Protein AF-A0A9D1AGL6-F1 (afdb_monomer_lite)

Sequence (1216 aa):
MWNDFKANDTLILLQDCETAYIQLHNGSTIDLNDHDLTYTGTSTIIFSGSGKEATITDTSVSGSERGGTLNITGERDGAKSVFEIGATLNVSNINIDSTGCVFYPRGSTAKLNITNCDITTSGVFCVSTNAGSQANYGVTINIAGSSLTAAAEDYDDCAVMMNVSGLLNIENSVITGDRQGLFVRAGDATVVGSKIIVTGKWAEGKGEGADQYYDGEAWQSGNEAPTAAFVIGNRNGTYFADANVSIDNSTISAPEGATAIYVDATTASQGTSEESYSSNVNITGSKTVVDGDIVNNTTGAGSKSIDIAVLGGTFTADVEAYIPGDTILTQDDSGKIVEDEEKAESAVAEVDGVKYTSFESAIDAAADGDIVTLLGNVDITEAISYDGRSIGLCINKSLTINGNGYSITNASDTIQRFIWVINENSANTEADIDDVVVTFNNVNIVNSRLSGARAIETRSGDITLNLIGSTVDTSAAPEGNAQVITIGGSGSDIEINIDNSIVKANSKGYALISFNPAVINISNNSELSGFAALYLKGPDSSLGSFGSEITVTDSVLSSNGLSGATNTFGTIVFEQGGTELTIVDSQIIAATEAEDAEQAVILFSTGYYIGDDTNNISITGTDIVVEGNNATFVLENNNVDNETLIGAGSTINTSVSEEYIAEGSVFYPAEDGTYKVVTEEEFETVTDNAGVALMNGVVYDSLADAVDAAPTDGTQVTITLIDTDGDGIVTGSGVKVVEGKNIVIDFDGLTYDVTNPTVGSPGTETNGFQLLKGSTVKMMNGTLVSDTAKILIQNYCDLTIDDMTLDMSDCGQVQYVISNNSGNTVITGDTTIVAAPNQVAFDIYYWPGNGYTDGVSVTFDENFTGTVTGTVQYGTDSTGATEDNWQTNKANLAIENGTFDITFDVYSGEETEAAITISGGKFTTKFSDSYLADGYALSEYNGYYIPVSSSTDGTLLEEIAQLRQEIDEAIAAINGGLEGGDAATLADAVAALIGKMNELEDKIAELDENMVTDADLQAMKDTITTAYNAAVTRVKAELKAEINRLGEAIADLGDVKGQLDELKAAYEAADALLSAEIDGVSADLAELESAYQAADEALLKVITNLRTELSEDIYELRTAIEEMGDVNGQLDELKAAYEAADALLNADIDSVSAALAELESTYKAADDAIWNAIYALRDADSGMTTALWVIGVIAVLALCAGVAGVAFAIVRTKRS

InterPro domains:
  IPR012332 Autotransporter, pectate lyase C-like domain superfamily [G3DSA:2.160.20.20] (12-345)

Secondary structure (DSSP, 8-state):
-GGG--TT-EEE-SS-EEES-----TTEEEE-TT--EEE---S-EEEEEEEEEEEEE-SS--TT----EEEE-S---TT--SEEEEEEEEEES-EEEESS--EEE-STT-EEEEES-EEEESSSEEEE---S-GGG-SEEEEEES-EEEE--TTS--EEEEE-SSEEEEEES-EEEESSEEEEE-SEEEEEES-EEEE--HHHHHHGGGGGGGTTTSPP-STT-S--EEEEEE-SSSS--S-EEEEEES-EEE--TTSEEEEEE---S--TT------EEEEEE-TT-EEESEEEE--TT-SS--EEEEE-S-EESS--GGGS-TTBSEEE-TTSBEEE-TTTGGG--EEETTEEES-HHHHHHHPPTT-EEEE-S-EEE-S-EEETTEEEEEEE-S-EEEE-TT-EEEE--SS-SEEEEEE---TT-SS--PPPEEEEEES-EEE--SSTT-EEEEEESS-EEEEEES-EEE-TT--SS--EEEEEESS-S-EEEEEES-EEE--TTSEEEEESS--EEEEESS-EEEESEEEEE---SSS--STT-EEEEES-EEEE--B-SSPPPEEEEEESSS--EEEEES-EEEEEB--SS--EEEEEE-S----TT---EEEEES-EEEEESTTEEEEEE-SSS--EEEE-TT-EESS---GGGBPTTEEEEEBTTS-EEEEEHHHHTT-S-B---EEETTEEESSHHHHHHHS-SSS-EEEEEE--SSSSSEEEE--EEE-TT-EEEEE-TT-EEEE-SSPB-STT---EEEEE-TT-EEEEEEEEEE-SS-SEEEEE-SEEEEEEEEEE-TT-TT-SEEEEE-SEEEEEETT-EEEPPTTSEEEEEEE-GGGT--S-EEEEE-TT--SEEEEEEEEEE-TTGGGSTTHHHHTEEEEE-SSEEEEEEEE-SS-GGGSEEEESS-EESS---GGGBPTTEEEEEETTEEEEEES---TTHHHHHHHHHHHHHHHHHHHHHHHHHT-HHHHHHHHHHHHHHHHHHHHHHHTS-TTSS-HHHHHHHHHHHHHHHHHHHHHHHHHHHHHHHHHHHHHHTT-THHHHHHHHHHHHHHHHHHHHHHHHHHHHHHHHHHHHHHHHHHHHHHHHHHHHHHHHHHHHHHHHHHHHHHTHHHHHHHHHHHHHHHHHHHHHHHHHHHHHHHHHHHHHHHHHHHHHHHHHHHHTT-SS--HHHHHHHHHHHHHHHHHHHHHHHHHTTS---

Organism: NCBI:txid2840751

Structure (mmCIF, N/CA/C/O backbone):
data_AF-A0A9D1AGL6-F1
#
_entry.id   AF-A0A9D1AGL6-F1
#
loop_
_atom_site.group_PDB
_atom_site.id
_atom_site.type_symbol
_atom_site.label_atom_id
_atom_site.label_alt_id
_atom_site.label_comp_id
_atom_site.label_asym_id
_atom_site.label_entity_id
_atom_site.label_seq_id
_atom_site.pdbx_PDB_ins_code
_atom_site.Cartn_x
_atom_site.Cartn_y
_atom_site.Cartn_z
_atom_site.occupancy
_atom_site.B_iso_or_equiv
_atom_site.auth_seq_id
_atom_site.auth_comp_id
_atom_site.auth_asym_id
_atom_site.auth_atom_id
_atom_site.pdbx_PDB_model_num
ATOM 1 N N . MET A 1 1 ? -8.596 27.212 -59.977 1.00 59.25 1 MET A N 1
ATOM 2 C CA . MET A 1 1 ? -8.417 26.062 -59.077 1.00 59.25 1 MET A CA 1
ATOM 3 C C . MET A 1 1 ? -7.901 26.553 -57.733 1.00 59.25 1 MET A C 1
ATOM 5 O O . MET A 1 1 ? -8.697 26.617 -56.817 1.00 59.25 1 MET A O 1
ATOM 9 N N . TRP A 1 2 ? -6.675 27.079 -57.646 1.00 70.31 2 TRP A N 1
ATOM 10 C CA . TRP A 1 2 ? -6.108 27.575 -56.378 1.00 70.31 2 TRP A CA 1
ATOM 11 C C . TRP A 1 2 ? -6.845 28.740 -55.697 1.00 70.31 2 TRP A C 1
ATOM 13 O O . TRP A 1 2 ? -6.895 28.779 -54.480 1.00 70.31 2 TRP A O 1
ATOM 23 N N . ASN A 1 3 ? -7.481 29.652 -56.446 1.00 69.12 3 ASN A N 1
ATOM 24 C CA . ASN A 1 3 ? -8.247 30.763 -55.849 1.00 69.12 3 ASN A CA 1
ATOM 25 C C . ASN A 1 3 ? -9.503 30.317 -55.068 1.00 69.12 3 ASN A C 1
ATOM 27 O O . ASN A 1 3 ? -10.062 31.124 -54.325 1.00 69.12 3 ASN A O 1
ATOM 31 N N . ASP A 1 4 ? -9.961 29.076 -55.270 1.00 78.62 4 ASP A N 1
ATOM 32 C CA . ASP A 1 4 ? -11.141 28.515 -54.605 1.00 78.62 4 ASP A CA 1
ATOM 33 C C . ASP A 1 4 ? -10.782 27.495 -53.509 1.00 78.62 4 ASP A C 1
ATOM 35 O O . ASP A 1 4 ? -11.668 27.152 -52.733 1.00 78.62 4 ASP A O 1
ATOM 39 N N . PHE A 1 5 ? -9.516 27.061 -53.426 1.00 88.62 5 PHE A N 1
ATOM 40 C CA . PHE A 1 5 ? -8.990 26.164 -52.390 1.00 88.62 5 PHE A CA 1
ATOM 41 C C . PHE A 1 5 ? -8.793 26.940 -51.082 1.00 88.62 5 PHE A C 1
ATOM 43 O O . PHE A 1 5 ? -8.184 28.010 -51.087 1.00 88.62 5 PHE A O 1
ATOM 50 N N . LYS A 1 6 ? -9.366 26.457 -49.976 1.00 91.31 6 LYS A N 1
ATOM 51 C CA . LYS A 1 6 ? -9.424 27.161 -48.685 1.00 91.31 6 LYS A CA 1
ATOM 52 C C . LYS A 1 6 ? -9.050 26.237 -47.523 1.00 91.31 6 LYS A C 1
ATOM 54 O O . LYS A 1 6 ? -8.653 25.092 -47.698 1.00 91.31 6 LYS A O 1
ATOM 59 N N . ALA A 1 7 ? -9.136 26.774 -46.307 1.00 91.31 7 ALA A N 1
ATOM 60 C CA . ALA A 1 7 ? -8.936 26.007 -45.082 1.00 91.31 7 ALA A CA 1
ATOM 61 C C . ALA A 1 7 ? -9.910 24.818 -45.000 1.00 91.31 7 ALA A C 1
ATOM 63 O O . ALA A 1 7 ? -11.091 24.989 -45.297 1.00 91.31 7 ALA A O 1
ATOM 64 N N . ASN A 1 8 ? -9.413 23.664 -44.552 1.00 94.81 8 ASN A N 1
ATOM 65 C CA . ASN A 1 8 ? -10.117 22.379 -44.444 1.00 94.81 8 ASN A CA 1
ATOM 66 C C . ASN A 1 8 ? -10.582 21.748 -45.771 1.00 94.81 8 ASN A C 1
ATOM 68 O O . ASN A 1 8 ? -11.280 20.735 -45.747 1.00 94.81 8 ASN A O 1
ATOM 72 N N . ASP A 1 9 ? -10.220 22.317 -46.924 1.00 96.50 9 ASP A N 1
ATOM 73 C CA . ASP A 1 9 ? -10.548 21.711 -48.215 1.00 96.50 9 ASP A CA 1
ATOM 74 C C . ASP A 1 9 ? -9.584 20.565 -48.547 1.00 96.50 9 ASP A C 1
ATOM 76 O O . ASP A 1 9 ? -8.405 20.594 -48.193 1.00 96.50 9 ASP A O 1
ATOM 80 N N . THR A 1 10 ? -10.075 19.577 -49.297 1.00 96.00 10 THR A N 1
ATOM 81 C CA . THR A 1 10 ? -9.251 18.538 -49.934 1.00 96.00 10 THR A CA 1
ATOM 82 C C . THR A 1 10 ? -9.238 18.758 -51.445 1.00 96.00 10 THR A C 1
ATOM 84 O O . THR A 1 10 ? -10.293 18.785 -52.082 1.00 96.00 10 THR A O 1
ATOM 87 N N . LEU A 1 11 ? -8.052 18.933 -52.021 1.00 94.75 11 LEU A N 1
ATOM 88 C CA . LEU A 1 11 ? -7.822 19.035 -53.458 1.00 94.75 11 LEU A CA 1
ATOM 89 C C . LEU A 1 11 ? -7.313 17.689 -53.968 1.00 94.75 11 LEU A C 1
ATOM 91 O O . LEU A 1 11 ? -6.183 17.332 -53.676 1.00 94.75 11 LEU A O 1
ATOM 95 N N . ILE A 1 12 ? -8.143 16.974 -54.728 1.00 96.12 12 ILE A N 1
ATOM 96 C CA . ILE A 1 12 ? -7.814 15.660 -55.300 1.00 96.12 12 ILE A CA 1
ATOM 97 C C . ILE A 1 12 ? -7.476 15.831 -56.782 1.00 96.12 12 ILE A C 1
ATOM 99 O O . ILE A 1 12 ? -8.269 16.413 -57.535 1.00 96.12 12 ILE A O 1
ATOM 103 N N . LEU A 1 13 ? -6.320 15.329 -57.213 1.00 96.12 13 LEU A N 1
ATOM 104 C CA . LEU A 1 13 ? -5.957 15.281 -58.626 1.00 96.12 13 LEU A CA 1
ATOM 105 C C . LEU A 1 13 ? -6.741 14.174 -59.348 1.00 96.12 13 LEU A C 1
ATOM 107 O O . LEU A 1 13 ? -6.950 13.077 -58.841 1.00 96.12 13 LEU A O 1
ATOM 111 N N . LEU A 1 14 ? -7.194 14.478 -60.565 1.00 95.56 14 LEU A N 1
ATOM 112 C CA . LEU A 1 14 ? -7.930 13.538 -61.431 1.00 95.56 14 LEU A CA 1
ATOM 113 C C . LEU A 1 14 ? -7.147 13.155 -62.698 1.00 95.56 14 LEU A C 1
ATOM 115 O O . LEU A 1 14 ? -7.653 12.421 -63.545 1.00 95.56 14 LEU A O 1
ATOM 119 N N . GLN A 1 15 ? -5.988 13.779 -62.881 1.00 96.31 15 GLN A N 1
ATOM 120 C CA . GLN A 1 15 ? -5.021 13.575 -63.952 1.00 96.31 15 GLN A CA 1
ATOM 121 C C . GLN A 1 15 ? -3.765 14.378 -63.607 1.00 96.31 15 GLN A C 1
ATOM 123 O O . GLN A 1 15 ? -3.851 15.356 -62.853 1.00 96.31 15 GLN A O 1
ATOM 128 N N . ASP A 1 16 ? -2.652 14.051 -64.256 1.00 97.81 16 ASP A N 1
ATOM 129 C CA . ASP A 1 16 ? -1.430 14.847 -64.173 1.00 97.81 16 ASP A CA 1
ATOM 130 C C . ASP A 1 16 ? -1.706 16.308 -64.546 1.00 97.81 16 ASP A C 1
ATOM 132 O O . ASP A 1 16 ? -2.463 16.624 -65.485 1.00 97.81 16 ASP A O 1
ATOM 136 N N . CYS A 1 17 ? -1.099 17.226 -63.799 1.00 94.38 17 CYS A N 1
ATOM 137 C CA . CYS A 1 17 ? -1.286 18.649 -64.018 1.00 94.38 17 CYS A CA 1
ATOM 138 C C . CYS A 1 17 ? -0.067 19.484 -63.625 1.00 94.38 17 CYS A C 1
ATOM 140 O O . CYS A 1 17 ? 0.809 19.062 -62.881 1.00 94.38 17 CYS A O 1
ATOM 142 N N . GLU A 1 18 ? -0.022 20.709 -64.146 1.00 95.88 18 GLU A N 1
ATOM 143 C CA . GLU A 1 18 ? 1.049 21.667 -63.887 1.00 95.88 18 GLU A CA 1
ATOM 144 C C . GLU A 1 18 ? 0.477 22.950 -63.272 1.00 95.88 18 GLU A C 1
ATOM 146 O O . GLU A 1 18 ? -0.581 23.442 -63.682 1.00 95.88 18 GLU A O 1
ATOM 151 N N . THR A 1 19 ? 1.188 23.525 -62.304 1.00 92.38 19 THR A N 1
ATOM 152 C CA . THR A 1 19 ? 0.849 24.807 -61.687 1.00 92.38 19 THR A CA 1
ATOM 153 C C . THR A 1 19 ? 2.091 25.625 -61.340 1.00 92.38 19 THR A C 1
ATOM 155 O O . THR A 1 19 ? 3.090 25.107 -60.861 1.00 92.38 19 THR A O 1
ATOM 158 N N . ALA A 1 20 ? 2.009 26.947 -61.496 1.00 91.31 20 ALA A N 1
ATOM 159 C CA . ALA A 1 20 ? 3.027 27.875 -60.992 1.00 91.31 20 ALA A CA 1
ATOM 160 C C . ALA A 1 20 ? 2.715 28.392 -59.573 1.00 91.31 20 ALA A C 1
ATOM 162 O O . ALA A 1 20 ? 3.450 29.216 -59.027 1.00 91.31 20 ALA A O 1
ATOM 163 N N . TYR A 1 21 ? 1.606 27.946 -58.977 1.00 88.06 21 TYR A N 1
ATOM 164 C CA . TYR A 1 21 ? 1.113 28.416 -57.685 1.00 88.06 21 TYR A CA 1
ATOM 165 C C . TYR A 1 21 ? 0.617 27.240 -56.844 1.00 88.06 21 TYR A C 1
ATOM 167 O O . TYR A 1 21 ? -0.206 26.466 -57.321 1.00 88.06 21 TYR A O 1
ATOM 175 N N . ILE A 1 22 ? 1.107 27.131 -55.611 1.00 91.31 22 ILE A N 1
ATOM 176 C CA . ILE A 1 22 ? 0.615 26.219 -54.575 1.00 91.31 22 ILE A CA 1
ATOM 177 C C . ILE A 1 22 ? 0.396 27.067 -53.325 1.00 91.31 22 ILE A C 1
ATOM 179 O O . ILE A 1 22 ? 1.220 27.926 -52.999 1.00 91.31 22 ILE A O 1
ATOM 183 N N . GLN A 1 23 ? -0.716 26.836 -52.634 1.00 88.56 23 GLN A N 1
ATOM 184 C CA . GLN A 1 23 ? -1.027 27.489 -51.369 1.00 88.56 23 GLN A CA 1
ATOM 185 C C . GLN A 1 23 ? -1.513 26.447 -50.366 1.00 88.56 23 GLN A C 1
ATOM 187 O O . GLN A 1 23 ? -2.361 25.626 -50.701 1.00 88.56 23 GLN A O 1
ATOM 192 N N . LEU A 1 24 ? -0.981 26.502 -49.145 1.00 93.69 24 LEU A N 1
ATOM 193 C CA . LEU A 1 24 ? -1.392 25.655 -48.029 1.00 93.69 24 LEU A CA 1
ATOM 194 C C . LEU A 1 24 ? -2.234 26.481 -47.053 1.00 93.69 24 LEU A C 1
ATOM 196 O O . LEU A 1 24 ? -1.848 27.588 -46.659 1.00 93.69 24 LEU A O 1
ATOM 200 N N . HIS A 1 25 ? -3.392 25.951 -46.672 1.00 94.12 25 HIS A N 1
ATOM 201 C CA . HIS A 1 25 ? -4.291 26.552 -45.693 1.00 94.12 25 HIS A CA 1
ATOM 202 C C . HIS A 1 25 ? -4.403 25.656 -44.458 1.00 94.12 25 HIS A C 1
ATOM 204 O O . HIS A 1 25 ? -4.033 24.490 -44.487 1.00 94.12 25 HIS A O 1
ATOM 210 N N . ASN A 1 26 ? -4.916 26.198 -43.351 1.00 96.62 26 ASN A N 1
ATOM 211 C CA . ASN A 1 26 ? -5.134 25.381 -42.158 1.00 96.62 26 ASN A CA 1
ATOM 212 C C . ASN A 1 26 ? -6.131 24.242 -42.445 1.00 96.62 26 ASN A C 1
ATOM 214 O O . ASN A 1 26 ? -7.179 24.512 -43.027 1.00 96.62 26 ASN A O 1
ATOM 218 N N . GLY A 1 27 ? -5.805 23.017 -42.048 1.00 96.44 27 GLY A N 1
ATOM 219 C CA . GLY A 1 27 ? -6.558 21.784 -42.277 1.00 96.44 27 GLY A CA 1
ATOM 220 C C . GLY A 1 27 ? -6.653 21.340 -43.740 1.00 96.44 27 GLY A C 1
ATOM 221 O O . GLY A 1 27 ? -7.415 20.428 -44.046 1.00 96.44 27 GLY A O 1
ATOM 222 N N . SER A 1 28 ? -5.959 21.997 -44.675 1.00 96.69 28 SER A N 1
ATOM 223 C CA . SER A 1 28 ? -6.100 21.668 -46.097 1.00 96.69 28 SER A CA 1
ATOM 224 C C . SER A 1 28 ? -5.304 20.422 -46.484 1.00 96.69 28 SER A C 1
ATOM 226 O O . SER A 1 28 ? -4.177 20.260 -46.018 1.00 96.69 28 SER A O 1
ATOM 228 N N . THR A 1 29 ? -5.844 19.616 -47.399 1.00 98.00 29 THR A N 1
ATOM 229 C CA . THR A 1 29 ? -5.178 18.432 -47.964 1.00 98.00 29 THR A CA 1
ATOM 230 C C . THR A 1 29 ? -5.003 18.576 -49.475 1.00 98.00 29 THR A C 1
ATOM 232 O O . THR A 1 29 ? -5.949 18.933 -50.175 1.00 98.00 29 THR A O 1
ATOM 235 N N . ILE A 1 30 ? -3.806 18.298 -49.987 1.00 97.56 30 ILE A N 1
ATOM 236 C CA . ILE A 1 30 ? -3.539 18.080 -51.414 1.00 97.56 30 ILE A CA 1
ATOM 237 C C . ILE A 1 30 ? -3.316 16.580 -51.594 1.00 97.56 30 ILE A C 1
ATOM 239 O O . ILE A 1 30 ? -2.367 16.042 -51.039 1.00 97.56 30 ILE A O 1
ATOM 243 N N . ASP A 1 31 ? -4.191 15.926 -52.342 1.00 97.56 31 ASP A N 1
ATOM 244 C CA . ASP A 1 31 ? -4.156 14.496 -52.624 1.00 97.56 31 ASP A CA 1
ATOM 245 C C . ASP A 1 31 ? -3.801 14.265 -54.098 1.00 97.56 31 ASP A C 1
ATOM 247 O O . ASP A 1 31 ? -4.523 14.712 -54.999 1.00 97.56 31 ASP A O 1
ATOM 251 N N . LEU A 1 32 ? -2.663 13.614 -54.336 1.00 98.06 32 LEU A N 1
ATOM 252 C CA . LEU A 1 32 ? -2.137 13.343 -55.670 1.00 98.06 32 LEU A CA 1
ATOM 253 C C . LEU A 1 32 ? -2.899 12.225 -56.387 1.00 98.06 32 LEU A C 1
ATOM 255 O O . LEU A 1 32 ? -3.004 12.287 -57.609 1.00 98.06 32 LEU A O 1
ATOM 259 N N . ASN A 1 33 ? -3.500 11.282 -55.655 1.00 97.31 33 ASN A N 1
ATOM 260 C CA . ASN A 1 33 ? -4.368 10.230 -56.189 1.00 97.31 33 ASN A CA 1
ATOM 261 C C . ASN A 1 33 ? -3.831 9.565 -57.486 1.00 97.31 33 ASN A C 1
ATOM 263 O O . ASN A 1 33 ? -4.513 9.551 -58.511 1.00 97.31 33 ASN A O 1
ATOM 267 N N . ASP A 1 34 ? -2.605 9.038 -57.430 1.00 97.69 34 ASP A N 1
ATOM 268 C CA . ASP A 1 34 ? -1.850 8.371 -58.510 1.00 97.69 34 ASP A CA 1
ATOM 269 C C . ASP A 1 34 ? -1.469 9.282 -59.698 1.00 97.69 34 ASP A C 1
ATOM 271 O O . ASP A 1 34 ? -1.253 8.822 -60.821 1.00 97.69 34 ASP A O 1
ATOM 275 N N . HIS A 1 35 ? -1.417 10.601 -59.483 1.00 98.25 35 HIS A N 1
ATOM 276 C CA . HIS A 1 35 ? -1.126 11.579 -60.534 1.00 98.25 35 HIS A CA 1
ATOM 277 C C . HIS A 1 35 ? 0.006 12.541 -60.190 1.00 98.25 35 HIS A C 1
ATOM 279 O O . HIS A 1 35 ? 0.229 12.907 -59.037 1.00 98.25 35 HIS A O 1
ATOM 285 N N . ASP A 1 36 ? 0.668 13.040 -61.234 1.00 98.25 36 ASP A N 1
ATOM 286 C CA . ASP A 1 36 ? 1.772 13.977 -61.079 1.00 98.25 36 ASP A CA 1
ATOM 287 C C . ASP A 1 36 ? 1.288 15.430 -60.950 1.00 98.25 36 ASP A C 1
ATOM 289 O O . ASP A 1 36 ? 0.549 15.957 -61.792 1.00 98.25 36 ASP A O 1
ATOM 293 N N . LEU A 1 37 ? 1.773 16.123 -59.917 1.00 97.50 37 LEU A N 1
ATOM 294 C CA . LEU A 1 37 ? 1.633 17.566 -59.744 1.00 97.50 37 LEU A CA 1
ATOM 295 C C . LEU A 1 37 ? 2.964 18.257 -60.042 1.00 97.50 37 LEU A C 1
ATOM 297 O O . LEU A 1 37 ? 3.865 18.278 -59.208 1.00 97.50 37 LEU A O 1
ATOM 301 N N . THR A 1 38 ? 3.075 18.905 -61.198 1.00 97.50 38 THR A N 1
ATOM 302 C CA . THR A 1 38 ? 4.274 19.671 -61.558 1.00 97.50 38 THR A CA 1
ATOM 303 C C . THR A 1 38 ? 4.175 21.118 -61.082 1.00 97.50 38 THR A C 1
ATOM 305 O O . THR A 1 38 ? 3.384 21.910 -61.598 1.00 97.50 38 THR A O 1
ATOM 308 N N . TYR A 1 39 ? 5.009 21.501 -60.118 1.00 95.12 39 TYR A N 1
ATOM 309 C CA . TYR A 1 39 ? 5.163 22.866 -59.636 1.00 95.12 39 TYR A CA 1
ATOM 310 C C . TYR A 1 39 ? 6.284 23.617 -60.375 1.00 95.12 39 TYR A C 1
ATOM 312 O O . TYR A 1 39 ? 7.473 23.423 -60.119 1.00 95.12 39 TYR A O 1
ATOM 320 N N . THR A 1 40 ? 5.903 24.541 -61.260 1.00 94.75 40 THR A N 1
ATOM 321 C CA . THR A 1 40 ? 6.828 25.384 -62.050 1.00 94.75 40 THR A CA 1
ATOM 322 C C . THR A 1 40 ? 7.099 26.752 -61.419 1.00 94.75 40 THR A C 1
ATOM 324 O O . THR A 1 40 ? 7.817 27.583 -61.981 1.00 94.75 40 THR A O 1
ATOM 327 N N . GLY A 1 41 ? 6.510 27.029 -60.252 1.00 90.44 41 GLY A N 1
ATOM 328 C CA . GLY A 1 41 ? 6.682 28.303 -59.560 1.00 90.44 41 GLY A CA 1
ATOM 329 C C . GLY A 1 41 ? 8.095 28.471 -59.000 1.00 90.44 41 GLY A C 1
ATOM 330 O O . GLY A 1 41 ? 8.736 27.507 -58.589 1.00 90.44 41 GLY A O 1
ATOM 331 N N . THR A 1 42 ? 8.568 29.716 -58.928 1.00 86.94 42 THR A N 1
ATOM 332 C CA . THR A 1 42 ? 9.915 30.068 -58.428 1.00 86.94 42 THR A CA 1
ATOM 333 C C . THR A 1 42 ? 9.907 30.692 -57.024 1.00 86.94 42 THR A C 1
ATOM 335 O O . THR A 1 42 ? 10.962 30.955 -56.452 1.00 86.94 42 THR A O 1
ATOM 338 N N . SER A 1 43 ? 8.727 30.935 -56.440 1.00 85.94 43 SER A N 1
ATOM 339 C CA . SER A 1 43 ? 8.558 31.488 -55.087 1.00 85.94 43 SER A CA 1
ATOM 340 C C . SER A 1 43 ? 8.548 30.403 -54.007 1.00 85.94 43 SER A C 1
ATOM 342 O O . SER A 1 43 ? 8.012 29.322 -54.231 1.00 85.94 43 SER A O 1
ATOM 344 N N . THR A 1 44 ? 9.070 30.682 -52.815 1.00 90.81 44 THR A N 1
ATOM 345 C CA . THR A 1 44 ? 8.909 29.802 -51.642 1.00 90.81 44 THR A CA 1
ATOM 346 C C . THR A 1 44 ? 7.453 29.784 -51.168 1.00 90.81 44 THR A C 1
ATOM 348 O O . THR A 1 44 ? 6.806 30.829 -51.074 1.00 90.81 44 THR A O 1
ATOM 351 N N . ILE A 1 45 ? 6.941 28.589 -50.886 1.00 93.44 45 ILE A N 1
ATOM 352 C CA . ILE A 1 45 ? 5.629 28.328 -50.299 1.00 93.44 45 ILE A CA 1
ATOM 353 C C . ILE A 1 45 ? 5.800 28.397 -48.784 1.00 93.44 45 ILE A C 1
ATOM 355 O O . ILE A 1 45 ? 6.487 27.569 -48.195 1.00 93.44 45 ILE A O 1
ATOM 359 N N . ILE A 1 46 ? 5.194 29.401 -48.155 1.00 94.88 46 ILE A N 1
ATOM 360 C CA . ILE A 1 46 ? 5.308 29.628 -46.712 1.00 94.88 46 ILE A CA 1
ATOM 361 C C . ILE A 1 46 ? 4.031 29.134 -46.036 1.00 94.88 46 ILE A C 1
ATOM 363 O O . ILE A 1 46 ? 2.941 29.629 -46.337 1.00 94.88 46 ILE A O 1
ATOM 367 N N . PHE A 1 47 ? 4.166 28.201 -45.097 1.00 96.44 47 PHE A N 1
ATOM 368 C CA . PHE A 1 47 ? 3.072 27.719 -44.261 1.00 96.44 47 PHE A CA 1
ATOM 369 C C . PHE A 1 47 ? 3.413 27.924 -42.787 1.00 96.44 47 PHE A C 1
ATOM 371 O O . PHE A 1 47 ? 4.329 27.301 -42.261 1.00 96.44 47 PHE A O 1
ATOM 378 N N . SER A 1 48 ? 2.709 28.837 -42.111 1.00 94.00 48 SER A N 1
ATOM 379 C CA . SER A 1 48 ? 3.018 29.192 -40.720 1.00 94.00 48 SER A CA 1
ATOM 380 C C . SER A 1 48 ? 1.783 29.570 -39.899 1.00 94.00 48 SER A C 1
ATOM 382 O O . SER A 1 48 ? 0.767 30.071 -40.414 1.00 94.00 48 SER A O 1
ATOM 384 N N . GLY A 1 49 ? 1.906 29.396 -38.585 1.00 88.62 49 GLY A N 1
ATOM 385 C CA . GLY A 1 49 ? 0.928 29.797 -37.579 1.00 88.62 49 GLY A CA 1
ATOM 386 C C . GLY A 1 49 ? 0.712 28.702 -36.542 1.00 88.62 49 GLY A C 1
ATOM 387 O O . GLY A 1 49 ? 0.462 27.559 -36.907 1.00 88.62 49 GLY A O 1
ATOM 388 N N . SER A 1 50 ? 0.767 29.080 -35.264 1.00 89.12 50 SER A N 1
ATOM 389 C CA . SER A 1 50 ? 0.562 28.156 -34.144 1.00 89.12 50 SER A CA 1
ATOM 390 C C . SER A 1 50 ? -0.771 27.405 -34.260 1.00 89.12 50 SER A C 1
ATOM 392 O O . SER A 1 50 ? -1.791 28.008 -34.609 1.00 89.12 50 SER A O 1
ATOM 394 N N . GLY A 1 51 ? -0.737 26.095 -34.004 1.00 89.12 51 GLY A N 1
ATOM 395 C CA . GLY A 1 51 ? -1.894 25.198 -34.066 1.00 89.12 51 GLY A CA 1
ATOM 396 C C . GLY A 1 51 ? -2.446 24.934 -35.470 1.00 89.12 51 GLY A C 1
ATOM 397 O O . GLY A 1 51 ? -3.542 24.391 -35.584 1.00 89.12 51 GLY A O 1
ATOM 398 N N . LYS A 1 52 ? -1.747 25.347 -36.537 1.00 96.75 52 LYS A N 1
ATOM 399 C CA . LYS A 1 52 ? -2.166 25.043 -37.909 1.00 96.75 52 LYS A CA 1
ATOM 400 C C . LYS A 1 52 ? -1.534 23.765 -38.432 1.00 96.75 52 LYS A C 1
ATOM 402 O O . LYS A 1 52 ? -0.366 23.499 -38.162 1.00 96.75 52 LYS A O 1
ATOM 407 N N . GLU A 1 53 ? -2.276 23.068 -39.281 1.00 97.69 53 GLU A N 1
ATOM 408 C CA . GLU A 1 53 ? -1.807 21.870 -39.975 1.00 97.69 53 GLU A CA 1
ATOM 409 C C . GLU A 1 53 ? -2.201 21.856 -41.456 1.00 97.69 53 GLU A C 1
ATOM 411 O O . GLU A 1 53 ? -3.173 22.502 -41.842 1.00 97.69 53 GLU A O 1
ATOM 416 N N . ALA A 1 54 ? -1.440 21.162 -42.297 1.00 98.00 54 ALA A N 1
ATOM 417 C CA . ALA A 1 54 ? -1.787 20.877 -43.688 1.00 98.00 54 ALA A CA 1
ATOM 418 C C . ALA A 1 54 ? -1.187 19.529 -44.109 1.00 98.00 54 ALA A C 1
ATOM 420 O O . ALA A 1 54 ? -0.198 19.086 -43.522 1.00 98.00 54 ALA A O 1
ATOM 421 N N . THR A 1 55 ? -1.759 18.908 -45.140 1.00 98.50 55 THR A N 1
ATOM 422 C CA . THR A 1 55 ? -1.343 17.584 -45.621 1.00 98.50 55 THR A CA 1
ATOM 423 C C . THR A 1 55 ? -1.108 17.588 -47.132 1.00 98.50 55 THR A C 1
ATOM 425 O O . THR A 1 55 ? -1.901 18.151 -47.885 1.00 98.50 55 THR A O 1
ATOM 428 N N . ILE A 1 56 ? -0.033 16.944 -47.585 1.00 98.31 56 ILE A N 1
ATOM 429 C CA . ILE A 1 56 ? 0.188 16.564 -48.986 1.00 98.31 56 ILE A CA 1
ATOM 430 C C . ILE A 1 56 ? 0.331 15.045 -49.011 1.00 98.31 56 ILE A C 1
ATOM 432 O O . ILE A 1 56 ? 1.200 14.503 -48.338 1.00 98.31 56 ILE A O 1
ATOM 436 N N . THR A 1 57 ? -0.538 14.345 -49.724 1.00 98.25 57 THR A N 1
ATOM 437 C CA . THR A 1 57 ? -0.603 12.886 -49.649 1.00 98.25 57 THR A CA 1
ATOM 438 C C . THR A 1 57 ? -0.977 12.259 -50.982 1.00 98.25 57 THR A C 1
ATOM 440 O O . THR A 1 57 ? -1.333 12.966 -51.922 1.00 98.25 57 THR A O 1
ATOM 443 N N . ASP A 1 58 ? -0.915 10.937 -51.045 1.00 98.06 58 ASP A N 1
ATOM 444 C CA . ASP A 1 58 ? -1.598 10.147 -52.054 1.00 98.06 58 ASP A CA 1
ATOM 445 C C . ASP A 1 58 ? -2.447 9.072 -51.379 1.00 98.06 58 ASP A C 1
ATOM 447 O O . ASP A 1 58 ? -1.927 8.182 -50.701 1.00 98.06 58 ASP A O 1
ATOM 451 N N . THR A 1 59 ? -3.765 9.168 -51.551 1.00 96.81 59 THR A N 1
ATOM 452 C CA . THR A 1 59 ? -4.704 8.201 -50.969 1.00 96.81 59 THR A CA 1
ATOM 453 C C . THR A 1 59 ? -5.011 7.007 -51.875 1.00 96.81 59 THR A C 1
ATOM 455 O O . THR A 1 59 ? -5.732 6.100 -51.453 1.00 96.81 59 THR A O 1
ATOM 458 N N . SER A 1 60 ? -4.470 6.964 -53.099 1.00 96.81 60 SER A N 1
ATOM 459 C CA . SER A 1 60 ? -4.598 5.805 -53.997 1.00 96.81 60 SER A CA 1
ATOM 460 C C . SER A 1 60 ? -3.775 4.602 -53.525 1.00 96.81 60 SER A C 1
ATOM 462 O O . SER A 1 60 ? -4.110 3.459 -53.846 1.00 96.81 60 SER A O 1
ATOM 464 N N . VAL A 1 61 ? -2.745 4.862 -52.720 1.00 95.19 61 VAL A N 1
ATOM 465 C CA . VAL A 1 61 ? -1.844 3.879 -52.118 1.00 95.19 61 VAL A CA 1
ATOM 466 C C . VAL A 1 61 ? -1.914 3.932 -50.590 1.00 95.19 61 VAL A C 1
ATOM 468 O O . VAL A 1 61 ? -2.384 4.898 -49.985 1.00 95.19 61 VAL A O 1
ATOM 471 N N . SER A 1 62 ? -1.455 2.868 -49.935 1.00 89.81 62 SER A N 1
ATOM 472 C CA . SER A 1 62 ? -1.411 2.779 -48.472 1.00 89.81 62 SER A CA 1
ATOM 473 C C . SER A 1 62 ? -0.219 1.943 -48.009 1.00 89.81 62 SER A C 1
ATOM 475 O O . SER A 1 62 ? 0.453 1.301 -48.816 1.00 89.81 62 SER A O 1
ATOM 477 N N . GLY A 1 63 ? 0.057 1.935 -46.704 1.00 87.56 63 GLY A N 1
ATOM 478 C CA . GLY A 1 63 ? 1.246 1.261 -46.182 1.00 87.56 63 GLY A CA 1
ATOM 479 C C . GLY A 1 63 ? 2.518 1.912 -46.726 1.00 87.56 63 GLY A C 1
ATOM 480 O O . GLY A 1 63 ? 2.602 3.133 -46.760 1.00 87.56 63 GLY A O 1
ATOM 481 N N . SER A 1 64 ? 3.495 1.108 -47.151 1.00 86.94 64 SER A N 1
ATOM 482 C CA . SER A 1 64 ? 4.786 1.576 -47.673 1.00 86.94 64 SER A CA 1
ATOM 483 C C . SER A 1 64 ? 4.798 1.857 -49.184 1.00 86.94 64 SER A C 1
ATOM 485 O O . SER A 1 64 ? 5.863 2.092 -49.749 1.00 86.94 64 SER A O 1
ATOM 487 N N . GLU A 1 65 ? 3.656 1.843 -49.870 1.00 91.25 65 GLU A N 1
ATOM 488 C CA . GLU A 1 65 ? 3.588 2.159 -51.303 1.00 91.25 65 GLU A CA 1
ATOM 489 C C . GLU A 1 65 ? 3.642 3.677 -51.564 1.00 91.25 65 GLU A C 1
ATOM 491 O O . GLU A 1 65 ? 3.237 4.477 -50.719 1.00 91.25 65 GLU A O 1
ATOM 496 N N . ARG A 1 66 ? 4.159 4.075 -52.738 1.00 94.88 66 ARG A N 1
ATOM 497 C CA . ARG A 1 66 ? 4.197 5.474 -53.205 1.00 94.88 66 ARG A CA 1
ATOM 498 C C . ARG A 1 66 ? 3.265 5.648 -54.396 1.00 94.88 66 ARG A C 1
ATOM 500 O O . ARG A 1 66 ? 3.329 4.842 -55.322 1.00 94.88 66 ARG A O 1
ATOM 507 N N . GLY A 1 67 ? 2.435 6.684 -54.369 1.00 95.75 67 GLY A N 1
ATOM 508 C CA . GLY A 1 67 ? 1.542 7.053 -55.463 1.00 95.75 67 GLY A CA 1
ATOM 509 C C . GLY A 1 67 ? 2.181 8.076 -56.403 1.00 95.75 67 GLY A C 1
ATOM 510 O O . GLY A 1 67 ? 3.334 7.936 -56.811 1.00 95.75 67 GLY A O 1
ATOM 511 N N . GLY A 1 68 ? 1.434 9.123 -56.738 1.00 97.12 68 GLY A N 1
ATOM 512 C CA . GLY A 1 68 ? 1.823 10.193 -57.648 1.00 97.12 68 GLY A CA 1
ATOM 513 C C . GLY A 1 68 ? 3.022 11.029 -57.187 1.00 97.12 68 GLY A C 1
ATOM 514 O O . GLY A 1 68 ? 3.477 10.959 -56.037 1.00 97.12 68 GLY A O 1
ATOM 515 N N . THR A 1 69 ? 3.539 11.846 -58.109 1.00 98.50 69 THR A N 1
ATOM 516 C CA . THR A 1 69 ? 4.774 12.621 -57.912 1.00 98.50 69 THR A CA 1
ATOM 517 C C . THR A 1 69 ? 4.514 14.122 -57.823 1.00 98.50 69 THR A C 1
ATOM 519 O O . THR A 1 69 ? 3.898 14.726 -58.701 1.00 98.50 69 THR A O 1
ATOM 522 N N . LEU A 1 70 ? 5.063 14.781 -56.804 1.00 98.12 70 LEU A N 1
ATOM 523 C CA . LEU A 1 70 ? 5.199 16.235 -56.762 1.00 98.12 70 LEU A CA 1
ATOM 524 C C . LEU A 1 70 ? 6.514 16.647 -57.446 1.00 98.12 70 LEU A C 1
ATOM 526 O O . LEU A 1 70 ? 7.579 16.650 -56.832 1.00 98.12 70 LEU A O 1
ATOM 530 N N . ASN A 1 71 ? 6.423 17.030 -58.719 1.00 97.69 71 ASN A N 1
ATOM 531 C CA . ASN A 1 71 ? 7.558 17.445 -59.544 1.00 97.69 71 ASN A CA 1
ATOM 532 C C . ASN A 1 71 ? 7.829 18.949 -59.393 1.00 97.69 71 ASN A C 1
ATOM 534 O O . ASN A 1 71 ? 7.081 19.777 -59.908 1.00 97.69 71 ASN A O 1
ATOM 538 N N . ILE A 1 72 ? 8.911 19.353 -58.742 1.00 95.69 72 ILE A N 1
ATOM 539 C CA . ILE A 1 72 ? 9.271 20.757 -58.522 1.00 95.69 72 ILE A CA 1
ATOM 540 C C . ILE A 1 72 ? 10.387 21.163 -59.490 1.00 95.69 72 ILE A C 1
ATOM 542 O O . ILE A 1 72 ? 11.559 20.879 -59.268 1.00 95.69 72 ILE A O 1
ATOM 546 N N . THR A 1 73 ? 10.016 21.861 -60.565 1.00 93.25 73 THR A N 1
ATOM 547 C CA . THR A 1 73 ? 10.910 22.157 -61.707 1.00 93.25 73 THR A CA 1
ATOM 548 C C . THR A 1 73 ? 11.221 23.642 -61.891 1.00 93.25 73 THR A C 1
ATOM 550 O O . THR A 1 73 ? 11.976 24.023 -62.788 1.00 93.25 73 THR A O 1
ATOM 553 N N . GLY A 1 74 ? 10.620 24.514 -61.076 1.00 86.06 74 GLY A N 1
ATOM 554 C CA . GLY A 1 74 ? 10.885 25.950 -61.127 1.00 86.06 74 GLY A CA 1
ATOM 555 C C . GLY A 1 74 ? 12.339 26.275 -60.766 1.00 86.06 74 GLY A C 1
ATOM 556 O O . GLY A 1 74 ? 12.796 25.914 -59.683 1.00 86.06 74 GLY A O 1
ATOM 557 N N . GLU A 1 75 ? 13.039 27.006 -61.641 1.00 79.00 75 GLU A N 1
ATOM 558 C CA . GLU A 1 75 ? 14.438 27.413 -61.440 1.00 79.00 75 GLU A CA 1
ATOM 559 C C . GLU A 1 75 ? 14.600 28.230 -60.145 1.00 79.00 75 GLU A C 1
ATOM 561 O O . GLU A 1 75 ? 13.932 29.252 -59.934 1.00 79.00 75 GLU A O 1
ATOM 566 N N . ARG A 1 76 ? 15.489 27.765 -59.264 1.00 81.50 76 ARG A N 1
ATOM 567 C CA . ARG A 1 76 ? 15.759 28.327 -57.937 1.00 81.50 76 ARG A CA 1
ATOM 568 C C . ARG A 1 76 ? 17.260 28.343 -57.685 1.00 81.50 76 ARG A C 1
ATOM 570 O O . ARG A 1 76 ? 18.025 27.625 -58.312 1.00 81.50 76 ARG A O 1
ATOM 577 N N . ASP A 1 77 ? 17.659 29.179 -56.738 1.00 76.50 77 ASP A N 1
ATOM 578 C CA . ASP A 1 77 ? 18.973 29.072 -56.110 1.00 76.50 77 ASP A CA 1
ATOM 579 C C . ASP A 1 77 ? 19.052 27.718 -55.386 1.00 76.50 77 ASP A C 1
ATOM 581 O O . ASP A 1 77 ? 18.118 27.377 -54.655 1.00 76.50 77 ASP A O 1
ATOM 585 N N . GLY A 1 78 ? 20.126 26.955 -55.607 1.00 69.44 78 GLY A N 1
ATOM 586 C CA . GLY A 1 78 ? 20.274 25.575 -55.134 1.00 69.44 78 GLY A CA 1
ATOM 587 C C . GLY A 1 78 ? 20.143 25.415 -53.619 1.00 69.44 78 GLY A C 1
ATOM 588 O O . GLY A 1 78 ? 19.795 24.331 -53.168 1.00 69.44 78 GLY A O 1
ATOM 589 N N . ALA A 1 79 ? 20.332 26.493 -52.847 1.00 74.94 79 ALA A N 1
ATOM 590 C CA . ALA A 1 79 ? 20.170 26.523 -51.392 1.00 74.94 79 ALA A CA 1
ATOM 591 C C . ALA A 1 79 ? 18.771 26.972 -50.902 1.00 74.94 79 ALA A C 1
ATOM 593 O O . ALA A 1 79 ? 18.520 26.988 -49.696 1.00 74.94 79 ALA A O 1
ATOM 594 N N . LYS A 1 80 ? 17.851 27.384 -51.789 1.00 84.12 80 LYS A N 1
ATOM 595 C CA . LYS A 1 80 ? 16.524 27.901 -51.400 1.00 84.12 80 LYS A CA 1
ATOM 596 C C . LYS A 1 80 ? 15.456 26.816 -51.381 1.00 84.12 80 LYS A C 1
ATOM 598 O O . LYS A 1 80 ? 15.115 26.267 -52.427 1.00 84.12 80 LYS A O 1
ATOM 603 N N . SER A 1 81 ? 14.840 26.622 -50.215 1.00 91.56 81 SER A N 1
ATOM 604 C CA . SER A 1 81 ? 13.757 25.653 -50.048 1.00 91.56 81 SER A CA 1
ATOM 605 C C . SER A 1 81 ? 12.453 26.064 -50.727 1.00 91.56 81 SER A C 1
ATOM 607 O O . SER A 1 81 ? 12.078 27.244 -50.791 1.00 91.56 81 SER A O 1
ATOM 609 N N . VAL A 1 82 ? 11.753 25.058 -51.243 1.00 94.38 82 VAL A N 1
ATOM 610 C CA . VAL A 1 82 ? 10.435 25.191 -51.862 1.00 94.38 82 VAL A CA 1
ATOM 611 C C . VAL A 1 82 ? 9.383 25.454 -50.797 1.00 94.38 82 VAL A C 1
ATOM 613 O O . VAL A 1 82 ? 8.586 26.372 -50.975 1.00 94.38 82 VAL A O 1
ATOM 616 N N . PHE A 1 83 ? 9.427 24.717 -49.690 1.00 96.50 83 PHE A N 1
ATOM 617 C CA . PHE A 1 83 ? 8.514 24.848 -48.563 1.00 96.50 83 PHE A CA 1
ATOM 618 C C . PHE A 1 83 ? 9.237 25.408 -47.342 1.00 96.50 83 PHE A C 1
ATOM 620 O O . PHE A 1 83 ? 10.233 24.852 -46.889 1.00 96.50 83 PHE A O 1
ATOM 627 N N . GLU A 1 84 ? 8.702 26.484 -46.779 1.00 95.94 84 GLU A N 1
ATOM 628 C CA . GLU A 1 84 ? 9.112 27.035 -45.491 1.00 95.94 84 GLU A CA 1
ATOM 629 C C . GLU A 1 84 ? 7.991 26.803 -44.475 1.00 95.94 84 GLU A C 1
ATOM 631 O O . GLU A 1 84 ? 6.856 27.249 -44.676 1.00 95.94 84 GLU A O 1
ATOM 636 N N . ILE A 1 85 ? 8.302 26.084 -43.399 1.00 97.38 85 ILE A N 1
ATOM 637 C CA . ILE A 1 85 ? 7.312 25.498 -42.493 1.00 97.38 85 ILE A CA 1
ATOM 638 C C . ILE A 1 85 ? 7.497 26.086 -41.090 1.00 97.38 85 ILE A C 1
ATOM 640 O O . ILE A 1 85 ? 8.527 25.898 -40.458 1.00 97.38 85 ILE A O 1
ATOM 644 N N . GLY A 1 86 ? 6.480 26.786 -40.596 1.00 96.12 86 GLY A N 1
ATOM 645 C CA . GLY A 1 86 ? 6.369 27.322 -39.232 1.00 96.12 86 GLY A CA 1
ATOM 646 C C . GLY A 1 86 ? 5.055 26.896 -38.569 1.00 96.12 86 GLY A C 1
ATOM 647 O O . GLY A 1 86 ? 4.391 27.720 -37.940 1.00 96.12 86 GLY A O 1
ATOM 648 N N . ALA A 1 87 ? 4.599 25.685 -38.890 1.00 97.12 87 ALA A N 1
ATOM 649 C CA . ALA A 1 87 ? 3.354 25.030 -38.476 1.00 97.12 87 ALA A CA 1
ATOM 650 C C . ALA A 1 87 ? 3.488 23.506 -38.729 1.00 97.12 87 ALA A C 1
ATOM 652 O O . ALA A 1 87 ? 4.575 23.055 -39.095 1.00 97.12 87 ALA A O 1
ATOM 653 N N . THR A 1 88 ? 2.423 22.711 -38.586 1.00 98.50 88 THR A N 1
ATOM 654 C CA . THR A 1 88 ? 2.469 21.264 -38.869 1.00 98.50 88 THR A CA 1
ATOM 655 C C . THR A 1 88 ? 2.258 20.963 -40.357 1.00 98.50 88 THR A C 1
ATOM 657 O O . THR A 1 88 ? 1.205 21.274 -40.905 1.00 98.50 88 THR A O 1
ATOM 660 N N . LEU A 1 89 ? 3.215 20.326 -41.029 1.00 98.56 89 LEU A N 1
ATOM 661 C CA . LEU A 1 89 ? 3.043 19.806 -42.389 1.00 98.56 89 LEU A CA 1
ATOM 662 C C . LEU A 1 89 ? 3.203 18.286 -42.386 1.00 98.56 89 LEU A C 1
ATOM 664 O O . LEU A 1 89 ? 4.255 17.777 -42.007 1.00 98.56 89 LEU A O 1
ATOM 668 N N . ASN A 1 90 ? 2.169 17.586 -42.845 1.00 98.56 90 ASN A N 1
ATOM 669 C CA . ASN A 1 90 ? 2.187 16.145 -43.061 1.00 98.56 90 ASN A CA 1
ATOM 670 C C . ASN A 1 90 ? 2.400 15.855 -44.546 1.00 98.56 90 ASN A C 1
ATOM 672 O O . ASN A 1 90 ? 1.706 16.416 -45.395 1.00 98.56 90 ASN A O 1
ATOM 676 N N . VAL A 1 91 ? 3.341 14.975 -44.860 1.00 98.56 91 VAL A N 1
ATOM 677 C CA . VAL A 1 91 ? 3.637 14.540 -46.223 1.00 98.56 91 VAL A CA 1
ATOM 678 C C . VAL A 1 91 ? 3.687 13.022 -46.235 1.00 98.56 91 VAL A C 1
ATOM 680 O O . VAL A 1 91 ? 4.506 12.453 -45.514 1.00 98.56 91 VAL A O 1
ATOM 683 N N . SER A 1 92 ? 2.821 12.365 -47.010 1.00 98.25 92 SER A N 1
ATOM 684 C CA . SER A 1 92 ? 2.761 10.900 -46.980 1.00 98.25 92 SER A CA 1
ATOM 685 C C . SER A 1 92 ? 2.452 10.203 -48.298 1.00 98.25 92 SER A C 1
ATOM 687 O O . SER A 1 92 ? 1.634 10.681 -49.075 1.00 98.25 92 SER A O 1
ATOM 689 N N . ASN A 1 93 ? 3.054 9.028 -48.503 1.00 98.38 93 ASN A N 1
ATOM 690 C CA . ASN A 1 93 ? 2.795 8.110 -49.621 1.00 98.38 93 ASN A CA 1
ATOM 691 C C . ASN A 1 93 ? 3.047 8.699 -51.026 1.00 98.38 93 ASN A C 1
ATOM 693 O O . ASN A 1 93 ? 2.436 8.252 -51.995 1.00 98.38 93 ASN A O 1
ATOM 697 N N . ILE A 1 94 ? 3.927 9.695 -51.167 1.00 98.44 94 ILE A N 1
ATOM 698 C CA . ILE A 1 94 ? 4.192 10.368 -52.453 1.00 98.44 94 ILE A CA 1
ATOM 699 C C . ILE A 1 94 ? 5.656 10.288 -52.871 1.00 98.44 94 ILE A C 1
ATOM 701 O O . ILE A 1 94 ? 6.554 10.114 -52.043 1.00 98.44 94 ILE A O 1
ATOM 705 N N . ASN A 1 95 ? 5.885 10.515 -54.162 1.00 98.50 95 ASN A N 1
ATOM 706 C CA . ASN A 1 95 ? 7.203 10.834 -54.698 1.00 98.50 95 ASN A CA 1
ATOM 707 C C . ASN A 1 95 ? 7.388 12.364 -54.757 1.00 98.50 95 ASN A C 1
ATOM 709 O O . ASN A 1 95 ? 6.438 13.099 -55.036 1.00 98.50 95 ASN A O 1
ATOM 713 N N . ILE A 1 96 ? 8.594 12.873 -54.502 1.00 98.50 96 ILE A N 1
ATOM 714 C CA . ILE A 1 96 ? 8.953 14.287 -54.686 1.00 98.50 96 ILE A CA 1
ATOM 715 C C . ILE A 1 96 ? 10.268 14.367 -55.458 1.00 98.50 96 ILE A C 1
ATOM 717 O O . ILE A 1 96 ? 11.316 14.034 -54.915 1.00 98.50 96 ILE A O 1
ATOM 721 N N . ASP A 1 97 ? 10.220 14.921 -56.667 1.00 97.38 97 ASP A N 1
ATOM 722 C CA . ASP A 1 97 ? 11.406 15.219 -57.471 1.00 97.38 97 ASP A CA 1
ATOM 723 C C . ASP A 1 97 ? 11.600 16.730 -57.544 1.00 97.38 97 ASP A C 1
ATOM 725 O O . ASP A 1 97 ? 10.733 17.449 -58.039 1.00 97.38 97 ASP A O 1
ATOM 729 N N . SER A 1 98 ? 12.724 17.245 -57.048 1.00 94.75 98 SER A N 1
ATOM 730 C CA . SER A 1 98 ? 12.943 18.690 -56.927 1.00 94.75 98 SER A CA 1
ATOM 731 C C . SER A 1 98 ? 14.257 19.158 -57.537 1.00 94.75 98 SER A C 1
ATOM 733 O O . SER A 1 98 ? 15.309 18.568 -57.327 1.00 94.75 98 SER A O 1
ATOM 735 N N . THR A 1 99 ? 14.233 20.293 -58.237 1.00 90.62 99 THR A N 1
ATOM 736 C CA . THR A 1 99 ? 15.460 20.950 -58.721 1.00 90.62 99 THR A CA 1
ATOM 737 C C . THR A 1 99 ? 16.112 21.880 -57.688 1.00 90.62 99 THR A C 1
ATOM 739 O O . THR A 1 99 ? 17.135 22.498 -57.968 1.00 90.62 99 THR A O 1
ATOM 742 N N . GLY A 1 100 ? 15.505 22.050 -56.510 1.00 88.56 100 GLY A N 1
ATOM 743 C CA . GLY A 1 100 ? 16.014 22.877 -55.407 1.00 88.56 100 GLY A CA 1
ATOM 744 C C . GLY A 1 100 ? 15.711 22.257 -54.042 1.00 88.56 100 GLY A C 1
ATOM 745 O O . GLY A 1 100 ? 15.076 21.203 -53.968 1.00 88.56 100 GLY A O 1
ATOM 746 N N . CYS A 1 101 ? 16.132 22.892 -52.945 1.00 94.00 101 CYS A N 1
ATOM 747 C CA . CYS A 1 101 ? 15.869 22.334 -51.615 1.00 94.00 101 CYS A CA 1
ATOM 748 C C . CYS A 1 101 ? 14.364 22.143 -51.367 1.00 94.00 101 CYS A C 1
ATOM 750 O O . CYS A 1 101 ? 13.556 22.954 -51.825 1.00 94.00 101 CYS A O 1
ATOM 752 N N . VAL A 1 102 ? 13.956 21.098 -50.646 1.00 97.25 102 VAL A N 1
ATOM 753 C CA . VAL A 1 102 ? 12.521 20.780 -50.525 1.00 97.25 102 VAL A CA 1
ATOM 754 C C . VAL A 1 102 ? 11.906 21.470 -49.313 1.00 97.25 102 VAL A C 1
ATOM 756 O O . VAL A 1 102 ? 11.116 22.404 -49.479 1.00 97.25 102 VAL A O 1
ATOM 759 N N . PHE A 1 103 ? 12.298 21.072 -48.102 1.00 98.19 103 PHE A N 1
ATOM 760 C CA . PHE A 1 103 ? 11.671 21.516 -46.859 1.00 98.19 103 PHE A CA 1
ATOM 761 C C . PHE A 1 103 ? 12.618 22.321 -45.965 1.00 98.19 103 PHE A C 1
ATOM 763 O O . PHE A 1 103 ? 13.765 21.943 -45.738 1.00 98.19 103 PHE A O 1
ATOM 770 N N . TYR A 1 104 ? 12.104 23.425 -45.420 1.00 97.06 104 TYR A N 1
ATOM 771 C CA . TYR A 1 104 ? 12.758 24.256 -44.412 1.00 97.06 104 TYR A CA 1
ATOM 772 C C . TYR A 1 104 ? 11.828 24.497 -43.212 1.00 97.06 104 TYR A C 1
ATOM 774 O O . TYR A 1 104 ? 11.102 25.499 -43.187 1.00 97.06 104 TYR A O 1
ATOM 782 N N . PRO A 1 105 ? 11.804 23.590 -42.217 1.00 97.19 105 PRO A N 1
ATOM 783 C CA . PRO A 1 105 ? 11.122 23.837 -40.953 1.00 97.19 105 PRO A CA 1
ATOM 784 C C . PRO A 1 105 ? 11.881 24.850 -40.086 1.00 97.19 105 PRO A C 1
ATOM 786 O O . PRO A 1 105 ? 13.111 24.825 -39.997 1.00 97.19 105 PRO A O 1
ATOM 789 N N . ARG A 1 106 ? 11.144 25.767 -39.446 1.00 95.06 106 ARG A N 1
ATOM 790 C CA . ARG A 1 106 ? 11.699 26.788 -38.550 1.00 95.06 106 ARG A CA 1
ATOM 791 C C . ARG A 1 106 ? 10.724 27.240 -37.461 1.00 95.06 106 ARG A C 1
ATOM 793 O O . ARG A 1 106 ? 9.581 27.606 -37.734 1.00 95.06 106 ARG A O 1
ATOM 800 N N . GLY A 1 107 ? 11.249 27.326 -36.244 1.00 93.44 107 GLY A N 1
ATOM 801 C CA . GLY A 1 107 ? 10.584 27.854 -35.056 1.00 93.44 107 GLY A CA 1
ATOM 802 C C . GLY A 1 107 ? 9.803 26.800 -34.283 1.00 93.44 107 GLY A C 1
ATOM 803 O O . GLY A 1 107 ? 9.427 25.768 -34.831 1.00 93.44 107 GLY A O 1
ATOM 804 N N . SER A 1 108 ? 9.499 27.103 -33.022 1.00 93.50 108 SER A N 1
ATOM 805 C CA . SER A 1 108 ? 8.968 26.152 -32.031 1.00 93.50 108 SER A CA 1
ATOM 806 C C . SER A 1 108 ? 7.563 25.602 -32.304 1.00 93.50 108 SER A C 1
ATOM 808 O O . SER A 1 108 ? 7.016 24.839 -31.519 1.00 93.50 108 SER A O 1
ATOM 810 N N . THR A 1 109 ? 6.945 26.013 -33.411 1.00 93.62 109 THR A N 1
ATOM 811 C CA . THR A 1 109 ? 5.628 25.530 -33.861 1.00 93.62 109 THR A CA 1
ATOM 812 C C . THR A 1 109 ? 5.723 24.694 -35.136 1.00 93.62 109 THR A C 1
ATOM 814 O O . THR A 1 109 ? 4.706 24.200 -35.619 1.00 93.62 109 THR A O 1
ATOM 817 N N . ALA A 1 110 ? 6.922 24.563 -35.714 1.00 97.62 110 ALA A N 1
ATOM 818 C CA . ALA A 1 110 ? 7.144 23.785 -36.919 1.00 97.62 110 ALA A CA 1
ATOM 819 C C . ALA A 1 110 ? 7.234 22.298 -36.579 1.00 97.62 110 ALA A C 1
ATOM 821 O O . ALA A 1 110 ? 8.151 21.873 -35.877 1.00 97.62 110 ALA A O 1
ATOM 822 N N . LYS A 1 111 ? 6.316 21.516 -37.146 1.00 98.44 111 LYS A N 1
ATOM 823 C CA . LYS A 1 111 ? 6.359 20.055 -37.119 1.00 98.44 111 LYS A CA 1
ATOM 824 C C . LYS A 1 111 ? 6.287 19.531 -38.547 1.00 98.44 111 LYS A C 1
ATOM 826 O O . LYS A 1 111 ? 5.288 19.743 -39.226 1.00 98.44 111 LYS A O 1
ATOM 831 N N . LEU A 1 112 ? 7.336 18.878 -39.026 1.00 98.69 112 LEU A N 1
ATOM 832 C CA . LEU A 1 112 ? 7.359 18.259 -40.351 1.00 98.69 112 LEU A CA 1
ATOM 833 C C . LEU A 1 112 ? 7.287 16.744 -40.186 1.00 98.69 112 LEU A C 1
ATOM 835 O O . LEU A 1 112 ? 8.202 16.157 -39.623 1.00 98.69 112 LEU A O 1
ATOM 839 N N . ASN A 1 113 ? 6.219 16.126 -40.683 1.00 98.69 113 ASN A N 1
ATOM 840 C CA . ASN A 1 113 ? 6.063 14.675 -40.699 1.00 98.69 113 ASN A CA 1
ATOM 841 C C . ASN A 1 113 ? 6.177 14.186 -42.146 1.00 98.69 113 ASN A C 1
ATOM 843 O O . ASN A 1 113 ? 5.362 14.568 -42.984 1.00 98.69 113 ASN A O 1
ATOM 847 N N . ILE A 1 114 ? 7.181 13.362 -42.433 1.00 98.75 114 ILE A N 1
ATOM 848 C CA . ILE A 1 114 ? 7.397 12.701 -43.721 1.00 98.75 114 ILE A CA 1
ATOM 849 C C . ILE A 1 114 ? 7.230 11.203 -43.487 1.00 98.75 114 ILE A C 1
ATOM 851 O O . ILE A 1 114 ? 7.961 10.611 -42.694 1.00 98.75 114 ILE A O 1
ATOM 855 N N . THR A 1 115 ? 6.259 10.582 -44.147 1.00 98.38 115 THR A N 1
ATOM 856 C CA . THR A 1 115 ? 5.933 9.172 -43.915 1.00 98.38 115 THR A CA 1
ATOM 857 C C . THR A 1 115 ? 5.727 8.450 -45.229 1.00 98.38 115 THR A C 1
ATOM 859 O O . THR A 1 115 ? 4.850 8.819 -45.998 1.00 98.38 115 THR A O 1
ATOM 862 N N . ASN A 1 116 ? 6.491 7.389 -45.477 1.00 98.06 116 ASN A N 1
ATOM 863 C CA . ASN A 1 116 ? 6.415 6.629 -46.721 1.00 98.06 116 ASN A CA 1
ATOM 864 C C . ASN A 1 116 ? 6.545 7.526 -47.963 1.00 98.06 116 ASN A C 1
ATOM 866 O O . ASN A 1 116 ? 5.713 7.464 -48.859 1.00 98.06 116 ASN A O 1
ATOM 870 N N . CYS A 1 117 ? 7.565 8.382 -48.015 1.00 98.50 117 CYS A N 1
ATOM 871 C CA . CYS A 1 117 ? 7.835 9.229 -49.179 1.00 98.50 117 CYS A CA 1
ATOM 872 C C . CYS A 1 117 ? 9.193 8.912 -49.795 1.00 98.50 117 CYS A C 1
ATOM 874 O O . CYS A 1 117 ? 10.132 8.603 -49.063 1.00 98.50 117 CYS A O 1
ATOM 876 N N . ASP A 1 118 ? 9.309 9.074 -51.113 1.00 98.38 118 ASP A N 1
ATOM 877 C CA . ASP A 1 118 ? 10.596 9.036 -51.816 1.00 98.38 118 ASP A CA 1
ATOM 878 C C . ASP A 1 118 ? 10.896 10.434 -52.365 1.00 98.38 118 ASP A C 1
ATOM 880 O O . ASP A 1 118 ? 10.174 10.964 -53.207 1.00 98.38 118 ASP A O 1
ATOM 884 N N . ILE A 1 119 ? 11.932 11.073 -51.830 1.00 98.56 119 ILE A N 1
ATOM 885 C CA . ILE A 1 119 ? 12.303 12.458 -52.113 1.00 98.56 119 ILE A CA 1
ATOM 886 C C . ILE A 1 119 ? 13.676 12.459 -52.769 1.00 98.56 119 ILE A C 1
ATOM 888 O O . ILE A 1 119 ? 14.658 12.069 -52.141 1.00 98.56 119 ILE A O 1
ATOM 892 N N . THR A 1 120 ? 13.758 12.964 -53.994 1.00 97.94 120 THR A N 1
ATOM 893 C CA . THR A 1 120 ? 15.020 13.202 -54.693 1.00 97.94 120 THR A CA 1
ATOM 894 C C . THR A 1 120 ? 15.152 14.681 -55.018 1.00 97.94 120 THR A C 1
ATOM 896 O O . THR A 1 120 ? 14.222 15.312 -55.524 1.00 97.94 120 THR A O 1
ATOM 899 N N . THR A 1 121 ? 16.316 15.266 -54.742 1.00 95.62 121 THR A N 1
ATOM 900 C CA . THR A 1 121 ? 16.583 16.658 -55.107 1.00 95.62 121 THR A CA 1
ATOM 901 C C . THR A 1 121 ? 17.953 16.862 -55.732 1.00 95.62 121 THR A C 1
ATOM 903 O O . THR A 1 121 ? 18.938 16.303 -55.263 1.00 95.62 121 THR A O 1
ATOM 906 N N . SER A 1 122 ? 18.023 17.708 -56.764 1.00 93.19 122 SER A N 1
ATOM 907 C CA . SER A 1 122 ? 19.286 18.268 -57.265 1.00 93.19 122 SER A CA 1
ATOM 908 C C . SER A 1 122 ? 19.675 19.580 -56.567 1.00 93.19 122 SER A C 1
ATOM 910 O O . SER A 1 122 ? 20.640 20.231 -56.964 1.00 93.19 122 SER A O 1
ATOM 912 N N . GLY A 1 123 ? 18.886 20.022 -55.582 1.00 91.62 123 GLY A N 1
ATOM 913 C CA . GLY A 1 123 ? 19.257 21.085 -54.653 1.00 91.62 123 GLY A CA 1
ATOM 914 C C . GLY A 1 123 ? 20.150 20.571 -53.525 1.00 91.62 123 GLY A C 1
ATOM 915 O O . GLY A 1 123 ? 20.384 19.375 -53.394 1.00 91.62 123 GLY A O 1
ATOM 916 N N . VAL A 1 124 ? 20.611 21.486 -52.671 1.00 94.69 124 VAL A N 1
ATOM 917 C CA . VAL A 1 124 ? 21.571 21.152 -51.606 1.00 94.69 124 VAL A CA 1
ATOM 918 C C . VAL A 1 124 ? 20.941 20.281 -50.508 1.00 94.69 124 VAL A C 1
ATOM 920 O O . VAL A 1 124 ? 21.645 19.471 -49.923 1.00 94.69 124 VAL A O 1
ATOM 923 N N . PHE A 1 125 ? 19.636 20.421 -50.222 1.00 96.88 125 PHE A N 1
ATOM 924 C CA . PHE A 1 125 ? 18.981 19.734 -49.096 1.00 96.88 125 PHE A CA 1
ATOM 925 C C . PHE A 1 125 ? 17.600 19.156 -49.422 1.00 96.88 125 PHE A C 1
ATOM 927 O O . PHE A 1 125 ? 16.746 19.857 -49.971 1.00 96.88 125 PHE A O 1
ATOM 934 N N . CYS A 1 126 ? 17.302 17.930 -48.974 1.00 98.06 126 CYS A N 1
ATOM 935 C CA . CYS A 1 126 ? 15.906 17.477 -48.892 1.00 98.06 126 CYS A CA 1
ATOM 936 C C . CYS A 1 126 ? 15.210 18.201 -47.735 1.00 98.06 126 CYS A C 1
ATOM 938 O O . CYS A 1 126 ? 14.192 18.868 -47.926 1.00 98.06 126 CYS A O 1
ATOM 940 N N . VAL A 1 127 ? 15.804 18.130 -46.545 1.00 98.31 127 VAL A N 1
ATOM 941 C CA . VAL A 1 127 ? 15.329 18.826 -45.347 1.00 98.31 127 VAL A CA 1
ATOM 942 C C . VAL A 1 127 ? 16.497 19.577 -44.731 1.00 98.31 127 VAL A C 1
ATOM 944 O O . VAL A 1 127 ? 17.533 18.985 -44.444 1.00 98.31 127 VAL A O 1
ATOM 947 N N . SER A 1 128 ? 16.347 20.873 -44.488 1.00 95.56 128 SER A N 1
ATOM 948 C CA . SER A 1 128 ? 17.355 21.628 -43.743 1.00 95.56 128 SER A CA 1
ATOM 949 C C . SER A 1 128 ? 16.742 22.654 -42.817 1.00 95.56 128 SER A C 1
ATOM 951 O O . SER A 1 128 ? 15.660 23.171 -43.074 1.00 95.56 128 SER A O 1
ATOM 953 N N . THR A 1 129 ? 17.444 22.977 -41.736 1.00 94.31 129 THR A N 1
ATOM 954 C CA . THR A 1 129 ? 17.123 24.113 -40.868 1.00 94.31 129 THR A CA 1
ATOM 955 C C . THR A 1 129 ? 18.228 25.166 -40.925 1.00 94.31 129 THR A C 1
ATOM 957 O O . THR A 1 129 ? 19.299 24.970 -41.503 1.00 94.31 129 THR A O 1
ATOM 960 N N . ASN A 1 130 ? 17.975 26.342 -40.349 1.00 89.50 130 ASN A N 1
ATOM 961 C CA . ASN A 1 130 ? 18.900 27.468 -40.432 1.00 89.50 130 ASN A CA 1
ATOM 962 C C . ASN A 1 130 ? 18.975 28.212 -39.097 1.00 89.50 130 ASN A C 1
ATOM 964 O O . ASN A 1 130 ? 17.968 28.732 -38.613 1.00 89.50 130 ASN A O 1
ATOM 968 N N . ALA A 1 131 ? 20.183 28.314 -38.545 1.00 87.25 131 ALA A N 1
ATOM 969 C CA . ALA A 1 131 ? 20.452 28.934 -37.250 1.00 87.25 131 ALA A CA 1
ATOM 970 C C . ALA A 1 131 ? 20.642 30.456 -37.277 1.00 87.25 131 ALA A C 1
ATOM 972 O O . ALA A 1 131 ? 21.026 31.038 -36.267 1.00 87.25 131 ALA A O 1
ATOM 973 N N . GLY A 1 132 ? 20.360 31.135 -38.393 1.00 85.19 132 GLY A N 1
ATOM 974 C CA . GLY A 1 132 ? 20.506 32.590 -38.506 1.00 85.19 132 GLY A CA 1
ATOM 975 C C . GLY A 1 132 ? 19.666 33.396 -37.502 1.00 85.19 132 GLY A C 1
ATOM 976 O O . GLY A 1 132 ? 19.878 34.598 -37.352 1.00 85.19 132 GLY A O 1
ATOM 977 N N . SER A 1 133 ? 18.716 32.757 -36.808 1.00 87.00 133 SER A N 1
ATOM 978 C CA . SER A 1 133 ? 17.961 33.318 -35.688 1.00 87.00 133 SER A CA 1
ATOM 979 C C . SER A 1 133 ? 17.557 32.222 -34.697 1.00 87.00 133 SER A C 1
ATOM 981 O O . SER A 1 133 ? 17.080 31.171 -35.120 1.00 87.00 133 SER A O 1
ATOM 983 N N . GLN A 1 134 ? 17.646 32.491 -33.387 1.00 85.69 134 GLN A N 1
ATOM 984 C CA . GLN A 1 134 ? 17.099 31.605 -32.344 1.00 85.69 134 GLN A CA 1
ATOM 985 C C . GLN A 1 134 ? 15.578 31.403 -32.468 1.00 85.69 134 GLN A C 1
ATOM 987 O O . GLN A 1 134 ? 15.061 30.373 -32.059 1.00 85.69 134 GLN A O 1
ATOM 992 N N . ALA A 1 135 ? 14.854 32.320 -33.124 1.00 89.62 135 ALA A N 1
ATOM 993 C CA . ALA A 1 135 ? 13.429 32.142 -33.420 1.00 89.62 135 ALA A CA 1
ATOM 994 C C . ALA A 1 135 ? 13.140 30.957 -34.363 1.00 89.62 135 ALA A C 1
ATOM 996 O O . ALA A 1 135 ? 11.979 30.607 -34.557 1.00 89.62 135 ALA A O 1
ATOM 997 N N . ASN A 1 136 ? 14.175 30.362 -34.968 1.00 91.56 136 ASN A N 1
ATOM 998 C CA . ASN A 1 136 ? 14.057 29.174 -35.804 1.00 91.56 136 ASN A CA 1
ATOM 999 C C . ASN A 1 136 ? 14.198 27.855 -35.016 1.00 91.56 136 ASN A C 1
ATOM 1001 O O . ASN A 1 136 ? 14.026 26.805 -35.627 1.00 91.56 136 ASN A O 1
ATOM 1005 N N . TYR A 1 137 ? 14.520 27.892 -33.719 1.00 93.19 137 TYR A N 1
ATOM 1006 C CA . TYR A 1 137 ? 14.786 26.711 -32.885 1.00 93.19 137 TYR A CA 1
ATOM 1007 C C . TYR A 1 137 ? 13.474 26.087 -32.372 1.00 93.19 137 TYR A C 1
ATOM 1009 O O . TYR A 1 137 ? 12.411 26.707 -32.465 1.00 93.19 137 TYR A O 1
ATOM 1017 N N . GLY A 1 138 ? 13.552 24.873 -31.824 1.00 92.94 138 GLY A N 1
ATOM 1018 C CA . GLY A 1 138 ? 12.425 24.111 -31.278 1.00 92.94 138 GLY A CA 1
ATOM 1019 C C . GLY A 1 138 ? 11.605 23.371 -32.337 1.00 92.94 138 GLY A C 1
ATOM 1020 O O . GLY A 1 138 ? 10.418 23.143 -32.137 1.00 92.94 138 GLY A O 1
ATOM 1021 N N . VAL A 1 139 ? 12.195 23.058 -33.493 1.00 96.12 139 VAL A N 1
ATOM 1022 C CA . VAL A 1 139 ? 11.487 22.329 -34.557 1.00 96.12 139 VAL A CA 1
ATOM 1023 C C . VAL A 1 139 ? 11.323 20.853 -34.195 1.00 96.12 139 VAL A C 1
ATOM 1025 O O . VAL A 1 139 ? 12.189 20.281 -33.540 1.00 96.12 139 VAL A O 1
ATOM 1028 N N . THR A 1 140 ? 10.266 20.213 -34.690 1.00 98.25 140 THR A N 1
ATOM 1029 C CA . THR A 1 140 ? 10.124 18.749 -34.670 1.00 98.25 140 THR A CA 1
ATOM 1030 C C . THR A 1 140 ? 10.105 18.221 -36.099 1.00 98.25 140 THR A C 1
ATOM 1032 O O . THR A 1 140 ? 9.326 18.691 -36.931 1.00 98.25 140 THR A O 1
ATOM 1035 N N . ILE A 1 141 ? 10.947 17.241 -36.406 1.00 98.75 141 ILE A N 1
ATOM 1036 C CA . ILE A 1 141 ? 11.036 16.615 -37.725 1.00 98.75 141 ILE A CA 1
ATOM 1037 C C . ILE A 1 141 ? 10.931 15.105 -37.531 1.00 98.75 141 ILE A C 1
ATOM 1039 O O . ILE A 1 141 ? 11.761 14.518 -36.851 1.00 98.75 141 ILE A O 1
ATOM 1043 N N . ASN A 1 142 ? 9.923 14.484 -38.137 1.00 98.69 142 ASN A N 1
ATOM 1044 C CA . ASN A 1 142 ? 9.712 13.041 -38.106 1.00 98.69 142 ASN A CA 1
ATOM 1045 C C . ASN A 1 142 ? 9.800 12.494 -39.531 1.00 98.69 142 ASN A C 1
ATOM 1047 O O . ASN A 1 142 ? 9.092 12.975 -40.418 1.00 98.69 142 ASN A O 1
ATOM 1051 N N . ILE A 1 143 ? 10.653 11.499 -39.750 1.00 98.81 143 ILE A N 1
ATOM 1052 C CA . ILE A 1 143 ? 10.873 10.837 -41.036 1.00 98.81 143 ILE A CA 1
ATOM 1053 C C . ILE A 1 143 ? 10.714 9.336 -40.808 1.00 98.81 143 ILE A C 1
ATOM 1055 O O . ILE A 1 143 ? 11.522 8.731 -40.116 1.00 98.81 143 ILE A O 1
ATOM 1059 N N . ALA A 1 144 ? 9.676 8.732 -41.378 1.00 98.44 144 ALA A N 1
ATOM 1060 C CA . ALA A 1 144 ? 9.356 7.324 -41.160 1.00 98.44 144 ALA A CA 1
ATOM 1061 C C . ALA A 1 144 ? 9.147 6.586 -42.486 1.00 98.44 144 ALA A C 1
ATOM 1063 O O . ALA A 1 144 ? 8.464 7.098 -43.379 1.00 98.44 144 ALA A O 1
ATOM 1064 N N . GLY A 1 145 ? 9.722 5.391 -42.636 1.00 97.81 145 GLY A N 1
ATOM 1065 C CA . GLY A 1 145 ? 9.512 4.533 -43.810 1.00 97.81 145 GLY A CA 1
ATOM 1066 C C . GLY A 1 145 ? 9.879 5.178 -45.154 1.00 97.81 145 GLY A C 1
ATOM 1067 O O . GLY A 1 145 ? 9.327 4.783 -46.180 1.00 97.81 145 GLY A O 1
ATOM 1068 N N . SER A 1 146 ? 10.725 6.214 -45.162 1.00 98.69 146 SER A N 1
ATOM 1069 C CA . SER A 1 146 ? 10.921 7.135 -46.295 1.00 98.69 146 SER A CA 1
ATOM 1070 C C . SER A 1 146 ? 12.336 7.070 -46.870 1.00 98.69 146 SER A C 1
ATOM 1072 O O . SER A 1 146 ? 13.275 6.703 -46.169 1.00 98.69 146 SER A O 1
ATOM 1074 N N . SER A 1 147 ? 12.517 7.465 -48.131 1.00 98.56 147 SER A N 1
ATOM 1075 C CA . SER A 1 147 ? 13.832 7.634 -48.756 1.00 98.56 147 SER A CA 1
ATOM 1076 C C . SER A 1 147 ? 14.074 9.095 -49.132 1.00 98.56 147 SER A C 1
ATOM 1078 O O . SER A 1 147 ? 13.264 9.693 -49.830 1.00 98.56 147 SER A O 1
ATOM 1080 N N . LEU A 1 148 ? 15.169 9.694 -48.661 1.00 98.75 148 LEU A N 1
ATOM 1081 C CA . LEU A 1 148 ? 15.556 11.074 -48.967 1.00 98.75 148 LEU A CA 1
ATOM 1082 C C . LEU A 1 148 ? 16.955 11.081 -49.587 1.00 98.75 148 LEU A C 1
ATOM 1084 O O . LEU A 1 148 ? 17.924 10.694 -48.933 1.00 98.75 148 LEU A O 1
ATOM 1088 N N . THR A 1 149 ? 17.060 11.549 -50.829 1.00 98.62 149 THR A N 1
ATOM 1089 C CA . THR A 1 149 ? 18.305 11.603 -51.601 1.00 98.62 149 THR A CA 1
ATOM 1090 C C . THR A 1 149 ? 18.594 13.024 -52.082 1.00 98.62 149 THR A C 1
ATOM 1092 O O . THR A 1 149 ? 17.837 13.580 -52.881 1.00 98.62 149 THR A O 1
ATOM 1095 N N . ALA A 1 150 ? 19.708 13.605 -51.634 1.00 97.62 150 ALA A N 1
ATOM 1096 C CA . ALA A 1 150 ? 20.275 14.801 -52.256 1.00 97.62 150 ALA A CA 1
ATOM 1097 C C . ALA A 1 150 ? 21.361 14.394 -53.261 1.00 97.62 150 ALA A C 1
ATOM 1099 O O . ALA A 1 150 ? 22.183 13.527 -52.970 1.00 97.62 150 ALA A O 1
ATOM 1100 N N . ALA A 1 151 ? 21.291 14.970 -54.459 1.00 94.94 151 ALA A N 1
ATOM 1101 C CA . ALA A 1 151 ? 22.159 14.674 -55.593 1.00 94.94 151 ALA A CA 1
ATOM 1102 C C . ALA A 1 151 ? 22.431 15.964 -56.385 1.00 94.94 151 ALA A C 1
ATOM 1104 O O . ALA A 1 151 ? 22.017 16.111 -57.543 1.00 94.94 151 ALA A O 1
ATOM 1105 N N . ALA A 1 152 ? 23.063 16.940 -55.732 1.00 93.38 152 ALA A N 1
ATOM 1106 C CA . ALA A 1 152 ? 23.436 18.198 -56.365 1.00 93.38 152 ALA A CA 1
ATOM 1107 C C . ALA A 1 152 ? 24.426 17.959 -57.517 1.00 93.38 152 ALA A C 1
ATOM 1109 O O . ALA A 1 152 ? 25.263 17.059 -57.473 1.00 93.38 152 ALA A O 1
ATOM 1110 N N . GLU A 1 153 ? 24.361 18.782 -58.569 1.00 90.94 153 GLU A N 1
ATOM 1111 C CA . GLU A 1 153 ? 25.210 18.594 -59.759 1.00 90.94 153 GLU A CA 1
ATOM 1112 C C . GLU A 1 153 ? 26.718 18.697 -59.461 1.00 90.94 153 GLU A C 1
ATOM 1114 O O . GLU A 1 153 ? 27.530 18.097 -60.167 1.00 90.94 153 GLU A O 1
ATOM 1119 N N . ASP A 1 154 ? 27.099 19.469 -58.440 1.00 91.44 154 ASP A N 1
ATOM 1120 C CA . ASP A 1 154 ? 28.477 19.618 -57.962 1.00 91.44 154 ASP A CA 1
ATOM 1121 C C . ASP A 1 154 ? 28.812 18.710 -56.768 1.00 91.44 154 ASP A C 1
ATOM 1123 O O . ASP A 1 154 ? 29.913 18.813 -56.216 1.00 91.44 154 ASP A O 1
ATOM 1127 N N . TYR A 1 155 ? 27.883 17.812 -56.413 1.00 94.38 155 TYR A N 1
ATOM 1128 C CA . TYR A 1 155 ? 27.942 16.873 -55.293 1.00 94.38 155 TYR A CA 1
ATOM 1129 C C . TYR A 1 155 ? 28.013 17.544 -53.912 1.00 94.38 155 TYR A C 1
ATOM 1131 O O . TYR A 1 155 ? 28.203 16.870 -52.904 1.00 94.38 155 TYR A O 1
ATOM 1139 N N . ASP A 1 156 ? 27.914 18.875 -53.835 1.00 93.50 156 ASP A N 1
ATOM 1140 C CA . ASP A 1 156 ? 28.060 19.628 -52.590 1.00 93.50 156 ASP A CA 1
ATOM 1141 C C . ASP A 1 156 ? 26.719 19.751 -51.866 1.00 93.50 156 ASP A C 1
ATOM 1143 O O . ASP A 1 156 ? 26.093 20.812 -51.832 1.00 93.50 156 ASP A O 1
ATOM 1147 N N . ASP A 1 157 ? 26.268 18.642 -51.286 1.00 95.62 157 ASP A N 1
ATOM 1148 C CA . ASP A 1 157 ? 24.927 18.518 -50.721 1.00 95.62 157 ASP A CA 1
ATOM 1149 C C . ASP A 1 157 ? 24.874 17.862 -49.334 1.00 95.62 157 ASP A C 1
ATOM 1151 O O . ASP A 1 157 ? 25.856 17.362 -48.786 1.00 95.62 157 ASP A O 1
ATOM 1155 N N . CYS A 1 158 ? 23.700 17.934 -48.715 1.00 97.06 158 CYS A N 1
ATOM 1156 C CA . CYS A 1 158 ? 23.382 17.213 -47.497 1.00 97.06 158 CYS A CA 1
ATOM 1157 C C . CYS A 1 158 ? 21.906 16.819 -47.512 1.00 97.06 158 CYS A C 1
ATOM 1159 O O . CYS A 1 158 ? 21.045 17.691 -47.590 1.00 97.06 158 CYS A O 1
ATOM 1161 N N . ALA A 1 159 ? 21.567 15.533 -47.419 1.00 98.12 159 ALA A N 1
ATOM 1162 C CA . ALA A 1 159 ? 20.162 15.140 -47.543 1.00 98.12 159 ALA A CA 1
ATOM 1163 C C . ALA A 1 159 ? 19.299 15.694 -46.402 1.00 98.12 159 ALA A C 1
ATOM 1165 O O . ALA A 1 159 ? 18.263 16.319 -46.665 1.00 98.12 159 ALA A O 1
ATOM 1166 N N . VAL A 1 160 ? 19.739 15.524 -45.153 1.00 98.56 160 VAL A N 1
ATOM 1167 C CA . VAL A 1 160 ? 19.040 16.042 -43.970 1.00 98.56 160 VAL A CA 1
ATOM 1168 C C . VAL A 1 160 ? 20.002 16.801 -43.065 1.00 98.56 160 VAL A C 1
ATOM 1170 O O . VAL A 1 160 ? 20.977 16.240 -42.576 1.00 98.56 160 VAL A O 1
ATOM 1173 N N . MET A 1 161 ? 19.691 18.067 -42.785 1.00 96.00 161 MET A N 1
ATOM 1174 C CA . MET A 1 161 ? 20.497 18.928 -41.919 1.00 96.00 161 MET A CA 1
ATOM 1175 C C . MET A 1 161 ? 19.658 19.558 -40.800 1.00 96.00 161 MET A C 1
ATOM 1177 O O . MET A 1 161 ? 18.889 20.496 -41.028 1.00 96.00 161 MET A O 1
ATOM 1181 N N . MET A 1 162 ? 19.859 19.095 -39.566 1.00 94.75 162 MET A N 1
ATOM 1182 C CA . MET A 1 162 ? 19.367 19.741 -38.352 1.00 94.75 162 MET A CA 1
ATOM 1183 C C . MET A 1 162 ? 20.446 20.658 -37.779 1.00 94.75 162 MET A C 1
ATOM 1185 O O . MET A 1 162 ? 21.373 20.254 -37.090 1.00 94.75 162 MET A O 1
ATOM 1189 N N . ASN A 1 163 ? 20.313 21.935 -38.098 1.00 89.25 163 ASN A N 1
ATOM 1190 C CA . ASN A 1 163 ? 21.253 22.993 -37.763 1.00 89.25 163 ASN A CA 1
ATOM 1191 C C . ASN A 1 163 ? 20.844 23.820 -36.527 1.00 89.25 163 ASN A C 1
ATOM 1193 O O . ASN A 1 163 ? 21.479 24.825 -36.229 1.00 89.25 163 ASN A O 1
ATOM 1197 N N . VAL A 1 164 ? 19.732 23.483 -35.871 1.00 91.25 164 VAL A N 1
ATOM 1198 C CA . VAL A 1 164 ? 19.126 24.224 -34.751 1.00 91.25 164 VAL A CA 1
ATOM 1199 C C . VAL A 1 164 ? 18.652 23.224 -33.707 1.00 91.25 164 VAL A C 1
ATOM 1201 O O . VAL A 1 164 ? 18.271 22.125 -34.092 1.00 91.25 164 VAL A O 1
ATOM 1204 N N . SER A 1 165 ? 18.597 23.625 -32.433 1.00 91.38 165 SER A N 1
ATOM 1205 C CA . SER A 1 165 ? 17.979 22.792 -31.393 1.00 91.38 165 SER A CA 1
ATOM 1206 C C . SER A 1 165 ? 16.530 22.454 -31.763 1.00 91.38 165 SER A C 1
ATOM 1208 O O . SER A 1 165 ? 15.794 23.313 -32.265 1.00 91.38 165 SER A O 1
ATOM 1210 N N . GLY A 1 166 ? 16.141 21.207 -31.535 1.00 94.50 166 GLY A N 1
ATOM 1211 C CA . GLY A 1 166 ? 14.868 20.613 -31.916 1.00 94.50 166 GLY A CA 1
ATOM 1212 C C . GLY A 1 166 ? 14.933 19.094 -31.759 1.00 94.50 166 GLY A C 1
ATOM 1213 O O . GLY A 1 166 ? 15.934 18.580 -31.269 1.00 94.50 166 GLY A O 1
ATOM 1214 N N . LEU A 1 167 ? 13.877 18.410 -32.195 1.00 97.06 167 LEU A N 1
ATOM 1215 C CA . LEU A 1 167 ? 13.763 16.952 -32.173 1.00 97.06 167 LEU A CA 1
ATOM 1216 C C . LEU A 1 167 ? 13.753 16.398 -33.604 1.00 97.06 167 LEU A C 1
ATOM 1218 O O . LEU A 1 167 ? 12.912 16.808 -34.414 1.00 97.06 167 LEU A O 1
ATOM 1222 N N . LEU A 1 168 ? 14.658 15.467 -33.909 1.00 98.50 168 LEU A N 1
ATOM 1223 C CA . LEU A 1 168 ? 14.728 14.729 -35.172 1.00 98.50 168 LEU A CA 1
ATOM 1224 C C . LEU A 1 168 ? 14.518 13.233 -34.945 1.00 98.50 168 LEU A C 1
ATOM 1226 O O . LEU A 1 168 ? 15.395 12.567 -34.415 1.00 98.50 168 LEU A O 1
ATOM 1230 N N . ASN A 1 169 ? 13.421 12.681 -35.448 1.00 98.50 169 ASN A N 1
ATOM 1231 C CA . ASN A 1 169 ? 13.168 11.242 -35.401 1.00 98.50 169 ASN A CA 1
ATOM 1232 C C . ASN A 1 169 ? 13.248 10.661 -36.813 1.00 98.50 169 ASN A C 1
ATOM 1234 O O . ASN A 1 169 ? 12.536 11.121 -37.711 1.00 98.50 169 ASN A O 1
ATOM 1238 N N . ILE A 1 170 ? 14.114 9.670 -37.020 1.00 98.81 170 ILE A N 1
ATOM 1239 C CA . ILE A 1 170 ? 14.284 8.957 -38.288 1.00 98.81 170 ILE A CA 1
ATOM 1240 C C . ILE A 1 170 ? 14.105 7.462 -38.038 1.00 98.81 170 ILE A C 1
ATOM 1242 O O . ILE A 1 170 ? 14.920 6.832 -37.372 1.00 98.81 170 ILE A O 1
ATOM 1246 N N . GLU A 1 171 ? 13.060 6.883 -38.616 1.00 98.56 171 GLU A N 1
ATOM 1247 C CA . GLU A 1 171 ? 12.695 5.485 -38.408 1.00 98.56 171 GLU A CA 1
ATOM 1248 C C . GLU A 1 171 ? 12.527 4.752 -39.734 1.00 98.56 171 GLU A C 1
ATOM 1250 O O . GLU A 1 171 ? 11.856 5.241 -40.649 1.00 98.56 171 GLU A O 1
ATOM 1255 N N . ASN A 1 172 ? 13.099 3.551 -39.844 1.00 98.12 172 ASN A N 1
ATOM 1256 C CA . ASN A 1 172 ? 12.942 2.661 -41.000 1.00 98.12 172 ASN A CA 1
ATOM 1257 C C . ASN A 1 172 ? 13.138 3.365 -42.360 1.00 98.12 172 ASN A C 1
ATOM 1259 O O . ASN A 1 172 ? 12.417 3.098 -43.322 1.00 98.12 172 ASN A O 1
ATOM 1263 N N . SER A 1 173 ? 14.063 4.323 -42.424 1.00 98.75 173 SER A N 1
ATOM 1264 C CA . SER A 1 173 ? 14.216 5.250 -43.549 1.00 98.75 173 SER A CA 1
ATOM 1265 C C . SER A 1 173 ? 15.609 5.170 -44.170 1.00 98.75 173 SER A C 1
ATOM 1267 O O . SER A 1 173 ? 16.547 4.677 -43.552 1.00 98.75 173 SER A O 1
ATOM 1269 N N . VAL A 1 174 ? 15.764 5.663 -45.400 1.00 98.75 174 VAL A N 1
ATOM 1270 C CA . VAL A 1 174 ? 17.043 5.701 -46.125 1.00 98.75 174 VAL A CA 1
ATOM 1271 C C . VAL A 1 174 ? 17.403 7.141 -46.469 1.00 98.75 174 VAL A C 1
ATOM 1273 O O . VAL A 1 174 ? 16.713 7.778 -47.258 1.00 98.75 174 VAL A O 1
ATOM 1276 N N . ILE A 1 175 ? 18.503 7.648 -45.921 1.00 98.81 175 ILE A N 1
ATOM 1277 C CA . ILE A 1 175 ? 18.990 9.014 -46.134 1.00 98.81 175 ILE A CA 1
ATOM 1278 C C . ILE A 1 175 ? 20.316 8.949 -46.893 1.00 98.81 175 ILE A C 1
ATOM 1280 O O . ILE A 1 175 ? 21.255 8.308 -46.429 1.00 98.81 175 ILE A O 1
ATOM 1284 N N . THR A 1 176 ? 20.399 9.579 -48.066 1.00 98.62 176 THR A N 1
ATOM 1285 C CA . THR A 1 176 ? 21.576 9.508 -48.950 1.00 98.62 176 THR A CA 1
ATOM 1286 C C . THR A 1 176 ? 21.998 10.888 -49.436 1.00 98.62 176 THR A C 1
ATOM 1288 O O . THR A 1 176 ? 21.202 11.587 -50.055 1.00 98.62 176 THR A O 1
ATOM 1291 N N . GLY A 1 177 ? 23.257 11.261 -49.214 1.00 97.94 177 GLY A N 1
ATOM 1292 C CA . GLY A 1 177 ? 23.857 12.461 -49.806 1.00 97.94 177 GLY A CA 1
ATOM 1293 C C . GLY A 1 177 ? 25.234 12.183 -50.396 1.00 97.94 177 GLY A C 1
ATOM 1294 O O . GLY A 1 177 ? 25.864 11.169 -50.089 1.00 97.94 177 GLY A O 1
ATOM 1295 N N . ASP A 1 178 ? 25.713 13.071 -51.258 1.00 96.62 178 ASP A N 1
ATOM 1296 C CA . ASP A 1 178 ? 27.014 12.946 -51.901 1.00 96.62 178 ASP A CA 1
ATOM 1297 C C . ASP A 1 178 ? 28.158 13.514 -51.040 1.00 96.62 178 ASP A C 1
ATOM 1299 O O . ASP A 1 178 ? 29.239 12.912 -51.001 1.00 96.62 178 ASP A O 1
ATOM 1303 N N . ARG A 1 179 ? 27.923 14.613 -50.302 1.00 94.88 179 ARG A N 1
ATOM 1304 C CA . ARG A 1 179 ? 28.865 15.124 -49.283 1.00 94.88 179 ARG A CA 1
ATOM 1305 C C . ARG A 1 179 ? 28.472 14.717 -47.865 1.00 94.88 179 ARG A C 1
ATOM 1307 O O . ARG A 1 179 ? 29.334 14.272 -47.111 1.00 94.88 179 ARG A O 1
ATOM 1314 N N . GLN A 1 180 ? 27.202 14.866 -47.489 1.00 97.50 180 GLN A N 1
ATOM 1315 C CA . GLN A 1 180 ? 26.697 14.449 -46.177 1.00 97.50 180 GLN A CA 1
ATOM 1316 C C . GLN A 1 180 ? 25.354 13.725 -46.288 1.00 97.50 180 GLN A C 1
ATOM 1318 O O . GLN A 1 180 ? 24.426 14.224 -46.917 1.00 97.50 180 GLN A O 1
ATOM 1323 N N . GLY A 1 181 ? 25.199 12.578 -45.628 1.00 97.88 181 GLY A N 1
ATOM 1324 C CA . GLY A 1 181 ? 23.883 11.940 -45.514 1.00 97.88 181 GLY A CA 1
ATOM 1325 C C . GLY A 1 181 ? 22.997 12.712 -44.533 1.00 97.88 181 GLY A C 1
ATOM 1326 O O . GLY A 1 181 ? 21.998 13.330 -44.903 1.00 97.88 181 GLY A O 1
ATOM 1327 N N . LEU A 1 182 ? 23.420 12.716 -43.275 1.00 98.62 182 LEU A N 1
ATOM 1328 C CA . LEU A 1 182 ? 22.741 13.342 -42.152 1.00 98.62 182 LEU A CA 1
ATOM 1329 C C . LEU A 1 182 ? 23.705 14.266 -41.402 1.00 98.62 182 LEU A C 1
ATOM 1331 O O . LEU A 1 182 ? 24.849 13.904 -41.138 1.00 98.62 182 LEU A O 1
ATOM 1335 N N . PHE A 1 183 ? 23.239 15.454 -41.034 1.00 97.69 183 PHE A N 1
ATOM 1336 C CA . PHE A 1 183 ? 24.014 16.413 -40.256 1.00 97.69 183 PHE A CA 1
ATOM 1337 C C . PHE A 1 183 ? 23.178 16.956 -39.094 1.00 97.69 183 PHE A C 1
ATOM 1339 O O . PHE A 1 183 ? 22.265 17.754 -39.300 1.00 97.69 183 PHE A O 1
ATOM 1346 N N . VAL A 1 184 ? 23.507 16.545 -37.868 1.00 97.25 184 VAL A N 1
ATOM 1347 C CA . VAL A 1 184 ? 22.892 17.039 -36.628 1.00 97.25 184 VAL A CA 1
ATOM 1348 C C . VAL A 1 184 ? 23.901 17.914 -35.903 1.00 97.25 184 VAL A C 1
ATOM 1350 O O . VAL A 1 184 ? 24.814 17.432 -35.245 1.00 97.25 184 VAL A O 1
ATOM 1353 N N . ARG A 1 185 ? 23.757 19.227 -36.056 1.00 92.06 185 ARG A N 1
ATOM 1354 C CA . ARG A 1 185 ? 24.690 20.212 -35.502 1.00 92.06 185 ARG A CA 1
ATOM 1355 C C . ARG A 1 185 ? 24.346 20.630 -34.069 1.00 92.06 185 ARG A C 1
ATOM 1357 O O . ARG A 1 185 ? 25.227 21.111 -33.365 1.00 92.06 185 ARG A O 1
ATOM 1364 N N . ALA A 1 186 ? 23.073 20.512 -33.687 1.00 91.00 186 ALA A N 1
ATOM 1365 C CA . ALA A 1 186 ? 22.512 20.834 -32.373 1.00 91.00 186 ALA A CA 1
ATOM 1366 C C . ALA A 1 186 ? 21.106 20.214 -32.246 1.00 91.00 186 ALA A C 1
ATOM 1368 O O . ALA A 1 186 ? 20.411 20.113 -33.258 1.00 91.00 186 ALA A O 1
ATOM 1369 N N . GLY A 1 187 ? 20.668 19.897 -31.027 1.00 93.50 187 GLY A N 1
ATOM 1370 C CA . GLY A 1 187 ? 19.381 19.256 -30.735 1.00 93.50 187 GLY A CA 1
ATOM 1371 C C . GLY A 1 187 ? 19.475 17.741 -30.561 1.00 93.50 187 GLY A C 1
ATOM 1372 O O . GLY A 1 187 ? 20.562 17.164 -30.624 1.00 93.50 187 GLY A O 1
ATOM 1373 N N . ASP A 1 188 ? 18.316 17.121 -30.364 1.00 96.06 188 ASP A N 1
ATOM 1374 C CA . ASP A 1 188 ? 18.184 15.690 -30.111 1.00 96.06 188 ASP A CA 1
ATOM 1375 C C . ASP A 1 188 ? 17.799 14.963 -31.403 1.00 96.06 188 ASP A C 1
ATOM 1377 O O . ASP A 1 188 ? 16.882 15.384 -32.121 1.00 96.06 188 ASP A O 1
ATOM 1381 N N . ALA A 1 189 ? 18.496 13.872 -31.717 1.00 97.88 189 ALA A N 1
ATOM 1382 C CA . ALA A 1 189 ? 18.218 13.052 -32.885 1.00 97.88 189 ALA A CA 1
ATOM 1383 C C . ALA A 1 189 ? 18.218 11.555 -32.567 1.00 97.88 189 ALA A C 1
ATOM 1385 O O . ALA A 1 189 ? 19.172 11.022 -32.006 1.00 97.88 189 ALA A O 1
ATOM 1386 N N . THR A 1 190 ? 17.183 10.861 -33.025 1.00 98.00 190 THR A N 1
ATOM 1387 C CA . THR A 1 190 ? 17.014 9.416 -32.866 1.00 98.00 190 THR A CA 1
ATOM 1388 C C . THR A 1 190 ? 16.925 8.762 -34.241 1.00 98.00 190 THR A C 1
ATOM 1390 O O . THR A 1 190 ? 16.110 9.159 -35.076 1.00 98.00 190 THR A O 1
ATOM 1393 N N . VAL A 1 191 ? 17.783 7.771 -34.494 1.00 98.62 191 VAL A N 1
ATOM 1394 C CA . VAL A 1 191 ? 17.874 7.039 -35.765 1.00 98.62 191 VAL A CA 1
ATOM 1395 C C . VAL A 1 191 ? 17.686 5.547 -35.498 1.00 98.62 191 VAL A C 1
ATOM 1397 O O . VAL A 1 191 ? 18.579 4.899 -34.960 1.00 98.62 191 VAL A O 1
ATOM 1400 N N . VAL A 1 192 ? 16.531 5.000 -35.884 1.00 98.38 192 VAL A N 1
ATOM 1401 C CA . VAL A 1 192 ? 16.137 3.610 -35.587 1.00 98.38 192 VAL A CA 1
ATOM 1402 C C . VAL A 1 192 ? 15.842 2.845 -36.871 1.00 98.38 192 VAL A C 1
ATOM 1404 O O . VAL A 1 192 ? 15.125 3.338 -37.747 1.00 98.38 192 VAL A O 1
ATOM 1407 N N . GLY A 1 193 ? 16.389 1.635 -37.015 1.00 97.81 193 GLY A N 1
ATOM 1408 C CA . GLY A 1 193 ? 16.096 0.754 -38.156 1.00 97.81 193 GLY A CA 1
ATOM 1409 C C . GLY A 1 193 ? 16.410 1.360 -39.533 1.00 97.81 193 GLY A C 1
ATOM 1410 O O . GLY A 1 193 ? 15.843 0.938 -40.539 1.00 97.81 193 GLY A O 1
ATOM 1411 N N . SER A 1 194 ? 17.245 2.398 -39.590 1.00 98.81 194 SER A N 1
ATOM 1412 C CA . SER A 1 194 ? 17.402 3.270 -40.758 1.00 98.81 194 SER A CA 1
ATOM 1413 C C . SER A 1 194 ? 18.770 3.110 -41.411 1.00 98.81 194 SER A C 1
ATOM 1415 O O . SER A 1 194 ? 19.694 2.552 -40.828 1.00 98.81 194 SER A O 1
ATOM 1417 N N . LYS A 1 195 ? 18.923 3.608 -42.639 1.00 98.75 195 LYS A N 1
ATOM 1418 C CA . LYS A 1 195 ? 20.186 3.606 -43.373 1.00 98.75 195 LYS A CA 1
ATOM 1419 C C . LYS A 1 195 ? 20.617 5.024 -43.725 1.00 98.75 195 LYS A C 1
ATOM 1421 O O . LYS A 1 195 ? 19.918 5.710 -44.463 1.00 98.75 195 LYS A O 1
ATOM 1426 N N . ILE A 1 196 ? 21.786 5.439 -43.250 1.00 98.75 196 ILE A N 1
ATOM 1427 C CA . ILE A 1 196 ? 22.403 6.726 -43.574 1.00 98.75 196 ILE A CA 1
ATOM 1428 C C . ILE A 1 196 ? 23.624 6.468 -44.457 1.00 98.75 196 ILE A C 1
ATOM 1430 O O . ILE A 1 196 ? 24.495 5.670 -44.111 1.00 98.75 196 ILE A O 1
ATOM 1434 N N . ILE A 1 197 ? 23.673 7.112 -45.619 1.00 98.44 197 ILE A N 1
ATOM 1435 C CA . ILE A 1 197 ? 24.666 6.849 -46.661 1.00 98.44 197 ILE A CA 1
ATOM 1436 C C . ILE A 1 197 ? 25.312 8.161 -47.094 1.00 98.44 197 ILE A C 1
ATOM 1438 O O . ILE A 1 197 ? 24.612 9.115 -47.443 1.00 98.44 197 ILE A O 1
ATOM 1442 N N . VAL A 1 198 ? 26.643 8.178 -47.148 1.00 97.88 198 VAL A N 1
ATOM 1443 C CA . VAL A 1 198 ? 27.388 9.144 -47.966 1.00 97.88 198 VAL A CA 1
ATOM 1444 C C . VAL A 1 198 ? 27.966 8.431 -49.179 1.00 97.88 198 VAL A C 1
ATOM 1446 O O . VAL A 1 198 ? 28.549 7.360 -49.046 1.00 97.88 198 VAL A O 1
ATOM 1449 N N . THR A 1 199 ? 27.804 8.991 -50.377 1.00 96.44 199 THR A N 1
ATOM 1450 C CA . THR A 1 199 ? 28.358 8.369 -51.595 1.00 96.44 199 THR A CA 1
ATOM 1451 C C . THR A 1 199 ? 29.840 8.681 -51.800 1.00 96.44 199 THR A C 1
ATOM 1453 O O . THR A 1 199 ? 30.488 8.008 -52.595 1.00 96.44 199 THR A O 1
ATOM 1456 N N . GLY A 1 200 ? 30.363 9.722 -51.142 1.00 89.25 200 GLY A N 1
ATOM 1457 C CA . GLY A 1 200 ? 31.755 10.167 -51.239 1.00 89.25 200 GLY A CA 1
ATOM 1458 C C . GLY A 1 200 ? 32.095 10.953 -52.511 1.00 89.25 200 GLY A C 1
ATOM 1459 O O . GLY A 1 200 ? 33.206 11.475 -52.614 1.00 89.25 200 GLY A O 1
ATOM 1460 N N . LYS A 1 201 ? 31.161 11.112 -53.462 1.00 93.81 201 LYS A N 1
ATOM 1461 C CA . LYS A 1 201 ? 31.433 11.772 -54.755 1.00 93.81 201 LYS A CA 1
ATOM 1462 C C . LYS A 1 201 ? 31.959 13.199 -54.619 1.00 93.81 201 LYS A C 1
ATOM 1464 O O . LYS A 1 201 ? 32.758 13.634 -55.449 1.00 93.81 201 LYS A O 1
ATOM 1469 N N . TRP A 1 202 ? 31.547 13.932 -53.583 1.00 93.38 202 TRP A N 1
ATOM 1470 C CA . TRP A 1 202 ? 32.098 15.263 -53.326 1.00 93.38 202 TRP A CA 1
ATOM 1471 C C . TRP A 1 202 ? 33.587 15.206 -52.990 1.00 93.38 202 TRP A C 1
ATOM 1473 O O . TRP A 1 202 ? 34.378 15.949 -53.573 1.00 93.38 202 TRP A O 1
ATOM 1483 N N . ALA A 1 203 ? 33.981 14.301 -52.090 1.00 89.62 203 ALA A N 1
ATOM 1484 C CA . ALA A 1 203 ? 35.376 14.119 -51.707 1.00 89.62 203 ALA A CA 1
ATOM 1485 C C . ALA A 1 203 ? 36.220 13.673 -52.912 1.00 89.62 203 ALA A C 1
ATOM 1487 O O . ALA A 1 203 ? 37.255 14.282 -53.195 1.00 89.62 203 ALA A O 1
ATOM 1488 N N . GLU A 1 204 ? 35.727 12.709 -53.699 1.00 88.62 204 GLU A N 1
ATOM 1489 C CA . GLU A 1 204 ? 36.363 12.283 -54.954 1.00 88.62 204 GLU A CA 1
ATOM 1490 C C . GLU A 1 204 ? 36.551 13.454 -55.933 1.00 88.62 204 GLU A C 1
ATOM 1492 O O . GLU A 1 204 ? 37.620 13.624 -56.526 1.00 88.62 204 GLU A O 1
ATOM 1497 N N . GLY A 1 205 ? 35.522 14.295 -56.084 1.00 86.00 205 GLY A N 1
ATOM 1498 C CA . GLY A 1 205 ? 35.542 15.464 -56.961 1.00 86.00 205 GLY A CA 1
ATOM 1499 C C . GLY A 1 205 ? 36.474 16.587 -56.491 1.00 86.00 205 GLY A C 1
ATOM 1500 O O . GLY A 1 205 ? 37.019 17.318 -57.324 1.00 86.00 205 GLY A O 1
ATOM 1501 N N . LYS A 1 206 ? 36.683 16.739 -55.175 1.00 85.62 206 LYS A N 1
ATOM 1502 C CA . LYS A 1 206 ? 37.553 17.770 -54.578 1.00 85.62 206 LYS A CA 1
ATOM 1503 C C . LYS A 1 206 ? 39.027 17.359 -54.482 1.00 85.62 206 LYS A C 1
ATOM 1505 O O . LYS A 1 206 ? 39.882 18.249 -54.447 1.00 85.62 206 LYS A O 1
ATOM 1510 N N . GLY A 1 207 ? 39.350 16.063 -54.462 1.00 83.25 207 GLY A N 1
ATOM 1511 C CA . GLY A 1 207 ? 40.730 15.568 -54.352 1.00 83.25 207 GLY A CA 1
ATOM 1512 C C . GLY A 1 207 ? 41.411 16.022 -53.053 1.00 83.25 207 GLY A C 1
ATOM 1513 O O . GLY A 1 207 ? 40.821 15.916 -51.987 1.00 83.25 207 GLY A O 1
ATOM 1514 N N . GLU A 1 208 ? 42.621 16.598 -53.128 1.00 75.25 208 GLU A N 1
ATOM 1515 C CA . GLU A 1 208 ? 43.376 17.097 -51.951 1.00 75.25 208 GLU A CA 1
ATOM 1516 C C . GLU A 1 208 ? 42.610 18.142 -51.105 1.00 75.25 208 GLU A C 1
ATOM 1518 O O . GLU A 1 208 ? 42.985 18.412 -49.969 1.00 75.25 208 GLU A O 1
ATOM 1523 N N . GLY A 1 209 ? 41.547 18.754 -51.644 1.00 78.12 209 GLY A N 1
ATOM 1524 C CA . GLY A 1 209 ? 40.689 19.693 -50.913 1.00 78.12 209 GLY A CA 1
ATOM 1525 C C . GLY A 1 209 ? 39.580 19.044 -50.073 1.00 78.12 209 GLY A C 1
ATOM 1526 O O . GLY A 1 209 ? 38.876 19.770 -49.371 1.00 78.12 209 GLY A O 1
ATOM 1527 N N . ALA A 1 210 ? 39.391 17.723 -50.149 1.00 81.50 210 ALA A N 1
ATOM 1528 C CA . ALA A 1 210 ? 38.348 17.008 -49.407 1.00 81.50 210 ALA A CA 1
ATOM 1529 C C . ALA A 1 210 ? 38.582 17.035 -47.884 1.00 81.50 210 ALA A C 1
ATOM 1531 O O . ALA A 1 210 ? 37.631 17.172 -47.114 1.00 81.50 210 ALA A O 1
ATOM 1532 N N . ASP A 1 211 ? 39.850 17.031 -47.461 1.00 82.81 211 ASP A N 1
ATOM 1533 C CA . ASP A 1 211 ? 40.243 16.943 -46.048 1.00 82.81 211 ASP A CA 1
ATOM 1534 C C . ASP A 1 211 ? 40.164 18.282 -45.297 1.00 82.81 211 ASP A C 1
ATOM 1536 O O . ASP A 1 211 ? 40.369 18.338 -44.085 1.00 82.81 211 ASP A O 1
ATOM 1540 N N . GLN A 1 212 ? 39.848 19.384 -45.992 1.00 82.12 212 GLN A N 1
ATOM 1541 C CA . GLN A 1 212 ? 39.981 20.747 -45.461 1.00 82.12 212 GLN A CA 1
ATOM 1542 C C . GLN A 1 212 ? 39.230 20.981 -44.138 1.00 82.12 212 GLN A C 1
ATOM 1544 O O . GLN A 1 212 ? 39.659 21.803 -43.338 1.00 82.12 212 GLN A O 1
ATOM 1549 N N . TYR A 1 213 ? 38.136 20.257 -43.878 1.00 85.69 213 TYR A N 1
ATOM 1550 C CA . TYR A 1 213 ? 37.332 20.425 -42.664 1.00 85.69 213 TYR A CA 1
ATOM 1551 C C . TYR A 1 213 ? 37.601 19.377 -41.581 1.00 85.69 213 TYR A C 1
ATOM 1553 O O . TYR A 1 213 ? 37.053 19.511 -40.487 1.00 85.69 213 TYR A O 1
ATOM 1561 N N . TYR A 1 214 ? 38.449 18.379 -41.831 1.00 83.56 214 TYR A N 1
ATOM 1562 C CA . TYR A 1 214 ? 38.788 17.362 -40.837 1.00 83.56 214 TYR A CA 1
ATOM 1563 C C . TYR A 1 214 ? 39.711 17.936 -39.763 1.00 83.56 214 TYR A C 1
ATOM 1565 O O . TYR A 1 214 ? 39.303 18.003 -38.604 1.00 83.56 214 TYR A O 1
ATOM 1573 N N . ASP A 1 215 ? 40.857 18.496 -40.173 1.00 69.69 215 ASP A N 1
ATOM 1574 C CA . ASP A 1 215 ? 41.899 18.990 -39.269 1.00 69.69 215 ASP A CA 1
ATOM 1575 C C . ASP A 1 215 ? 42.345 20.423 -39.620 1.00 69.69 215 ASP A C 1
ATOM 1577 O O . ASP A 1 215 ? 43.088 20.657 -40.571 1.00 69.69 215 ASP A O 1
ATOM 1581 N N . GLY A 1 216 ? 41.941 21.405 -38.804 1.00 65.44 216 GLY A N 1
ATOM 1582 C CA . GLY A 1 216 ? 42.591 22.725 -38.742 1.00 65.44 216 GLY A CA 1
ATOM 1583 C C . GLY A 1 216 ? 41.817 23.932 -39.288 1.00 65.44 216 GLY A C 1
ATOM 1584 O O . GLY A 1 216 ? 42.028 25.029 -38.770 1.00 65.44 216 GLY A O 1
ATOM 1585 N N . GLU A 1 217 ? 40.896 23.777 -40.245 1.00 74.75 217 GLU A N 1
ATOM 1586 C CA . GLU A 1 217 ? 40.059 24.897 -40.717 1.00 74.75 217 GLU A CA 1
ATOM 1587 C C . GLU A 1 217 ? 38.721 24.987 -39.967 1.00 74.75 217 GLU A C 1
ATOM 1589 O O . GLU A 1 217 ? 38.159 23.995 -39.485 1.00 74.75 217 GLU A O 1
ATOM 1594 N N . ALA A 1 218 ? 38.188 26.206 -39.872 1.00 82.38 218 ALA A N 1
ATOM 1595 C CA . ALA A 1 218 ? 36.855 26.445 -39.331 1.00 82.38 218 ALA A CA 1
ATOM 1596 C C . ALA A 1 218 ? 35.781 25.947 -40.310 1.00 82.38 218 ALA A C 1
ATOM 1598 O O . ALA A 1 218 ? 35.882 26.171 -41.518 1.00 82.38 218 ALA A O 1
ATOM 1599 N N . TRP A 1 219 ? 34.723 25.329 -39.782 1.00 89.69 219 TRP A N 1
ATOM 1600 C CA . TRP A 1 219 ? 33.524 25.028 -40.561 1.00 89.69 219 TRP A CA 1
ATOM 1601 C C . TRP A 1 219 ? 32.891 26.329 -41.047 1.00 89.69 219 TRP A C 1
ATOM 1603 O O . TRP A 1 219 ? 32.894 27.339 -40.333 1.00 89.69 219 TRP A O 1
ATOM 1613 N N . GLN A 1 220 ? 32.340 26.310 -42.253 1.00 88.62 220 GLN A N 1
ATOM 1614 C CA . GLN A 1 220 ? 31.776 27.500 -42.883 1.00 88.62 220 GLN A CA 1
ATOM 1615 C C . GLN A 1 220 ? 30.240 27.414 -42.936 1.00 88.62 220 GLN A C 1
ATOM 1617 O O . GLN A 1 220 ? 29.610 26.873 -42.018 1.00 88.62 220 GLN A O 1
ATOM 1622 N N . SER A 1 221 ? 29.614 28.073 -43.911 1.00 85.31 221 SER A N 1
ATOM 1623 C CA . SER A 1 221 ? 28.159 28.243 -43.940 1.00 85.31 221 SER A CA 1
ATOM 1624 C C . SER A 1 221 ? 27.475 27.014 -44.538 1.00 85.31 221 SER A C 1
ATOM 1626 O O . SER A 1 221 ? 27.978 26.410 -45.475 1.00 85.31 221 SER A O 1
ATOM 1628 N N . GLY A 1 222 ? 26.281 26.678 -44.046 1.00 86.56 222 GLY A N 1
ATOM 1629 C CA . GLY A 1 222 ? 25.507 25.552 -44.575 1.00 86.56 222 GLY A CA 1
ATOM 1630 C C . GLY A 1 222 ? 26.194 24.210 -44.318 1.00 86.56 222 GLY A C 1
ATOM 1631 O O . GLY A 1 222 ? 26.564 23.918 -43.181 1.00 86.56 222 GLY A O 1
ATOM 1632 N N . ASN A 1 223 ? 26.355 23.426 -45.379 1.00 90.75 223 ASN A N 1
ATOM 1633 C CA . ASN A 1 223 ? 26.959 22.095 -45.398 1.00 90.75 223 ASN A CA 1
ATOM 1634 C C . ASN A 1 223 ? 28.494 22.117 -45.541 1.00 90.75 223 ASN A C 1
ATOM 1636 O O . ASN A 1 223 ? 29.110 21.066 -45.712 1.00 90.75 223 ASN A O 1
ATOM 1640 N N . GLU A 1 224 ? 29.137 23.290 -45.438 1.00 91.50 224 GLU A N 1
ATOM 1641 C CA . GLU A 1 224 ? 30.596 23.447 -45.508 1.00 91.50 224 GLU A CA 1
ATOM 1642 C C . GLU A 1 224 ? 31.332 22.915 -44.251 1.00 91.50 224 GLU A C 1
ATOM 1644 O O . GLU A 1 224 ? 31.949 23.663 -43.487 1.00 91.50 224 GLU A O 1
ATOM 1649 N N . ALA A 1 225 ? 31.242 21.599 -44.059 1.00 91.44 225 ALA A N 1
ATOM 1650 C CA . ALA A 1 225 ? 31.781 20.771 -42.980 1.00 91.44 225 ALA A CA 1
ATOM 1651 C C . ALA A 1 225 ? 32.355 19.444 -43.565 1.00 91.44 225 ALA A C 1
ATOM 1653 O O . ALA A 1 225 ? 32.347 19.275 -44.791 1.00 91.44 225 ALA A O 1
ATOM 1654 N N . PRO A 1 226 ? 32.905 18.514 -42.762 1.00 92.25 226 PRO A N 1
ATOM 1655 C CA . PRO A 1 226 ? 33.483 17.256 -43.252 1.00 92.25 226 PRO A CA 1
ATOM 1656 C C . PRO A 1 226 ? 32.519 16.409 -44.089 1.00 92.25 226 PRO A C 1
ATOM 1658 O O . PRO A 1 226 ? 31.300 16.564 -44.002 1.00 92.25 226 PRO A O 1
ATOM 1661 N N . THR A 1 227 ? 33.079 15.518 -44.907 1.00 93.94 227 THR A N 1
ATOM 1662 C CA . THR A 1 227 ? 32.303 14.566 -45.716 1.00 93.94 227 THR A CA 1
ATOM 1663 C C . THR A 1 227 ? 32.018 13.324 -44.887 1.00 93.94 227 THR A C 1
ATOM 1665 O O . THR A 1 227 ? 32.913 12.515 -44.675 1.00 93.94 227 THR A O 1
ATOM 1668 N N . ALA A 1 228 ? 30.791 13.135 -44.415 1.00 96.62 228 ALA A N 1
ATOM 1669 C CA . ALA A 1 228 ? 30.465 11.925 -43.668 1.00 96.62 228 ALA A CA 1
ATOM 1670 C C . ALA A 1 228 ? 29.034 11.460 -43.904 1.00 96.62 228 ALA A C 1
ATOM 1672 O O . ALA A 1 228 ? 28.161 12.268 -44.220 1.00 96.62 228 ALA A O 1
ATOM 1673 N N . ALA A 1 229 ? 28.772 10.166 -43.706 1.00 98.19 229 ALA A N 1
ATOM 1674 C CA . ALA A 1 229 ? 27.398 9.669 -43.695 1.00 98.19 229 ALA A CA 1
ATOM 1675 C C . ALA A 1 229 ? 26.612 10.378 -42.594 1.00 98.19 229 ALA A C 1
ATOM 1677 O O . ALA A 1 229 ? 25.530 10.893 -42.866 1.00 98.19 229 ALA A O 1
ATOM 1678 N N . PHE A 1 230 ? 27.205 10.507 -41.406 1.00 98.25 230 PHE A N 1
ATOM 1679 C CA . PHE A 1 230 ? 26.630 11.233 -40.286 1.00 98.25 230 PHE A CA 1
ATOM 1680 C C . PHE A 1 230 ? 27.641 12.226 -39.688 1.00 98.25 230 PHE A C 1
ATOM 1682 O O . PHE A 1 230 ? 28.668 11.831 -39.142 1.00 98.25 230 PHE A O 1
ATOM 1689 N N . VAL A 1 231 ? 27.354 13.526 -39.782 1.00 97.44 231 VAL A N 1
ATOM 1690 C CA . VAL A 1 231 ? 28.092 14.583 -39.072 1.00 97.44 231 VAL A CA 1
ATOM 1691 C C . VAL A 1 231 ? 27.308 14.995 -37.827 1.00 97.44 231 VAL A C 1
ATOM 1693 O O . VAL A 1 231 ? 26.127 15.331 -37.923 1.00 97.44 231 VAL A O 1
ATOM 1696 N N . ILE A 1 232 ? 27.961 14.982 -36.667 1.00 96.94 232 ILE A N 1
ATOM 1697 C CA . ILE A 1 232 ? 27.350 15.251 -35.364 1.00 96.94 232 ILE A CA 1
ATOM 1698 C C . ILE A 1 232 ? 28.107 16.371 -34.651 1.00 96.94 232 ILE A C 1
ATOM 1700 O O . ILE A 1 232 ? 29.340 16.411 -34.632 1.00 96.94 232 ILE A O 1
ATOM 1704 N N . GLY A 1 233 ? 27.340 17.276 -34.053 1.00 93.19 233 GLY A N 1
ATOM 1705 C CA . GLY A 1 233 ? 27.847 18.369 -33.249 1.00 93.19 233 GLY A CA 1
ATOM 1706 C C . GLY A 1 233 ? 28.399 19.522 -34.072 1.00 93.19 233 GLY A C 1
ATOM 1707 O O . GLY A 1 233 ? 28.079 19.706 -35.251 1.00 93.19 233 GLY A O 1
ATOM 1708 N N . ASN A 1 234 ? 29.197 20.368 -33.429 1.00 88.88 234 ASN A N 1
ATOM 1709 C CA . ASN A 1 234 ? 29.627 21.629 -34.013 1.00 88.88 234 ASN A CA 1
ATOM 1710 C C . ASN A 1 234 ? 31.025 22.047 -33.574 1.00 88.88 234 ASN A C 1
ATOM 1712 O O . ASN A 1 234 ? 31.329 22.078 -32.390 1.00 88.88 234 ASN A O 1
ATOM 1716 N N . ARG A 1 235 ? 31.825 22.541 -34.522 1.00 84.06 235 ARG A N 1
ATOM 1717 C CA . ARG A 1 235 ? 33.139 23.132 -34.235 1.00 84.06 235 ARG A CA 1
ATOM 1718 C C . ARG A 1 235 ? 33.085 24.617 -33.868 1.00 84.06 235 ARG A C 1
ATOM 1720 O O . ARG A 1 235 ? 33.806 25.075 -32.981 1.00 84.06 235 ARG A O 1
ATOM 1727 N N . ASN A 1 236 ? 32.294 25.400 -34.605 1.00 82.00 236 ASN A N 1
ATOM 1728 C CA . ASN A 1 236 ? 32.282 26.865 -34.526 1.00 82.00 236 ASN A CA 1
ATOM 1729 C C . ASN A 1 236 ? 30.991 27.480 -35.096 1.00 82.00 236 ASN A C 1
ATOM 1731 O O . ASN A 1 236 ? 30.311 26.874 -35.923 1.00 82.00 236 ASN A O 1
ATOM 1735 N N . GLY A 1 237 ? 30.680 28.720 -34.707 1.00 76.06 237 GLY A N 1
ATOM 1736 C CA . GLY A 1 237 ? 29.524 29.484 -35.189 1.00 76.06 237 GLY A CA 1
ATOM 1737 C C . GLY A 1 237 ? 28.633 30.005 -34.058 1.00 76.06 237 GLY A C 1
ATOM 1738 O O . GLY A 1 237 ? 29.118 30.319 -32.978 1.00 76.06 237 GLY A O 1
ATOM 1739 N N . THR A 1 238 ? 27.335 30.161 -34.322 1.00 73.50 238 THR A N 1
ATOM 1740 C CA . THR A 1 238 ? 26.322 30.625 -33.354 1.00 73.50 238 THR A CA 1
ATOM 1741 C C . THR A 1 238 ? 25.241 29.554 -33.193 1.00 73.50 238 THR A C 1
ATOM 1743 O O . THR A 1 238 ? 24.122 29.715 -33.685 1.00 73.50 238 THR A O 1
ATOM 1746 N N . TYR A 1 239 ? 25.618 28.438 -32.571 1.00 79.19 239 TYR A N 1
ATOM 1747 C CA . TYR A 1 239 ? 24.781 27.256 -32.353 1.00 79.19 239 TYR A CA 1
ATOM 1748 C C . TYR A 1 239 ? 24.771 26.970 -30.855 1.00 79.19 239 TYR A C 1
ATOM 1750 O O . TYR A 1 239 ? 25.843 26.793 -30.282 1.00 79.19 239 TYR A O 1
ATOM 1758 N N . PHE A 1 240 ? 23.590 27.041 -30.237 1.00 78.81 240 PHE A N 1
ATOM 1759 C CA . PHE A 1 240 ? 23.443 27.185 -28.783 1.00 78.81 240 PHE A CA 1
ATOM 1760 C C . PHE A 1 240 ? 22.750 25.999 -28.105 1.00 78.81 240 PHE A C 1
ATOM 1762 O O . PHE A 1 240 ? 21.807 26.202 -27.346 1.00 78.81 240 PHE A O 1
ATOM 1769 N N . ALA A 1 241 ? 23.131 24.775 -28.457 1.00 88.38 241 ALA A N 1
ATOM 1770 C CA . ALA A 1 241 ? 22.649 23.572 -27.788 1.00 88.38 241 ALA A CA 1
ATOM 1771 C C . ALA A 1 241 ? 23.595 22.403 -28.053 1.00 88.38 241 ALA A C 1
ATOM 1773 O O . ALA A 1 241 ? 24.306 22.398 -29.064 1.00 88.38 241 ALA A O 1
ATOM 1774 N N . ASP A 1 242 ? 23.545 21.427 -27.156 1.00 91.62 242 ASP A N 1
ATOM 1775 C CA . ASP A 1 242 ? 24.212 20.141 -27.308 1.00 91.62 242 ASP A CA 1
ATOM 1776 C C . ASP A 1 242 ? 23.626 19.372 -28.496 1.00 91.62 242 ASP A C 1
ATOM 1778 O O . ASP A 1 242 ? 22.504 19.639 -28.937 1.00 91.62 242 ASP A O 1
ATOM 1782 N N . ALA A 1 243 ? 24.408 18.447 -29.044 1.00 95.25 243 ALA A N 1
ATOM 1783 C CA . ALA A 1 243 ? 23.936 17.485 -30.030 1.00 95.25 243 ALA A CA 1
ATOM 1784 C C . ALA A 1 243 ? 23.856 16.107 -29.370 1.00 95.25 243 ALA A C 1
ATOM 1786 O O . ALA A 1 243 ? 24.895 15.495 -29.128 1.00 95.25 243 ALA A O 1
ATOM 1787 N N . ASN A 1 244 ? 22.645 15.629 -29.090 1.00 95.94 244 ASN A N 1
ATOM 1788 C CA . ASN A 1 244 ? 22.422 14.318 -28.485 1.00 95.94 244 ASN A CA 1
ATOM 1789 C C . ASN A 1 244 ? 21.872 13.374 -29.547 1.00 95.94 244 ASN A C 1
ATOM 1791 O O . ASN A 1 244 ? 20.817 13.626 -30.127 1.00 95.94 244 ASN A O 1
ATOM 1795 N N . VAL A 1 245 ? 22.600 12.304 -29.840 1.00 97.94 245 VAL A N 1
ATOM 1796 C CA . VAL A 1 245 ? 22.271 11.385 -30.927 1.00 97.94 245 VAL A CA 1
ATOM 1797 C C . VAL A 1 245 ? 22.175 9.962 -30.401 1.00 97.94 245 VAL A C 1
ATOM 1799 O O . VAL A 1 245 ? 23.123 9.460 -29.805 1.00 97.94 245 VAL A O 1
ATOM 1802 N N . SER A 1 246 ? 21.059 9.294 -30.685 1.00 96.94 246 SER A N 1
ATOM 1803 C CA . SER A 1 246 ? 20.871 7.860 -30.454 1.00 96.94 246 SER A CA 1
ATOM 1804 C C . SER A 1 246 ? 20.731 7.123 -31.786 1.00 96.94 246 SER A C 1
ATOM 1806 O O . SER A 1 246 ? 19.950 7.529 -32.653 1.00 96.94 246 SER A O 1
ATOM 1808 N N . ILE A 1 247 ? 21.512 6.057 -31.964 1.00 98.31 247 ILE A N 1
ATOM 1809 C CA . ILE A 1 247 ? 21.521 5.204 -33.154 1.00 98.31 247 ILE A CA 1
ATOM 1810 C C . ILE A 1 247 ? 21.224 3.774 -32.711 1.00 98.31 247 ILE A C 1
ATOM 1812 O O . ILE A 1 247 ? 22.057 3.153 -32.058 1.00 98.31 247 ILE A O 1
ATOM 1816 N N . ASP A 1 248 ? 20.077 3.236 -33.124 1.00 96.94 248 ASP A N 1
ATOM 1817 C CA . ASP A 1 248 ? 19.666 1.866 -32.813 1.00 96.94 248 ASP A CA 1
ATOM 1818 C C . ASP A 1 248 ? 19.316 1.084 -34.084 1.00 96.94 248 ASP A C 1
ATOM 1820 O O . ASP A 1 248 ? 18.655 1.580 -35.004 1.00 96.94 248 ASP A O 1
ATOM 1824 N N . ASN A 1 249 ? 19.784 -0.161 -34.146 1.00 97.62 249 ASN A N 1
ATOM 1825 C CA . ASN A 1 249 ? 19.556 -1.122 -35.227 1.00 97.62 249 ASN A CA 1
ATOM 1826 C C . ASN A 1 249 ? 19.656 -0.529 -36.652 1.00 97.62 249 ASN A C 1
ATOM 1828 O O . ASN A 1 249 ? 18.899 -0.908 -37.549 1.00 97.62 249 ASN A O 1
ATOM 1832 N N . SER A 1 250 ? 20.581 0.410 -36.864 1.00 98.62 250 SER A N 1
ATOM 1833 C CA . SER A 1 250 ? 20.684 1.224 -38.084 1.00 98.62 250 SER A CA 1
ATOM 1834 C C . SER A 1 250 ? 22.000 0.989 -38.830 1.00 98.62 250 SER A C 1
ATOM 1836 O O . SER A 1 250 ? 22.997 0.572 -38.256 1.00 98.62 250 SER A O 1
ATOM 1838 N N . THR A 1 251 ? 22.032 1.250 -40.135 1.00 98.62 251 THR A N 1
ATOM 1839 C CA . THR A 1 251 ? 23.242 1.142 -40.963 1.00 98.62 251 THR A CA 1
ATOM 1840 C C . THR A 1 251 ? 23.782 2.523 -41.323 1.00 98.62 251 THR A C 1
ATOM 1842 O O . THR A 1 251 ? 23.112 3.280 -42.020 1.00 98.62 251 THR A O 1
ATOM 1845 N N . ILE A 1 252 ? 25.013 2.833 -40.930 1.00 98.56 252 ILE A N 1
ATOM 1846 C CA . ILE A 1 252 ? 25.738 4.043 -41.330 1.00 98.56 252 ILE A CA 1
ATOM 1847 C C . ILE A 1 252 ? 26.867 3.615 -42.269 1.00 98.56 252 ILE A C 1
ATOM 1849 O O . ILE A 1 252 ? 27.696 2.799 -41.884 1.00 98.56 252 ILE A O 1
ATOM 1853 N N . SER A 1 253 ? 26.880 4.103 -43.510 1.00 97.06 253 SER A N 1
ATOM 1854 C CA . SER A 1 253 ? 27.791 3.594 -44.546 1.00 97.06 253 SER A CA 1
ATOM 1855 C C . SER A 1 253 ? 28.495 4.716 -45.300 1.00 97.06 253 SER A C 1
ATOM 1857 O O . SER A 1 253 ? 27.852 5.637 -45.816 1.00 97.06 253 SER A O 1
ATOM 1859 N N . ALA A 1 254 ? 29.819 4.604 -45.379 1.00 96.25 254 ALA A N 1
ATOM 1860 C CA . ALA A 1 254 ? 30.699 5.478 -46.134 1.00 96.25 254 ALA A CA 1
ATOM 1861 C C . ALA A 1 254 ? 31.708 4.652 -46.957 1.00 96.25 254 ALA A C 1
ATOM 1863 O O . ALA A 1 254 ? 32.212 3.641 -46.475 1.00 96.25 254 ALA A O 1
ATOM 1864 N N . PRO A 1 255 ? 32.027 5.060 -48.198 1.00 92.44 255 PRO A N 1
ATOM 1865 C CA . PRO A 1 255 ? 33.072 4.421 -48.991 1.00 92.44 255 PRO A CA 1
ATOM 1866 C C . PRO A 1 255 ? 34.477 4.729 -48.453 1.00 92.44 255 PRO A C 1
ATOM 1868 O O . PRO A 1 255 ? 34.682 5.674 -47.690 1.00 92.44 255 PRO A O 1
ATOM 1871 N N . GLU A 1 256 ? 35.468 3.969 -48.929 1.00 82.50 256 GLU A N 1
ATOM 1872 C CA . GLU A 1 256 ? 36.888 4.199 -48.636 1.00 82.50 256 GLU A CA 1
ATOM 1873 C C . GLU A 1 256 ? 37.296 5.648 -48.979 1.00 82.50 256 GLU A C 1
ATOM 1875 O O . GLU A 1 256 ? 37.100 6.112 -50.103 1.00 82.50 256 GLU A O 1
ATOM 1880 N N . GLY A 1 257 ? 37.860 6.368 -48.003 1.00 78.00 257 GLY A N 1
ATOM 1881 C CA . GLY A 1 257 ? 38.234 7.783 -48.135 1.00 78.00 257 GLY A CA 1
ATOM 1882 C C . GLY A 1 257 ? 37.171 8.792 -47.673 1.00 78.00 257 GLY A C 1
ATOM 1883 O O . GLY A 1 257 ? 37.459 9.986 -47.657 1.00 78.00 257 GLY A O 1
ATOM 1884 N N . ALA A 1 258 ? 35.979 8.341 -47.267 1.00 88.69 258 ALA A N 1
ATOM 1885 C CA . ALA A 1 258 ? 34.977 9.140 -46.557 1.00 88.69 258 ALA A CA 1
ATOM 1886 C C . ALA A 1 258 ? 34.734 8.583 -45.140 1.00 88.69 258 ALA A C 1
ATOM 1888 O O . ALA A 1 258 ? 35.132 7.467 -44.816 1.00 88.69 258 ALA A O 1
ATOM 1889 N N . THR A 1 259 ? 34.081 9.363 -44.277 1.00 94.00 259 THR A N 1
ATOM 1890 C CA . THR A 1 259 ? 33.850 8.987 -42.871 1.00 94.00 259 THR A CA 1
ATOM 1891 C C . THR A 1 259 ? 32.425 8.490 -42.653 1.00 94.00 259 THR A C 1
ATOM 1893 O O . THR A 1 259 ? 31.479 9.077 -43.176 1.00 94.00 259 THR A O 1
ATOM 1896 N N . ALA A 1 260 ? 32.237 7.435 -41.860 1.00 97.06 260 ALA A N 1
ATOM 1897 C CA . ALA A 1 260 ? 30.893 6.990 -41.503 1.00 97.06 260 ALA A CA 1
ATOM 1898 C C . ALA A 1 260 ? 30.273 7.954 -40.485 1.00 97.06 260 ALA A C 1
ATOM 1900 O O . ALA A 1 260 ? 29.232 8.551 -40.757 1.00 97.06 260 ALA A O 1
ATOM 1901 N N . ILE A 1 261 ? 30.948 8.174 -39.353 1.00 97.94 261 ILE A N 1
ATOM 1902 C CA . ILE A 1 261 ? 30.494 9.091 -38.301 1.00 97.94 261 ILE A CA 1
ATOM 1903 C C . ILE A 1 261 ? 31.602 10.094 -37.980 1.00 97.94 261 ILE A C 1
ATOM 1905 O O . ILE A 1 261 ? 32.708 9.711 -37.609 1.00 97.94 261 ILE A O 1
ATOM 1909 N N . TYR A 1 262 ? 31.306 11.385 -38.112 1.00 95.44 262 TYR A N 1
ATOM 1910 C CA . TYR A 1 262 ? 32.206 12.469 -37.725 1.00 95.44 262 TYR A CA 1
ATOM 1911 C C . TYR A 1 262 ? 31.599 13.260 -36.570 1.00 95.44 262 TYR A C 1
ATOM 1913 O O . TYR A 1 262 ? 30.536 13.856 -36.742 1.00 95.44 262 TYR A O 1
ATOM 1921 N N . VAL A 1 263 ? 32.283 13.315 -35.427 1.00 94.88 263 VAL A N 1
ATOM 1922 C CA . VAL A 1 263 ? 31.806 14.016 -34.226 1.00 94.88 263 VAL A CA 1
ATOM 1923 C C . VAL A 1 263 ? 32.742 15.168 -33.869 1.00 94.88 263 VAL A C 1
ATOM 1925 O O . VAL A 1 263 ? 33.966 15.010 -33.805 1.00 94.88 263 VAL A O 1
ATOM 1928 N N . ASP A 1 264 ? 32.165 16.343 -33.626 1.00 91.69 264 ASP A N 1
ATOM 1929 C CA . ASP A 1 264 ? 32.880 17.536 -33.174 1.00 91.69 264 ASP A CA 1
ATOM 1930 C C . ASP A 1 264 ? 32.094 18.262 -32.080 1.00 91.69 264 ASP A C 1
ATOM 1932 O O . ASP A 1 264 ? 30.875 18.196 -32.044 1.00 91.69 264 ASP A O 1
ATOM 1936 N N . ALA A 1 265 ? 32.781 19.028 -31.240 1.00 89.31 265 ALA A N 1
ATOM 1937 C CA . ALA A 1 265 ? 32.155 19.869 -30.228 1.00 89.31 265 ALA A CA 1
ATOM 1938 C C . ALA A 1 265 ? 32.889 21.203 -30.099 1.00 89.31 265 ALA A C 1
ATOM 1940 O O . ALA A 1 265 ? 34.023 21.401 -30.559 1.00 89.31 265 ALA A O 1
ATOM 1941 N N . THR A 1 266 ? 32.224 22.155 -29.457 1.00 85.06 266 THR A N 1
ATOM 1942 C CA . THR A 1 266 ? 32.740 23.519 -29.349 1.00 85.06 266 THR A CA 1
ATOM 1943 C C . THR A 1 266 ? 33.812 23.617 -28.254 1.00 85.06 266 THR A C 1
ATOM 1945 O O . THR A 1 266 ? 33.720 22.960 -27.226 1.00 85.06 266 THR A O 1
ATOM 1948 N N . THR A 1 267 ? 34.858 24.429 -28.468 1.00 77.19 267 THR A N 1
ATOM 1949 C CA . THR A 1 267 ? 35.995 24.600 -27.528 1.00 77.19 267 THR A CA 1
ATOM 1950 C C . THR A 1 267 ? 35.941 25.870 -26.675 1.00 77.19 267 THR A C 1
ATOM 1952 O O . THR A 1 267 ? 36.695 25.974 -25.707 1.00 77.19 267 THR A O 1
ATOM 1955 N N . ALA A 1 268 ? 35.155 26.878 -27.070 1.00 66.75 268 ALA A N 1
ATOM 1956 C CA . ALA A 1 268 ? 35.047 28.186 -26.419 1.00 66.75 268 ALA A CA 1
ATOM 1957 C C . ALA A 1 268 ? 33.793 28.941 -26.900 1.00 66.75 268 ALA A C 1
ATOM 1959 O O . ALA A 1 268 ? 33.278 28.652 -27.986 1.00 66.75 268 ALA A O 1
ATOM 1960 N N . SER A 1 269 ? 33.374 29.928 -26.099 1.00 60.78 269 SER A N 1
ATOM 1961 C CA . SER A 1 269 ? 32.288 30.898 -26.305 1.00 60.78 269 SER A CA 1
ATOM 1962 C C . SER A 1 269 ? 31.830 31.049 -27.762 1.00 60.78 269 SER A C 1
ATOM 1964 O O . SER A 1 269 ? 32.530 31.630 -28.598 1.00 60.78 269 SER A O 1
ATOM 1966 N N . GLN A 1 270 ? 30.645 30.527 -28.082 1.00 60.38 270 GLN A N 1
ATOM 1967 C CA . GLN A 1 270 ? 30.047 30.677 -29.407 1.00 60.38 270 GLN A CA 1
ATOM 1968 C C . GLN A 1 270 ? 29.410 32.072 -29.529 1.00 60.38 270 GLN A C 1
ATOM 1970 O O . GLN A 1 270 ? 28.425 32.399 -28.868 1.00 60.38 270 GLN A O 1
ATOM 1975 N N . GLY A 1 271 ? 29.961 32.942 -30.378 1.00 62.81 271 GLY A N 1
ATOM 1976 C CA . GLY A 1 271 ? 29.414 34.288 -30.596 1.00 62.81 271 GLY A CA 1
ATOM 1977 C C . GLY A 1 271 ? 29.449 35.176 -29.341 1.00 62.81 271 GLY A C 1
ATOM 1978 O O . GLY A 1 271 ? 30.511 35.665 -28.967 1.00 62.81 271 GLY A O 1
ATOM 1979 N N . THR A 1 272 ? 28.284 35.447 -28.739 1.00 57.12 272 THR A N 1
ATOM 1980 C CA . THR A 1 272 ? 28.141 36.206 -27.476 1.00 57.12 272 THR A CA 1
ATOM 1981 C C . THR A 1 272 ? 27.854 35.324 -26.257 1.00 57.12 272 THR A C 1
ATOM 1983 O O . THR A 1 272 ? 27.751 35.867 -25.162 1.00 57.12 272 THR A O 1
ATOM 1986 N N . SER A 1 273 ? 27.664 34.011 -26.439 1.00 61.00 273 SER A N 1
ATOM 1987 C CA . SER A 1 273 ? 27.467 33.060 -25.337 1.00 61.00 273 SER A CA 1
ATOM 1988 C C . SER A 1 273 ? 28.824 32.655 -24.770 1.00 61.00 273 SER A C 1
ATOM 1990 O O . SER A 1 273 ? 29.735 32.370 -25.545 1.00 61.00 273 SER A O 1
ATOM 1992 N N . GLU A 1 274 ? 28.969 32.628 -23.443 1.00 69.00 274 GLU A N 1
ATOM 1993 C CA . GLU A 1 274 ? 30.175 32.114 -22.777 1.00 69.00 274 GLU A CA 1
ATOM 1994 C C . GLU A 1 274 ? 30.161 30.579 -22.619 1.00 69.00 274 GLU A C 1
ATOM 1996 O O . GLU A 1 274 ? 31.115 30.017 -22.090 1.00 69.00 274 GLU A O 1
ATOM 2001 N N . GLU A 1 275 ? 29.129 29.905 -23.134 1.00 75.00 275 GLU A N 1
ATOM 2002 C CA . GLU A 1 275 ? 28.918 28.461 -23.002 1.00 75.00 275 GLU A CA 1
ATOM 2003 C C . GLU A 1 275 ? 29.581 27.658 -24.134 1.00 75.00 275 GLU A C 1
ATOM 2005 O O . GLU A 1 275 ? 29.687 28.107 -25.284 1.00 75.00 275 GLU A O 1
ATOM 2010 N N . SER A 1 276 ? 30.023 26.450 -23.787 1.00 82.56 276 SER A N 1
ATOM 2011 C CA . SER A 1 276 ? 30.395 25.378 -24.711 1.00 82.56 276 SER A CA 1
ATOM 2012 C C . SER A 1 276 ? 29.285 24.335 -24.738 1.00 82.56 276 SER A C 1
ATOM 2014 O O . SER A 1 276 ? 28.747 24.006 -23.686 1.00 82.56 276 SER A O 1
ATOM 2016 N N . TYR A 1 277 ? 29.013 23.788 -25.914 1.00 87.00 277 TYR A N 1
ATOM 2017 C CA . TYR A 1 277 ? 28.032 22.729 -26.130 1.00 87.00 277 TYR A CA 1
ATOM 2018 C C . TYR A 1 277 ? 28.717 21.399 -26.425 1.00 87.00 277 TYR A C 1
ATOM 2020 O O . TYR A 1 277 ? 29.718 21.368 -27.161 1.00 87.00 277 TYR A O 1
ATOM 2028 N N . SER A 1 278 ? 28.173 20.347 -25.821 1.00 90.88 278 SER A N 1
ATOM 2029 C CA . SER A 1 278 ? 28.643 18.970 -25.894 1.00 90.88 278 SER A CA 1
ATOM 2030 C C . SER A 1 278 ? 28.086 18.238 -27.118 1.00 90.88 278 SER A C 1
ATOM 2032 O O . SER A 1 278 ? 27.215 18.731 -27.845 1.00 90.88 278 SER A O 1
ATOM 2034 N N . SER A 1 279 ? 28.640 17.068 -27.414 1.00 93.94 279 SER A N 1
ATOM 2035 C CA . SER A 1 279 ? 28.094 16.164 -28.424 1.00 93.94 279 SER A CA 1
ATOM 2036 C C . SER A 1 279 ? 28.159 14.741 -27.909 1.00 93.94 279 SER A C 1
ATOM 2038 O O . SER A 1 279 ? 29.250 14.230 -27.669 1.00 93.94 279 SER A O 1
ATOM 2040 N N . ASN A 1 280 ? 26.988 14.137 -27.743 1.00 94.69 280 ASN A N 1
ATOM 2041 C CA . ASN A 1 280 ? 26.801 12.842 -27.109 1.00 94.69 280 ASN A CA 1
ATOM 2042 C C . ASN A 1 280 ? 26.221 11.881 -28.145 1.00 94.69 280 ASN A C 1
ATOM 2044 O O . ASN A 1 280 ? 25.202 12.182 -28.771 1.00 94.69 280 ASN A O 1
ATOM 2048 N N . VAL A 1 281 ? 26.883 10.748 -28.362 1.00 96.69 281 VAL A N 1
ATOM 2049 C CA . VAL A 1 281 ? 26.493 9.746 -29.357 1.00 96.69 281 VAL A CA 1
ATOM 2050 C C . VAL A 1 281 ? 26.371 8.392 -28.676 1.00 96.69 281 VAL A C 1
ATOM 2052 O O . VAL A 1 281 ? 27.372 7.838 -28.232 1.00 96.69 281 VAL A O 1
ATOM 2055 N N . ASN A 1 282 ? 25.160 7.845 -28.631 1.00 95.19 282 ASN A N 1
ATOM 2056 C CA . ASN A 1 282 ? 24.903 6.499 -28.132 1.00 95.19 282 ASN A CA 1
ATOM 2057 C C . ASN A 1 282 ? 24.595 5.560 -29.304 1.00 95.19 282 ASN A C 1
ATOM 2059 O O . ASN A 1 282 ? 23.682 5.822 -30.091 1.00 95.19 282 ASN A O 1
ATOM 2063 N N . ILE A 1 283 ? 25.376 4.489 -29.442 1.00 97.00 283 ILE A N 1
ATOM 2064 C CA . ILE A 1 283 ? 25.242 3.498 -30.511 1.00 97.00 283 ILE A CA 1
ATOM 2065 C C . ILE A 1 283 ? 24.873 2.153 -29.888 1.00 97.00 283 ILE A C 1
ATOM 2067 O O . ILE A 1 283 ? 25.692 1.508 -29.232 1.00 97.00 283 ILE A O 1
ATOM 2071 N N . THR A 1 284 ? 23.639 1.721 -30.124 1.00 94.56 284 THR A N 1
ATOM 2072 C CA . THR A 1 284 ? 23.039 0.522 -29.533 1.00 94.56 284 THR A CA 1
ATOM 2073 C C . THR A 1 284 ? 22.510 -0.417 -30.622 1.00 94.56 284 THR A C 1
ATOM 2075 O O . THR A 1 284 ? 22.664 -0.170 -31.822 1.00 94.56 284 THR A O 1
ATOM 2078 N N . GLY A 1 285 ? 21.914 -1.540 -30.217 1.00 93.12 285 GLY A N 1
ATOM 2079 C CA . GLY A 1 285 ? 21.246 -2.470 -31.125 1.00 93.12 285 GLY A CA 1
ATOM 2080 C C . GLY A 1 285 ? 22.194 -3.442 -31.825 1.00 93.12 285 GLY A C 1
ATOM 2081 O O . GLY A 1 285 ? 23.110 -3.072 -32.559 1.00 93.12 285 GLY A O 1
ATOM 2082 N N . SER A 1 286 ? 21.935 -4.739 -31.663 1.00 91.38 286 SER A N 1
ATOM 2083 C CA . SER A 1 286 ? 22.773 -5.799 -32.247 1.00 91.38 286 SER A CA 1
ATOM 2084 C C . SER A 1 286 ? 22.797 -5.814 -33.783 1.00 91.38 286 SER A C 1
ATOM 2086 O O . SER A 1 286 ? 23.696 -6.423 -34.366 1.00 91.38 286 SER A O 1
ATOM 2088 N N . LYS A 1 287 ? 21.829 -5.160 -34.447 1.00 94.81 287 LYS A N 1
ATOM 2089 C CA . LYS A 1 287 ? 21.756 -5.035 -35.913 1.00 94.81 287 LYS A CA 1
ATOM 2090 C C . LYS A 1 287 ? 22.355 -3.731 -36.440 1.00 94.81 287 LYS A C 1
ATOM 2092 O O . LYS A 1 287 ? 22.324 -3.520 -37.653 1.00 94.81 287 LYS A O 1
ATOM 2097 N N . THR A 1 288 ? 22.871 -2.862 -35.572 1.00 98.12 288 THR A N 1
ATOM 2098 C CA . THR A 1 288 ? 23.564 -1.652 -36.016 1.00 98.12 288 THR A CA 1
ATOM 2099 C C . THR A 1 288 ? 24.830 -2.025 -36.774 1.00 98.12 288 THR A C 1
ATOM 2101 O O . THR A 1 288 ? 25.582 -2.901 -36.351 1.00 98.12 288 THR A O 1
ATOM 2104 N N . VAL A 1 289 ? 25.062 -1.376 -37.912 1.00 98.25 289 VAL A N 1
ATOM 2105 C CA . VAL A 1 289 ? 26.250 -1.578 -38.746 1.00 98.25 289 VAL A CA 1
ATOM 2106 C C . VAL A 1 289 ? 26.858 -0.224 -39.067 1.00 98.25 289 VAL A C 1
ATOM 2108 O O . VAL A 1 289 ? 26.197 0.617 -39.672 1.00 98.25 289 VAL A O 1
ATOM 2111 N N . VAL A 1 290 ? 28.122 -0.022 -38.708 1.00 98.19 290 VAL A N 1
ATOM 2112 C CA . VAL A 1 290 ? 28.897 1.155 -39.111 1.00 98.19 290 VAL A CA 1
ATOM 2113 C C . VAL A 1 290 ? 30.021 0.696 -40.035 1.00 98.19 290 VAL A C 1
ATOM 2115 O O . VAL A 1 290 ? 30.994 0.073 -39.612 1.00 98.19 290 VAL A O 1
ATOM 2118 N N . ASP A 1 291 ? 29.836 0.978 -41.319 1.00 96.75 291 ASP A N 1
ATOM 2119 C CA . ASP A 1 291 ? 30.755 0.652 -42.407 1.00 96.75 291 ASP A CA 1
ATOM 2120 C C . ASP A 1 291 ? 31.522 1.922 -42.803 1.00 96.75 291 ASP A C 1
ATOM 2122 O O . ASP A 1 291 ? 30.994 2.791 -43.502 1.00 96.75 291 ASP A O 1
ATOM 2126 N N . GLY A 1 292 ? 32.732 2.060 -42.262 1.00 95.00 292 GLY A N 1
ATOM 2127 C CA . GLY A 1 292 ? 33.619 3.220 -42.369 1.00 95.00 292 GLY A CA 1
ATOM 2128 C C . GLY A 1 292 ? 34.131 3.718 -41.010 1.00 95.00 292 GLY A C 1
ATOM 2129 O O . GLY A 1 292 ? 33.777 3.191 -39.955 1.00 95.00 292 GLY A O 1
ATOM 2130 N N . ASP A 1 293 ? 34.983 4.745 -41.033 1.00 93.38 293 ASP A N 1
ATOM 2131 C CA . ASP A 1 293 ? 35.634 5.263 -39.822 1.00 93.38 293 ASP A CA 1
ATOM 2132 C C . ASP A 1 293 ? 34.681 6.071 -38.924 1.00 93.38 293 ASP A C 1
ATOM 2134 O O . ASP A 1 293 ? 33.819 6.815 -39.413 1.00 93.38 293 ASP A O 1
ATOM 2138 N N . ILE A 1 294 ? 34.904 5.983 -37.605 1.00 94.44 294 ILE A N 1
ATOM 2139 C CA . ILE A 1 294 ? 34.357 6.904 -36.599 1.00 94.44 294 ILE A CA 1
ATOM 2140 C C . ILE A 1 294 ? 35.458 7.877 -36.184 1.00 94.44 294 ILE A C 1
ATOM 2142 O O . ILE A 1 294 ? 36.456 7.494 -35.568 1.00 94.44 294 ILE A O 1
ATOM 2146 N N . VAL A 1 295 ? 35.266 9.154 -36.497 1.00 91.81 295 VAL A N 1
ATOM 2147 C CA . VAL A 1 295 ? 36.223 10.216 -36.188 1.00 91.81 295 VAL A CA 1
ATOM 2148 C C . VAL A 1 295 ? 35.698 11.060 -35.032 1.00 91.81 295 VAL A C 1
ATOM 2150 O O . VAL A 1 295 ? 34.743 11.820 -35.189 1.00 91.81 295 VAL A O 1
ATOM 2153 N N . ASN A 1 296 ? 36.369 10.962 -33.884 1.00 89.12 296 ASN A N 1
ATOM 2154 C CA . ASN A 1 296 ? 36.169 11.836 -32.731 1.00 89.12 296 ASN A CA 1
ATOM 2155 C C . ASN A 1 296 ? 37.216 12.966 -32.727 1.00 89.12 296 ASN A C 1
ATOM 2157 O O . ASN A 1 296 ? 38.392 12.738 -32.425 1.00 89.12 296 ASN A O 1
ATOM 2161 N N . ASN A 1 297 ? 36.811 14.202 -33.038 1.00 85.00 297 ASN A N 1
ATOM 2162 C CA . ASN A 1 297 ? 37.743 15.328 -33.124 1.00 85.00 297 ASN A CA 1
ATOM 2163 C C . ASN A 1 297 ? 38.044 15.992 -31.768 1.00 85.00 297 ASN A C 1
ATOM 2165 O O . ASN A 1 297 ? 37.691 17.154 -31.522 1.00 85.00 297 ASN A O 1
ATOM 2169 N N . THR A 1 298 ? 38.790 15.292 -30.912 1.00 71.06 298 THR A N 1
ATOM 2170 C CA . THR A 1 298 ? 39.288 15.829 -29.631 1.00 71.06 298 THR A CA 1
ATOM 2171 C C . THR A 1 298 ? 40.561 16.679 -29.758 1.00 71.06 298 THR A C 1
ATOM 2173 O O . THR A 1 298 ? 41.012 17.266 -28.773 1.00 71.06 298 THR A O 1
ATOM 2176 N N . THR A 1 299 ? 41.164 16.802 -30.945 1.00 56.59 299 THR A N 1
ATOM 2177 C CA . THR A 1 299 ? 42.454 17.483 -31.156 1.00 56.59 299 THR A CA 1
ATOM 2178 C C . THR A 1 299 ? 42.387 18.969 -30.754 1.00 56.59 299 THR A C 1
ATOM 2180 O O . THR A 1 299 ? 41.653 19.764 -31.339 1.00 56.59 299 THR A O 1
ATOM 2183 N N . GLY A 1 300 ? 43.141 19.351 -29.711 1.00 55.72 300 GLY A N 1
ATOM 2184 C CA . GLY A 1 300 ? 43.029 20.640 -28.993 1.00 55.72 300 GLY A CA 1
ATOM 2185 C C . GLY A 1 300 ? 42.598 20.498 -27.519 1.00 55.72 300 GLY A C 1
ATOM 2186 O O . GLY A 1 300 ? 42.785 21.435 -26.746 1.00 55.72 300 GLY A O 1
ATOM 2187 N N . ALA A 1 301 ? 42.073 19.316 -27.173 1.00 50.25 301 ALA A N 1
ATOM 2188 C CA . ALA A 1 301 ? 41.948 18.524 -25.933 1.00 50.25 301 ALA A CA 1
ATOM 2189 C C . ALA A 1 301 ? 41.786 19.170 -24.539 1.00 50.25 301 ALA A C 1
ATOM 2191 O O . ALA A 1 301 ? 41.759 18.447 -23.551 1.00 50.25 301 ALA A O 1
ATOM 2192 N N . GLY A 1 302 ? 41.654 20.489 -24.408 1.00 54.25 302 GLY A N 1
ATOM 2193 C CA . GLY A 1 302 ? 41.397 21.123 -23.110 1.00 54.25 302 GLY A CA 1
ATOM 2194 C C . GLY A 1 302 ? 39.929 21.442 -22.816 1.00 54.25 302 GLY A C 1
ATOM 2195 O O . GLY A 1 302 ? 39.604 21.678 -21.658 1.00 54.25 302 GLY A O 1
ATOM 2196 N N . SER A 1 303 ? 39.068 21.532 -23.838 1.00 65.12 303 SER A N 1
ATOM 2197 C CA . SER A 1 303 ? 37.763 22.198 -23.686 1.00 65.12 303 SER A CA 1
ATOM 2198 C C . SER A 1 303 ? 36.612 21.708 -24.577 1.00 65.12 303 SER A C 1
ATOM 2200 O O . SER A 1 303 ? 35.557 22.329 -24.545 1.00 65.12 303 SER A O 1
ATOM 2202 N N . LYS A 1 304 ? 36.774 20.628 -25.362 1.00 80.50 304 LYS A N 1
ATOM 2203 C CA . LYS A 1 304 ? 35.642 19.980 -26.061 1.00 80.50 304 LYS A CA 1
ATOM 2204 C C . LYS A 1 304 ? 35.058 18.874 -25.190 1.00 80.50 304 LYS A C 1
ATOM 2206 O O . LYS A 1 304 ? 35.827 18.083 -24.651 1.00 80.50 304 LYS A O 1
ATOM 2211 N N . SER A 1 305 ? 33.733 18.795 -25.120 1.00 87.75 305 SER A N 1
ATOM 2212 C CA . SER A 1 305 ? 32.998 17.687 -24.504 1.00 87.75 305 SER A CA 1
ATOM 2213 C C . SER A 1 305 ? 32.362 16.860 -25.622 1.00 87.75 305 SER A C 1
ATOM 2215 O O . SER A 1 305 ? 31.408 17.303 -26.255 1.00 87.75 305 SER A O 1
ATOM 2217 N N . ILE A 1 306 ? 32.977 15.719 -25.937 1.00 90.75 306 ILE A N 1
ATOM 2218 C CA . ILE A 1 306 ? 32.461 14.731 -26.889 1.00 90.75 306 ILE A CA 1
ATOM 2219 C C . ILE A 1 306 ? 32.411 13.404 -26.149 1.00 90.75 306 ILE A C 1
ATOM 2221 O O . ILE A 1 306 ? 33.452 12.975 -25.644 1.00 90.75 306 ILE A O 1
ATOM 2225 N N . ASP A 1 307 ? 31.244 12.776 -26.133 1.00 91.19 307 ASP A N 1
ATOM 2226 C CA . ASP A 1 307 ? 31.042 11.443 -25.583 1.00 91.19 307 ASP A CA 1
ATOM 2227 C C . ASP A 1 307 ? 30.476 10.511 -26.658 1.00 91.19 307 ASP A C 1
ATOM 2229 O O . ASP A 1 307 ? 29.539 10.863 -27.378 1.00 91.19 307 ASP A O 1
ATOM 2233 N N . ILE A 1 308 ? 31.099 9.346 -26.820 1.00 94.56 308 ILE A N 1
ATOM 2234 C CA . ILE A 1 308 ? 30.680 8.317 -27.775 1.00 94.56 308 ILE A CA 1
ATOM 2235 C C . ILE A 1 308 ? 30.657 7.000 -27.013 1.00 94.56 308 ILE A C 1
ATOM 2237 O O . ILE A 1 308 ? 31.717 6.502 -26.638 1.00 94.56 308 ILE A O 1
ATOM 2241 N N . ALA A 1 309 ? 29.463 6.440 -26.837 1.00 94.25 309 ALA A N 1
ATOM 2242 C CA . ALA A 1 309 ? 29.241 5.155 -26.195 1.00 94.25 309 ALA A CA 1
ATOM 2243 C C . ALA A 1 309 ? 28.797 4.120 -27.235 1.00 94.25 309 ALA A C 1
ATOM 2245 O O . ALA A 1 309 ? 27.792 4.298 -27.927 1.00 94.25 309 ALA A O 1
ATOM 2246 N N . VAL A 1 310 ? 29.557 3.032 -27.348 1.00 96.44 310 VAL A N 1
ATOM 2247 C CA . VAL A 1 310 ? 29.235 1.882 -28.198 1.00 96.44 310 VAL A CA 1
ATOM 2248 C C . VAL A 1 310 ? 28.812 0.712 -27.316 1.00 96.44 310 VAL A C 1
ATOM 2250 O O . VAL A 1 310 ? 29.629 0.132 -26.606 1.00 96.44 310 VAL A O 1
ATOM 2253 N N . LEU A 1 311 ? 27.528 0.363 -27.385 1.00 94.69 311 LEU A N 1
ATOM 2254 C CA . LEU A 1 311 ? 26.896 -0.687 -26.578 1.00 94.69 311 LEU A CA 1
ATOM 2255 C C . LEU A 1 311 ? 26.425 -1.886 -27.418 1.00 94.69 311 LEU A C 1
ATOM 2257 O O . LEU A 1 311 ? 26.031 -2.919 -26.884 1.00 94.69 311 LEU A O 1
ATOM 2261 N N . GLY A 1 312 ? 26.465 -1.773 -28.747 1.00 94.88 312 GLY A N 1
ATOM 2262 C CA . GLY A 1 312 ? 26.080 -2.844 -29.660 1.00 94.88 312 GLY A CA 1
ATOM 2263 C C . GLY A 1 312 ? 26.438 -2.545 -31.114 1.00 94.88 312 GLY A C 1
ATOM 2264 O O . GLY A 1 312 ? 26.832 -1.435 -31.461 1.00 94.88 312 GLY A O 1
ATOM 2265 N N . GLY A 1 313 ? 26.294 -3.554 -31.976 1.00 97.00 313 GLY A N 1
ATOM 2266 C CA . GLY A 1 313 ? 26.454 -3.425 -33.427 1.00 97.00 313 GLY A CA 1
ATOM 2267 C C . GLY A 1 313 ? 27.704 -4.103 -33.993 1.00 97.00 313 GLY A C 1
ATOM 2268 O O . GLY A 1 313 ? 28.363 -4.904 -33.331 1.00 97.00 313 GLY A O 1
ATOM 2269 N N . THR A 1 314 ? 27.991 -3.838 -35.267 1.00 98.12 314 THR A N 1
ATOM 2270 C CA . THR A 1 314 ? 29.159 -4.334 -36.014 1.00 98.12 314 THR A CA 1
ATOM 2271 C C . THR A 1 314 ? 29.844 -3.179 -36.735 1.00 98.12 314 THR A C 1
ATOM 2273 O O . THR A 1 314 ? 29.189 -2.395 -37.421 1.00 98.12 314 THR A O 1
ATOM 2276 N N . PHE A 1 315 ? 31.162 -3.088 -36.597 1.00 98.19 315 PHE A N 1
ATOM 2277 C CA . PHE A 1 315 ? 31.970 -1.959 -37.042 1.00 98.19 315 PHE A CA 1
ATOM 2278 C C . PHE A 1 315 ? 33.136 -2.453 -37.891 1.00 98.19 315 PHE A C 1
ATOM 2280 O O . PHE A 1 315 ? 33.786 -3.437 -37.550 1.00 98.19 315 PHE A O 1
ATOM 2287 N N . THR A 1 316 ? 33.435 -1.762 -38.989 1.00 95.75 316 THR A N 1
ATOM 2288 C CA . THR A 1 316 ? 34.656 -2.040 -39.768 1.00 95.75 316 THR A CA 1
ATOM 2289 C C . THR A 1 316 ? 35.904 -1.397 -39.163 1.00 95.75 316 THR A C 1
ATOM 2291 O O . THR A 1 316 ? 37.016 -1.830 -39.460 1.00 95.75 316 THR A O 1
ATOM 2294 N N . ALA A 1 317 ? 35.728 -0.348 -38.354 1.00 94.06 317 ALA A N 1
ATOM 2295 C CA . ALA A 1 317 ? 36.791 0.330 -37.619 1.00 94.06 317 ALA A CA 1
ATOM 2296 C C . ALA A 1 317 ? 36.969 -0.265 -36.209 1.00 94.06 317 ALA A C 1
ATOM 2298 O O . ALA A 1 317 ? 36.039 -0.855 -35.657 1.00 94.06 317 ALA A O 1
ATOM 2299 N N . ASP A 1 318 ? 38.156 -0.074 -35.628 1.00 94.50 318 ASP A N 1
ATOM 2300 C CA . ASP A 1 318 ? 38.416 -0.355 -34.210 1.00 94.50 318 ASP A CA 1
ATOM 2301 C C . ASP A 1 318 ? 37.683 0.682 -33.349 1.00 94.50 318 ASP A C 1
ATOM 2303 O O . ASP A 1 318 ? 37.924 1.889 -33.477 1.00 94.50 318 ASP A O 1
ATOM 2307 N N . VAL A 1 319 ? 36.764 0.208 -32.511 1.00 96.25 319 VAL A N 1
ATOM 2308 C CA . VAL A 1 319 ? 35.923 1.043 -31.644 1.00 96.25 319 VAL A CA 1
ATOM 2309 C C . VAL A 1 319 ? 36.089 0.718 -30.164 1.00 96.25 319 VAL A C 1
ATOM 2311 O O . VAL A 1 319 ? 35.332 1.243 -29.353 1.00 96.25 319 VAL A O 1
ATOM 2314 N N . GLU A 1 320 ? 37.094 -0.076 -29.781 1.00 94.12 320 GLU A N 1
ATOM 2315 C CA . GLU A 1 320 ? 37.296 -0.498 -28.385 1.00 94.12 320 GLU A CA 1
ATOM 2316 C C . GLU A 1 320 ? 37.427 0.708 -27.433 1.00 94.12 320 GLU A C 1
ATOM 2318 O O . GLU A 1 320 ? 36.975 0.675 -26.294 1.00 94.12 320 GLU A O 1
ATOM 2323 N N . ALA A 1 321 ? 37.983 1.825 -27.918 1.00 92.38 321 ALA A N 1
ATOM 2324 C CA . ALA A 1 321 ? 38.118 3.070 -27.157 1.00 92.38 321 ALA A CA 1
ATOM 2325 C C . ALA A 1 321 ? 36.790 3.809 -26.880 1.00 92.38 321 ALA A C 1
ATOM 2327 O O . ALA A 1 321 ? 36.787 4.740 -26.076 1.00 92.38 321 ALA A O 1
ATOM 2328 N N . TYR A 1 322 ? 35.702 3.436 -27.559 1.00 94.00 322 TYR A N 1
ATOM 2329 C CA . TYR A 1 322 ? 34.359 4.003 -27.394 1.00 94.00 322 TYR A CA 1
ATOM 2330 C C . TYR A 1 322 ? 33.407 3.056 -26.644 1.00 94.00 322 TYR A C 1
ATOM 2332 O O . TYR A 1 322 ? 32.259 3.412 -26.388 1.00 94.00 322 TYR A O 1
ATOM 2340 N N . ILE A 1 323 ? 33.855 1.846 -26.296 1.00 94.31 323 ILE A N 1
ATOM 2341 C CA . ILE A 1 323 ? 33.096 0.940 -25.433 1.00 94.31 323 ILE A CA 1
ATOM 2342 C C . ILE A 1 323 ? 33.289 1.404 -23.980 1.00 94.31 323 ILE A C 1
ATOM 2344 O O . ILE A 1 323 ? 34.438 1.535 -23.540 1.00 94.31 323 ILE A O 1
ATOM 2348 N N . PRO A 1 324 ? 32.214 1.656 -23.209 1.00 91.31 324 PRO A N 1
ATOM 2349 C CA . PRO A 1 324 ? 32.352 2.063 -21.814 1.00 91.31 324 PRO A CA 1
ATOM 2350 C C . PRO A 1 324 ? 33.105 1.003 -20.997 1.00 91.31 324 PRO A C 1
ATOM 2352 O O . PRO A 1 324 ? 32.749 -0.178 -20.991 1.00 91.31 324 PRO A O 1
ATOM 2355 N N . GLY A 1 325 ? 34.187 1.415 -20.328 1.00 87.94 325 GLY A N 1
ATOM 2356 C CA . GLY A 1 325 ? 35.137 0.495 -19.685 1.00 87.94 325 GLY A CA 1
ATOM 2357 C C . GLY A 1 325 ? 34.602 -0.233 -18.447 1.00 87.94 325 GLY A C 1
ATOM 2358 O O . GLY A 1 325 ? 35.224 -1.184 -17.978 1.00 87.94 325 GLY A O 1
ATOM 2359 N N . ASP A 1 326 ? 33.468 0.220 -17.928 1.00 90.50 326 ASP A N 1
ATOM 2360 C CA . ASP A 1 326 ? 32.692 -0.345 -16.828 1.00 90.50 326 ASP A CA 1
ATOM 2361 C C . ASP A 1 326 ? 31.585 -1.299 -17.299 1.00 90.50 326 ASP A C 1
ATOM 2363 O O . ASP A 1 326 ? 30.816 -1.790 -16.473 1.00 90.50 326 ASP A O 1
ATOM 2367 N N . THR A 1 327 ? 31.530 -1.609 -18.596 1.00 94.69 327 THR A N 1
ATOM 2368 C CA . THR A 1 327 ? 30.735 -2.710 -19.150 1.00 94.69 327 THR A CA 1
ATOM 2369 C C . THR A 1 327 ? 31.594 -3.958 -19.336 1.00 94.69 327 THR A C 1
ATOM 2371 O O . THR A 1 327 ? 32.829 -3.907 -19.377 1.00 94.69 327 THR A O 1
ATOM 2374 N N . ILE A 1 328 ? 30.942 -5.108 -19.504 1.00 95.12 328 ILE A N 1
ATOM 2375 C CA . ILE A 1 328 ? 31.635 -6.332 -19.926 1.00 95.12 328 ILE A CA 1
ATOM 2376 C C . ILE A 1 328 ? 31.794 -6.428 -21.447 1.00 95.12 328 ILE A C 1
ATOM 2378 O O . ILE A 1 328 ? 32.122 -7.497 -21.937 1.00 95.12 328 ILE A O 1
ATOM 2382 N N . LEU A 1 329 ? 31.518 -5.376 -22.216 1.00 95.69 329 LEU A N 1
ATOM 2383 C CA . LEU A 1 329 ? 31.560 -5.451 -23.675 1.00 95.69 329 LEU A CA 1
ATOM 2384 C C . LEU A 1 329 ? 33.000 -5.365 -24.210 1.00 95.69 329 LEU A C 1
ATOM 2386 O O . LEU A 1 329 ? 33.893 -4.802 -23.570 1.00 95.69 329 LEU A O 1
ATOM 2390 N N . THR A 1 330 ? 33.209 -5.940 -25.393 1.00 95.38 330 THR A N 1
ATOM 2391 C CA . THR A 1 330 ? 34.435 -5.833 -26.198 1.00 95.38 330 THR A CA 1
ATOM 2392 C C . THR A 1 330 ? 34.111 -6.019 -27.685 1.00 95.38 330 THR A C 1
ATOM 2394 O O . THR A 1 330 ? 33.046 -6.539 -28.038 1.00 95.38 330 THR A O 1
ATOM 2397 N N . GLN A 1 331 ? 35.008 -5.592 -28.571 1.00 96.38 331 GLN A N 1
ATOM 2398 C CA . GLN A 1 331 ? 34.911 -5.842 -30.006 1.00 96.38 331 GLN A CA 1
ATOM 2399 C C . GLN A 1 331 ? 35.627 -7.149 -30.397 1.00 96.38 331 GLN A C 1
ATOM 2401 O O . GLN A 1 331 ? 36.815 -7.327 -30.136 1.00 96.38 331 GLN A O 1
ATOM 2406 N N . ASP A 1 332 ? 34.921 -8.064 -31.070 1.00 94.88 332 ASP A N 1
ATOM 2407 C CA . ASP A 1 332 ? 35.515 -9.301 -31.591 1.00 94.88 332 ASP A CA 1
ATOM 2408 C C . ASP A 1 332 ? 36.291 -9.102 -32.913 1.00 94.88 332 ASP A C 1
ATOM 2410 O O . ASP A 1 332 ? 36.220 -8.057 -33.562 1.00 94.88 332 ASP A O 1
ATOM 2414 N N . ASP A 1 333 ? 37.000 -10.144 -33.368 1.00 94.06 333 ASP A N 1
ATOM 2415 C CA . ASP A 1 333 ? 37.784 -10.129 -34.619 1.00 94.06 333 ASP A CA 1
ATOM 2416 C C . ASP A 1 333 ? 36.941 -9.865 -35.889 1.00 94.06 333 ASP A C 1
ATOM 2418 O O . ASP A 1 333 ? 37.493 -9.564 -36.951 1.00 94.06 333 ASP A O 1
ATOM 2422 N N . SER A 1 334 ? 35.612 -10.021 -35.820 1.00 93.69 334 SER A N 1
ATOM 2423 C CA . SER A 1 334 ? 34.690 -9.706 -36.920 1.00 93.69 334 SER A CA 1
ATOM 2424 C C . SER A 1 334 ? 34.216 -8.250 -36.906 1.00 93.69 334 SER A C 1
ATOM 2426 O O . SER A 1 334 ? 33.510 -7.830 -37.825 1.00 93.69 334 SER A O 1
ATOM 2428 N N . GLY A 1 335 ? 34.621 -7.486 -35.888 1.00 94.75 335 GLY A N 1
ATOM 2429 C CA . GLY A 1 335 ? 34.215 -6.109 -35.656 1.00 94.75 335 GLY A CA 1
ATOM 2430 C C . GLY A 1 335 ? 32.901 -5.976 -34.887 1.00 94.75 335 GLY A C 1
ATOM 2431 O O . GLY A 1 335 ? 32.376 -4.867 -34.775 1.00 94.75 335 GLY A O 1
ATOM 2432 N N . LYS A 1 336 ? 32.339 -7.077 -34.377 1.00 96.81 336 LYS A N 1
ATOM 2433 C CA . LYS A 1 336 ? 31.061 -7.100 -33.664 1.00 96.81 336 LYS A CA 1
ATOM 2434 C C . LYS A 1 336 ? 31.264 -6.845 -32.173 1.00 96.81 336 LYS A C 1
ATOM 2436 O O . LYS A 1 336 ? 32.183 -7.387 -31.570 1.00 96.81 336 LYS A O 1
ATOM 2441 N N . ILE A 1 337 ? 30.366 -6.068 -31.575 1.00 97.19 337 ILE A N 1
ATOM 2442 C CA . ILE A 1 337 ? 30.325 -5.857 -30.126 1.00 97.19 337 ILE A CA 1
ATOM 2443 C C . ILE A 1 337 ? 29.672 -7.065 -29.461 1.00 97.19 337 ILE A C 1
ATOM 2445 O O . ILE A 1 337 ? 28.550 -7.455 -29.809 1.00 97.19 337 ILE A O 1
ATOM 2449 N N . VAL A 1 338 ? 30.400 -7.674 -28.533 1.00 94.69 338 VAL A N 1
ATOM 2450 C CA . VAL A 1 338 ? 30.021 -8.894 -27.816 1.00 94.69 338 VAL A CA 1
ATOM 2451 C C . VAL A 1 338 ? 30.375 -8.768 -26.336 1.00 94.69 338 VAL A C 1
ATOM 2453 O O . VAL A 1 338 ? 31.117 -7.873 -25.938 1.00 94.69 338 VAL A O 1
ATOM 2456 N N . GLU A 1 339 ? 29.844 -9.667 -25.511 1.00 94.69 339 GLU A N 1
ATOM 2457 C CA . GLU A 1 339 ? 30.287 -9.799 -24.123 1.00 94.69 339 GLU A CA 1
ATOM 2458 C C . GLU A 1 339 ? 31.691 -10.426 -24.073 1.00 94.69 339 GLU A C 1
ATOM 2460 O O . GLU A 1 339 ? 31.958 -11.445 -24.711 1.00 94.69 339 GLU A O 1
ATOM 2465 N N . ASP A 1 340 ? 32.577 -9.823 -23.289 1.00 93.19 340 ASP A N 1
ATOM 2466 C CA . ASP A 1 340 ? 33.890 -10.340 -22.934 1.00 93.19 340 ASP A CA 1
ATOM 2467 C C . ASP A 1 340 ? 33.733 -11.445 -21.879 1.00 93.19 340 ASP A C 1
ATOM 2469 O O . ASP A 1 340 ? 33.440 -11.188 -20.704 1.00 93.19 340 ASP A O 1
ATOM 2473 N N . GLU A 1 341 ? 33.942 -12.697 -22.299 1.00 88.62 341 GLU A N 1
ATOM 2474 C CA . GLU A 1 341 ? 33.870 -13.867 -21.418 1.00 88.62 341 GLU A CA 1
ATOM 2475 C C . GLU A 1 341 ? 34.835 -13.765 -20.219 1.00 88.62 341 GLU A C 1
ATOM 2477 O O . GLU A 1 341 ? 34.549 -14.339 -19.167 1.00 88.62 341 GLU A O 1
ATOM 2482 N N . GLU A 1 342 ? 35.944 -13.016 -20.321 1.00 87.81 342 GLU A N 1
ATOM 2483 C CA . GLU A 1 342 ? 36.885 -12.821 -19.208 1.00 87.81 342 GLU A CA 1
ATOM 2484 C C . GLU A 1 342 ? 36.348 -11.849 -18.141 1.00 87.81 342 GLU A C 1
ATOM 2486 O O . GLU A 1 342 ? 36.711 -11.967 -16.967 1.00 87.81 342 GLU A O 1
ATOM 2491 N N . LYS A 1 343 ? 35.460 -10.916 -18.516 1.00 88.06 343 LYS A N 1
ATOM 2492 C CA . LYS A 1 343 ? 34.825 -9.947 -17.602 1.00 88.06 343 LYS A CA 1
ATOM 2493 C C . LYS A 1 343 ? 33.472 -10.414 -17.069 1.00 88.06 343 LYS A C 1
ATOM 2495 O O . LYS A 1 343 ? 32.961 -9.804 -16.129 1.00 88.06 343 LYS A O 1
ATOM 2500 N N . ALA A 1 344 ? 32.901 -11.491 -17.607 1.00 87.38 344 ALA A N 1
ATOM 2501 C CA . ALA A 1 344 ? 31.553 -11.954 -17.273 1.00 87.38 344 ALA A CA 1
ATOM 2502 C C . ALA A 1 344 ? 31.324 -12.158 -15.760 1.00 87.38 344 ALA A C 1
ATOM 2504 O O . ALA A 1 344 ? 30.264 -11.811 -15.247 1.00 87.38 344 ALA A O 1
ATOM 2505 N N . GLU A 1 345 ? 32.326 -12.654 -15.020 1.00 87.69 345 GLU A N 1
ATOM 2506 C CA . GLU A 1 345 ? 32.233 -12.851 -13.560 1.00 87.69 345 GLU A CA 1
ATOM 2507 C C . GLU A 1 345 ? 32.237 -11.543 -12.745 1.00 87.69 345 GLU A C 1
ATOM 2509 O O . GLU A 1 345 ? 31.888 -11.560 -11.566 1.00 87.69 345 GLU A O 1
ATOM 2514 N N . SER A 1 346 ? 32.638 -10.415 -13.341 1.00 89.81 346 SER A N 1
ATOM 2515 C CA . SER A 1 346 ? 32.648 -9.099 -12.684 1.00 89.81 346 SER A CA 1
ATOM 2516 C C . SER A 1 346 ? 31.371 -8.284 -12.888 1.00 89.81 346 SER A C 1
ATOM 2518 O O . SER A 1 346 ? 31.257 -7.206 -12.311 1.00 89.81 346 SER A O 1
ATOM 2520 N N . ALA A 1 347 ? 30.415 -8.774 -13.682 1.00 94.38 347 ALA A N 1
ATOM 2521 C CA . ALA A 1 347 ? 29.133 -8.108 -13.872 1.00 94.38 347 ALA A CA 1
ATOM 2522 C C . ALA A 1 347 ? 28.313 -8.112 -12.570 1.00 94.38 347 ALA A C 1
ATOM 2524 O O . ALA A 1 347 ? 28.102 -9.162 -11.962 1.00 94.38 347 ALA A O 1
ATOM 2525 N N . VAL A 1 348 ? 27.825 -6.942 -12.160 1.00 95.94 348 VAL A N 1
ATOM 2526 C CA . VAL A 1 348 ? 27.036 -6.765 -10.929 1.00 95.94 348 VAL A CA 1
ATOM 2527 C C . VAL A 1 348 ? 25.627 -6.245 -11.190 1.00 95.94 348 VAL A C 1
ATOM 2529 O O . VAL A 1 348 ? 24.742 -6.479 -10.369 1.00 95.94 348 VAL A O 1
ATOM 2532 N N . ALA A 1 349 ? 25.402 -5.583 -12.326 1.00 97.19 349 ALA A N 1
ATOM 2533 C CA . ALA A 1 349 ? 24.105 -5.038 -12.704 1.00 97.19 349 ALA A CA 1
ATOM 2534 C C . ALA A 1 349 ? 23.901 -5.053 -14.226 1.00 97.19 349 ALA A C 1
ATOM 2536 O O . ALA A 1 349 ? 24.869 -5.086 -14.984 1.00 97.19 349 ALA A O 1
ATOM 2537 N N . GLU A 1 350 ? 22.647 -5.021 -14.662 1.00 96.38 350 GLU A N 1
ATOM 2538 C CA . GLU A 1 350 ? 22.232 -4.983 -16.065 1.00 96.38 350 GLU A CA 1
ATOM 2539 C C . GLU A 1 350 ? 21.178 -3.895 -16.282 1.00 96.38 350 GLU A C 1
ATOM 2541 O O . GLU A 1 350 ? 20.258 -3.761 -15.470 1.00 96.38 350 GLU A O 1
ATOM 2546 N N . VAL A 1 351 ? 21.317 -3.152 -17.381 1.00 95.69 351 VAL A N 1
ATOM 2547 C CA . VAL A 1 351 ? 20.357 -2.1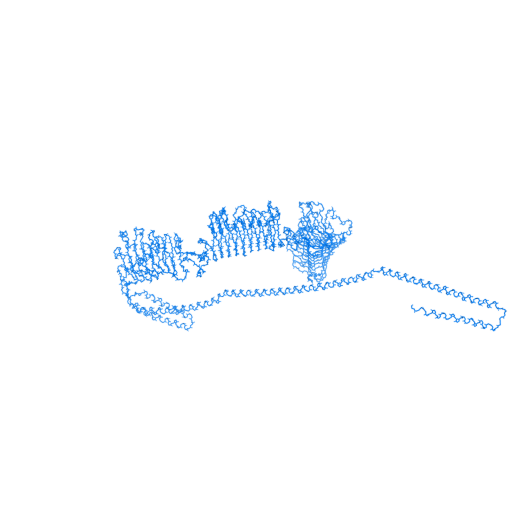48 -17.864 1.00 95.69 351 VAL A CA 1
ATOM 2548 C C . VAL A 1 351 ? 20.247 -2.306 -19.375 1.00 95.69 351 VAL A C 1
ATOM 2550 O O . VAL A 1 351 ? 21.273 -2.414 -20.044 1.00 95.69 351 VAL A O 1
ATOM 2553 N N . ASP A 1 352 ? 19.030 -2.385 -19.912 1.00 88.94 352 ASP A N 1
ATOM 2554 C CA . ASP A 1 352 ? 18.768 -2.522 -21.355 1.00 88.94 352 ASP A CA 1
ATOM 2555 C C . ASP A 1 352 ? 19.586 -3.620 -22.073 1.00 88.94 352 ASP A C 1
ATOM 2557 O O . ASP A 1 352 ? 19.996 -3.490 -23.228 1.00 88.94 352 ASP A O 1
ATOM 2561 N N . GLY A 1 353 ? 19.832 -4.741 -21.385 1.00 88.94 353 GLY A N 1
ATOM 2562 C CA . GLY A 1 353 ? 20.604 -5.874 -21.908 1.00 88.94 353 GLY A CA 1
ATOM 2563 C C . GLY A 1 353 ? 22.126 -5.688 -21.881 1.00 88.94 353 GLY A C 1
ATOM 2564 O O . GLY A 1 353 ? 22.856 -6.579 -22.317 1.00 88.94 353 GLY A O 1
ATOM 2565 N N . VAL A 1 354 ? 22.622 -4.559 -21.368 1.00 92.69 354 VAL A N 1
ATOM 2566 C CA . VAL A 1 354 ? 24.049 -4.286 -21.166 1.00 92.69 354 VAL A CA 1
ATOM 2567 C C . VAL A 1 354 ? 24.419 -4.565 -19.716 1.00 92.69 354 VAL A C 1
ATOM 2569 O O . VAL A 1 354 ? 23.810 -4.034 -18.789 1.00 92.69 354 VAL A O 1
ATOM 2572 N N . LYS A 1 355 ? 25.458 -5.380 -19.510 1.00 96.06 355 LYS A N 1
ATOM 2573 C CA . LYS A 1 355 ? 25.958 -5.722 -18.174 1.00 96.06 355 LYS A CA 1
ATOM 2574 C C . LYS A 1 355 ? 27.130 -4.833 -17.766 1.00 96.06 355 LYS A C 1
ATOM 2576 O O . LYS A 1 355 ? 28.112 -4.698 -18.502 1.00 96.06 355 LYS A O 1
ATOM 2581 N N . TYR A 1 356 ? 27.042 -4.305 -16.552 1.00 95.88 356 TYR A N 1
ATOM 2582 C CA . TYR A 1 356 ? 27.990 -3.383 -15.939 1.00 95.88 356 TYR A CA 1
ATOM 2583 C C . TYR A 1 356 ? 28.753 -4.046 -14.793 1.00 95.88 356 TYR A C 1
ATOM 2585 O O . TYR A 1 356 ? 28.205 -4.831 -14.016 1.00 95.88 356 TYR A O 1
ATOM 2593 N N . THR A 1 357 ? 30.025 -3.687 -14.652 1.00 94.19 357 THR A N 1
ATOM 2594 C CA . THR A 1 357 ? 30.921 -4.133 -13.573 1.00 94.19 357 THR A CA 1
ATOM 2595 C C . THR A 1 357 ? 30.830 -3.278 -12.306 1.00 94.19 357 THR A C 1
ATOM 2597 O O . THR A 1 357 ? 31.413 -3.618 -11.280 1.00 94.19 357 THR A O 1
ATOM 2600 N N . SER A 1 358 ? 30.085 -2.170 -12.365 1.00 92.62 358 SER A N 1
ATOM 2601 C CA . SER A 1 358 ? 29.779 -1.292 -11.234 1.00 92.62 358 SER A CA 1
ATOM 2602 C C . SER A 1 358 ? 28.285 -0.985 -11.209 1.00 92.62 358 SER A C 1
ATOM 2604 O O . SER A 1 358 ? 27.674 -0.758 -12.251 1.00 92.62 358 SER A O 1
ATOM 2606 N N . PHE A 1 359 ? 27.702 -0.957 -10.011 1.00 94.19 359 PHE A N 1
ATOM 2607 C CA . PHE A 1 359 ? 26.302 -0.580 -9.830 1.00 94.19 359 PHE A CA 1
ATOM 2608 C C . PHE A 1 359 ? 26.071 0.917 -10.074 1.00 94.19 359 PHE A C 1
ATOM 2610 O O . PHE A 1 359 ? 25.052 1.280 -10.644 1.00 94.19 359 PHE A O 1
ATOM 2617 N N . GLU A 1 360 ? 27.028 1.777 -9.708 1.00 92.06 360 GLU A N 1
ATOM 2618 C CA . GLU A 1 360 ? 26.955 3.225 -9.969 1.00 92.06 360 GLU A CA 1
ATOM 2619 C C . GLU A 1 360 ? 26.871 3.507 -11.475 1.00 92.06 360 GLU A C 1
ATOM 2621 O O . GLU A 1 360 ? 25.963 4.197 -11.919 1.00 92.06 360 GLU A O 1
ATOM 2626 N N . SER A 1 361 ? 27.721 2.854 -12.272 1.00 91.50 361 SER A N 1
ATOM 2627 C CA . SER A 1 361 ? 27.707 2.960 -13.735 1.00 91.50 361 SER A CA 1
ATOM 2628 C C . SER A 1 361 ? 26.386 2.522 -14.363 1.00 91.50 361 SER A C 1
ATOM 2630 O O . SER A 1 361 ? 25.926 3.132 -15.323 1.00 91.50 361 SER A O 1
ATOM 2632 N N . ALA A 1 362 ? 25.762 1.473 -13.819 1.00 95.06 362 ALA A N 1
ATOM 2633 C CA . ALA A 1 362 ? 24.448 1.031 -14.270 1.00 95.06 362 ALA A CA 1
ATOM 2634 C C . ALA A 1 362 ? 23.367 2.089 -13.976 1.00 95.06 362 ALA A C 1
ATOM 2636 O O . ALA A 1 362 ? 22.548 2.381 -14.839 1.00 95.06 362 ALA A O 1
ATOM 2637 N N . ILE A 1 363 ? 23.389 2.706 -12.789 1.00 94.06 363 ILE A N 1
ATOM 2638 C CA . ILE A 1 363 ? 22.469 3.797 -12.415 1.00 94.06 363 ILE A CA 1
ATOM 2639 C C . ILE A 1 363 ? 22.687 5.046 -13.289 1.00 94.06 363 ILE A C 1
ATOM 2641 O O . ILE A 1 363 ? 21.723 5.695 -13.709 1.00 94.06 363 ILE A O 1
ATOM 2645 N N . ASP A 1 364 ? 23.943 5.382 -13.587 1.00 90.38 364 ASP A N 1
ATOM 2646 C CA . ASP A 1 364 ? 24.290 6.511 -14.452 1.00 90.38 364 ASP A CA 1
ATOM 2647 C C . ASP A 1 364 ? 23.815 6.282 -15.891 1.00 90.38 364 ASP A C 1
ATOM 2649 O O . ASP A 1 364 ? 23.231 7.191 -16.487 1.00 90.38 364 ASP A O 1
ATOM 2653 N N . ALA A 1 365 ? 24.006 5.066 -16.414 1.00 89.44 365 ALA A N 1
ATOM 2654 C CA . ALA A 1 365 ? 23.601 4.678 -17.761 1.00 89.44 365 ALA A CA 1
ATOM 2655 C C . ALA A 1 365 ? 22.082 4.535 -17.940 1.00 89.44 365 ALA A C 1
ATOM 2657 O O . ALA A 1 365 ? 21.591 4.745 -19.047 1.00 89.44 365 ALA A O 1
ATOM 2658 N N . ALA A 1 366 ? 21.352 4.200 -16.874 1.00 92.50 366 ALA A N 1
ATOM 2659 C CA . ALA A 1 366 ? 19.901 4.073 -16.899 1.00 92.50 366 ALA A CA 1
ATOM 2660 C C . ALA A 1 366 ? 19.215 5.404 -17.247 1.00 92.50 366 ALA A C 1
ATOM 2662 O O . ALA A 1 366 ? 19.505 6.455 -16.660 1.00 92.50 366 ALA A O 1
ATOM 2663 N N . ALA A 1 367 ? 18.290 5.358 -18.198 1.00 88.81 367 ALA A N 1
ATOM 2664 C CA . ALA A 1 367 ? 17.353 6.426 -18.485 1.00 88.81 367 ALA A CA 1
ATOM 2665 C C . ALA A 1 367 ? 16.261 6.512 -17.403 1.00 88.81 367 ALA A C 1
ATOM 2667 O O . ALA A 1 367 ? 16.129 5.657 -16.526 1.00 88.81 367 ALA A O 1
ATOM 2668 N N . ASP A 1 368 ? 15.489 7.595 -17.443 1.00 89.38 368 ASP A N 1
ATOM 2669 C CA . ASP A 1 368 ? 14.334 7.759 -16.563 1.00 89.38 368 ASP A CA 1
ATOM 2670 C C . ASP A 1 368 ? 13.273 6.683 -16.861 1.00 89.38 368 ASP A C 1
ATOM 2672 O O . ASP A 1 368 ? 12.869 6.498 -18.009 1.00 89.38 368 ASP A O 1
ATOM 2676 N N . GLY A 1 369 ? 12.848 5.960 -15.825 1.00 92.25 369 GLY A N 1
ATOM 2677 C CA . GLY A 1 369 ? 11.898 4.848 -15.904 1.00 92.25 369 GLY A CA 1
ATOM 2678 C C . GLY A 1 369 ? 12.525 3.462 -16.102 1.00 92.25 369 GLY A C 1
ATOM 2679 O O . GLY A 1 369 ? 11.795 2.468 -16.059 1.00 92.25 369 GLY A O 1
ATOM 2680 N N . ASP A 1 370 ? 13.845 3.366 -16.275 1.00 95.81 370 ASP A N 1
ATOM 2681 C CA . ASP A 1 370 ? 14.519 2.094 -16.548 1.00 95.81 370 ASP A CA 1
ATOM 2682 C C . ASP A 1 370 ? 14.530 1.130 -15.352 1.00 95.81 370 ASP A C 1
ATOM 2684 O O . ASP A 1 370 ? 14.405 1.499 -14.175 1.00 95.81 370 ASP A O 1
ATOM 2688 N N . ILE A 1 371 ? 14.738 -0.151 -15.675 1.00 97.94 371 ILE A N 1
ATOM 2689 C CA . ILE A 1 371 ? 14.931 -1.224 -14.701 1.00 97.94 371 ILE A CA 1
ATOM 2690 C C . ILE A 1 371 ? 16.418 -1.572 -14.621 1.00 97.94 371 ILE A C 1
ATOM 2692 O O . ILE A 1 371 ? 16.992 -2.116 -15.562 1.00 97.94 371 ILE A O 1
ATOM 2696 N N . VAL A 1 372 ? 17.019 -1.351 -13.454 1.00 98.38 372 VAL A N 1
ATOM 2697 C CA . VAL A 1 372 ? 18.377 -1.796 -13.130 1.00 98.38 372 VAL A CA 1
ATOM 2698 C C . VAL A 1 372 ? 18.299 -3.126 -12.391 1.00 98.38 372 VAL A C 1
ATOM 2700 O O . VAL A 1 372 ? 17.828 -3.194 -11.255 1.00 98.38 372 VAL A O 1
ATOM 2703 N N . THR A 1 373 ? 18.757 -4.202 -13.025 1.00 98.44 373 THR A N 1
ATOM 2704 C CA . THR A 1 373 ? 18.691 -5.556 -12.456 1.00 98.44 373 THR A CA 1
ATOM 2705 C C . THR A 1 373 ? 20.027 -5.953 -11.844 1.00 98.44 373 THR A C 1
ATOM 2707 O O . THR A 1 373 ? 21.038 -5.972 -12.539 1.00 98.44 373 THR A O 1
ATOM 2710 N N . LEU A 1 374 ? 20.054 -6.319 -10.559 1.00 98.31 374 LEU A N 1
ATOM 2711 C CA . LEU A 1 374 ? 21.253 -6.863 -9.921 1.00 98.31 374 LEU A CA 1
ATOM 2712 C C . LEU A 1 374 ? 21.525 -8.297 -10.394 1.00 98.31 374 LEU A C 1
ATOM 2714 O O . LEU A 1 374 ? 20.639 -9.159 -10.410 1.00 98.31 374 LEU A O 1
ATOM 2718 N N . LEU A 1 375 ? 22.789 -8.551 -10.724 1.00 96.88 375 LEU A N 1
ATOM 2719 C CA . LEU A 1 375 ? 23.318 -9.856 -11.135 1.00 96.88 375 LEU A CA 1
ATOM 2720 C C . LEU A 1 375 ? 24.126 -10.541 -10.020 1.00 96.88 375 LEU A C 1
ATOM 2722 O O . LEU A 1 375 ? 24.455 -11.724 -10.115 1.00 96.88 375 LEU A O 1
ATOM 2726 N N . GLY A 1 376 ? 24.445 -9.804 -8.956 1.00 95.81 376 GLY A N 1
ATOM 2727 C CA . GLY A 1 376 ? 25.203 -10.278 -7.809 1.00 95.81 376 GLY A CA 1
ATOM 2728 C C . GLY A 1 376 ? 25.184 -9.271 -6.662 1.00 95.81 376 GLY A C 1
ATOM 2729 O O . GLY A 1 376 ? 24.617 -8.186 -6.773 1.00 95.81 376 GLY A O 1
ATOM 2730 N N . ASN A 1 377 ? 25.816 -9.633 -5.543 1.00 96.75 377 ASN A N 1
ATOM 2731 C CA . ASN A 1 377 ? 25.971 -8.711 -4.418 1.00 96.75 377 ASN A CA 1
ATOM 2732 C C . ASN A 1 377 ? 26.889 -7.544 -4.803 1.00 96.75 377 ASN A C 1
ATOM 2734 O O . ASN A 1 377 ? 27.965 -7.755 -5.363 1.00 96.75 377 ASN A O 1
ATOM 2738 N N . VAL A 1 378 ? 26.480 -6.335 -4.437 1.00 97.00 378 VAL A N 1
ATOM 2739 C CA . VAL A 1 378 ? 27.185 -5.081 -4.698 1.00 97.00 378 VAL A CA 1
ATOM 2740 C C . VAL A 1 378 ? 27.791 -4.557 -3.401 1.00 97.00 378 VAL A C 1
ATOM 2742 O O . VAL A 1 378 ? 27.079 -4.338 -2.421 1.00 97.00 378 VAL A O 1
ATOM 2745 N N . ASP A 1 379 ? 29.094 -4.281 -3.422 1.00 95.50 379 ASP A N 1
ATOM 2746 C CA . ASP A 1 379 ? 29.805 -3.585 -2.349 1.00 95.50 379 ASP A CA 1
ATOM 2747 C C . ASP A 1 379 ? 30.174 -2.167 -2.804 1.00 95.50 379 ASP A C 1
ATOM 2749 O O . ASP A 1 379 ? 30.998 -1.984 -3.700 1.00 95.50 379 ASP A O 1
ATOM 2753 N N . ILE A 1 380 ? 29.619 -1.147 -2.148 1.00 95.38 380 ILE A N 1
ATOM 2754 C CA . ILE A 1 380 ? 30.009 0.249 -2.378 1.00 95.38 380 ILE A CA 1
ATOM 2755 C C . ILE A 1 380 ? 31.169 0.587 -1.446 1.00 95.38 380 ILE A C 1
ATOM 2757 O O . ILE A 1 380 ? 31.027 0.605 -0.220 1.00 95.38 380 ILE A O 1
ATOM 2761 N N . THR A 1 381 ? 32.344 0.811 -2.026 1.00 93.44 381 THR A N 1
ATOM 2762 C CA . THR A 1 381 ? 33.611 0.907 -1.283 1.00 93.44 381 THR A CA 1
ATOM 2763 C C . THR A 1 381 ? 34.093 2.342 -1.074 1.00 93.44 381 THR A C 1
ATOM 2765 O O . THR A 1 381 ? 34.839 2.610 -0.126 1.00 93.44 381 THR A O 1
ATOM 2768 N N . GLU A 1 382 ? 33.622 3.284 -1.889 1.00 91.06 382 GLU A N 1
ATOM 2769 C CA . GLU A 1 382 ? 34.026 4.688 -1.861 1.00 91.06 382 GLU A CA 1
ATOM 2770 C C . GLU A 1 382 ? 32.811 5.605 -1.725 1.00 91.06 382 GLU A C 1
ATOM 2772 O O . GLU A 1 382 ? 31.719 5.284 -2.180 1.00 91.06 382 GLU A O 1
ATOM 2777 N N . ALA A 1 383 ? 33.001 6.731 -1.038 1.00 91.06 383 ALA A N 1
ATOM 2778 C CA . ALA A 1 383 ? 31.963 7.740 -0.896 1.00 91.06 383 ALA A CA 1
ATOM 2779 C C . ALA A 1 383 ? 32.100 8.800 -1.988 1.00 91.06 383 ALA A C 1
ATOM 2781 O O . ALA A 1 383 ? 33.205 9.292 -2.232 1.00 91.06 383 ALA A O 1
ATOM 2782 N N . ILE A 1 384 ? 30.973 9.239 -2.535 1.00 90.25 384 ILE A N 1
ATOM 2783 C CA . ILE A 1 384 ? 30.895 10.434 -3.371 1.00 90.25 384 ILE A CA 1
ATOM 2784 C C . ILE A 1 384 ? 30.593 11.667 -2.502 1.00 90.25 384 ILE A C 1
ATOM 2786 O O . ILE A 1 384 ? 30.027 11.579 -1.406 1.00 90.25 384 ILE A O 1
ATOM 2790 N N . SER A 1 385 ? 31.018 12.844 -2.969 1.00 86.81 385 SER A N 1
ATOM 2791 C CA . SER A 1 385 ? 30.778 14.122 -2.289 1.00 86.81 385 SER A CA 1
ATOM 2792 C C . SER A 1 385 ? 29.624 14.864 -2.953 1.00 86.81 385 SER A C 1
ATOM 2794 O O . SER A 1 385 ? 29.816 15.435 -4.023 1.00 86.81 385 SER A O 1
ATOM 2796 N N . TYR A 1 386 ? 28.480 14.959 -2.277 1.00 81.69 386 TYR A N 1
ATOM 2797 C CA . TYR A 1 386 ? 27.333 15.762 -2.716 1.00 81.69 386 TYR A CA 1
ATOM 2798 C C . TYR A 1 386 ? 26.992 16.811 -1.653 1.00 81.69 386 TYR A C 1
ATOM 2800 O O . TYR A 1 386 ? 26.849 16.479 -0.476 1.00 81.69 386 TYR A O 1
ATOM 2808 N N . ASP A 1 387 ? 26.905 18.090 -2.039 1.00 76.81 387 ASP A N 1
ATOM 2809 C CA . ASP A 1 387 ? 26.679 19.230 -1.120 1.00 76.81 387 ASP A CA 1
ATOM 2810 C C . ASP A 1 387 ? 27.617 19.215 0.116 1.00 76.81 387 ASP A C 1
ATOM 2812 O O . ASP A 1 387 ? 27.237 19.462 1.262 1.00 76.81 387 ASP A O 1
ATOM 2816 N N . GLY A 1 388 ? 28.879 18.819 -0.094 1.00 82.31 388 GLY A N 1
ATOM 2817 C CA . GLY A 1 388 ? 29.877 18.680 0.974 1.00 82.31 388 GLY A CA 1
ATOM 2818 C C . GLY A 1 388 ? 29.618 17.541 1.974 1.00 82.31 388 GLY A C 1
ATOM 2819 O O . GLY A 1 388 ? 30.313 17.468 2.992 1.00 82.31 388 GLY A O 1
ATOM 2820 N N . ARG A 1 389 ? 28.645 16.656 1.715 1.00 85.06 389 ARG A N 1
ATOM 2821 C CA . ARG A 1 389 ? 28.356 15.448 2.503 1.00 85.06 389 ARG A CA 1
ATOM 2822 C C . ARG A 1 389 ? 28.931 14.207 1.817 1.00 85.06 389 ARG A C 1
ATOM 2824 O O . ARG A 1 389 ? 28.990 14.131 0.598 1.00 85.06 389 ARG A O 1
ATOM 2831 N N . SER A 1 390 ? 29.345 13.242 2.635 1.00 88.44 390 SER A N 1
ATOM 2832 C CA . SER A 1 390 ? 29.850 11.934 2.202 1.00 88.44 390 SER A CA 1
ATOM 2833 C C . SER A 1 390 ? 28.674 10.968 2.056 1.00 88.44 390 SER A C 1
ATOM 2835 O O . SER A 1 390 ? 28.057 10.622 3.075 1.00 88.44 390 SER A O 1
ATOM 2837 N N . ILE A 1 391 ? 28.347 10.590 0.819 1.00 92.25 391 ILE A N 1
ATOM 2838 C CA . ILE A 1 391 ? 27.230 9.696 0.481 1.00 92.25 391 ILE A CA 1
ATOM 2839 C C . ILE A 1 391 ? 27.723 8.476 -0.311 1.00 92.25 391 ILE A C 1
ATOM 2841 O O . ILE A 1 391 ? 28.828 8.513 -0.844 1.00 92.25 391 ILE A O 1
ATOM 2845 N N . GLY A 1 392 ? 26.953 7.387 -0.354 1.00 93.69 392 GLY A N 1
ATOM 2846 C CA . GLY A 1 392 ? 27.317 6.189 -1.119 1.00 93.69 392 GLY A CA 1
ATOM 2847 C C . GLY A 1 392 ? 26.853 6.255 -2.570 1.00 93.69 392 GLY A C 1
ATOM 2848 O O . GLY A 1 392 ? 27.669 6.154 -3.472 1.00 93.69 392 GLY A O 1
ATOM 2849 N N . LEU A 1 393 ? 25.552 6.449 -2.772 1.00 93.19 393 LEU A N 1
ATOM 2850 C CA . LEU A 1 393 ? 24.880 6.509 -4.069 1.00 93.19 393 LEU A CA 1
ATOM 2851 C C . LEU A 1 393 ? 23.877 7.666 -4.066 1.00 93.19 393 LEU A C 1
ATOM 2853 O O . LEU A 1 393 ? 23.249 7.944 -3.041 1.00 93.19 393 LEU A O 1
ATOM 2857 N N . CYS A 1 394 ? 23.703 8.309 -5.217 1.00 91.44 394 CYS A N 1
ATOM 2858 C CA . CYS A 1 394 ? 22.693 9.336 -5.442 1.00 91.44 394 CYS A CA 1
ATOM 2859 C C . CYS A 1 394 ? 21.796 8.906 -6.605 1.00 91.44 394 CYS A C 1
ATOM 2861 O O . CYS A 1 394 ? 22.306 8.584 -7.671 1.00 91.44 394 CYS A O 1
ATOM 2863 N N . ILE A 1 395 ? 20.480 8.917 -6.406 1.00 93.06 395 ILE A N 1
ATOM 2864 C CA . ILE A 1 395 ? 19.470 8.611 -7.420 1.00 93.06 395 ILE A CA 1
ATOM 2865 C C . ILE A 1 395 ? 18.588 9.849 -7.564 1.00 93.06 395 ILE A C 1
ATOM 2867 O O . ILE A 1 395 ? 17.996 10.308 -6.589 1.00 93.06 395 ILE A O 1
ATOM 2871 N N . ASN A 1 396 ? 18.546 10.410 -8.768 1.00 90.00 396 ASN A N 1
ATOM 2872 C CA . ASN A 1 396 ? 17.863 11.668 -9.083 1.00 90.00 396 ASN A CA 1
ATOM 2873 C C . ASN A 1 396 ? 16.934 11.569 -10.304 1.00 90.00 396 ASN A C 1
ATOM 2875 O O . ASN A 1 396 ? 16.631 12.577 -10.937 1.00 90.00 396 ASN A O 1
ATOM 2879 N N . LYS A 1 397 ? 16.565 10.342 -10.659 1.00 90.88 397 LYS A N 1
ATOM 2880 C CA . LYS A 1 397 ? 15.714 9.971 -11.787 1.00 90.88 397 LYS A CA 1
ATOM 2881 C C . LYS A 1 397 ? 14.850 8.786 -11.352 1.00 90.88 397 LYS A C 1
ATOM 2883 O O . LYS A 1 397 ? 15.236 8.062 -10.425 1.00 90.88 397 LYS A O 1
ATOM 2888 N N . SER A 1 398 ? 13.707 8.597 -11.989 1.00 94.81 398 SER A N 1
ATOM 2889 C CA . SER A 1 398 ? 12.815 7.479 -11.702 1.00 94.81 398 SER A CA 1
ATOM 2890 C C . SER A 1 398 ? 13.465 6.168 -12.134 1.00 94.81 398 SER A C 1
ATOM 2892 O O . SER A 1 398 ? 13.932 6.066 -13.263 1.00 94.81 398 SER A O 1
ATOM 2894 N N . LEU A 1 399 ? 13.525 5.169 -11.249 1.00 96.75 399 LEU A N 1
ATOM 2895 C CA . LEU A 1 399 ? 14.166 3.873 -11.513 1.00 96.75 399 LEU A CA 1
ATOM 2896 C C . LEU A 1 399 ? 13.479 2.737 -10.760 1.00 96.75 399 LEU A C 1
ATOM 2898 O O . LEU A 1 399 ? 13.053 2.889 -9.613 1.00 96.75 399 LEU A O 1
ATOM 2902 N N . THR A 1 400 ? 13.494 1.546 -11.358 1.00 98.44 400 THR A N 1
ATOM 2903 C CA . THR A 1 400 ? 13.254 0.294 -10.631 1.00 98.44 400 THR A CA 1
ATOM 2904 C C . THR A 1 400 ? 14.562 -0.464 -10.453 1.00 98.44 400 THR A C 1
ATOM 2906 O O . THR A 1 400 ? 15.158 -0.931 -11.415 1.00 98.44 400 THR A O 1
ATOM 2909 N N . ILE A 1 401 ? 14.996 -0.647 -9.212 1.00 98.56 401 ILE A N 1
ATOM 2910 C CA . ILE A 1 401 ? 16.143 -1.477 -8.855 1.00 98.56 401 ILE A CA 1
ATOM 2911 C C . ILE A 1 401 ? 15.614 -2.862 -8.485 1.00 98.56 401 ILE A C 1
ATOM 2913 O O . ILE A 1 401 ? 15.092 -3.075 -7.388 1.00 98.56 401 ILE A O 1
ATOM 2917 N N . ASN A 1 402 ? 15.734 -3.809 -9.413 1.00 98.19 402 ASN A N 1
ATOM 2918 C CA . ASN A 1 402 ? 15.376 -5.203 -9.188 1.00 98.19 402 ASN A CA 1
ATOM 2919 C C . ASN A 1 402 ? 16.567 -5.954 -8.586 1.00 98.19 402 ASN A C 1
ATOM 2921 O O . ASN A 1 402 ? 17.550 -6.251 -9.264 1.00 98.19 402 ASN A O 1
ATOM 2925 N N . GLY A 1 403 ? 16.475 -6.281 -7.302 1.00 97.25 403 GLY A N 1
ATOM 2926 C CA . GLY A 1 403 ? 17.561 -6.900 -6.561 1.00 97.25 403 GLY A CA 1
ATOM 2927 C C . GLY A 1 403 ? 17.766 -8.378 -6.842 1.00 97.25 403 GLY A C 1
ATOM 2928 O O . GLY A 1 403 ? 18.848 -8.876 -6.552 1.00 97.25 403 GLY A O 1
ATOM 2929 N N . ASN A 1 404 ? 16.767 -9.103 -7.364 1.00 95.81 404 ASN A N 1
ATOM 2930 C CA . ASN A 1 404 ? 16.807 -10.570 -7.474 1.00 95.81 404 ASN A CA 1
ATOM 2931 C C . ASN A 1 404 ? 17.232 -11.286 -6.161 1.00 95.81 404 ASN A C 1
ATOM 2933 O O . ASN A 1 404 ? 17.777 -12.389 -6.189 1.00 95.81 404 ASN A O 1
ATOM 2937 N N . GLY A 1 405 ? 16.998 -10.667 -4.998 1.00 94.19 405 GLY A N 1
ATOM 2938 C CA . GLY A 1 405 ? 17.418 -11.149 -3.679 1.00 94.19 405 GLY A CA 1
ATOM 2939 C C . GLY A 1 405 ? 18.878 -10.846 -3.310 1.00 94.19 405 GLY A C 1
ATOM 2940 O O . GLY A 1 405 ? 19.326 -11.236 -2.228 1.00 94.19 405 GLY A O 1
ATOM 2941 N N . TYR A 1 406 ? 19.637 -10.164 -4.171 1.00 98.31 406 TYR A N 1
ATOM 2942 C CA . TYR A 1 406 ? 21.011 -9.742 -3.898 1.00 98.31 406 TYR A CA 1
ATOM 2943 C C . TYR A 1 406 ? 21.081 -8.515 -2.985 1.00 98.31 406 TYR A C 1
ATOM 2945 O O . TYR A 1 406 ? 20.116 -7.767 -2.798 1.00 98.31 406 TYR A O 1
ATOM 2953 N N . SER A 1 407 ? 22.256 -8.326 -2.384 1.00 97.88 407 SER A N 1
ATOM 2954 C CA . SER A 1 407 ? 22.516 -7.227 -1.460 1.00 97.88 407 SER A CA 1
ATOM 2955 C C . SER A 1 407 ? 23.229 -6.045 -2.106 1.00 97.88 407 SER A C 1
ATOM 2957 O O . SER A 1 407 ? 24.138 -6.236 -2.907 1.00 97.88 407 SER A O 1
ATOM 2959 N N . ILE A 1 408 ? 22.895 -4.835 -1.654 1.00 98.31 408 ILE A N 1
ATOM 2960 C CA . ILE A 1 408 ? 23.687 -3.617 -1.850 1.00 98.31 408 ILE A CA 1
ATOM 2961 C C . ILE A 1 408 ? 24.239 -3.221 -0.478 1.00 98.31 408 ILE A C 1
ATOM 2963 O O . ILE A 1 408 ? 23.485 -2.858 0.425 1.00 98.31 408 ILE A O 1
ATOM 2967 N N . THR A 1 409 ? 25.552 -3.330 -0.292 1.00 97.69 409 THR A N 1
ATOM 2968 C CA . THR A 1 409 ? 26.207 -3.196 1.015 1.00 97.69 409 THR A CA 1
ATOM 2969 C C . THR A 1 409 ? 27.162 -2.013 1.036 1.00 97.69 409 THR A C 1
ATOM 2971 O O . THR A 1 409 ? 28.007 -1.847 0.156 1.00 97.69 409 THR A O 1
ATOM 2974 N N . ASN A 1 410 ? 27.081 -1.198 2.086 1.00 96.19 410 ASN A N 1
ATOM 2975 C CA . ASN A 1 410 ? 28.118 -0.221 2.382 1.00 96.19 410 ASN A CA 1
ATOM 2976 C C . ASN A 1 410 ? 29.381 -0.943 2.885 1.00 96.19 410 ASN A C 1
ATOM 2978 O O . ASN A 1 410 ? 29.441 -1.395 4.033 1.00 96.19 410 ASN A O 1
ATOM 2982 N N . ALA A 1 411 ? 30.413 -1.002 2.046 1.00 93.81 411 ALA A N 1
ATOM 2983 C CA . ALA A 1 411 ? 31.718 -1.579 2.353 1.00 93.81 411 ALA A CA 1
ATOM 2984 C C . ALA A 1 411 ? 32.767 -0.522 2.764 1.00 93.81 411 ALA A C 1
ATOM 2986 O O . ALA A 1 411 ? 33.956 -0.841 2.873 1.00 93.81 411 ALA A O 1
ATOM 2987 N N . SER A 1 412 ? 32.340 0.710 3.057 1.00 92.25 412 SER A N 1
ATOM 2988 C CA . SER A 1 412 ? 33.196 1.852 3.383 1.00 92.25 412 SER A CA 1
ATOM 2989 C C . SER A 1 412 ? 33.019 2.368 4.816 1.00 92.25 412 SER A C 1
ATOM 2991 O O . SER A 1 412 ? 31.919 2.413 5.362 1.00 92.25 412 SER A O 1
ATOM 2993 N N . ASP A 1 413 ? 34.109 2.850 5.420 1.00 90.69 413 ASP A N 1
ATOM 2994 C CA . ASP A 1 413 ? 34.091 3.511 6.737 1.00 90.69 413 ASP A CA 1
ATOM 2995 C C . ASP A 1 413 ? 33.901 5.039 6.631 1.00 90.69 413 ASP A C 1
ATOM 2997 O O . ASP A 1 413 ? 34.061 5.764 7.615 1.00 90.69 413 ASP A O 1
ATOM 3001 N N . THR A 1 414 ? 33.583 5.562 5.442 1.00 91.44 414 THR A N 1
ATOM 3002 C CA . THR A 1 414 ? 33.339 6.999 5.217 1.00 91.44 414 THR A CA 1
ATOM 3003 C C . THR A 1 414 ? 31.903 7.317 4.802 1.00 91.44 414 THR A C 1
ATOM 3005 O O . THR A 1 414 ? 31.507 8.483 4.833 1.00 91.44 414 THR A O 1
ATOM 3008 N N . ILE A 1 415 ? 31.106 6.308 4.445 1.00 93.31 415 ILE A N 1
ATOM 3009 C CA . ILE A 1 415 ? 29.723 6.467 3.985 1.00 93.31 415 ILE A CA 1
ATOM 3010 C C . ILE A 1 415 ? 28.785 6.416 5.193 1.00 93.31 415 ILE A C 1
ATOM 3012 O O . ILE A 1 415 ? 28.406 5.347 5.665 1.00 93.31 415 ILE A O 1
ATOM 3016 N N . GLN A 1 416 ? 28.418 7.581 5.730 1.00 90.50 416 GLN A N 1
ATOM 3017 C CA . GLN A 1 416 ? 27.390 7.649 6.777 1.00 90.50 416 GLN A CA 1
ATOM 3018 C C . GLN A 1 416 ? 25.984 7.567 6.175 1.00 90.50 416 GLN A C 1
ATOM 3020 O O . GLN A 1 416 ? 25.119 6.919 6.755 1.00 90.50 416 GLN A O 1
ATOM 3025 N N . ARG A 1 417 ? 25.765 8.222 5.030 1.00 93.00 417 ARG A N 1
ATOM 3026 C CA . ARG A 1 417 ? 24.496 8.263 4.291 1.00 93.00 417 ARG A CA 1
ATOM 3027 C C . ARG A 1 417 ? 24.642 7.398 3.060 1.00 93.00 417 ARG A C 1
ATOM 3029 O O . ARG A 1 417 ? 25.514 7.682 2.251 1.00 93.00 417 ARG A O 1
ATOM 3036 N N . PHE A 1 418 ? 23.875 6.327 2.956 1.00 96.81 418 PHE A N 1
ATOM 3037 C CA . PHE A 1 418 ? 24.163 5.325 1.949 1.00 96.81 418 PHE A CA 1
ATOM 3038 C C . PHE A 1 418 ? 23.525 5.660 0.610 1.00 96.81 418 PHE A C 1
ATOM 3040 O O . PHE A 1 418 ? 24.255 6.035 -0.300 1.00 96.81 418 PHE A O 1
ATOM 3047 N N . ILE A 1 419 ? 22.202 5.604 0.513 1.00 96.75 419 ILE A N 1
ATOM 3048 C CA . ILE A 1 419 ? 21.464 5.917 -0.706 1.00 96.75 419 ILE A CA 1
ATOM 3049 C C . ILE A 1 419 ? 20.684 7.209 -0.490 1.00 96.75 419 ILE A C 1
ATOM 3051 O O . ILE A 1 419 ? 19.909 7.336 0.461 1.00 96.75 419 ILE A O 1
ATOM 3055 N N . TRP A 1 420 ? 20.900 8.173 -1.374 1.00 93.50 420 TRP A N 1
ATOM 3056 C CA . TRP A 1 420 ? 20.107 9.389 -1.456 1.00 93.50 420 TRP A CA 1
ATOM 3057 C C . TRP A 1 420 ? 19.178 9.338 -2.650 1.00 93.50 420 TRP A C 1
ATOM 3059 O O . TRP A 1 420 ? 19.640 9.143 -3.768 1.00 93.50 420 TRP A O 1
ATOM 3069 N N . VAL A 1 421 ? 17.892 9.549 -2.392 1.00 93.88 421 VAL A N 1
ATOM 3070 C CA . VAL A 1 421 ? 16.886 9.775 -3.429 1.00 93.88 421 VAL A CA 1
ATOM 3071 C C . VAL A 1 421 ? 16.549 11.256 -3.403 1.00 93.88 421 VAL A C 1
ATOM 3073 O O . VAL A 1 421 ? 16.157 11.778 -2.355 1.00 93.88 421 VAL A O 1
ATOM 3076 N N . ILE A 1 422 ? 16.782 11.946 -4.514 1.00 89.00 422 ILE A N 1
ATOM 3077 C CA . ILE A 1 422 ? 16.655 13.401 -4.585 1.00 89.00 422 ILE A CA 1
ATOM 3078 C C . ILE A 1 422 ? 15.827 13.830 -5.789 1.00 89.00 422 ILE A C 1
ATOM 3080 O O . ILE A 1 422 ? 15.950 13.245 -6.859 1.00 89.00 422 ILE A O 1
ATOM 3084 N N . ASN A 1 423 ? 15.067 14.910 -5.641 1.00 86.25 423 ASN A N 1
ATOM 3085 C CA . ASN A 1 423 ? 14.453 15.615 -6.760 1.00 86.25 423 ASN A CA 1
ATOM 3086 C C . ASN A 1 423 ? 14.901 17.090 -6.730 1.00 86.25 423 ASN A C 1
ATOM 3088 O O . ASN A 1 423 ? 14.175 18.011 -6.355 1.00 86.25 423 ASN A O 1
ATOM 3092 N N . GLU A 1 424 ? 16.183 17.314 -7.051 1.00 74.38 424 GLU A N 1
ATOM 3093 C CA . GLU A 1 424 ? 16.808 18.641 -7.116 1.00 74.38 424 GLU A CA 1
ATOM 3094 C C . GLU A 1 424 ? 17.271 18.937 -8.543 1.00 74.38 424 GLU A C 1
ATOM 3096 O O . GLU A 1 424 ? 18.351 18.518 -8.963 1.00 74.38 424 GLU A O 1
ATOM 3101 N N . ASN A 1 425 ? 16.501 19.723 -9.297 1.00 55.16 425 ASN A N 1
ATOM 3102 C CA . ASN A 1 425 ? 16.998 20.237 -10.567 1.00 55.16 425 ASN A CA 1
ATOM 3103 C C . ASN A 1 425 ? 17.817 21.513 -10.318 1.00 55.16 425 ASN A C 1
ATOM 3105 O O . ASN A 1 425 ? 17.274 22.594 -10.088 1.00 55.16 425 ASN A O 1
ATOM 3109 N N . SER A 1 426 ? 19.146 21.406 -10.371 1.00 42.53 426 SER A N 1
ATOM 3110 C CA . SER A 1 426 ? 20.071 22.542 -10.195 1.00 42.53 426 SER A CA 1
ATOM 3111 C C . SER A 1 426 ? 19.913 23.671 -11.239 1.00 42.53 426 SER A C 1
ATOM 3113 O O . SER A 1 426 ? 20.565 24.710 -11.110 1.00 42.53 426 SER A O 1
ATOM 3115 N N . ALA A 1 427 ? 19.038 23.506 -12.243 1.00 40.28 427 ALA A N 1
ATOM 3116 C CA . ALA A 1 427 ? 18.889 24.413 -13.379 1.00 40.28 427 ALA A CA 1
ATOM 3117 C C . ALA A 1 427 ? 17.591 25.246 -13.440 1.00 40.28 427 ALA A C 1
ATOM 3119 O O . ALA A 1 427 ? 17.583 26.241 -14.164 1.00 40.28 427 ALA A O 1
ATOM 3120 N N . ASN A 1 428 ? 16.515 24.928 -12.706 1.00 40.88 428 ASN A N 1
ATOM 3121 C CA . ASN A 1 428 ? 15.213 25.566 -12.952 1.00 40.88 428 ASN A CA 1
ATOM 3122 C C . ASN A 1 428 ? 14.617 26.252 -11.719 1.00 40.88 428 ASN A C 1
ATOM 3124 O O . ASN A 1 428 ? 14.341 25.651 -10.688 1.00 40.88 428 ASN A O 1
ATOM 3128 N N . THR A 1 429 ? 14.379 27.554 -11.871 1.00 40.25 429 THR A N 1
ATOM 3129 C CA . THR A 1 429 ? 13.481 28.325 -11.011 1.00 40.25 429 THR A CA 1
ATOM 3130 C C . THR A 1 429 ? 12.082 28.225 -11.627 1.00 40.25 429 THR A C 1
ATOM 3132 O O . THR A 1 429 ? 11.896 28.654 -12.760 1.00 40.25 429 THR A O 1
ATOM 3135 N N . GLU A 1 430 ? 11.122 27.654 -10.891 1.00 38.56 430 GLU A N 1
ATOM 3136 C CA . GLU A 1 430 ? 9.667 27.713 -11.164 1.00 38.56 430 GLU A CA 1
ATOM 3137 C C . GLU A 1 430 ? 9.063 26.836 -12.297 1.00 38.56 430 GLU A C 1
ATOM 3139 O O . GLU A 1 430 ? 8.070 27.245 -12.896 1.00 38.56 430 GLU A O 1
ATOM 3144 N N . ALA A 1 431 ? 9.566 25.627 -12.581 1.00 40.12 431 ALA A N 1
ATOM 3145 C CA . ALA A 1 431 ? 8.859 24.660 -13.446 1.00 40.12 431 ALA A CA 1
ATOM 3146 C C . ALA A 1 431 ? 8.540 23.365 -12.679 1.00 40.12 431 ALA A C 1
ATOM 3148 O O . ALA A 1 431 ? 9.408 22.920 -11.931 1.00 40.12 431 ALA A O 1
ATOM 3149 N N . ASP A 1 432 ? 7.332 22.806 -12.870 1.00 49.38 432 ASP A N 1
ATOM 3150 C CA . ASP A 1 432 ? 6.943 21.445 -12.445 1.00 49.38 432 ASP A CA 1
ATOM 3151 C C . ASP A 1 432 ? 8.093 20.488 -12.782 1.00 49.38 432 ASP A C 1
ATOM 3153 O O . ASP A 1 432 ? 8.409 20.286 -13.957 1.00 49.38 432 ASP A O 1
ATOM 3157 N N . ILE A 1 433 ? 8.780 19.988 -11.758 1.00 56.19 433 ILE A N 1
ATOM 3158 C CA . ILE A 1 433 ? 9.705 18.868 -11.902 1.00 56.19 433 ILE A CA 1
ATOM 3159 C C . ILE A 1 433 ? 8.847 17.610 -11.823 1.00 56.19 433 ILE A C 1
ATOM 3161 O O . ILE A 1 433 ? 8.011 17.510 -10.929 1.00 56.19 433 ILE A O 1
ATOM 3165 N N . ASP A 1 434 ? 9.002 16.698 -12.783 1.00 70.00 434 ASP A N 1
ATOM 3166 C CA . ASP A 1 434 ? 8.315 15.409 -12.727 1.00 70.00 434 ASP A CA 1
ATOM 3167 C C . ASP A 1 434 ? 8.710 14.674 -11.425 1.00 70.00 434 ASP A C 1
ATOM 3169 O O . ASP A 1 434 ? 9.828 14.840 -10.918 1.00 70.00 434 ASP A O 1
ATOM 3173 N N . ASP A 1 435 ? 7.774 13.911 -10.856 1.00 84.81 435 ASP A N 1
ATOM 3174 C CA . ASP A 1 435 ? 7.996 13.129 -9.633 1.00 84.81 435 ASP A CA 1
ATOM 3175 C C . ASP A 1 435 ? 9.127 12.106 -9.842 1.00 84.81 435 ASP A C 1
ATOM 3177 O O . ASP A 1 435 ? 9.205 11.453 -10.887 1.00 84.81 435 ASP A O 1
ATOM 3181 N N . VAL A 1 436 ? 10.010 11.960 -8.848 1.00 91.19 436 VAL A N 1
ATOM 3182 C CA . VAL A 1 436 ? 11.078 10.950 -8.869 1.00 91.19 436 VAL A CA 1
ATOM 3183 C C . VAL A 1 436 ? 10.586 9.708 -8.138 1.00 91.19 436 VAL A C 1
ATOM 3185 O O . VAL A 1 436 ? 10.528 9.669 -6.907 1.00 91.19 436 VAL A O 1
ATOM 3188 N N . VAL A 1 437 ? 10.288 8.660 -8.907 1.00 95.75 437 VAL A N 1
ATOM 3189 C CA . VAL A 1 437 ? 9.796 7.379 -8.388 1.00 95.75 437 VAL A CA 1
ATOM 3190 C C . VAL A 1 437 ? 10.926 6.356 -8.351 1.00 95.75 437 VAL A C 1
ATOM 3192 O O . VAL A 1 437 ? 11.378 5.867 -9.387 1.00 95.75 437 VAL A O 1
ATOM 3195 N N . VAL A 1 438 ? 11.368 5.974 -7.152 1.00 98.12 438 VAL A N 1
ATOM 3196 C CA . VAL A 1 438 ? 12.403 4.946 -6.969 1.00 98.12 438 VAL A CA 1
ATOM 3197 C C . VAL A 1 438 ? 11.810 3.716 -6.302 1.00 98.12 438 VAL A C 1
ATOM 3199 O O . VAL A 1 438 ? 11.340 3.769 -5.168 1.00 98.12 438 VAL A O 1
ATOM 3202 N N . THR A 1 439 ? 11.883 2.579 -6.991 1.00 98.75 439 THR A N 1
ATOM 3203 C CA . THR A 1 439 ? 11.394 1.289 -6.493 1.00 98.75 439 THR A CA 1
ATOM 3204 C C . THR A 1 439 ? 12.557 0.344 -6.231 1.00 98.75 439 THR A C 1
ATOM 3206 O O . THR A 1 439 ? 13.283 -0.010 -7.154 1.00 98.75 439 THR A O 1
ATOM 3209 N N . PHE A 1 440 ? 12.710 -0.126 -4.996 1.00 98.81 440 PHE A N 1
ATOM 3210 C CA . PHE A 1 440 ? 13.568 -1.260 -4.658 1.00 98.81 440 PHE A CA 1
ATOM 3211 C C . PHE A 1 440 ? 12.705 -2.516 -4.562 1.00 98.81 440 PHE A C 1
ATOM 3213 O O . PHE A 1 440 ? 11.853 -2.631 -3.681 1.00 98.81 440 PHE A O 1
ATOM 3220 N N . ASN A 1 441 ? 12.922 -3.457 -5.479 1.00 98.56 441 ASN A N 1
ATOM 3221 C CA . ASN A 1 441 ? 12.165 -4.701 -5.558 1.00 98.56 441 ASN A CA 1
ATOM 3222 C C . ASN A 1 441 ? 13.069 -5.896 -5.238 1.00 98.56 441 ASN A C 1
ATOM 3224 O O . ASN A 1 441 ? 14.020 -6.163 -5.972 1.00 98.56 441 ASN A O 1
ATOM 3228 N N . ASN A 1 442 ? 12.767 -6.624 -4.163 1.00 98.00 442 ASN A N 1
ATOM 3229 C CA . ASN A 1 442 ? 13.517 -7.789 -3.695 1.00 98.00 442 ASN A CA 1
ATOM 3230 C C . ASN A 1 442 ? 15.028 -7.506 -3.520 1.00 98.00 442 ASN A C 1
ATOM 3232 O O . ASN A 1 442 ? 15.876 -8.246 -4.025 1.00 98.00 442 ASN A O 1
ATOM 3236 N N . VAL A 1 443 ? 15.371 -6.399 -2.847 1.00 98.25 443 VAL A N 1
ATOM 3237 C CA . VAL A 1 443 ? 16.756 -5.943 -2.606 1.00 98.25 443 VAL A CA 1
ATOM 3238 C C . VAL A 1 443 ? 17.092 -6.005 -1.114 1.00 98.25 443 VAL A C 1
ATOM 3240 O O . VAL A 1 443 ? 16.282 -5.626 -0.273 1.00 98.25 443 VAL A O 1
ATOM 3243 N N . ASN A 1 444 ? 18.322 -6.403 -0.776 1.00 98.31 444 ASN A N 1
ATOM 3244 C CA . ASN A 1 444 ? 18.848 -6.350 0.593 1.00 98.31 444 ASN A CA 1
ATOM 3245 C C . ASN A 1 444 ? 19.848 -5.186 0.767 1.00 98.31 444 ASN A C 1
ATOM 3247 O O . ASN A 1 444 ? 21.028 -5.317 0.448 1.00 98.31 444 ASN A O 1
ATOM 3251 N N . ILE A 1 445 ? 19.412 -4.042 1.285 1.00 98.69 445 ILE A N 1
ATOM 3252 C CA . ILE A 1 445 ? 20.232 -2.836 1.476 1.00 98.69 445 ILE A CA 1
ATOM 3253 C C . ILE A 1 445 ? 20.835 -2.832 2.883 1.00 98.69 445 ILE A C 1
ATOM 3255 O O . ILE A 1 445 ? 20.109 -2.815 3.874 1.00 98.69 445 ILE A O 1
ATOM 3259 N N . VAL A 1 446 ? 22.166 -2.793 2.998 1.00 98.00 446 VAL A N 1
ATOM 3260 C CA . VAL A 1 446 ? 22.862 -2.886 4.293 1.00 98.00 446 VAL A CA 1
ATOM 3261 C C . VAL A 1 446 ? 23.781 -1.688 4.524 1.00 98.00 446 VAL A C 1
ATOM 3263 O O . VAL A 1 446 ? 24.797 -1.527 3.846 1.00 98.00 446 VAL A O 1
ATOM 3266 N N . ASN A 1 447 ? 23.488 -0.883 5.551 1.00 96.38 447 ASN A N 1
ATOM 3267 C CA . ASN A 1 447 ? 24.374 0.189 6.016 1.00 96.38 447 ASN A CA 1
ATOM 3268 C C . ASN A 1 447 ? 24.634 0.096 7.527 1.00 96.38 447 ASN A C 1
ATOM 3270 O O . ASN A 1 447 ? 23.967 0.736 8.334 1.00 96.38 447 ASN A O 1
ATOM 3274 N N . SER A 1 448 ? 25.638 -0.697 7.907 1.00 92.31 448 SER A N 1
ATOM 3275 C CA . SER A 1 448 ? 25.896 -1.048 9.312 1.00 92.31 448 SER A CA 1
ATOM 3276 C C . SER A 1 448 ? 27.328 -0.768 9.793 1.00 92.31 448 SER A C 1
ATOM 3278 O O . SER A 1 448 ? 27.734 -1.248 10.846 1.00 92.31 448 SER A O 1
ATOM 3280 N N . ARG A 1 449 ? 28.152 -0.019 9.047 1.00 90.19 449 ARG A N 1
ATOM 3281 C CA . ARG A 1 449 ? 29.576 0.164 9.416 1.00 90.19 449 ARG A CA 1
ATOM 3282 C C . ARG A 1 449 ? 29.830 1.300 10.403 1.00 90.19 449 ARG A C 1
ATOM 3284 O O . ARG A 1 449 ? 30.778 1.231 11.185 1.00 90.19 449 ARG A O 1
ATOM 3291 N N . LEU A 1 450 ? 29.001 2.342 10.378 1.00 91.00 450 LEU A N 1
ATOM 3292 C CA . LEU A 1 450 ? 29.231 3.583 11.120 1.00 91.00 450 LEU A CA 1
ATOM 3293 C C . LEU A 1 450 ? 28.145 3.866 12.159 1.00 91.00 450 LEU A C 1
ATOM 3295 O O . LEU A 1 450 ? 26.980 3.529 11.982 1.00 91.00 450 LEU A O 1
ATOM 3299 N N . SER A 1 451 ? 28.538 4.544 13.238 1.00 91.25 451 SER A N 1
ATOM 3300 C CA . SER A 1 451 ? 27.591 5.104 14.206 1.00 91.25 451 SER A CA 1
ATOM 3301 C C . SER A 1 451 ? 26.725 6.179 13.537 1.00 91.25 451 SER A C 1
ATOM 3303 O O . SER A 1 451 ? 27.236 7.056 12.831 1.00 91.25 451 SER A O 1
ATOM 3305 N N . GLY A 1 452 ? 25.410 6.106 13.752 1.00 88.94 452 GLY A N 1
ATOM 3306 C CA . GLY A 1 452 ? 24.449 6.997 13.097 1.00 88.94 452 GLY A CA 1
ATOM 3307 C C . GLY A 1 452 ? 24.333 6.768 11.587 1.00 88.94 452 GLY A C 1
ATOM 3308 O O . GLY A 1 452 ? 24.133 7.730 10.844 1.00 88.94 452 GLY A O 1
ATOM 3309 N N . ALA A 1 453 ? 24.534 5.524 11.137 1.00 93.62 453 ALA A N 1
ATOM 3310 C CA . ALA A 1 453 ? 24.342 5.118 9.749 1.00 93.62 453 ALA A CA 1
ATOM 3311 C C . ALA A 1 453 ? 22.929 5.456 9.257 1.00 93.62 453 ALA A C 1
ATOM 3313 O O . ALA A 1 453 ? 21.959 5.284 9.995 1.00 93.62 453 ALA A O 1
ATOM 3314 N N . ARG A 1 454 ? 22.826 5.924 8.011 1.00 95.00 454 ARG A N 1
ATOM 3315 C CA . ARG A 1 454 ? 21.559 6.191 7.329 1.00 95.00 454 ARG A CA 1
ATOM 3316 C C . ARG A 1 454 ? 21.464 5.387 6.048 1.00 95.00 454 ARG A C 1
ATOM 3318 O O . ARG A 1 454 ? 22.354 5.535 5.209 1.00 95.00 454 ARG A O 1
ATOM 3325 N N . ALA A 1 455 ? 20.475 4.510 5.905 1.00 97.31 455 ALA A N 1
ATOM 3326 C CA . ALA A 1 455 ? 20.429 3.617 4.746 1.00 97.31 455 ALA A CA 1
ATOM 3327 C C . ALA A 1 455 ? 19.820 4.314 3.524 1.00 97.31 455 ALA A C 1
ATOM 3329 O O . ALA A 1 455 ? 20.519 4.479 2.529 1.00 97.31 455 ALA A O 1
ATOM 3330 N N . ILE A 1 456 ? 18.582 4.791 3.624 1.00 98.00 456 ILE A N 1
ATOM 3331 C CA . ILE A 1 456 ? 17.905 5.532 2.558 1.00 98.00 456 ILE A CA 1
ATOM 3332 C C . ILE A 1 456 ? 17.465 6.882 3.115 1.00 98.00 456 ILE A C 1
ATOM 3334 O O . ILE A 1 456 ? 16.863 6.960 4.186 1.00 98.00 456 ILE A O 1
ATOM 3338 N N . GLU A 1 457 ? 17.791 7.963 2.417 1.00 94.69 457 GLU A N 1
ATOM 3339 C CA . GLU A 1 457 ? 17.354 9.307 2.787 1.00 94.69 457 GLU A CA 1
ATOM 3340 C C . GLU A 1 457 ? 16.772 10.020 1.562 1.00 94.69 457 GLU A C 1
ATOM 3342 O O . GLU A 1 457 ? 17.439 10.117 0.531 1.00 94.69 457 GLU A O 1
ATOM 3347 N N . THR A 1 458 ? 15.533 10.504 1.686 1.00 92.75 458 THR A N 1
ATOM 3348 C CA . THR A 1 458 ? 14.884 11.342 0.671 1.00 92.75 458 THR A CA 1
ATOM 3349 C C . THR A 1 458 ? 15.201 12.812 0.938 1.00 92.75 458 THR A C 1
ATOM 3351 O O . THR A 1 458 ? 15.298 13.245 2.098 1.00 92.75 458 THR A O 1
ATOM 3354 N N . ARG A 1 459 ? 15.435 13.591 -0.122 1.00 85.94 459 ARG A N 1
ATOM 3355 C CA . ARG A 1 459 ? 15.744 15.025 -0.029 1.00 85.94 459 ARG A CA 1
ATOM 3356 C C . ARG A 1 459 ? 15.182 15.797 -1.218 1.00 85.94 459 ARG A C 1
ATOM 3358 O O . ARG A 1 459 ? 15.630 15.567 -2.331 1.00 85.94 459 ARG A O 1
ATOM 3365 N N . SER A 1 460 ? 14.375 16.817 -0.906 1.00 77.50 460 SER A N 1
ATOM 3366 C CA . SER A 1 460 ? 13.967 17.910 -1.811 1.00 77.50 460 SER A CA 1
ATOM 3367 C C . SER A 1 460 ? 13.096 17.472 -2.999 1.00 77.50 460 SER A C 1
ATOM 3369 O O . SER A 1 460 ? 13.408 16.496 -3.665 1.00 77.50 460 SER A O 1
ATOM 3371 N N . GLY A 1 461 ? 12.044 18.246 -3.282 1.00 78.06 461 GLY A N 1
ATOM 3372 C CA . GLY A 1 461 ? 11.088 17.964 -4.359 1.00 78.06 461 GLY A CA 1
ATOM 3373 C C . GLY A 1 461 ? 10.129 16.816 -4.043 1.00 78.06 461 GLY A C 1
ATOM 3374 O O . GLY A 1 461 ? 10.103 16.330 -2.907 1.00 78.06 461 GLY A O 1
ATOM 3375 N N . ASP A 1 462 ? 9.354 16.440 -5.055 1.00 87.06 462 ASP A N 1
ATOM 3376 C CA . ASP A 1 462 ? 8.328 15.402 -4.974 1.00 87.06 462 ASP A CA 1
ATOM 3377 C C . ASP A 1 462 ? 8.998 14.049 -5.241 1.00 87.06 462 ASP A C 1
ATOM 3379 O O . ASP A 1 462 ? 9.786 13.924 -6.191 1.00 87.06 462 ASP A O 1
ATOM 3383 N N . ILE A 1 463 ? 8.821 13.104 -4.313 1.00 92.69 463 ILE A N 1
ATOM 3384 C CA . ILE A 1 463 ? 9.523 11.813 -4.321 1.00 92.69 463 ILE A CA 1
ATOM 3385 C C . ILE A 1 463 ? 8.584 10.705 -3.856 1.00 92.69 463 ILE A C 1
ATOM 3387 O O . ILE A 1 463 ? 8.090 10.745 -2.726 1.00 92.69 463 ILE A O 1
ATOM 3391 N N . THR A 1 464 ? 8.510 9.637 -4.648 1.00 95.88 464 THR A N 1
ATOM 3392 C CA . THR A 1 464 ? 7.906 8.360 -4.254 1.00 95.88 464 THR A CA 1
ATOM 3393 C C . THR A 1 464 ? 8.989 7.291 -4.058 1.00 95.88 464 THR A C 1
ATOM 3395 O O . THR A 1 464 ? 9.721 6.946 -4.989 1.00 95.88 464 THR A O 1
ATOM 3398 N N . LEU A 1 465 ? 9.099 6.723 -2.852 1.00 98.12 465 LEU A N 1
ATOM 3399 C CA . LEU A 1 465 ? 9.989 5.596 -2.543 1.00 98.12 465 LEU A CA 1
ATOM 3400 C C . LEU A 1 465 ? 9.171 4.327 -2.295 1.00 98.12 465 LEU A C 1
ATOM 3402 O O . LEU A 1 465 ? 8.457 4.241 -1.300 1.00 98.12 465 LEU A O 1
ATOM 3406 N N . ASN A 1 466 ? 9.368 3.304 -3.125 1.00 98.75 466 ASN A N 1
ATOM 3407 C CA . ASN A 1 466 ? 8.726 2.002 -2.963 1.00 98.75 466 ASN A CA 1
ATOM 3408 C C . ASN A 1 466 ? 9.745 0.944 -2.519 1.00 98.75 466 ASN A C 1
ATOM 3410 O O . ASN A 1 466 ? 10.773 0.747 -3.169 1.00 98.75 466 ASN A O 1
ATOM 3414 N N . LEU A 1 467 ? 9.448 0.223 -1.441 1.00 98.88 467 LEU A N 1
ATOM 3415 C CA . LEU A 1 467 ? 10.144 -0.988 -1.013 1.00 98.88 467 LEU A CA 1
ATOM 3416 C C . LEU A 1 467 ? 9.185 -2.166 -1.168 1.00 98.88 467 LEU A C 1
ATOM 3418 O O . LEU A 1 467 ? 8.178 -2.222 -0.473 1.00 98.88 467 LEU A O 1
ATOM 3422 N N . ILE A 1 468 ? 9.499 -3.098 -2.065 1.00 98.56 468 ILE A N 1
ATOM 3423 C CA . ILE A 1 468 ? 8.669 -4.275 -2.350 1.00 98.56 468 ILE A CA 1
ATOM 3424 C C . ILE A 1 468 ? 9.510 -5.517 -2.085 1.00 98.56 468 ILE A C 1
ATOM 3426 O O . ILE A 1 468 ? 10.577 -5.670 -2.686 1.00 98.56 468 ILE A O 1
ATOM 3430 N N . GLY A 1 469 ? 9.086 -6.389 -1.168 1.00 98.12 469 GLY A N 1
ATOM 3431 C CA . GLY A 1 469 ? 9.818 -7.623 -0.851 1.00 98.12 469 GLY A CA 1
ATOM 3432 C C . GLY A 1 469 ? 11.265 -7.401 -0.384 1.00 98.12 469 GLY A C 1
ATOM 3433 O O . GLY A 1 469 ? 12.102 -8.286 -0.556 1.00 98.12 469 GLY A O 1
ATOM 3434 N N . SER A 1 470 ? 11.607 -6.203 0.098 1.00 98.75 470 SER A N 1
ATOM 3435 C CA . SER A 1 470 ? 12.989 -5.747 0.288 1.00 98.75 470 SER A CA 1
ATOM 3436 C C . SER A 1 470 ? 13.367 -5.662 1.765 1.00 98.75 470 SER A C 1
ATOM 3438 O O . SER A 1 470 ? 12.526 -5.446 2.630 1.00 98.75 470 SER A O 1
ATOM 3440 N N . THR A 1 471 ? 14.657 -5.802 2.073 1.00 98.75 471 THR A N 1
ATOM 3441 C CA . THR A 1 471 ? 15.190 -5.610 3.429 1.00 98.75 471 THR A CA 1
ATOM 3442 C C . THR A 1 471 ? 16.131 -4.414 3.462 1.00 98.75 471 THR A C 1
ATOM 3444 O O . THR A 1 471 ? 17.069 -4.350 2.673 1.00 98.75 471 THR A O 1
ATOM 3447 N N . VAL A 1 472 ? 15.942 -3.497 4.408 1.00 98.75 472 VAL A N 1
ATOM 3448 C CA . VAL A 1 472 ? 16.858 -2.387 4.691 1.00 98.75 472 VAL A CA 1
ATOM 3449 C C . VAL A 1 472 ? 17.359 -2.521 6.128 1.00 98.75 472 VAL A C 1
ATOM 3451 O O . VAL A 1 472 ? 16.586 -2.449 7.082 1.00 98.75 472 VAL A O 1
ATOM 3454 N N . ASP A 1 473 ? 18.662 -2.749 6.293 1.00 97.50 473 ASP A N 1
ATOM 3455 C CA . ASP A 1 473 ? 19.250 -3.190 7.559 1.00 97.50 473 ASP A CA 1
ATOM 3456 C C . ASP A 1 473 ? 20.427 -2.307 8.011 1.00 97.50 473 ASP A C 1
ATOM 3458 O O . ASP A 1 473 ? 21.482 -2.196 7.372 1.00 97.50 473 ASP A O 1
ATOM 3462 N N . THR A 1 474 ? 20.246 -1.696 9.180 1.00 96.81 474 THR A N 1
ATOM 3463 C CA . THR A 1 474 ? 21.277 -0.971 9.937 1.00 96.81 474 THR A CA 1
ATOM 3464 C C . THR A 1 474 ? 21.472 -1.549 11.346 1.00 96.81 474 THR A C 1
ATOM 3466 O O . THR A 1 474 ? 22.151 -0.952 12.182 1.00 96.81 474 THR A O 1
ATOM 3469 N N . SER A 1 475 ? 20.881 -2.707 11.647 1.00 94.38 475 SER A N 1
ATOM 3470 C CA . SER A 1 475 ? 20.838 -3.305 12.986 1.00 94.38 475 SER A CA 1
ATOM 3471 C C . SER A 1 475 ? 22.221 -3.622 13.562 1.00 94.38 475 SER A C 1
ATOM 3473 O O . SER A 1 475 ? 22.424 -3.536 14.775 1.00 94.38 475 SER A O 1
ATOM 3475 N N . ALA A 1 476 ? 23.202 -3.905 12.699 1.00 94.19 476 ALA A N 1
ATOM 3476 C CA . ALA A 1 476 ? 24.591 -4.138 13.083 1.00 94.19 476 ALA A CA 1
ATOM 3477 C C . ALA A 1 476 ? 25.431 -2.845 13.212 1.00 94.19 476 ALA A C 1
ATOM 3479 O O . ALA A 1 476 ? 26.621 -2.928 13.531 1.00 94.19 476 ALA A O 1
ATOM 3480 N N . ALA A 1 477 ? 24.846 -1.657 12.996 1.00 92.50 477 ALA A N 1
ATOM 3481 C CA . ALA A 1 477 ? 25.532 -0.376 13.156 1.00 92.50 477 ALA A CA 1
ATOM 3482 C C . ALA A 1 477 ? 26.036 -0.163 14.600 1.00 92.50 477 ALA A C 1
ATOM 3484 O O . ALA A 1 477 ? 25.265 -0.361 15.549 1.00 92.50 477 ALA A O 1
ATOM 3485 N N . PRO A 1 478 ? 27.293 0.299 14.799 1.00 90.56 478 PRO A N 1
ATOM 3486 C CA . PRO A 1 478 ? 27.827 0.648 16.118 1.00 90.56 478 PRO A CA 1
ATOM 3487 C C . PRO A 1 478 ? 26.945 1.645 16.885 1.00 90.56 478 PRO A C 1
ATOM 3489 O O . PRO A 1 478 ? 26.187 2.398 16.275 1.00 90.56 478 PRO A O 1
ATOM 3492 N N . GLU A 1 479 ? 27.096 1.702 18.217 1.00 80.62 479 GLU A N 1
ATOM 3493 C CA . GLU A 1 479 ? 26.258 2.536 19.097 1.00 80.62 479 GLU A CA 1
ATOM 3494 C C . GLU A 1 479 ? 26.020 3.957 18.554 1.00 80.62 479 GLU A C 1
ATOM 3496 O O . GLU A 1 479 ? 26.966 4.708 18.308 1.00 80.62 479 GLU A O 1
ATOM 3501 N N . GLY A 1 480 ? 24.747 4.332 18.407 1.00 84.06 480 GLY A N 1
ATOM 3502 C CA . GLY A 1 480 ? 24.295 5.633 17.913 1.00 84.06 480 GLY A CA 1
ATOM 3503 C C . GLY A 1 480 ? 22.963 5.518 17.174 1.00 84.06 480 GLY A C 1
ATOM 3504 O O . GLY A 1 480 ? 22.525 4.411 16.867 1.00 84.06 480 GLY A O 1
ATOM 3505 N N . ASN A 1 481 ? 22.337 6.657 16.885 1.00 87.50 481 ASN A N 1
ATOM 3506 C CA . ASN A 1 481 ? 20.993 6.710 16.312 1.00 87.50 481 ASN A CA 1
ATOM 3507 C C . ASN A 1 481 ? 21.053 6.417 14.807 1.00 87.50 481 ASN A C 1
ATOM 3509 O O . ASN A 1 481 ? 21.139 7.345 13.999 1.00 87.50 481 ASN A O 1
ATOM 3513 N N . ALA A 1 482 ? 21.081 5.136 14.436 1.00 94.00 482 ALA A N 1
ATOM 3514 C CA . ALA A 1 482 ? 20.940 4.728 13.042 1.00 94.00 482 ALA A CA 1
ATOM 3515 C C . ALA A 1 482 ? 19.552 5.136 12.514 1.00 94.00 482 ALA A C 1
ATOM 3517 O O . ALA A 1 482 ? 18.588 5.154 13.275 1.00 94.00 482 ALA A O 1
ATOM 3518 N N . GLN A 1 483 ? 19.447 5.514 11.244 1.00 95.81 483 GLN A N 1
ATOM 3519 C CA . GLN A 1 483 ? 18.198 5.961 10.619 1.00 95.81 483 GLN A CA 1
ATOM 3520 C C . GLN A 1 483 ? 18.001 5.157 9.341 1.00 95.81 483 GLN A C 1
ATOM 3522 O O . GLN A 1 483 ? 18.684 5.405 8.352 1.00 95.81 483 GLN A O 1
ATOM 3527 N N . VAL A 1 484 ? 17.137 4.146 9.357 1.00 98.00 484 VAL A N 1
ATOM 3528 C CA . VAL A 1 484 ? 17.049 3.233 8.209 1.00 98.00 484 VAL A CA 1
ATOM 3529 C C . VAL A 1 484 ? 16.445 3.969 7.017 1.00 98.00 484 VAL A C 1
ATOM 3531 O O . VAL A 1 484 ? 17.118 4.120 6.000 1.00 98.00 484 VAL A O 1
ATOM 3534 N N . ILE A 1 485 ? 15.248 4.530 7.191 1.00 98.31 485 ILE A N 1
ATOM 3535 C CA . ILE A 1 485 ? 14.605 5.433 6.235 1.00 98.31 485 ILE A CA 1
ATOM 3536 C C . ILE A 1 485 ? 14.501 6.819 6.872 1.00 98.31 485 ILE A C 1
ATOM 3538 O O . ILE A 1 485 ? 13.983 6.979 7.977 1.00 98.31 485 ILE A O 1
ATOM 3542 N N . THR A 1 486 ? 15.034 7.829 6.188 1.00 96.25 486 THR A N 1
ATOM 3543 C CA . THR A 1 486 ? 15.010 9.228 6.630 1.00 96.25 486 THR A CA 1
ATOM 3544 C C . THR A 1 486 ? 14.262 10.078 5.615 1.00 96.25 486 THR A C 1
ATOM 3546 O O . THR A 1 486 ? 14.760 10.281 4.511 1.00 96.25 486 THR A O 1
ATOM 3549 N N . ILE A 1 487 ? 13.122 10.641 6.005 1.00 94.69 487 ILE A N 1
ATOM 3550 C CA . ILE A 1 487 ? 12.409 11.625 5.188 1.00 94.69 487 ILE A CA 1
ATOM 3551 C C . ILE A 1 487 ? 12.945 13.009 5.547 1.00 94.69 487 ILE A C 1
ATOM 3553 O O . ILE A 1 487 ? 12.734 13.492 6.661 1.00 94.69 487 ILE A O 1
ATOM 3557 N N . GLY A 1 488 ? 13.718 13.624 4.650 1.00 87.00 488 GLY A N 1
ATOM 3558 C CA . GLY A 1 488 ? 14.428 14.877 4.909 1.00 87.00 488 GLY A CA 1
ATOM 3559 C C . GLY A 1 488 ? 14.294 15.910 3.788 1.00 87.00 488 GLY A C 1
ATOM 3560 O O . GLY A 1 488 ? 13.641 15.702 2.776 1.00 87.00 488 GLY A O 1
ATOM 3561 N N . GLY A 1 489 ? 14.933 17.072 3.962 1.00 76.75 489 GLY A N 1
ATOM 3562 C CA . GLY A 1 489 ? 14.947 18.139 2.945 1.00 76.75 489 GLY A CA 1
ATOM 3563 C C . GLY A 1 489 ? 13.849 19.171 3.167 1.00 76.75 489 GLY A C 1
ATOM 3564 O O . GLY A 1 489 ? 13.488 19.413 4.315 1.00 76.75 489 GLY A O 1
ATOM 3565 N N . SER A 1 490 ? 13.367 19.797 2.095 1.00 68.12 490 SER A N 1
ATOM 3566 C CA . SER A 1 490 ? 12.296 20.807 2.130 1.00 68.12 490 SER A CA 1
ATOM 3567 C C . SER A 1 490 ? 11.147 20.513 1.154 1.00 68.12 490 SER A C 1
ATOM 3569 O O . SER A 1 490 ? 10.446 21.447 0.773 1.00 68.12 490 SER A O 1
ATOM 3571 N N . GLY A 1 491 ? 11.005 19.262 0.697 1.00 66.50 491 GLY A N 1
ATOM 3572 C CA . GLY A 1 491 ? 9.872 18.825 -0.133 1.00 66.50 491 GLY A CA 1
ATOM 3573 C C . GLY A 1 491 ? 8.588 18.712 0.693 1.00 66.50 491 GLY A C 1
ATOM 3574 O O . GLY A 1 491 ? 8.671 18.495 1.906 1.00 66.50 491 GLY A O 1
ATOM 3575 N N . SER A 1 492 ? 7.436 18.909 0.049 1.00 66.19 492 SER A N 1
ATOM 3576 C CA . SER A 1 492 ? 6.113 18.776 0.676 1.00 66.19 492 SER A CA 1
ATOM 3577 C C . SER A 1 492 ? 5.389 17.485 0.303 1.00 66.19 492 SER A C 1
ATOM 3579 O O . SER A 1 492 ? 4.594 17.020 1.113 1.00 66.19 492 SER A O 1
ATOM 3581 N N . ASP A 1 493 ? 5.692 16.896 -0.859 1.00 85.56 493 ASP A N 1
ATOM 3582 C CA . ASP A 1 493 ? 4.930 15.776 -1.415 1.00 85.56 493 ASP A CA 1
ATOM 3583 C C . ASP A 1 493 ? 5.850 14.545 -1.476 1.00 85.56 493 ASP A C 1
ATOM 3585 O O . ASP A 1 493 ? 6.485 14.243 -2.484 1.00 85.56 493 ASP A O 1
ATOM 3589 N N . ILE A 1 494 ? 6.007 13.878 -0.329 1.00 92.06 494 ILE A N 1
ATOM 3590 C CA . ILE A 1 494 ? 6.836 12.675 -0.200 1.00 92.06 494 ILE A CA 1
ATOM 3591 C C . ILE A 1 494 ? 5.934 11.487 0.118 1.00 92.06 494 ILE A C 1
ATOM 3593 O O . ILE A 1 494 ? 5.220 11.512 1.121 1.00 92.06 494 ILE A O 1
ATOM 3597 N N . GLU A 1 495 ? 6.025 10.434 -0.687 1.00 96.25 495 GLU A N 1
ATOM 3598 C CA . GLU A 1 495 ? 5.314 9.175 -0.480 1.00 96.25 495 GLU A CA 1
ATOM 3599 C C . GLU A 1 495 ? 6.305 8.033 -0.226 1.00 96.25 495 GLU A C 1
ATOM 3601 O O . GLU A 1 495 ? 7.257 7.826 -0.982 1.00 96.25 495 GLU A O 1
ATOM 3606 N N . ILE A 1 496 ? 6.102 7.282 0.858 1.00 98.38 496 ILE A N 1
ATOM 3607 C CA . ILE A 1 496 ? 6.904 6.107 1.206 1.00 98.38 496 ILE A CA 1
ATOM 3608 C C . ILE A 1 496 ? 5.988 4.888 1.277 1.00 98.38 496 ILE A C 1
ATOM 3610 O O . ILE A 1 496 ? 5.144 4.797 2.165 1.00 98.38 496 ILE A O 1
ATOM 3614 N N . ASN A 1 497 ? 6.215 3.918 0.398 1.00 98.75 497 ASN A N 1
ATOM 3615 C CA . ASN A 1 497 ? 5.476 2.663 0.344 1.00 98.75 497 ASN A CA 1
ATOM 3616 C C . ASN A 1 497 ? 6.383 1.502 0.760 1.00 98.75 497 ASN A C 1
ATOM 3618 O O . ASN A 1 497 ? 7.429 1.269 0.156 1.00 98.75 497 ASN A O 1
ATOM 3622 N N . ILE A 1 498 ? 5.992 0.772 1.800 1.00 98.94 498 ILE A N 1
ATOM 3623 C CA . ILE A 1 498 ? 6.711 -0.379 2.350 1.00 98.94 498 ILE A CA 1
ATOM 3624 C C . ILE A 1 498 ? 5.773 -1.583 2.274 1.00 98.94 498 ILE A C 1
ATOM 3626 O O . ILE A 1 498 ? 4.788 -1.667 3.003 1.00 98.94 498 ILE A O 1
ATOM 3630 N N . ASP A 1 499 ? 6.074 -2.501 1.365 1.00 98.75 499 ASP A N 1
ATOM 3631 C CA . ASP A 1 499 ? 5.241 -3.646 1.012 1.00 98.75 499 ASP A CA 1
ATOM 3632 C C . ASP A 1 499 ? 6.029 -4.949 1.177 1.00 98.75 499 ASP A C 1
ATOM 3634 O O . ASP A 1 499 ? 7.097 -5.112 0.571 1.00 98.75 499 ASP A O 1
ATOM 3638 N N . ASN A 1 500 ? 5.537 -5.863 2.023 1.00 98.44 500 ASN A N 1
ATOM 3639 C CA . ASN A 1 500 ? 6.195 -7.139 2.340 1.00 98.44 500 ASN A CA 1
ATOM 3640 C C . ASN A 1 500 ? 7.705 -6.987 2.600 1.00 98.44 500 ASN A C 1
ATOM 3642 O O . ASN A 1 500 ? 8.538 -7.735 2.084 1.00 98.44 500 ASN A O 1
ATOM 3646 N N . SER A 1 501 ? 8.068 -5.933 3.330 1.00 98.88 501 SER A N 1
ATOM 3647 C CA . SER A 1 501 ? 9.445 -5.462 3.443 1.00 98.88 501 SER A CA 1
ATOM 3648 C C . SER A 1 501 ? 9.879 -5.320 4.897 1.00 98.88 501 SER A C 1
ATOM 3650 O O . SER A 1 501 ? 9.080 -5.119 5.807 1.00 98.88 501 SER A O 1
ATOM 3652 N N . ILE A 1 502 ? 11.185 -5.416 5.125 1.00 98.81 502 ILE A N 1
ATOM 3653 C CA . ILE A 1 502 ? 11.793 -5.426 6.453 1.00 98.81 502 ILE A CA 1
ATOM 3654 C C . ILE A 1 502 ? 12.690 -4.197 6.615 1.00 98.81 502 ILE A C 1
ATOM 3656 O O . ILE A 1 502 ? 13.623 -3.999 5.842 1.00 98.81 502 ILE A O 1
ATOM 3660 N N . VAL A 1 503 ? 12.481 -3.404 7.663 1.00 98.81 503 VAL A N 1
ATOM 3661 C CA . VAL A 1 503 ? 13.239 -2.179 7.956 1.00 98.81 503 VAL A CA 1
ATOM 3662 C C . VAL A 1 503 ? 13.758 -2.240 9.393 1.00 98.81 503 VAL A C 1
ATOM 3664 O O . VAL A 1 503 ? 13.006 -2.092 10.356 1.00 98.81 503 VAL A O 1
ATOM 3667 N N . LYS A 1 504 ? 15.065 -2.482 9.549 1.00 97.12 504 LYS A N 1
ATOM 3668 C CA . LYS A 1 504 ? 15.683 -2.851 10.835 1.00 97.12 504 LYS A CA 1
ATOM 3669 C C . LYS A 1 504 ? 16.760 -1.859 11.265 1.00 97.12 504 LYS A C 1
ATOM 3671 O O . LYS A 1 504 ? 17.813 -1.731 10.636 1.00 97.12 504 LYS A O 1
ATOM 3676 N N . ALA A 1 505 ? 16.507 -1.156 12.364 1.00 96.06 505 ALA A N 1
ATOM 3677 C CA . ALA A 1 505 ? 17.467 -0.286 13.032 1.00 96.06 505 ALA A CA 1
ATOM 3678 C C . ALA A 1 505 ? 18.211 -1.016 14.158 1.00 96.06 505 ALA A C 1
ATOM 3680 O O . ALA A 1 505 ? 17.806 -2.082 14.620 1.00 96.06 505 ALA A O 1
ATOM 3681 N N . ASN A 1 506 ? 19.312 -0.433 14.635 1.00 92.81 506 ASN A N 1
ATOM 3682 C CA . ASN A 1 506 ? 19.957 -0.896 15.867 1.00 92.81 506 ASN A CA 1
ATOM 3683 C C . ASN A 1 506 ? 19.127 -0.496 17.112 1.00 92.81 506 ASN A C 1
ATOM 3685 O O . ASN A 1 506 ? 18.109 0.190 17.013 1.00 92.81 506 ASN A O 1
ATOM 3689 N N . SER A 1 507 ? 19.568 -0.884 18.311 1.00 88.81 507 SER A N 1
ATOM 3690 C CA . SER A 1 507 ? 18.839 -0.637 19.573 1.00 88.81 507 SER A CA 1
ATOM 3691 C C . SER A 1 507 ? 18.723 0.834 20.005 1.00 88.81 507 SER A C 1
ATOM 3693 O O . SER A 1 507 ? 18.081 1.122 21.008 1.00 88.81 507 SER A O 1
ATOM 3695 N N . LYS A 1 508 ? 19.351 1.776 19.289 1.00 89.38 508 LYS A N 1
ATOM 3696 C CA . LYS A 1 508 ? 19.257 3.230 19.544 1.00 89.38 508 LYS A CA 1
ATOM 3697 C C . LYS A 1 508 ? 18.742 4.012 18.328 1.00 89.38 508 LYS A C 1
ATOM 3699 O O . LYS A 1 508 ? 18.686 5.240 18.371 1.00 89.38 508 LYS A O 1
ATOM 3704 N N . GLY A 1 509 ? 18.449 3.320 17.230 1.00 93.50 509 GLY A N 1
ATOM 3705 C CA . GLY A 1 509 ? 18.099 3.897 15.938 1.00 93.50 509 GLY A CA 1
ATOM 3706 C C . GLY A 1 509 ? 16.603 3.872 15.662 1.00 93.50 509 GLY A C 1
ATOM 3707 O O . GLY A 1 509 ? 15.821 3.406 16.478 1.00 93.50 509 GLY A O 1
ATOM 3708 N N . TYR A 1 510 ? 16.204 4.366 14.501 1.00 96.00 510 TYR A N 1
ATOM 3709 C CA . TYR A 1 510 ? 14.807 4.481 14.094 1.00 96.00 510 TYR A CA 1
ATOM 3710 C C . TYR A 1 510 ? 14.624 3.779 12.753 1.00 96.00 510 TYR A C 1
ATOM 3712 O O . TYR A 1 510 ? 15.436 3.997 11.845 1.00 96.00 510 TYR A O 1
ATOM 3720 N N . ALA A 1 511 ? 13.595 2.936 12.634 1.00 98.12 511 ALA A N 1
ATOM 3721 C CA . ALA A 1 511 ? 13.285 2.290 11.360 1.00 98.12 511 ALA A CA 1
ATOM 3722 C C . ALA A 1 511 ? 12.865 3.353 10.334 1.00 98.12 511 ALA A C 1
ATOM 3724 O O . ALA A 1 511 ? 13.490 3.483 9.285 1.00 98.12 511 ALA A O 1
ATOM 3725 N N . LEU A 1 512 ? 11.911 4.210 10.691 1.00 98.50 512 LEU A N 1
ATOM 3726 C CA . LEU A 1 512 ? 11.549 5.372 9.891 1.00 98.50 512 LEU A CA 1
ATOM 3727 C C . LEU A 1 512 ? 11.548 6.631 10.756 1.00 98.50 512 LEU A C 1
ATOM 3729 O O . LEU A 1 512 ? 10.959 6.666 11.836 1.00 98.50 512 LEU A O 1
ATOM 3733 N N . ILE A 1 513 ? 12.217 7.678 10.272 1.00 97.00 513 ILE A N 1
ATOM 3734 C CA . ILE A 1 513 ? 12.168 9.013 10.868 1.00 97.00 513 ILE A CA 1
ATOM 3735 C C . ILE A 1 513 ? 11.753 10.048 9.827 1.00 97.00 513 ILE A C 1
ATOM 3737 O O . ILE A 1 513 ? 12.371 10.132 8.763 1.00 97.00 513 ILE A O 1
ATOM 3741 N N . SER A 1 514 ? 10.748 10.862 10.158 1.00 95.00 514 SER A N 1
ATOM 3742 C CA . SER A 1 514 ? 10.285 11.944 9.294 1.00 95.00 514 SER A CA 1
ATOM 3743 C C . SER A 1 514 ? 10.590 13.326 9.854 1.00 95.00 514 SER A C 1
ATOM 3745 O O . SER A 1 514 ? 10.314 13.618 11.016 1.00 95.00 514 SER A O 1
ATOM 3747 N N . PHE A 1 515 ? 11.191 14.175 9.019 1.00 92.38 515 PHE A N 1
ATOM 3748 C CA . PHE A 1 515 ? 11.430 15.594 9.289 1.00 92.38 515 PHE A CA 1
ATOM 3749 C C . PHE A 1 515 ? 10.487 16.515 8.498 1.00 92.38 515 PHE A C 1
ATOM 3751 O O . PHE A 1 515 ? 10.543 17.727 8.699 1.00 92.38 515 PHE A O 1
ATOM 3758 N N . ASN A 1 516 ? 9.664 15.968 7.601 1.00 90.00 516 ASN A N 1
ATOM 3759 C CA . ASN A 1 516 ? 8.750 16.708 6.727 1.00 90.00 516 ASN A CA 1
ATOM 3760 C C . ASN A 1 516 ? 7.388 15.992 6.647 1.00 90.00 516 ASN A C 1
ATOM 3762 O O . ASN A 1 516 ? 7.311 14.821 7.025 1.00 90.00 516 ASN A O 1
ATOM 3766 N N . PRO A 1 517 ? 6.328 16.655 6.159 1.00 91.44 517 PRO A N 1
ATOM 3767 C CA . PRO A 1 517 ? 5.064 15.988 5.870 1.00 91.44 517 PRO A CA 1
ATOM 3768 C C . PRO A 1 517 ? 5.277 14.865 4.848 1.00 91.44 517 PRO A C 1
ATOM 3770 O O . PRO A 1 517 ? 6.073 15.026 3.920 1.00 91.44 517 PRO A O 1
ATOM 3773 N N . ALA A 1 518 ? 4.615 13.727 5.044 1.00 94.31 518 ALA A N 1
ATOM 3774 C CA . ALA A 1 518 ? 4.701 12.594 4.128 1.00 94.31 518 ALA A CA 1
ATOM 3775 C C . ALA A 1 518 ? 3.452 11.709 4.181 1.00 94.31 518 ALA A C 1
ATOM 3777 O O . ALA A 1 518 ? 2.811 11.594 5.227 1.00 94.31 518 ALA A O 1
ATOM 3778 N N . VAL A 1 519 ? 3.175 11.028 3.071 1.00 97.12 519 VAL A N 1
ATOM 3779 C CA . VAL A 1 519 ? 2.263 9.882 3.016 1.00 97.12 519 VAL A CA 1
ATOM 3780 C C . VAL A 1 519 ? 3.092 8.616 3.216 1.00 97.12 519 VAL A C 1
ATOM 3782 O O . VAL A 1 519 ? 4.085 8.402 2.521 1.00 97.12 519 VAL A O 1
ATOM 3785 N N . ILE A 1 520 ? 2.743 7.790 4.201 1.00 98.69 520 ILE A N 1
ATOM 3786 C CA . ILE A 1 520 ? 3.508 6.589 4.557 1.00 98.69 520 ILE A CA 1
ATOM 3787 C C . ILE A 1 520 ? 2.568 5.387 4.595 1.00 98.69 520 ILE A C 1
ATOM 3789 O O . ILE A 1 520 ? 1.721 5.287 5.479 1.00 98.69 520 ILE A O 1
ATOM 3793 N N . ASN A 1 521 ? 2.763 4.441 3.680 1.00 98.75 521 ASN A N 1
ATOM 3794 C CA . ASN A 1 521 ? 1.977 3.213 3.596 1.00 98.75 521 ASN A CA 1
ATOM 3795 C C . ASN A 1 521 ? 2.851 2.006 3.949 1.00 98.75 521 ASN A C 1
ATOM 3797 O O . ASN A 1 521 ? 3.891 1.780 3.332 1.00 98.75 521 ASN A O 1
ATOM 3801 N N . ILE A 1 522 ? 2.437 1.220 4.940 1.00 98.88 522 ILE A N 1
ATOM 3802 C CA . ILE A 1 522 ? 3.138 0.018 5.411 1.00 98.88 522 ILE A CA 1
ATOM 3803 C C . ILE A 1 522 ? 2.160 -1.152 5.338 1.00 98.88 522 ILE A C 1
ATOM 3805 O O . ILE A 1 522 ? 1.115 -1.116 5.983 1.00 98.88 522 ILE A O 1
ATOM 3809 N N . SER A 1 523 ? 2.465 -2.176 4.542 1.00 98.44 523 SER A N 1
ATOM 3810 C CA . SER A 1 523 ? 1.495 -3.230 4.222 1.00 98.44 523 SER A CA 1
ATOM 3811 C C . SER A 1 523 ? 2.100 -4.620 4.002 1.00 98.44 523 SER A C 1
ATOM 3813 O O . SER A 1 523 ? 3.318 -4.773 3.850 1.00 98.44 523 SER A O 1
ATOM 3815 N N . ASN A 1 524 ? 1.224 -5.631 3.962 1.00 96.50 524 ASN A N 1
ATOM 3816 C CA . ASN A 1 524 ? 1.491 -6.998 3.501 1.00 96.50 524 ASN A CA 1
ATOM 3817 C C . ASN A 1 524 ? 2.653 -7.698 4.224 1.00 96.50 524 ASN A C 1
ATOM 3819 O O . ASN A 1 524 ? 3.605 -8.137 3.591 1.00 96.50 524 ASN A O 1
ATOM 3823 N N . ASN A 1 525 ? 2.562 -7.862 5.542 1.00 96.88 525 ASN A N 1
ATOM 3824 C CA . ASN A 1 525 ? 3.566 -8.482 6.418 1.00 96.88 525 ASN A CA 1
ATOM 3825 C C . ASN A 1 525 ? 4.894 -7.716 6.493 1.00 96.88 525 ASN A C 1
ATOM 3827 O O . ASN A 1 525 ? 5.965 -8.313 6.625 1.00 96.88 525 ASN A O 1
ATOM 3831 N N . SER A 1 526 ? 4.845 -6.384 6.420 1.00 98.81 526 SER A N 1
ATOM 3832 C CA . SER A 1 526 ? 6.041 -5.562 6.608 1.00 98.81 526 SER A CA 1
ATOM 3833 C C . SER A 1 526 ? 6.460 -5.491 8.082 1.00 98.81 526 SER A C 1
ATOM 3835 O O . SER A 1 526 ? 5.624 -5.442 8.980 1.00 98.81 526 SER A O 1
ATOM 3837 N N . GLU A 1 527 ? 7.768 -5.442 8.345 1.00 98.75 527 GLU A N 1
ATOM 3838 C CA . GLU A 1 527 ? 8.344 -5.372 9.695 1.00 98.75 527 GLU A CA 1
ATOM 3839 C C . GLU A 1 527 ? 9.199 -4.112 9.859 1.00 98.75 527 GLU A C 1
ATOM 3841 O O . GLU A 1 527 ? 10.245 -3.980 9.220 1.00 98.75 527 GLU A O 1
ATOM 3846 N N . LEU A 1 528 ? 8.823 -3.216 10.771 1.00 98.75 528 LEU A N 1
ATOM 3847 C CA . LEU A 1 528 ? 9.646 -2.072 11.170 1.00 98.75 528 LEU A CA 1
ATOM 3848 C C . LEU A 1 528 ? 10.119 -2.259 12.613 1.00 98.75 528 LEU A C 1
ATOM 3850 O O . LEU A 1 528 ? 9.303 -2.409 13.527 1.00 98.75 528 LEU A O 1
ATOM 3854 N N . SER A 1 529 ? 11.437 -2.213 12.837 1.00 97.19 529 SER A N 1
ATOM 3855 C CA . SER A 1 529 ? 11.999 -2.315 14.187 1.00 97.19 529 SER A CA 1
ATOM 3856 C C . SER A 1 529 ? 13.150 -1.356 14.476 1.00 97.19 529 SER A C 1
ATOM 3858 O O . SER A 1 529 ? 14.020 -1.097 13.643 1.00 97.19 529 SER A O 1
ATOM 3860 N N . GLY A 1 530 ? 13.177 -0.823 15.693 1.00 94.25 530 GLY A N 1
ATOM 3861 C CA . GLY A 1 530 ? 14.185 0.135 16.142 1.00 94.25 530 GLY A CA 1
ATOM 3862 C C . GLY A 1 530 ? 13.964 0.550 17.584 1.00 94.25 530 GLY A C 1
ATOM 3863 O O . GLY A 1 530 ? 13.119 -0.002 18.264 1.00 94.25 530 GLY A O 1
ATOM 3864 N N . PHE A 1 531 ? 14.684 1.548 18.078 1.00 92.50 531 PHE A N 1
ATOM 3865 C CA . PHE A 1 531 ? 14.276 2.233 19.306 1.00 92.50 531 PHE A CA 1
ATOM 3866 C C . PHE A 1 531 ? 12.880 2.872 19.150 1.00 92.50 531 PHE A C 1
ATOM 3868 O O . PHE A 1 531 ? 12.063 2.810 20.064 1.00 92.50 531 PHE A O 1
ATOM 3875 N N . ALA A 1 532 ? 12.599 3.391 17.948 1.00 95.56 532 ALA A N 1
ATOM 3876 C CA . ALA A 1 532 ? 11.247 3.565 17.423 1.00 95.56 532 ALA A CA 1
ATOM 3877 C C . ALA A 1 532 ? 11.120 2.866 16.065 1.00 95.56 532 ALA A C 1
ATOM 3879 O O . ALA A 1 532 ? 12.063 2.872 15.262 1.00 95.56 532 ALA A O 1
ATOM 3880 N N . ALA A 1 533 ? 9.939 2.317 15.801 1.00 98.06 533 ALA A N 1
ATOM 3881 C CA . ALA A 1 533 ? 9.529 1.926 14.462 1.00 98.06 533 ALA A CA 1
ATOM 3882 C C . ALA A 1 533 ? 9.197 3.181 13.636 1.00 98.06 533 ALA A C 1
ATOM 3884 O O . ALA A 1 533 ? 9.710 3.344 12.530 1.00 98.06 533 ALA A O 1
ATOM 3885 N N . LEU A 1 534 ? 8.434 4.113 14.219 1.00 98.19 534 LEU A N 1
ATOM 3886 C CA . LEU A 1 534 ? 8.048 5.379 13.595 1.00 98.19 534 LEU A CA 1
ATOM 3887 C C . LEU A 1 534 ? 8.432 6.562 14.488 1.00 98.19 534 LEU A C 1
ATOM 3889 O O . LEU A 1 534 ? 8.048 6.622 15.655 1.00 98.19 534 LEU A O 1
ATOM 3893 N N . TYR A 1 535 ? 9.169 7.525 13.937 1.00 96.69 535 TYR A N 1
ATOM 3894 C CA . TYR A 1 535 ? 9.526 8.755 14.640 1.00 96.69 535 TYR A CA 1
ATOM 3895 C C . TYR A 1 535 ? 9.209 9.994 13.803 1.00 96.69 535 TYR A C 1
ATOM 3897 O O . TYR A 1 535 ? 9.919 10.334 12.859 1.00 96.69 535 TYR A O 1
ATOM 3905 N N . LEU A 1 536 ? 8.166 10.709 14.204 1.00 95.19 536 LEU A N 1
ATOM 3906 C CA . LEU A 1 536 ? 7.657 11.899 13.544 1.00 95.19 536 LEU A CA 1
ATOM 3907 C C . LEU A 1 536 ? 8.146 13.146 14.278 1.00 95.19 536 LEU A C 1
ATOM 3909 O O . LEU A 1 536 ? 7.742 13.434 15.410 1.00 95.19 536 LEU A O 1
ATOM 3913 N N . LYS A 1 537 ? 9.084 13.864 13.656 1.00 91.81 537 LYS A N 1
ATOM 3914 C CA . LYS A 1 537 ? 9.732 15.023 14.275 1.00 91.81 537 LYS A CA 1
ATOM 3915 C C . LYS A 1 537 ? 8.889 16.287 14.186 1.00 91.81 537 LYS A C 1
ATOM 3917 O O . LYS A 1 537 ? 8.138 16.481 13.232 1.00 91.81 537 LYS A O 1
ATOM 3922 N N . GLY A 1 538 ? 9.112 17.187 15.141 1.00 89.44 538 GLY A N 1
ATOM 3923 C CA . GLY A 1 538 ? 8.614 18.560 15.092 1.00 89.44 538 GLY A CA 1
ATOM 3924 C C . GLY A 1 538 ? 9.524 19.489 14.269 1.00 89.44 538 GLY A C 1
ATOM 3925 O O . GLY A 1 538 ? 10.633 19.100 13.888 1.00 89.44 538 GLY A O 1
ATOM 3926 N N . PRO A 1 539 ? 9.096 20.739 14.016 1.00 86.88 539 PRO A N 1
ATOM 3927 C CA . PRO A 1 539 ? 9.804 21.715 13.193 1.00 86.88 539 PRO A CA 1
ATOM 3928 C C . PRO A 1 539 ? 11.033 22.281 13.918 1.00 86.88 539 PRO A C 1
ATOM 3930 O O . PRO A 1 539 ? 11.012 23.374 14.486 1.00 86.88 539 PRO A O 1
ATOM 3933 N N . ASP A 1 540 ? 12.143 21.545 13.883 1.00 82.31 540 ASP A N 1
ATOM 3934 C CA . ASP A 1 540 ? 13.471 22.069 14.212 1.00 82.31 540 ASP A CA 1
ATOM 3935 C C . ASP A 1 540 ? 14.340 22.087 12.958 1.00 82.31 540 ASP A C 1
ATOM 3937 O O . ASP A 1 540 ? 14.810 21.050 12.482 1.00 82.31 540 ASP A O 1
ATOM 3941 N N . SER A 1 541 ? 14.526 23.285 12.393 1.00 79.62 541 SER A N 1
ATOM 3942 C CA . SER A 1 541 ? 15.295 23.497 11.158 1.00 79.62 541 SER A CA 1
ATOM 3943 C C . SER A 1 541 ? 14.834 22.609 9.978 1.00 79.62 541 SER A C 1
ATOM 3945 O O . SER A 1 541 ? 15.618 22.325 9.073 1.00 79.62 541 SER A O 1
ATOM 3947 N N . SER A 1 542 ? 13.568 22.176 10.011 1.00 84.19 542 SER A N 1
ATOM 3948 C CA . SER A 1 542 ? 12.830 21.341 9.047 1.00 84.19 542 SER A CA 1
ATOM 3949 C C . SER A 1 542 ? 11.338 21.721 9.087 1.00 84.19 542 SER A C 1
ATOM 3951 O O . SER A 1 542 ? 10.957 22.540 9.931 1.00 84.19 542 SER A O 1
ATOM 3953 N N . LEU A 1 543 ? 10.505 21.188 8.181 1.00 85.50 543 LEU A N 1
ATOM 3954 C CA . LEU A 1 543 ? 9.063 21.483 8.177 1.00 85.50 543 LEU A CA 1
ATOM 3955 C C . LEU A 1 543 ? 8.317 20.809 9.341 1.00 85.50 543 LEU A C 1
ATOM 3957 O O . LEU A 1 543 ? 7.268 21.304 9.748 1.00 85.50 543 LEU A O 1
ATOM 3961 N N . GLY A 1 544 ? 8.885 19.746 9.918 1.00 89.06 544 GLY A N 1
ATOM 3962 C CA . GLY A 1 544 ? 8.189 18.876 10.863 1.00 89.06 544 GLY A CA 1
ATOM 3963 C C . GLY A 1 544 ? 7.233 17.927 10.139 1.00 89.06 544 GLY A C 1
ATOM 3964 O O . GLY A 1 544 ? 7.012 18.047 8.940 1.00 89.06 544 GLY A O 1
ATOM 3965 N N . SER A 1 545 ? 6.666 16.970 10.867 1.00 91.00 54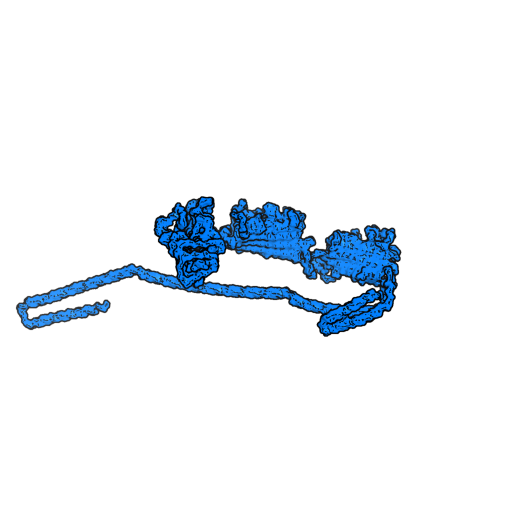5 SER A N 1
ATOM 3966 C CA . SER A 1 545 ? 5.785 15.935 10.299 1.00 91.00 545 SER A CA 1
ATOM 3967 C C . SER A 1 545 ? 4.305 16.345 10.264 1.00 91.00 545 SER A C 1
ATOM 3969 O O . SER A 1 545 ? 3.446 15.495 10.054 1.00 91.00 545 SER A O 1
ATOM 3971 N N . PHE A 1 546 ? 3.990 17.625 10.489 1.00 89.88 546 PHE A N 1
ATOM 3972 C CA . PHE A 1 546 ? 2.619 18.143 10.467 1.00 89.88 546 PHE A CA 1
ATOM 3973 C C . PHE A 1 546 ? 1.929 17.850 9.128 1.00 89.88 546 PHE A C 1
ATOM 3975 O O . PHE A 1 546 ? 2.455 18.214 8.080 1.00 89.88 546 PHE A O 1
ATOM 3982 N N . GLY A 1 547 ? 0.742 17.250 9.163 1.00 90.69 547 GLY A N 1
ATOM 3983 C CA . GLY A 1 547 ? -0.011 16.853 7.973 1.00 90.69 547 GLY A CA 1
ATOM 3984 C C . GLY A 1 547 ? 0.445 15.534 7.350 1.00 90.69 547 GLY A C 1
ATOM 3985 O O . GLY A 1 547 ? 0.072 15.262 6.216 1.00 90.69 547 GLY A O 1
ATOM 3986 N N . SER A 1 548 ? 1.267 14.734 8.043 1.00 94.69 548 SER A N 1
ATOM 3987 C CA . SER A 1 548 ? 1.587 13.386 7.560 1.00 94.69 548 SER A CA 1
ATOM 3988 C C . SER A 1 548 ? 0.373 12.465 7.693 1.00 94.69 548 SER A C 1
ATOM 3990 O O . SER A 1 548 ? -0.353 12.530 8.687 1.00 94.69 548 SER A O 1
ATOM 3992 N N . GLU A 1 549 ? 0.200 11.585 6.712 1.00 97.69 549 GLU A N 1
ATOM 3993 C CA . GLU A 1 549 ? -0.841 10.558 6.679 1.00 97.69 549 GLU A CA 1
ATOM 3994 C C . GLU A 1 549 ? -0.158 9.191 6.673 1.00 97.69 549 GLU A C 1
ATOM 3996 O O . GLU A 1 549 ? 0.610 8.876 5.763 1.00 97.69 549 GLU A O 1
ATOM 4001 N N . ILE A 1 550 ? -0.386 8.384 7.709 1.00 98.69 550 ILE A N 1
ATOM 4002 C CA . ILE A 1 550 ? 0.253 7.073 7.848 1.00 98.69 550 ILE A CA 1
ATOM 4003 C C . ILE A 1 550 ? -0.804 5.976 7.913 1.00 98.69 550 ILE A C 1
ATOM 4005 O O . ILE A 1 550 ? -1.691 6.013 8.765 1.00 98.69 550 ILE A O 1
ATOM 4009 N N . THR A 1 551 ? -0.653 4.960 7.065 1.00 98.75 551 THR A N 1
ATOM 4010 C CA . THR A 1 551 ? -1.473 3.744 7.083 1.00 98.75 551 THR A CA 1
ATOM 4011 C C . THR A 1 551 ? -0.594 2.518 7.292 1.00 98.75 551 THR A C 1
ATOM 4013 O O . THR A 1 551 ? 0.401 2.326 6.593 1.00 98.75 551 THR A O 1
ATOM 4016 N N . VAL A 1 552 ? -0.971 1.673 8.248 1.00 98.88 552 VAL A N 1
ATOM 4017 C CA . VAL A 1 552 ? -0.304 0.404 8.557 1.00 98.88 552 VAL A CA 1
ATOM 4018 C C . VAL A 1 552 ? -1.335 -0.717 8.494 1.00 98.88 552 VAL A C 1
ATOM 4020 O O . VAL A 1 552 ? -2.365 -0.644 9.160 1.00 98.88 552 VAL A O 1
ATOM 4023 N N . THR A 1 553 ? -1.088 -1.743 7.684 1.00 98.62 553 THR A N 1
ATOM 4024 C CA . THR A 1 553 ? -2.015 -2.870 7.498 1.00 98.62 553 THR A CA 1
ATOM 4025 C C . THR A 1 553 ? -1.267 -4.197 7.469 1.00 98.62 553 THR A C 1
ATOM 4027 O O . THR A 1 553 ? -0.235 -4.292 6.806 1.00 98.62 553 THR A O 1
ATOM 4030 N N . ASP A 1 554 ? -1.768 -5.227 8.158 1.00 98.25 554 ASP A N 1
ATOM 4031 C CA . ASP A 1 554 ? -1.165 -6.574 8.164 1.00 98.25 554 ASP A CA 1
ATOM 4032 C C . ASP A 1 554 ? 0.351 -6.540 8.432 1.00 98.25 554 ASP A C 1
ATOM 4034 O O . ASP A 1 554 ? 1.129 -7.134 7.700 1.00 98.25 554 ASP A O 1
ATOM 4038 N N . SER A 1 555 ? 0.824 -5.723 9.380 1.00 98.81 555 SER A N 1
ATOM 4039 C CA . SER A 1 555 ? 2.261 -5.431 9.543 1.00 98.81 555 SER A CA 1
ATOM 4040 C C . SER A 1 555 ? 2.686 -5.336 11.010 1.00 98.81 555 SER A C 1
ATOM 4042 O O . SER A 1 555 ? 1.856 -5.226 11.907 1.00 98.81 555 SER A O 1
ATOM 4044 N N . VAL A 1 556 ? 3.996 -5.367 11.275 1.00 98.75 556 VAL A N 1
ATOM 4045 C CA . VAL A 1 556 ? 4.565 -5.345 12.632 1.00 98.75 556 VAL A CA 1
ATOM 4046 C C . VAL A 1 556 ? 5.383 -4.078 12.869 1.00 98.75 556 VAL A C 1
ATOM 4048 O O . VAL A 1 556 ? 6.394 -3.837 12.205 1.00 98.75 556 VAL A O 1
ATOM 4051 N N . LEU A 1 557 ? 5.001 -3.303 13.885 1.00 98.75 557 LEU A N 1
ATOM 4052 C CA . LEU A 1 557 ? 5.778 -2.184 14.419 1.00 98.75 557 LEU A CA 1
ATOM 4053 C C . LEU A 1 557 ? 6.353 -2.575 15.780 1.00 98.75 557 LEU A C 1
ATOM 4055 O O . LEU A 1 557 ? 5.611 -2.824 16.726 1.00 98.75 557 LEU A O 1
ATOM 4059 N N . SER A 1 558 ? 7.675 -2.615 15.920 1.00 97.31 558 SER A N 1
ATOM 4060 C CA . SER A 1 558 ? 8.298 -3.095 17.159 1.00 97.31 558 SER A CA 1
ATOM 4061 C C . SER A 1 558 ? 9.427 -2.205 17.662 1.00 97.31 558 SER A C 1
ATOM 4063 O O . SER A 1 558 ? 10.217 -1.645 16.898 1.00 97.31 558 SER A O 1
ATOM 4065 N N . SER A 1 559 ? 9.522 -2.093 18.985 1.00 94.38 559 SER A N 1
ATOM 4066 C CA . SER A 1 559 ? 10.700 -1.534 19.640 1.00 94.38 559 SER A CA 1
ATOM 4067 C C . SER A 1 559 ? 11.728 -2.626 19.951 1.00 94.38 559 SER A C 1
ATOM 4069 O O . SER A 1 559 ? 11.411 -3.701 20.455 1.00 94.38 559 SER A O 1
ATOM 4071 N N . ASN A 1 560 ? 12.998 -2.340 19.678 1.00 86.69 560 ASN A N 1
ATOM 4072 C CA . ASN A 1 560 ? 14.136 -3.182 20.013 1.00 86.69 560 ASN A CA 1
ATOM 4073 C C . ASN A 1 560 ? 14.485 -2.973 21.493 1.00 86.69 560 ASN A C 1
ATOM 4075 O O . ASN A 1 560 ? 15.424 -2.235 21.784 1.00 86.69 560 ASN A O 1
ATOM 4079 N N . GLY A 1 561 ? 13.711 -3.591 22.393 1.00 77.38 561 GLY A N 1
ATOM 4080 C CA . GLY A 1 561 ? 13.966 -3.756 23.832 1.00 77.38 561 GLY A CA 1
ATOM 4081 C C . GLY A 1 561 ? 15.021 -2.832 24.455 1.00 77.38 561 GLY A C 1
ATOM 4082 O O . GLY A 1 561 ? 16.225 -3.099 24.359 1.00 77.38 561 GLY A O 1
ATOM 4083 N N . LEU A 1 562 ? 14.588 -1.774 25.145 1.00 73.62 562 LEU A N 1
ATOM 4084 C CA . LEU A 1 562 ? 15.498 -0.871 25.858 1.00 73.62 562 LEU A CA 1
ATOM 4085 C C . LEU A 1 562 ? 16.363 -1.624 26.883 1.00 73.62 562 LEU A C 1
ATOM 4087 O O . LEU A 1 562 ? 15.841 -2.359 27.716 1.00 73.62 562 LEU A O 1
ATOM 4091 N N . SER A 1 563 ? 17.687 -1.415 26.868 1.00 68.12 563 SER A N 1
ATOM 4092 C CA . SER A 1 563 ? 18.604 -2.005 27.858 1.00 68.12 563 SER A CA 1
ATOM 4093 C C . SER A 1 563 ? 19.551 -0.964 28.472 1.00 68.12 563 SER A C 1
ATOM 4095 O O . SER A 1 563 ? 20.176 -0.165 27.772 1.00 68.12 563 SER A O 1
ATOM 4097 N N . GLY A 1 564 ? 19.676 -0.983 29.805 1.00 66.31 564 GLY A N 1
ATOM 4098 C CA . GLY A 1 564 ? 20.482 -0.026 30.577 1.00 66.31 564 GLY A CA 1
ATOM 4099 C C . GLY A 1 564 ? 19.832 1.356 30.753 1.00 66.31 564 GLY A C 1
ATOM 4100 O O . GLY A 1 564 ? 18.693 1.566 30.349 1.00 66.31 564 GLY A O 1
ATOM 4101 N N . ALA A 1 565 ? 20.572 2.297 31.359 1.00 59.97 565 ALA A N 1
ATOM 4102 C CA . ALA A 1 565 ? 20.111 3.666 31.631 1.00 59.97 565 ALA A CA 1
ATOM 4103 C C . ALA A 1 565 ? 19.964 4.470 30.323 1.00 59.97 565 ALA A C 1
ATOM 4105 O O . ALA A 1 565 ? 20.884 5.169 29.883 1.00 59.97 565 ALA A O 1
ATOM 4106 N N . THR A 1 566 ? 18.818 4.300 29.676 1.00 69.69 566 THR A N 1
ATOM 4107 C CA . THR A 1 566 ? 18.373 5.004 28.468 1.00 69.69 566 THR A CA 1
ATOM 4108 C C . THR A 1 566 ? 17.331 6.057 28.853 1.00 69.69 566 THR A C 1
ATOM 4110 O O . THR A 1 566 ? 16.917 6.134 30.006 1.00 69.69 566 THR A O 1
ATOM 4113 N N . ASN A 1 567 ? 16.971 6.960 27.943 1.00 80.62 567 ASN A N 1
ATOM 4114 C CA . ASN A 1 567 ? 15.854 7.873 28.178 1.00 80.62 567 ASN A CA 1
ATOM 4115 C C . ASN A 1 567 ? 14.535 7.177 27.836 1.00 80.62 567 ASN A C 1
ATOM 4117 O O . ASN A 1 567 ? 14.502 6.358 26.923 1.00 80.62 567 ASN A O 1
ATOM 4121 N N . THR A 1 568 ? 13.459 7.574 28.509 1.00 88.50 568 THR A N 1
ATOM 4122 C CA . THR A 1 568 ? 12.097 7.196 28.129 1.00 88.50 568 THR A CA 1
ATOM 4123 C C . THR A 1 568 ? 11.805 7.533 26.661 1.00 88.50 568 THR A C 1
ATOM 4125 O O . THR A 1 568 ? 12.222 8.598 26.180 1.00 88.50 568 THR A O 1
ATOM 4128 N N . PHE A 1 569 ? 11.117 6.631 25.955 1.00 92.12 569 PHE A N 1
ATOM 4129 C CA . PHE A 1 569 ? 10.799 6.762 24.529 1.00 92.12 569 PHE A CA 1
ATOM 4130 C C . PHE A 1 569 ? 9.525 5.989 24.129 1.00 92.12 569 PHE A C 1
ATOM 4132 O O . PHE A 1 569 ? 8.794 5.527 25.003 1.00 92.12 569 PHE A O 1
ATOM 4139 N N . GLY A 1 570 ? 9.233 5.877 22.827 1.00 94.19 570 GLY A N 1
ATOM 4140 C CA . GLY A 1 570 ? 8.072 5.141 22.314 1.00 94.19 570 GLY A CA 1
ATOM 4141 C C . GLY A 1 570 ? 8.364 4.354 21.034 1.00 94.19 570 GLY A C 1
ATOM 4142 O O . GLY A 1 570 ? 9.314 4.668 20.316 1.00 94.19 570 GLY A O 1
ATOM 4143 N N . THR A 1 571 ? 7.568 3.317 20.755 1.00 97.19 571 THR A N 1
ATOM 4144 C CA . THR A 1 571 ? 7.621 2.565 19.486 1.00 97.19 571 THR A CA 1
ATOM 4145 C C . THR A 1 571 ? 7.166 3.454 18.329 1.00 97.19 571 THR A C 1
ATOM 4147 O O . THR A 1 571 ? 7.768 3.425 17.252 1.00 97.19 571 THR A O 1
ATOM 4150 N N . ILE A 1 572 ? 6.150 4.279 18.585 1.00 97.81 572 ILE A N 1
ATOM 4151 C CA . ILE A 1 572 ? 5.655 5.344 17.715 1.00 97.81 572 ILE A CA 1
ATOM 4152 C C . ILE A 1 572 ? 5.799 6.662 18.479 1.00 97.81 572 ILE A C 1
ATOM 4154 O O . ILE A 1 572 ? 5.344 6.780 19.618 1.00 97.81 572 ILE A O 1
ATOM 4158 N N . VAL A 1 573 ? 6.468 7.649 17.883 1.00 95.25 573 VAL A N 1
ATOM 4159 C CA . VAL A 1 573 ? 6.800 8.911 18.561 1.00 95.25 573 VAL A CA 1
ATOM 4160 C C . VAL A 1 573 ? 6.323 10.108 17.757 1.00 95.25 573 VAL A C 1
ATOM 4162 O O . VAL A 1 573 ? 6.715 10.267 16.602 1.00 95.25 573 VAL A O 1
ATOM 4165 N N . PHE A 1 574 ? 5.583 10.996 18.420 1.00 93.69 574 PHE A N 1
ATOM 4166 C CA . PHE A 1 574 ? 5.122 12.276 17.889 1.00 93.69 574 PHE A CA 1
ATOM 4167 C C . PHE A 1 574 ? 5.772 13.435 18.655 1.00 93.69 574 PHE A C 1
ATOM 4169 O O . PHE A 1 574 ? 5.705 13.510 19.884 1.00 93.69 574 PHE A O 1
ATOM 4176 N N . GLU A 1 575 ? 6.412 14.363 17.943 1.00 91.25 575 GLU A N 1
ATOM 4177 C CA . GLU A 1 575 ? 6.955 15.612 18.512 1.00 91.25 575 GLU A CA 1
ATOM 4178 C C . GLU A 1 575 ? 6.096 16.857 18.224 1.00 91.25 575 GLU A C 1
ATOM 4180 O O . GLU A 1 575 ? 6.417 17.943 18.712 1.00 91.25 575 GLU A O 1
ATOM 4185 N N . GLN A 1 576 ? 5.033 16.711 17.434 1.00 86.69 576 GLN A N 1
ATOM 4186 C CA . GLN A 1 576 ? 4.072 17.749 17.057 1.00 86.69 576 GLN A CA 1
ATOM 4187 C C . GLN A 1 576 ? 2.688 17.100 16.835 1.00 86.69 576 GLN A C 1
ATOM 4189 O O . GLN A 1 576 ? 2.598 15.878 16.725 1.00 86.69 576 GLN A O 1
ATOM 4194 N N . GLY A 1 577 ? 1.623 17.907 16.821 1.00 87.75 577 GLY A N 1
ATOM 4195 C CA . GLY A 1 577 ? 0.268 17.509 16.420 1.00 87.75 577 GLY A CA 1
ATOM 4196 C C . GLY A 1 577 ? 0.013 17.530 14.906 1.00 87.75 577 GLY A C 1
ATOM 4197 O O . GLY A 1 577 ? 0.914 17.829 14.121 1.00 87.75 577 GLY A O 1
ATOM 4198 N N . GLY A 1 578 ? -1.229 17.270 14.496 1.00 88.81 578 GLY A N 1
ATOM 4199 C CA . GLY A 1 578 ? -1.676 17.357 13.103 1.00 88.81 578 GLY A CA 1
ATOM 4200 C C . GLY A 1 578 ? -1.264 16.176 12.224 1.00 88.81 578 GLY A C 1
ATOM 4201 O O . GLY A 1 578 ? -1.138 16.358 11.018 1.00 88.81 578 GLY A O 1
ATOM 4202 N N . THR A 1 579 ? -0.992 15.006 12.807 1.00 91.94 579 THR A N 1
ATOM 4203 C CA . THR A 1 579 ? -0.727 13.762 12.064 1.00 91.94 579 THR A CA 1
ATOM 4204 C C . THR A 1 579 ? -1.924 12.820 12.141 1.00 91.94 579 THR A C 1
ATOM 4206 O O . THR A 1 579 ? -2.493 12.646 13.220 1.00 91.94 579 THR A O 1
ATOM 4209 N N . GLU A 1 580 ? -2.229 12.159 11.026 1.00 96.06 580 GLU A N 1
ATOM 4210 C CA . GLU A 1 580 ? -3.194 11.060 10.940 1.00 96.06 580 GLU A CA 1
ATOM 4211 C C . GLU A 1 580 ? -2.454 9.713 10.922 1.00 96.06 580 GLU A C 1
ATOM 4213 O O . GLU A 1 580 ? -1.556 9.499 10.103 1.00 96.06 580 GLU A O 1
ATOM 4218 N N . LEU A 1 581 ? -2.823 8.793 11.816 1.00 98.06 581 LEU A N 1
ATOM 4219 C CA . LEU A 1 581 ? -2.276 7.435 11.864 1.00 98.06 581 LEU A CA 1
ATOM 4220 C C . LEU A 1 581 ? -3.404 6.404 11.935 1.00 98.06 581 LEU A C 1
ATOM 4222 O O . LEU A 1 581 ? -4.155 6.361 12.905 1.00 98.06 581 LEU A O 1
ATOM 4226 N N . THR A 1 582 ? -3.473 5.520 10.943 1.00 98.56 582 THR A N 1
ATOM 4227 C CA . THR A 1 582 ? -4.405 4.387 10.910 1.00 98.56 582 THR A CA 1
ATOM 4228 C C . THR A 1 582 ? -3.638 3.068 10.937 1.00 98.56 582 THR A C 1
ATOM 4230 O O . THR A 1 582 ? -2.770 2.836 10.097 1.00 98.56 582 THR A O 1
ATOM 4233 N N . ILE A 1 583 ? -3.961 2.193 11.890 1.00 98.69 583 ILE A N 1
ATOM 4234 C CA . ILE A 1 583 ? -3.373 0.857 12.041 1.00 98.69 583 ILE A CA 1
ATOM 4235 C C . ILE A 1 583 ? -4.497 -0.187 12.012 1.00 98.69 583 ILE A C 1
ATOM 4237 O O . ILE A 1 583 ? -5.448 -0.109 12.791 1.00 98.69 583 ILE A O 1
ATOM 4241 N N . VAL A 1 584 ? -4.394 -1.155 11.103 1.00 98.44 584 VAL A N 1
ATOM 4242 C CA . VAL A 1 584 ? -5.423 -2.171 10.831 1.00 98.44 584 VAL A CA 1
ATOM 4243 C C . VAL A 1 584 ? -4.779 -3.553 10.788 1.00 98.44 584 VAL A C 1
ATOM 4245 O O . VAL A 1 584 ? -3.736 -3.722 10.156 1.00 98.44 584 VAL A O 1
ATOM 4248 N N . ASP A 1 585 ? -5.385 -4.543 11.441 1.00 97.94 585 ASP A N 1
ATOM 4249 C CA . ASP A 1 585 ? -4.993 -5.960 11.353 1.00 97.94 585 ASP A CA 1
ATOM 4250 C C . ASP A 1 585 ? -3.484 -6.199 11.565 1.00 97.94 585 ASP A C 1
ATOM 4252 O O . ASP A 1 585 ? -2.860 -6.996 10.876 1.00 97.94 585 ASP A O 1
ATOM 4256 N N . SER A 1 586 ? -2.858 -5.434 12.461 1.00 98.69 586 SER A N 1
ATOM 4257 C CA . SER A 1 586 ? -1.397 -5.352 12.601 1.00 98.69 586 SER A CA 1
ATOM 4258 C C . SER A 1 586 ? -0.931 -5.787 13.993 1.00 98.69 586 SER A C 1
ATOM 4260 O O . SER A 1 586 ? -1.726 -6.181 14.841 1.00 98.69 586 SER A O 1
ATOM 4262 N N . GLN A 1 587 ? 0.371 -5.693 14.267 1.00 98.50 587 GLN A N 1
ATOM 4263 C CA . GLN A 1 587 ? 0.930 -5.904 15.600 1.00 98.50 587 GLN A CA 1
ATOM 4264 C C . GLN A 1 587 ? 1.835 -4.743 16.017 1.00 98.50 587 GLN A C 1
ATOM 4266 O O . GLN A 1 587 ? 2.693 -4.299 15.251 1.00 98.50 587 GLN A O 1
ATOM 4271 N N . ILE A 1 588 ? 1.689 -4.281 17.261 1.00 98.56 588 ILE A N 1
ATOM 4272 C CA . ILE A 1 588 ? 2.546 -3.256 17.858 1.00 98.56 588 ILE A CA 1
ATOM 4273 C C . ILE A 1 588 ? 3.201 -3.804 19.124 1.00 98.56 588 ILE A C 1
ATOM 4275 O O . ILE A 1 588 ? 2.514 -4.231 20.047 1.00 98.56 588 ILE A O 1
ATOM 4279 N N . ILE A 1 589 ? 4.534 -3.759 19.190 1.00 97.31 589 ILE A N 1
ATOM 4280 C CA . ILE A 1 589 ? 5.312 -4.284 20.320 1.00 97.31 589 ILE A CA 1
ATOM 4281 C C . ILE A 1 589 ? 6.110 -3.157 20.988 1.00 97.31 589 ILE A C 1
ATOM 4283 O O . ILE A 1 589 ? 7.043 -2.586 20.408 1.00 97.31 589 ILE A O 1
ATOM 4287 N N . ALA A 1 590 ? 5.778 -2.854 22.241 1.00 96.06 590 ALA A N 1
ATOM 4288 C CA . ALA A 1 590 ? 6.562 -2.002 23.130 1.00 96.06 590 ALA A CA 1
ATOM 4289 C C . ALA A 1 590 ? 7.266 -2.868 24.179 1.00 96.06 590 ALA A C 1
ATOM 4291 O O . ALA A 1 590 ? 6.607 -3.443 25.039 1.00 96.06 590 ALA A O 1
ATOM 4292 N N . ALA A 1 591 ? 8.597 -2.958 24.121 1.00 91.81 591 ALA A N 1
ATOM 4293 C CA . ALA A 1 591 ? 9.378 -3.804 25.021 1.00 91.81 591 ALA A CA 1
ATOM 4294 C C . ALA A 1 591 ? 10.502 -3.022 25.718 1.00 91.81 591 ALA A C 1
ATOM 4296 O O . ALA A 1 591 ? 11.248 -2.267 25.086 1.00 91.81 591 ALA A O 1
ATOM 4297 N N . THR A 1 592 ? 10.678 -3.233 27.025 1.00 90.06 592 THR A N 1
ATOM 4298 C CA . THR A 1 592 ? 11.807 -2.678 27.791 1.00 90.06 592 THR A CA 1
ATOM 4299 C C . THR A 1 592 ? 12.319 -3.631 28.866 1.00 90.06 592 THR A C 1
ATOM 4301 O O . THR A 1 592 ? 11.563 -4.199 29.648 1.00 90.06 592 THR A O 1
ATOM 4304 N N . GLU A 1 593 ? 13.643 -3.744 28.948 1.00 85.06 593 GLU A N 1
ATOM 4305 C CA . GLU A 1 593 ? 14.371 -4.423 30.025 1.00 85.06 593 GLU A CA 1
ATOM 4306 C C . GLU A 1 593 ? 15.073 -3.407 30.952 1.00 85.06 593 GLU A C 1
ATOM 4308 O O . GLU A 1 593 ? 15.856 -3.778 31.832 1.00 85.06 593 GLU A O 1
ATOM 4313 N N . ALA A 1 594 ? 14.860 -2.103 30.738 1.00 83.69 594 ALA A N 1
ATOM 4314 C CA . ALA A 1 594 ? 15.474 -1.049 31.535 1.00 83.69 594 ALA A CA 1
ATOM 4315 C C . ALA A 1 594 ? 14.780 -0.907 32.899 1.00 83.69 594 ALA A C 1
ATOM 4317 O O . ALA A 1 594 ? 13.555 -0.890 32.986 1.00 83.69 594 ALA A O 1
ATOM 4318 N N . GLU A 1 595 ? 15.562 -0.756 33.975 1.00 82.69 595 GLU A N 1
ATOM 4319 C CA . GLU A 1 595 ? 15.029 -0.589 35.340 1.00 82.69 595 GLU A CA 1
ATOM 4320 C C . GLU A 1 595 ? 14.464 0.821 35.594 1.00 82.69 595 GLU A C 1
ATOM 4322 O O . GLU A 1 595 ? 13.602 0.983 36.457 1.00 82.69 595 GLU A O 1
ATOM 4327 N N . ASP A 1 596 ? 14.942 1.833 34.865 1.00 84.69 596 ASP A N 1
ATOM 4328 C CA . ASP A 1 596 ? 14.687 3.259 35.111 1.00 84.69 596 ASP A CA 1
ATOM 4329 C C . ASP A 1 596 ? 14.226 4.054 33.873 1.00 84.69 596 ASP A C 1
ATOM 4331 O O . ASP A 1 596 ? 14.119 5.279 33.952 1.00 84.69 596 ASP A O 1
ATOM 4335 N N . ALA A 1 597 ? 13.947 3.381 32.751 1.00 86.94 597 ALA A N 1
ATOM 4336 C CA . ALA A 1 597 ? 13.507 4.002 31.502 1.00 86.94 597 ALA A CA 1
ATOM 4337 C C . ALA A 1 597 ? 12.238 3.337 30.958 1.00 86.94 597 ALA A C 1
ATOM 4339 O O . ALA A 1 597 ? 12.159 2.107 30.887 1.00 86.94 597 ALA A O 1
ATOM 4340 N N . GLU A 1 598 ? 11.271 4.160 30.552 1.00 90.69 598 GLU A N 1
ATOM 4341 C CA . GLU A 1 598 ? 9.988 3.693 30.022 1.00 90.69 598 GLU A CA 1
ATOM 4342 C C . GLU A 1 598 ? 10.006 3.555 28.493 1.00 90.69 598 GLU A C 1
ATOM 4344 O O . GLU A 1 598 ? 10.634 4.351 27.793 1.00 90.69 598 GLU A O 1
ATOM 4349 N N . GLN A 1 599 ? 9.289 2.559 27.972 1.00 93.31 599 GLN A N 1
ATOM 4350 C CA . GLN A 1 599 ? 9.038 2.395 26.537 1.00 93.31 599 GLN A CA 1
ATOM 4351 C C . GLN A 1 599 ? 7.527 2.340 26.310 1.00 93.31 599 GLN A C 1
ATOM 4353 O O . GLN A 1 599 ? 6.878 1.368 26.689 1.00 93.31 599 GLN A O 1
ATOM 4358 N N . ALA A 1 600 ? 6.963 3.376 25.701 1.00 94.69 600 ALA A N 1
ATOM 4359 C CA . ALA A 1 600 ? 5.542 3.411 25.374 1.00 94.69 600 ALA A CA 1
ATOM 4360 C C . ALA A 1 600 ? 5.252 2.762 24.009 1.00 94.69 600 ALA A C 1
ATOM 4362 O O . ALA A 1 600 ? 6.116 2.745 23.128 1.00 94.69 600 ALA A O 1
ATOM 4363 N N . VAL A 1 601 ? 4.023 2.290 23.792 1.00 96.12 601 VAL A N 1
ATOM 4364 C CA . VAL A 1 601 ? 3.518 2.005 22.438 1.00 96.12 601 VAL A CA 1
ATOM 4365 C C . VAL A 1 601 ? 3.460 3.312 21.646 1.00 96.12 601 VAL A C 1
ATOM 4367 O O . VAL A 1 601 ? 4.080 3.415 20.584 1.00 96.12 601 VAL A O 1
ATOM 4370 N N . ILE A 1 602 ? 2.827 4.338 22.225 1.00 96.00 602 ILE A N 1
ATOM 4371 C CA . ILE A 1 602 ? 2.754 5.696 21.678 1.00 96.00 602 ILE A CA 1
ATOM 4372 C C . ILE A 1 602 ? 3.350 6.691 22.675 1.00 96.00 602 ILE A C 1
ATOM 4374 O O . ILE A 1 602 ? 2.973 6.737 23.845 1.00 96.00 602 ILE A O 1
ATOM 4378 N N . LEU A 1 603 ? 4.270 7.525 22.193 1.00 93.88 603 LEU A N 1
ATOM 4379 C CA . LEU A 1 603 ? 4.826 8.646 22.942 1.00 93.88 603 LEU A CA 1
ATOM 4380 C C . LEU A 1 603 ? 4.457 9.971 22.277 1.00 93.88 603 LEU A C 1
ATOM 4382 O O . LEU A 1 603 ? 4.922 10.272 21.174 1.00 93.88 603 LEU A O 1
ATOM 4386 N N . PHE A 1 604 ? 3.752 10.819 23.021 1.00 91.88 604 PHE A N 1
ATOM 4387 C CA . PHE A 1 604 ? 3.597 12.231 22.694 1.00 91.88 604 PHE A CA 1
ATOM 4388 C C . PHE A 1 604 ? 4.658 13.051 23.437 1.00 91.88 604 PHE A C 1
ATOM 4390 O O . PHE A 1 604 ? 4.565 13.319 24.637 1.00 91.88 604 PHE A O 1
ATOM 4397 N N . SER A 1 605 ? 5.722 13.420 22.728 1.00 86.38 605 SER A N 1
ATOM 4398 C CA . SER A 1 605 ? 6.894 14.096 23.290 1.00 86.38 605 SER A CA 1
ATOM 4399 C C . SER A 1 605 ? 6.629 15.577 23.595 1.00 86.38 605 SER A C 1
ATOM 4401 O O . SER A 1 605 ? 5.782 16.210 22.962 1.00 86.38 605 SER A O 1
ATOM 4403 N N . THR A 1 606 ? 7.402 16.167 24.521 1.00 68.88 606 THR A N 1
ATOM 4404 C CA . THR A 1 606 ? 7.484 17.626 24.727 1.00 68.88 606 THR A CA 1
ATOM 4405 C C . THR A 1 606 ? 8.145 18.281 23.511 1.00 68.88 606 THR A C 1
ATOM 4407 O O . THR A 1 606 ? 9.368 18.436 23.471 1.00 68.88 606 THR A O 1
ATOM 4410 N N . GLY A 1 607 ? 7.363 18.659 22.507 1.00 62.59 607 GLY A N 1
ATOM 4411 C CA . GLY A 1 607 ? 7.854 19.287 21.280 1.00 62.59 607 GLY A CA 1
ATOM 4412 C C . GLY A 1 607 ? 6.920 20.382 20.784 1.00 62.59 607 GLY A C 1
ATOM 4413 O O . GLY A 1 607 ? 5.988 20.762 21.475 1.00 62.59 607 GLY A O 1
ATOM 4414 N N . TYR A 1 608 ? 7.236 20.982 19.644 1.00 63.34 608 TYR A N 1
ATOM 4415 C CA . TYR A 1 608 ? 6.525 22.116 19.050 1.00 63.34 608 TYR A CA 1
ATOM 4416 C C . TYR A 1 608 ? 5.031 21.815 18.806 1.00 63.34 608 TYR A C 1
ATOM 4418 O O . TYR A 1 608 ? 4.674 21.334 17.741 1.00 63.34 608 TYR A O 1
ATOM 4426 N N . TYR A 1 609 ? 4.149 22.164 19.743 1.00 65.81 609 TYR A N 1
ATOM 4427 C CA . TYR A 1 609 ? 2.702 22.220 19.501 1.00 65.81 609 TYR A CA 1
ATOM 4428 C C . TYR A 1 609 ? 2.298 23.672 19.246 1.00 65.81 609 TYR A C 1
ATOM 4430 O O . TYR A 1 609 ? 2.620 24.570 20.033 1.00 65.81 609 TYR A O 1
ATOM 4438 N N . ILE A 1 610 ? 1.649 23.924 18.111 1.00 53.69 610 ILE A N 1
ATOM 4439 C CA . ILE A 1 610 ? 1.197 25.254 17.705 1.00 53.69 610 ILE A CA 1
ATOM 4440 C C . ILE A 1 610 ? -0.333 25.251 17.772 1.00 53.69 610 ILE A C 1
ATOM 4442 O O . ILE A 1 610 ? -0.983 24.770 16.866 1.00 53.69 610 ILE A O 1
ATOM 4446 N N . GLY A 1 611 ? -0.927 25.812 18.827 1.00 59.69 611 GLY A N 1
ATOM 4447 C CA . GLY A 1 611 ? -2.394 25.849 18.950 1.00 59.69 611 GLY A CA 1
ATOM 4448 C C . GLY A 1 611 ? -3.008 24.503 19.354 1.00 59.69 611 GLY A C 1
ATOM 4449 O O . GLY A 1 611 ? -2.383 23.772 20.118 1.00 59.69 611 GLY A O 1
ATOM 4450 N N . ASP A 1 612 ? -4.220 24.225 18.862 1.00 64.94 612 ASP A N 1
ATOM 4451 C CA . ASP A 1 612 ? -5.043 23.047 19.194 1.00 64.94 612 ASP A CA 1
ATOM 4452 C C . ASP A 1 612 ? -4.858 21.902 18.168 1.00 64.94 612 ASP A C 1
ATOM 4454 O O . ASP A 1 612 ? -5.771 21.116 17.943 1.00 64.94 612 ASP A O 1
ATOM 4458 N N . ASP A 1 613 ? -3.712 21.838 17.482 1.00 77.75 613 ASP A N 1
ATOM 4459 C CA . ASP A 1 613 ? -3.437 20.799 16.481 1.00 77.75 613 ASP A CA 1
ATOM 4460 C C . ASP A 1 613 ? -3.248 19.439 17.186 1.00 77.75 613 ASP A C 1
ATOM 4462 O O . ASP A 1 613 ? -2.234 19.226 17.858 1.00 77.75 613 ASP A O 1
ATOM 4466 N N . THR A 1 614 ? -4.215 18.528 17.046 1.00 85.81 614 THR A N 1
ATOM 4467 C CA . THR A 1 614 ? -4.228 17.185 17.655 1.00 85.81 614 THR A CA 1
ATOM 4468 C C . THR A 1 614 ? -3.679 16.138 16.690 1.00 85.81 614 THR A C 1
ATOM 4470 O O . THR A 1 614 ? -3.750 16.307 15.473 1.00 85.81 614 THR A O 1
ATOM 4473 N N . ASN A 1 615 ? -3.067 15.072 17.206 1.00 90.88 615 ASN A N 1
ATOM 4474 C CA . ASN A 1 615 ? -2.875 13.854 16.416 1.00 90.88 615 ASN A CA 1
ATOM 4475 C C . ASN A 1 615 ? -4.127 12.987 16.535 1.00 90.88 615 ASN A C 1
ATOM 4477 O O . ASN A 1 615 ? -4.677 12.886 17.634 1.00 90.88 615 ASN A O 1
ATOM 4481 N N . ASN A 1 616 ? -4.511 12.345 15.436 1.00 93.19 616 ASN A N 1
ATOM 4482 C CA . ASN A 1 616 ? -5.656 11.446 15.375 1.00 93.19 616 ASN A CA 1
ATOM 4483 C C . ASN A 1 616 ? -5.145 10.041 15.042 1.00 93.19 616 ASN A C 1
ATOM 4485 O O . ASN A 1 616 ? -4.565 9.808 13.977 1.00 93.19 616 ASN A O 1
ATOM 4489 N N . ILE A 1 617 ? -5.296 9.116 15.989 1.00 96.56 617 ILE A N 1
ATOM 4490 C CA . ILE A 1 617 ? -4.802 7.743 15.877 1.00 96.56 617 ILE A CA 1
ATOM 4491 C C . ILE A 1 617 ? -5.967 6.761 15.985 1.00 96.56 617 ILE A C 1
ATOM 4493 O O . ILE A 1 617 ? -6.689 6.756 16.980 1.00 96.56 617 ILE A O 1
ATOM 4497 N N . SER A 1 618 ? -6.102 5.890 14.985 1.00 97.25 618 SER A N 1
ATOM 4498 C CA . SER A 1 618 ? -7.084 4.804 14.941 1.00 97.25 618 SER A CA 1
ATOM 4499 C C . SER A 1 618 ? -6.381 3.451 14.866 1.00 97.25 618 SER A C 1
ATOM 4501 O O . SER A 1 618 ? -5.521 3.243 14.007 1.00 97.25 618 SER A O 1
ATOM 4503 N N . ILE A 1 619 ? -6.734 2.532 15.765 1.00 98.19 619 ILE A N 1
ATOM 4504 C CA . ILE A 1 619 ? -6.166 1.181 15.849 1.00 98.19 619 ILE A CA 1
ATOM 4505 C C . ILE A 1 619 ? -7.307 0.159 15.843 1.00 98.19 619 ILE A C 1
ATOM 4507 O O . ILE A 1 619 ? -8.158 0.185 16.725 1.00 98.19 619 ILE A O 1
ATOM 4511 N N . THR A 1 620 ? -7.336 -0.756 14.873 1.00 97.69 620 THR A N 1
ATOM 4512 C CA . THR A 1 620 ? -8.386 -1.790 14.736 1.00 97.69 620 THR A CA 1
ATOM 4513 C C . THR A 1 620 ? -7.782 -3.135 14.349 1.00 97.69 620 THR A C 1
ATOM 4515 O O . THR A 1 620 ? -6.715 -3.171 13.734 1.00 97.69 620 THR A O 1
ATOM 4518 N N . GLY A 1 621 ? -8.412 -4.249 14.737 1.00 97.62 621 GLY A N 1
ATOM 4519 C CA . GLY A 1 621 ? -7.916 -5.595 14.404 1.00 97.62 621 GLY A CA 1
ATOM 4520 C C . GLY A 1 621 ? -6.494 -5.912 14.897 1.00 97.62 621 GLY A C 1
ATOM 4521 O O . GLY A 1 621 ? -5.874 -6.851 14.414 1.00 97.62 621 GLY A O 1
ATOM 4522 N N . THR A 1 622 ? -5.926 -5.094 15.790 1.00 98.44 622 THR A N 1
ATOM 4523 C CA . THR A 1 622 ? -4.475 -5.045 16.025 1.00 98.44 622 THR A CA 1
ATOM 4524 C C . THR A 1 622 ? -4.088 -5.650 17.371 1.00 98.44 622 THR A C 1
ATOM 4526 O O . THR A 1 622 ? -4.700 -5.353 18.399 1.00 98.44 622 THR A O 1
ATOM 4529 N N . ASP A 1 623 ? -3.015 -6.439 17.375 1.00 98.12 623 ASP A N 1
ATOM 4530 C CA . ASP A 1 623 ? -2.400 -6.996 18.579 1.00 98.12 623 ASP A CA 1
ATOM 4531 C C . ASP A 1 623 ? -1.416 -5.991 19.199 1.00 98.12 623 ASP A C 1
ATOM 4533 O O . ASP A 1 623 ? -0.373 -5.671 18.624 1.00 98.12 623 ASP A O 1
ATOM 4537 N N . ILE A 1 624 ? -1.712 -5.507 20.404 1.00 98.25 624 ILE A N 1
ATOM 4538 C CA . ILE A 1 624 ? -0.878 -4.571 21.162 1.00 98.25 624 ILE A CA 1
ATOM 4539 C C . ILE A 1 624 ? -0.191 -5.317 22.310 1.00 98.25 624 ILE A C 1
ATOM 4541 O O . ILE A 1 624 ? -0.824 -5.802 23.251 1.00 98.25 624 ILE A O 1
ATOM 4545 N N . VAL A 1 625 ? 1.137 -5.371 22.250 1.00 96.94 625 VAL A N 1
ATOM 4546 C CA . VAL A 1 625 ? 1.978 -6.117 23.187 1.00 96.94 625 VAL A CA 1
ATOM 4547 C C . VAL A 1 625 ? 2.879 -5.158 23.965 1.00 96.94 625 VAL A C 1
ATOM 4549 O O . VAL A 1 625 ? 3.781 -4.533 23.408 1.00 96.94 625 VAL A O 1
ATOM 4552 N N . VAL A 1 626 ? 2.642 -5.063 25.273 1.00 95.62 626 VAL A N 1
ATOM 4553 C CA . VAL A 1 626 ? 3.421 -4.275 26.237 1.00 95.62 626 VAL A CA 1
ATOM 4554 C C . VAL A 1 626 ? 4.246 -5.230 27.108 1.00 95.62 626 VAL A C 1
ATOM 4556 O O . VAL A 1 626 ? 3.697 -5.994 27.902 1.00 95.62 626 VAL A O 1
ATOM 4559 N N . GLU A 1 627 ? 5.571 -5.227 26.949 1.00 93.00 627 GLU A N 1
ATOM 4560 C CA . GLU A 1 627 ? 6.497 -6.161 27.603 1.00 93.00 627 GLU A CA 1
ATOM 4561 C C . GLU A 1 627 ? 7.519 -5.455 28.507 1.00 93.00 627 GLU A C 1
ATOM 4563 O O . GLU A 1 627 ? 8.308 -4.613 28.075 1.00 93.00 627 GLU A O 1
ATOM 4568 N N . GLY A 1 628 ? 7.559 -5.871 29.775 1.00 87.94 628 GLY A N 1
ATOM 4569 C CA . GLY A 1 628 ? 8.493 -5.359 30.780 1.00 87.94 628 GLY A CA 1
ATOM 4570 C C . GLY A 1 628 ? 7.860 -4.351 31.740 1.00 87.94 628 GLY A C 1
ATOM 4571 O O . GLY A 1 628 ? 6.879 -3.686 31.428 1.00 87.94 628 GLY A O 1
ATOM 4572 N N . ASN A 1 629 ? 8.425 -4.235 32.946 1.00 83.00 629 ASN A N 1
ATOM 4573 C CA . ASN A 1 629 ? 7.804 -3.484 34.052 1.00 83.00 629 ASN A CA 1
ATOM 4574 C C . ASN A 1 629 ? 7.662 -1.972 33.801 1.00 83.00 629 ASN A C 1
ATOM 4576 O O . ASN A 1 629 ? 6.883 -1.327 34.494 1.00 83.00 629 ASN A O 1
ATOM 4580 N N . ASN A 1 630 ? 8.441 -1.420 32.869 1.00 89.12 630 ASN A N 1
ATOM 4581 C CA . ASN A 1 630 ? 8.421 -0.003 32.506 1.00 89.12 630 ASN A CA 1
ATOM 4582 C C . ASN A 1 630 ? 7.875 0.214 31.081 1.00 89.12 630 ASN A C 1
ATOM 4584 O O . ASN A 1 630 ? 8.040 1.295 30.518 1.00 89.12 630 ASN A O 1
ATOM 4588 N N . ALA A 1 631 ? 7.286 -0.809 30.453 1.00 92.31 631 ALA A N 1
ATOM 4589 C CA . ALA A 1 631 ? 6.556 -0.609 29.211 1.00 92.31 631 ALA A CA 1
ATOM 4590 C C . ALA A 1 631 ? 5.140 -0.119 29.538 1.00 92.31 631 ALA A C 1
ATOM 4592 O O . ALA A 1 631 ? 4.530 -0.565 30.509 1.00 92.31 631 ALA A O 1
ATOM 4593 N N . THR A 1 632 ? 4.630 0.817 28.744 1.00 93.31 632 THR A N 1
ATOM 4594 C CA . THR A 1 632 ? 3.284 1.384 28.909 1.00 93.31 632 THR A CA 1
ATOM 4595 C C . THR A 1 632 ? 2.584 1.489 27.558 1.00 93.31 632 THR A C 1
ATOM 4597 O O . THR A 1 632 ? 3.221 1.370 26.511 1.00 93.31 632 THR A O 1
ATOM 4600 N N . PHE A 1 633 ? 1.274 1.717 27.565 1.00 93.69 633 PHE A N 1
ATOM 4601 C CA . PHE A 1 633 ? 0.517 1.943 26.341 1.00 93.69 633 PHE A CA 1
ATOM 4602 C C . PHE A 1 633 ? 0.786 3.352 25.787 1.00 93.69 633 PHE A C 1
ATOM 4604 O O . PHE A 1 633 ? 1.542 3.503 24.826 1.00 93.69 633 PHE A O 1
ATOM 4611 N N . VAL A 1 634 ? 0.267 4.392 26.442 1.00 93.25 634 VAL A N 1
ATOM 4612 C CA . VAL A 1 634 ? 0.508 5.792 26.066 1.00 93.25 634 VAL A CA 1
ATOM 4613 C C . VAL A 1 634 ? 1.355 6.494 27.123 1.00 93.25 634 VAL A C 1
ATOM 4615 O O . VAL A 1 634 ? 1.180 6.284 28.325 1.00 93.25 634 VAL A O 1
ATOM 4618 N N . LEU A 1 635 ? 2.278 7.345 26.668 1.00 88.56 635 LEU A N 1
ATOM 4619 C CA . LEU A 1 635 ? 2.939 8.339 27.506 1.00 88.56 635 LEU A CA 1
ATOM 4620 C C . LEU A 1 635 ? 2.744 9.744 26.927 1.00 88.56 635 LEU A C 1
ATOM 4622 O O . LEU A 1 635 ? 3.297 10.091 25.879 1.00 88.56 635 LEU A O 1
ATOM 4626 N N . GLU A 1 636 ? 2.000 10.572 27.654 1.00 84.62 636 GLU A N 1
ATOM 4627 C CA . GLU A 1 636 ? 1.754 11.975 27.328 1.00 84.62 636 GLU A CA 1
ATOM 4628 C C . GLU A 1 636 ? 2.694 12.884 28.116 1.00 84.62 636 GLU A C 1
ATOM 4630 O O . GLU A 1 636 ? 2.552 13.084 29.321 1.00 84.62 636 GLU A O 1
ATOM 4635 N N . ASN A 1 637 ? 3.678 13.462 27.426 1.00 81.75 637 ASN A N 1
ATOM 4636 C CA . ASN A 1 637 ? 4.556 14.475 28.007 1.00 81.75 637 ASN A CA 1
ATOM 4637 C C . ASN A 1 637 ? 4.190 15.900 27.552 1.00 81.75 637 ASN A C 1
ATOM 4639 O O . ASN A 1 637 ? 4.900 16.850 27.879 1.00 81.75 637 ASN A O 1
ATOM 4643 N N . ASN A 1 638 ? 3.114 16.074 26.784 1.00 73.12 638 ASN A N 1
ATOM 4644 C CA . ASN A 1 638 ? 2.636 17.369 26.299 1.00 73.12 638 ASN A CA 1
ATOM 4645 C C . ASN A 1 638 ? 1.367 17.817 27.068 1.00 73.12 638 ASN A C 1
ATOM 4647 O O . ASN A 1 638 ? 0.924 17.139 27.985 1.00 73.12 638 ASN A O 1
ATOM 4651 N N . ASN A 1 639 ? 0.808 18.979 26.713 1.00 67.88 639 ASN A N 1
ATOM 4652 C CA . ASN A 1 639 ? -0.500 19.439 27.207 1.00 67.88 639 ASN A CA 1
ATOM 4653 C C . ASN A 1 639 ? -1.487 19.578 26.027 1.00 67.88 639 ASN A C 1
ATOM 4655 O O . ASN A 1 639 ? -2.106 20.633 25.883 1.00 67.88 639 ASN A O 1
ATOM 4659 N N . VAL A 1 640 ? -1.527 18.596 25.124 1.00 71.19 640 VAL A N 1
ATOM 4660 C CA . VAL A 1 640 ? -2.399 18.602 23.937 1.00 71.19 640 VAL A CA 1
ATOM 4661 C C . VAL A 1 640 ? -3.298 17.378 23.977 1.00 71.19 640 VAL A C 1
ATOM 4663 O O . VAL A 1 640 ? -2.800 16.276 24.189 1.00 71.19 640 VAL A O 1
ATOM 4666 N N . ASP A 1 641 ? -4.589 17.588 23.731 1.00 73.62 641 ASP A N 1
ATOM 4667 C CA . ASP A 1 641 ? -5.619 16.548 23.727 1.00 73.62 641 ASP A CA 1
ATOM 4668 C C . ASP A 1 641 ? -5.501 15.705 22.442 1.00 73.62 641 ASP A C 1
ATOM 4670 O O . ASP A 1 641 ? -6.234 15.907 21.479 1.00 73.62 641 ASP A O 1
ATOM 4674 N N . ASN A 1 642 ? -4.509 14.814 22.371 1.00 82.25 642 ASN A N 1
ATOM 4675 C CA . ASN A 1 642 ? -4.388 13.877 21.253 1.00 82.25 642 ASN A CA 1
ATOM 4676 C C . ASN A 1 642 ? -5.467 12.795 21.346 1.00 82.25 642 ASN A C 1
ATOM 4678 O O . ASN A 1 642 ? -5.737 12.282 22.428 1.00 82.25 642 ASN A O 1
ATOM 4682 N N . GLU A 1 643 ? -6.020 12.393 20.207 1.00 86.50 643 GLU A N 1
ATOM 4683 C CA . GLU A 1 643 ? -7.039 11.352 20.146 1.00 86.50 643 GLU A CA 1
ATOM 4684 C C . GLU A 1 643 ? -6.390 10.018 19.758 1.00 86.50 643 GLU A C 1
ATOM 4686 O O . GLU A 1 643 ? -5.727 9.902 18.727 1.00 86.50 643 GLU A O 1
ATOM 4691 N N . THR A 1 644 ? -6.538 9.003 20.611 1.00 88.19 644 THR A N 1
ATOM 4692 C CA . THR A 1 644 ? -6.093 7.629 20.341 1.00 88.19 644 THR A CA 1
ATOM 4693 C C . THR A 1 644 ? -7.254 6.692 20.606 1.00 88.19 644 THR A C 1
ATOM 4695 O O . THR A 1 644 ? -7.643 6.533 21.755 1.00 88.19 644 THR A O 1
ATOM 4698 N N . LEU A 1 645 ? -7.794 6.072 19.559 1.00 91.50 645 LEU A N 1
ATOM 4699 C CA . LEU A 1 645 ? -8.963 5.202 19.648 1.00 91.50 645 LEU A CA 1
ATOM 4700 C C . LEU A 1 645 ? -8.618 3.777 19.214 1.00 91.50 645 LEU A C 1
ATOM 4702 O O . LEU A 1 645 ? -8.123 3.543 18.109 1.00 91.50 645 LEU A O 1
ATOM 4706 N N . ILE A 1 646 ? -8.917 2.820 20.085 1.00 94.94 646 ILE A N 1
ATOM 4707 C CA . ILE A 1 646 ? -8.812 1.386 19.849 1.00 94.94 646 ILE A CA 1
ATOM 4708 C C . ILE A 1 646 ? -10.215 0.858 19.559 1.00 94.94 646 ILE A C 1
ATOM 4710 O O . ILE A 1 646 ? -11.108 0.933 20.403 1.00 94.94 646 ILE A O 1
ATOM 4714 N N . GLY A 1 647 ? -10.405 0.326 18.358 1.00 95.06 647 GLY A N 1
ATOM 4715 C CA . GLY A 1 647 ? -11.655 -0.264 17.906 1.00 95.06 647 GLY A CA 1
ATOM 4716 C C . GLY A 1 647 ? -11.629 -1.790 17.862 1.00 95.06 647 GLY A C 1
ATOM 4717 O O . GLY A 1 647 ? -10.635 -2.445 18.202 1.00 95.06 647 GLY A O 1
ATOM 4718 N N . ALA A 1 648 ? -12.761 -2.335 17.418 1.00 95.56 648 ALA A N 1
ATOM 4719 C CA . ALA A 1 648 ? -13.051 -3.763 17.375 1.00 95.56 648 ALA A CA 1
ATOM 4720 C C . ALA A 1 648 ? -11.982 -4.606 16.651 1.00 95.56 648 ALA A C 1
ATOM 4722 O O . ALA A 1 648 ? -11.283 -4.147 15.743 1.00 95.56 648 ALA A O 1
ATOM 4723 N N . GLY A 1 649 ? -11.858 -5.860 17.084 1.00 95.88 649 GLY A N 1
ATOM 4724 C CA . GLY A 1 649 ? -10.878 -6.835 16.606 1.00 95.88 649 GLY A CA 1
ATOM 4725 C C . GLY A 1 649 ? -9.503 -6.733 17.275 1.00 95.88 649 GLY A C 1
ATOM 4726 O O . GLY A 1 649 ? -8.667 -7.602 17.054 1.00 95.88 649 GLY A O 1
ATOM 4727 N N . SER A 1 650 ? -9.254 -5.702 18.087 1.00 98.06 650 SER A N 1
ATOM 4728 C CA . SER A 1 650 ? -7.954 -5.493 18.737 1.00 98.06 650 SER A CA 1
ATOM 4729 C C . SER A 1 650 ? -7.797 -6.328 20.012 1.00 98.06 650 SER A C 1
ATOM 4731 O O . SER A 1 650 ? -8.756 -6.509 20.767 1.00 98.06 650 SER A O 1
ATOM 4733 N N . THR A 1 651 ? -6.569 -6.779 20.288 1.00 97.75 651 THR A N 1
ATOM 4734 C CA . THR A 1 651 ? -6.199 -7.507 21.517 1.00 97.75 651 THR A CA 1
ATOM 4735 C C . THR A 1 651 ? -5.037 -6.800 22.210 1.00 97.75 651 THR A C 1
ATOM 4737 O O . THR A 1 651 ? -4.051 -6.456 21.569 1.00 97.75 651 THR A O 1
ATOM 4740 N N . ILE A 1 652 ? -5.116 -6.588 23.525 1.00 97.06 652 ILE A N 1
ATOM 4741 C CA . ILE A 1 652 ? -4.090 -5.904 24.325 1.00 97.06 652 ILE A CA 1
ATOM 4742 C C . ILE A 1 652 ? -3.710 -6.780 25.521 1.00 97.06 652 ILE A C 1
ATOM 4744 O O . ILE A 1 652 ? -4.569 -7.323 26.209 1.00 97.06 652 ILE A O 1
ATOM 4748 N N . ASN A 1 653 ? -2.421 -6.915 25.829 1.00 95.56 653 ASN A N 1
ATOM 4749 C CA . ASN A 1 653 ? -1.963 -7.744 26.957 1.00 95.56 653 ASN A CA 1
ATOM 4750 C C . ASN A 1 653 ? -1.969 -7.031 28.331 1.00 95.56 653 ASN A C 1
ATOM 4752 O O . ASN A 1 653 ? -1.478 -7.581 29.317 1.00 95.56 653 ASN A O 1
ATOM 4756 N N . THR A 1 654 ? -2.495 -5.808 28.401 1.00 92.81 654 THR A N 1
ATOM 4757 C CA . THR A 1 654 ? -2.613 -4.984 29.610 1.00 92.81 654 THR A CA 1
ATOM 4758 C C . THR A 1 654 ? -3.898 -4.157 29.561 1.00 92.81 654 THR A C 1
ATOM 4760 O O . THR A 1 654 ? -4.390 -3.838 28.483 1.00 92.81 654 THR A O 1
ATOM 4763 N N . SER A 1 655 ? -4.427 -3.782 30.727 1.00 90.50 655 SER A N 1
ATOM 4764 C CA . SER A 1 655 ? -5.572 -2.870 30.811 1.00 90.50 655 SER A CA 1
ATOM 4765 C C . SER A 1 655 ? -5.178 -1.462 30.351 1.00 90.50 655 SER A C 1
ATOM 4767 O O . SER A 1 655 ? -4.040 -1.033 30.580 1.00 90.50 655 SER A O 1
ATOM 4769 N N . VAL A 1 656 ? -6.118 -0.748 29.730 1.00 91.56 656 VAL A N 1
ATOM 4770 C CA . VAL A 1 656 ? -5.975 0.645 29.285 1.00 91.56 656 VAL A CA 1
ATOM 4771 C C . VAL A 1 656 ? -7.138 1.495 29.806 1.00 91.56 656 VAL A C 1
ATOM 4773 O O . VAL A 1 656 ? -8.153 0.966 30.252 1.00 91.56 656 VAL A O 1
ATOM 4776 N N . SER A 1 657 ? -6.962 2.818 29.786 1.00 89.06 657 SER A N 1
ATOM 4777 C CA . SER A 1 657 ? -8.004 3.786 30.157 1.00 89.06 657 SER A CA 1
ATOM 4778 C C . SER A 1 657 ? -9.198 3.711 29.197 1.00 89.06 657 SER A C 1
ATOM 4780 O O . SER A 1 657 ? -9.009 3.477 28.002 1.00 89.06 657 SER A O 1
ATOM 4782 N N . GLU A 1 658 ? -10.410 3.951 29.709 1.00 86.12 658 GLU A N 1
ATOM 4783 C CA . GLU A 1 658 ? -11.651 3.956 28.915 1.00 86.12 658 GLU A CA 1
ATOM 4784 C C . GLU A 1 658 ? -11.637 5.013 27.800 1.00 86.12 658 GLU A C 1
ATOM 4786 O O . GLU A 1 658 ? -12.261 4.823 26.763 1.00 86.12 658 GLU A O 1
ATOM 4791 N N . GLU A 1 659 ? -10.862 6.089 27.973 1.00 89.06 659 GLU A N 1
ATOM 4792 C CA . GLU A 1 659 ? -10.722 7.171 26.988 1.00 89.06 659 GLU A CA 1
ATOM 4793 C C . GLU A 1 659 ? -10.077 6.723 25.669 1.00 89.06 659 GLU A C 1
ATOM 4795 O O . GLU A 1 659 ? -10.216 7.404 24.658 1.00 89.06 659 GLU A O 1
ATOM 4800 N N . TYR A 1 660 ? -9.380 5.581 25.679 1.00 92.12 660 TYR A N 1
ATOM 4801 C CA . TYR A 1 660 ? -8.748 5.024 24.490 1.00 92.12 660 TYR A CA 1
ATOM 4802 C C . TYR A 1 660 ? -9.646 4.046 23.735 1.00 92.12 660 TYR A C 1
ATOM 4804 O O . TYR A 1 660 ? -9.227 3.517 22.710 1.00 92.12 660 TYR A O 1
ATOM 4812 N N . ILE A 1 661 ? -10.850 3.752 24.223 1.00 93.62 661 ILE A N 1
ATOM 4813 C CA . ILE A 1 661 ? -11.759 2.801 23.579 1.00 93.62 661 ILE A CA 1
ATOM 4814 C C . ILE A 1 661 ? -12.698 3.562 22.644 1.00 93.62 661 ILE A C 1
ATOM 4816 O O . ILE A 1 661 ? -13.321 4.548 23.030 1.00 93.62 661 ILE A O 1
ATOM 4820 N N . ALA A 1 662 ? -12.787 3.113 21.391 1.00 93.38 662 ALA A N 1
ATOM 4821 C CA . ALA A 1 662 ? -13.634 3.748 20.390 1.00 93.38 662 ALA A CA 1
ATOM 4822 C C . ALA A 1 662 ? -15.125 3.669 20.767 1.00 93.38 662 ALA A C 1
ATOM 4824 O O . ALA A 1 662 ? -15.603 2.643 21.254 1.00 93.38 662 ALA A O 1
ATOM 4825 N N . GLU A 1 663 ? -15.881 4.732 20.474 1.00 91.19 663 GLU A N 1
ATOM 4826 C CA . GLU A 1 663 ? -17.336 4.760 20.670 1.00 91.19 663 GLU A CA 1
ATOM 4827 C C . GLU A 1 663 ? -18.017 3.585 19.935 1.00 91.19 663 GLU A C 1
ATOM 4829 O O . GLU A 1 663 ? -17.666 3.254 18.801 1.00 91.19 663 GLU A O 1
ATOM 4834 N N . GLY A 1 664 ? -18.986 2.935 20.590 1.00 91.38 664 GLY A N 1
ATOM 4835 C CA . GLY A 1 664 ? -19.671 1.744 20.067 1.00 91.38 664 GLY A CA 1
ATOM 4836 C C . GLY A 1 664 ? -18.858 0.442 20.145 1.00 91.38 664 GLY A C 1
ATOM 4837 O O . GLY A 1 664 ? -19.271 -0.571 19.573 1.00 91.38 664 GLY A O 1
ATOM 4838 N N . SER A 1 665 ? -17.710 0.456 20.832 1.00 95.25 665 SER A N 1
ATOM 4839 C CA . SER A 1 665 ? -16.914 -0.739 21.127 1.00 95.25 665 SER A CA 1
ATOM 4840 C C . SER A 1 665 ? -17.032 -1.157 22.596 1.00 95.25 665 SER A C 1
ATOM 4842 O O . SER A 1 665 ? -17.264 -0.333 23.479 1.00 95.25 665 SER A O 1
ATOM 4844 N N . VAL A 1 666 ? -16.833 -2.451 22.851 1.00 95.94 666 VAL A N 1
ATOM 4845 C CA . VAL A 1 666 ? -16.760 -3.059 24.177 1.00 95.94 666 VAL A CA 1
ATOM 4846 C C . VAL A 1 666 ? -15.350 -3.587 24.427 1.00 95.94 666 VAL A C 1
ATOM 4848 O O . VAL A 1 666 ? -14.868 -4.456 23.700 1.00 95.94 666 VAL A O 1
ATOM 4851 N N . PHE A 1 667 ? -14.701 -3.077 25.470 1.00 96.44 667 PHE A N 1
ATOM 4852 C CA . PHE A 1 667 ? -13.404 -3.507 25.979 1.00 96.44 667 PHE A CA 1
ATOM 4853 C C . PHE A 1 667 ? -13.590 -4.448 27.169 1.00 96.44 667 PHE A C 1
ATOM 4855 O O . PHE A 1 667 ? -14.148 -4.043 28.191 1.00 96.44 667 PHE A O 1
ATOM 4862 N N . TYR A 1 668 ? -13.124 -5.694 27.057 1.00 95.44 668 TYR A N 1
ATOM 4863 C CA . TYR A 1 668 ? -13.346 -6.707 28.088 1.00 95.44 668 TYR A CA 1
ATOM 4864 C C . TYR A 1 668 ? -12.106 -7.555 28.403 1.00 95.44 668 TYR A C 1
ATOM 4866 O O . TYR A 1 668 ? -11.311 -7.838 27.503 1.00 95.44 668 TYR A O 1
ATOM 4874 N N . PRO A 1 669 ? -11.921 -7.979 29.670 1.00 95.50 669 PRO A N 1
ATOM 4875 C CA . PRO A 1 669 ? -10.885 -8.936 30.037 1.00 95.50 669 PRO A CA 1
ATOM 4876 C C . PRO A 1 669 ? -11.272 -10.339 29.555 1.00 95.50 669 PRO A C 1
ATOM 4878 O O . PRO A 1 669 ? -12.358 -10.835 29.857 1.00 95.50 669 PRO A O 1
ATOM 4881 N N . ALA A 1 670 ? -10.379 -10.997 28.824 1.00 94.81 670 ALA A N 1
ATOM 4882 C CA . ALA A 1 670 ? -10.566 -12.357 28.343 1.00 94.81 670 ALA A CA 1
ATOM 4883 C C . ALA A 1 670 ? -10.027 -13.400 29.343 1.00 94.81 670 ALA A C 1
ATOM 4885 O O . ALA A 1 670 ? -9.098 -13.136 30.111 1.00 94.81 670 ALA A O 1
ATOM 4886 N N . GLU A 1 671 ? -10.556 -14.627 29.302 1.00 92.56 671 GLU A N 1
ATOM 4887 C CA . GLU A 1 671 ? -10.134 -15.739 30.175 1.00 92.56 671 GLU A CA 1
ATOM 4888 C C . GLU A 1 671 ? -8.634 -16.087 30.077 1.00 92.56 671 GLU A C 1
ATOM 4890 O O . GLU A 1 671 ? -8.060 -16.661 31.008 1.00 92.56 671 GLU A O 1
ATOM 4895 N N . ASP A 1 672 ? -7.981 -15.759 28.958 1.00 93.19 672 ASP A N 1
ATOM 4896 C CA . ASP A 1 672 ? -6.546 -15.988 28.748 1.00 93.19 672 ASP A CA 1
ATOM 4897 C C . ASP A 1 672 ? -5.638 -14.931 29.408 1.00 93.19 672 ASP A C 1
ATOM 4899 O O . ASP A 1 672 ? -4.412 -15.087 29.410 1.00 93.19 672 ASP A O 1
ATOM 4903 N N . GLY A 1 673 ? -6.229 -13.903 30.025 1.00 91.81 673 GLY A N 1
ATOM 4904 C CA . GLY A 1 673 ? -5.537 -12.805 30.697 1.00 91.81 673 GLY A CA 1
ATOM 4905 C C . GLY A 1 673 ? -5.195 -11.617 29.797 1.00 91.81 673 GLY A C 1
ATOM 4906 O O . GLY A 1 673 ? -4.544 -10.685 30.272 1.00 91.81 673 GLY A O 1
ATOM 4907 N N . THR A 1 674 ? -5.603 -11.637 28.526 1.00 95.50 674 THR A N 1
ATOM 4908 C CA . THR A 1 674 ? -5.576 -10.462 27.644 1.00 95.50 674 THR A CA 1
ATOM 4909 C C . THR A 1 674 ? -6.851 -9.633 27.790 1.00 95.50 674 THR A C 1
ATOM 4911 O O . THR A 1 674 ? -7.781 -10.011 28.498 1.00 95.50 674 THR A O 1
ATOM 4914 N N . TYR A 1 675 ? -6.895 -8.488 27.122 1.00 96.38 675 TYR A N 1
ATOM 4915 C CA . TYR A 1 675 ? -8.084 -7.670 26.961 1.00 96.38 675 TYR A CA 1
ATOM 4916 C C . TYR A 1 675 ? -8.419 -7.566 25.480 1.00 96.38 675 TYR A C 1
ATOM 4918 O O . TYR A 1 675 ? -7.521 -7.428 24.649 1.00 96.38 675 TYR A O 1
ATOM 4926 N N . LYS A 1 676 ? -9.703 -7.614 25.145 1.00 97.06 676 LYS A N 1
ATOM 4927 C CA . LYS A 1 676 ? -10.188 -7.599 23.765 1.00 97.06 676 LYS A CA 1
ATOM 4928 C C . LYS A 1 676 ? -11.150 -6.449 23.552 1.00 97.06 676 LYS A C 1
ATOM 4930 O O . LYS A 1 676 ? -11.876 -6.070 24.468 1.00 97.06 676 LYS A O 1
ATOM 4935 N N . VAL A 1 677 ? -11.147 -5.916 22.337 1.00 97.56 677 VAL A N 1
ATOM 4936 C CA . VAL A 1 677 ? -12.098 -4.902 21.885 1.00 97.56 677 VAL A CA 1
ATOM 4937 C C . VAL A 1 677 ? -12.977 -5.519 20.806 1.00 97.56 677 VAL A C 1
ATOM 4939 O O . VAL A 1 677 ? -12.472 -6.032 19.809 1.00 97.56 677 VAL A O 1
ATOM 4942 N N . VAL A 1 678 ? -14.288 -5.468 20.990 1.00 97.00 678 VAL A N 1
ATOM 4943 C CA . VAL A 1 678 ? -15.299 -5.942 20.027 1.00 97.00 678 VAL A CA 1
ATOM 4944 C C . VAL A 1 678 ? -16.361 -4.868 19.832 1.00 97.00 678 VAL A C 1
ATOM 4946 O O . VAL A 1 678 ? -16.380 -3.888 20.567 1.00 97.00 678 VAL A O 1
ATOM 4949 N N . THR A 1 679 ? -17.242 -5.006 18.849 1.00 95.50 679 THR A N 1
ATOM 4950 C CA . THR A 1 679 ? -18.432 -4.143 18.769 1.00 95.50 679 THR A CA 1
ATOM 4951 C C . THR A 1 679 ? -19.466 -4.520 19.837 1.00 95.50 679 THR A C 1
ATOM 4953 O O . THR A 1 679 ? -19.457 -5.639 20.353 1.00 95.50 679 THR A O 1
ATOM 4956 N N . GLU A 1 680 ? -20.393 -3.608 20.153 1.00 91.62 680 GLU A N 1
ATOM 4957 C CA . GLU A 1 680 ? -21.520 -3.902 21.059 1.00 91.62 680 GLU A CA 1
ATOM 4958 C C . GLU A 1 680 ? -22.347 -5.121 20.607 1.00 91.62 680 GLU A C 1
ATOM 4960 O O . GLU A 1 680 ? -22.716 -5.950 21.433 1.00 91.62 680 GLU A O 1
ATOM 4965 N N . GLU A 1 681 ? -22.584 -5.270 19.298 1.00 90.31 681 GLU A N 1
ATOM 4966 C CA . GLU A 1 681 ? -23.329 -6.405 18.730 1.00 90.31 681 GLU A CA 1
ATOM 4967 C C . GLU A 1 681 ? -22.567 -7.730 18.887 1.00 90.31 681 GLU A C 1
ATOM 4969 O O . GLU A 1 681 ? -23.148 -8.760 19.227 1.00 90.31 681 GLU A O 1
ATOM 4974 N N . GLU A 1 682 ? -21.250 -7.723 18.669 1.00 93.75 682 GLU A N 1
ATOM 4975 C CA . GLU A 1 682 ? -20.422 -8.924 18.817 1.00 93.75 682 GLU A CA 1
ATOM 4976 C C . GLU A 1 682 ? -20.334 -9.387 20.274 1.00 93.75 682 GLU A C 1
ATOM 4978 O O . GLU A 1 682 ? -20.301 -10.598 20.530 1.00 93.75 682 GLU A O 1
ATOM 4983 N N . PHE A 1 683 ? -20.344 -8.442 21.223 1.00 93.62 683 PHE A N 1
ATOM 4984 C CA . PHE A 1 683 ? -20.246 -8.732 22.652 1.00 93.62 683 PHE A CA 1
ATOM 4985 C C . PHE A 1 683 ? -21.375 -9.643 23.159 1.00 93.62 683 PHE A C 1
ATOM 4987 O O . PHE A 1 683 ? -21.122 -10.493 24.010 1.00 93.62 683 PHE A O 1
ATOM 4994 N N . GLU A 1 684 ? -22.580 -9.577 22.577 1.00 87.19 684 GLU A N 1
ATOM 4995 C CA . GLU A 1 684 ? -23.715 -10.448 22.942 1.00 87.19 684 GLU A CA 1
ATOM 4996 C C . GLU A 1 684 ? -23.424 -11.952 22.767 1.00 87.19 684 GLU A C 1
ATOM 4998 O O . GLU A 1 684 ? -24.124 -12.805 23.317 1.00 87.19 684 GLU A O 1
ATOM 5003 N N . THR A 1 685 ? -22.400 -12.299 21.982 1.00 88.19 685 THR A N 1
ATOM 5004 C CA . THR A 1 685 ? -22.022 -13.689 21.682 1.00 88.19 685 THR A CA 1
ATOM 5005 C C . THR A 1 685 ? -20.661 -14.096 22.245 1.00 88.19 685 THR A C 1
ATOM 5007 O O . THR A 1 685 ? -20.215 -15.224 22.015 1.00 88.19 685 THR A O 1
ATOM 5010 N N . VAL A 1 686 ? -20.002 -13.203 22.988 1.00 90.06 686 VAL A N 1
ATOM 5011 C CA . VAL A 1 686 ? -18.698 -13.453 23.607 1.00 90.06 686 VAL A CA 1
ATOM 5012 C C . VAL A 1 686 ? -18.838 -14.486 24.724 1.00 90.06 686 VAL A C 1
ATOM 5014 O O . VAL A 1 686 ? -19.648 -14.342 25.633 1.00 90.06 686 VAL A O 1
ATOM 5017 N N . THR A 1 687 ? -18.020 -15.538 24.668 1.00 89.38 687 THR A N 1
ATOM 5018 C CA . THR A 1 687 ? -18.022 -16.619 25.672 1.00 89.38 687 THR A CA 1
ATOM 5019 C C . THR A 1 687 ? -16.754 -16.673 26.515 1.00 89.38 687 THR A C 1
ATOM 5021 O O . THR A 1 687 ? -16.669 -17.507 27.405 1.00 89.38 687 THR A O 1
ATOM 5024 N N . ASP A 1 688 ? -15.740 -15.872 26.188 1.00 92.94 688 ASP A N 1
ATOM 5025 C CA . ASP A 1 688 ? -14.447 -15.847 26.879 1.00 92.94 688 ASP A CA 1
ATOM 5026 C C . ASP A 1 688 ? -14.260 -14.594 27.745 1.00 92.94 688 ASP A C 1
ATOM 5028 O O . ASP A 1 688 ? -13.137 -14.287 28.136 1.00 92.94 688 ASP A O 1
ATOM 5032 N N . ASN A 1 689 ? -15.342 -13.869 28.043 1.00 92.44 689 ASN A N 1
ATOM 5033 C CA . ASN A 1 689 ? -15.330 -12.727 28.949 1.00 92.44 689 ASN A CA 1
ATOM 5034 C C . ASN A 1 689 ? -15.169 -13.180 30.410 1.00 92.44 689 ASN A C 1
ATOM 5036 O O . ASN A 1 689 ? -15.922 -14.019 30.898 1.00 92.44 689 ASN A O 1
ATOM 5040 N N . ALA A 1 690 ? -14.223 -12.569 31.118 1.00 92.31 690 ALA A N 1
ATOM 5041 C CA . ALA A 1 690 ? -13.942 -12.843 32.522 1.00 92.31 690 ALA A CA 1
ATOM 5042 C C . ALA A 1 690 ? -14.559 -11.822 33.501 1.00 92.31 690 ALA A C 1
ATOM 5044 O O . ALA A 1 690 ? -14.525 -12.062 34.709 1.00 92.31 690 ALA A O 1
ATOM 5045 N N . GLY A 1 691 ? -15.105 -10.698 33.023 1.00 93.50 691 GLY A N 1
ATOM 5046 C CA . GLY A 1 691 ? -15.671 -9.645 33.875 1.00 93.50 691 GLY A CA 1
ATOM 5047 C C . GLY A 1 691 ? -17.197 -9.695 33.996 1.00 93.50 691 GLY A C 1
ATOM 5048 O O . GLY A 1 691 ? -17.884 -10.308 33.186 1.00 93.50 691 GLY A O 1
ATOM 5049 N N . VAL A 1 692 ? -17.746 -9.046 35.024 1.00 94.94 692 VAL A N 1
ATOM 5050 C CA . VAL A 1 692 ? -19.138 -9.254 35.483 1.00 94.94 692 VAL A CA 1
ATOM 5051 C C . VAL A 1 692 ? -20.022 -8.007 35.419 1.00 94.94 692 VAL A C 1
ATOM 5053 O O . VAL A 1 692 ? -21.198 -8.071 35.774 1.00 94.94 692 VAL A O 1
ATOM 5056 N N . ALA A 1 693 ? -19.477 -6.854 35.033 1.00 95.81 693 ALA A N 1
ATOM 5057 C CA . ALA A 1 693 ? -20.229 -5.603 34.955 1.00 95.81 693 ALA A CA 1
ATOM 5058 C C . ALA A 1 693 ? -19.769 -4.758 33.764 1.00 95.81 693 ALA A C 1
ATOM 5060 O O . ALA A 1 693 ? -18.576 -4.530 33.612 1.00 95.81 693 ALA A O 1
ATOM 5061 N N . LEU A 1 694 ? -20.705 -4.271 32.952 1.00 95.56 694 LEU A N 1
ATOM 5062 C CA . LEU A 1 694 ? -20.465 -3.403 31.799 1.00 95.56 694 LEU A CA 1
ATOM 5063 C C . LEU A 1 694 ? -20.905 -1.974 32.115 1.00 95.56 694 LEU A C 1
ATOM 5065 O O . LEU A 1 694 ? -22.042 -1.756 32.530 1.00 95.56 694 LEU A O 1
ATOM 5069 N N . MET A 1 695 ? -20.030 -0.999 31.880 1.00 94.19 695 MET A N 1
ATOM 5070 C CA . MET A 1 695 ? -20.349 0.427 31.966 1.00 94.19 695 MET A CA 1
ATOM 5071 C C . MET A 1 695 ? -19.611 1.175 30.856 1.00 94.19 695 MET A C 1
ATOM 5073 O O . MET A 1 695 ? -18.406 1.013 30.712 1.00 94.19 695 MET A O 1
ATOM 5077 N N . ASN A 1 696 ? -20.329 1.992 30.079 1.00 90.25 696 ASN A N 1
ATOM 5078 C CA . ASN A 1 696 ? -19.766 2.834 29.011 1.00 90.25 696 ASN A CA 1
ATOM 5079 C C . ASN A 1 696 ? -18.821 2.089 28.037 1.00 90.25 696 ASN A C 1
ATOM 5081 O O . ASN A 1 696 ? -17.782 2.619 27.661 1.00 90.25 696 ASN A O 1
ATOM 5085 N N . GLY A 1 697 ? -19.153 0.851 27.654 1.00 91.12 697 GLY A N 1
ATOM 5086 C CA . GLY A 1 697 ? -18.308 0.052 26.756 1.00 91.12 697 GLY A CA 1
ATOM 5087 C C . GLY A 1 697 ? -17.090 -0.595 27.427 1.00 91.12 697 GLY A C 1
ATOM 5088 O O . GLY A 1 697 ? -16.269 -1.189 26.745 1.00 91.12 697 GLY A O 1
ATOM 5089 N N . VAL A 1 698 ? -16.950 -0.539 28.753 1.00 94.25 698 VAL A N 1
ATOM 5090 C CA . VAL A 1 698 ? -15.866 -1.211 29.486 1.00 94.25 698 VAL A CA 1
ATOM 5091 C C . VAL A 1 698 ? -16.432 -2.263 30.430 1.00 94.25 698 VAL A C 1
ATOM 5093 O O . VAL A 1 698 ? -17.367 -1.999 31.190 1.00 94.25 698 VAL A O 1
ATOM 5096 N N . VAL A 1 699 ? -15.856 -3.464 30.392 1.00 96.25 699 VAL A N 1
ATOM 5097 C CA . VAL A 1 699 ? -16.201 -4.566 31.290 1.00 96.25 699 VAL A CA 1
ATOM 5098 C C . VAL A 1 699 ? -15.238 -4.607 32.477 1.00 96.25 699 VAL A C 1
ATOM 5100 O O . VAL A 1 699 ? -14.019 -4.604 32.318 1.00 96.25 699 VAL A O 1
ATOM 5103 N N . TYR A 1 700 ? -15.805 -4.682 33.676 1.00 94.25 700 TYR A N 1
ATOM 5104 C CA . TYR A 1 700 ? -15.109 -4.679 34.957 1.00 94.25 700 TYR A CA 1
ATOM 5105 C C . TYR A 1 700 ? -15.167 -6.054 35.626 1.00 94.25 700 TYR A C 1
ATOM 5107 O O . TYR A 1 700 ? -16.185 -6.749 35.572 1.00 94.25 700 TYR A O 1
ATOM 5115 N N . ASP A 1 701 ? -14.099 -6.404 36.343 1.00 92.81 701 ASP A N 1
ATOM 5116 C CA . ASP A 1 701 ? -13.973 -7.661 37.094 1.00 92.81 701 ASP A CA 1
ATOM 5117 C C . ASP A 1 701 ? -15.029 -7.816 38.203 1.00 92.81 701 ASP A C 1
ATOM 5119 O O . ASP A 1 701 ? -15.375 -8.934 38.588 1.00 92.81 701 ASP A O 1
ATOM 5123 N N . SER A 1 702 ? -15.548 -6.707 38.742 1.00 94.88 702 SER A N 1
ATOM 5124 C CA . SER A 1 702 ? -16.603 -6.719 39.756 1.00 94.88 702 SER A CA 1
ATOM 5125 C C . SER A 1 702 ? -17.577 -5.547 39.614 1.00 94.88 702 SER A C 1
ATOM 5127 O O . SER A 1 702 ? -17.219 -4.458 39.164 1.00 94.88 702 SER A O 1
ATOM 5129 N N . LEU A 1 703 ? -18.814 -5.739 40.091 1.00 96.88 703 LEU A N 1
ATOM 5130 C CA . LEU A 1 703 ? -19.797 -4.655 40.210 1.00 96.88 703 LEU A CA 1
ATOM 5131 C C . LEU A 1 703 ? -19.285 -3.512 41.105 1.00 96.88 703 LEU A C 1
ATOM 5133 O O . LEU A 1 703 ? -19.591 -2.346 40.864 1.00 96.88 703 LEU A O 1
ATOM 5137 N N . ALA A 1 704 ? -18.498 -3.832 42.137 1.00 96.56 704 ALA A N 1
ATOM 5138 C CA . ALA A 1 704 ? -17.906 -2.825 43.011 1.00 96.56 704 ALA A CA 1
ATOM 5139 C C . ALA A 1 704 ? -16.896 -1.942 42.259 1.00 96.56 704 ALA A C 1
ATOM 5141 O O . ALA A 1 704 ? -16.931 -0.727 42.439 1.00 96.56 704 ALA A O 1
ATOM 5142 N N . ASP A 1 705 ? -16.072 -2.525 41.382 1.00 95.25 705 ASP A N 1
ATOM 5143 C CA . ASP A 1 705 ? -15.094 -1.779 40.580 1.00 95.25 705 ASP A CA 1
ATOM 5144 C C . ASP A 1 705 ? -15.785 -0.855 39.567 1.00 95.25 705 ASP A C 1
ATOM 5146 O O . ASP A 1 705 ? -15.413 0.313 39.455 1.00 95.25 705 ASP A O 1
ATOM 5150 N N . ALA A 1 706 ? -16.852 -1.325 38.908 1.00 96.44 706 ALA A N 1
ATOM 5151 C CA . ALA A 1 706 ? -17.666 -0.488 38.019 1.00 96.44 706 ALA A CA 1
ATOM 5152 C C . ALA A 1 706 ? -18.313 0.691 38.776 1.00 96.44 706 ALA A C 1
ATOM 5154 O O . ALA A 1 706 ? -18.281 1.841 38.333 1.00 96.44 706 ALA A O 1
ATOM 5155 N N . VAL A 1 707 ? -18.858 0.436 39.973 1.00 97.19 707 VAL A N 1
ATOM 5156 C CA . VAL A 1 707 ? -19.437 1.485 40.827 1.00 97.19 707 VAL A CA 1
ATOM 5157 C C . VAL A 1 707 ? -18.377 2.470 41.316 1.00 97.19 707 VAL A C 1
ATOM 5159 O O . VAL A 1 707 ? -18.659 3.669 41.399 1.00 97.19 707 VAL A O 1
ATOM 5162 N N . ASP A 1 708 ? -17.169 2.011 41.638 1.00 95.81 708 ASP A N 1
ATOM 5163 C CA . ASP A 1 708 ? -16.059 2.873 42.042 1.00 95.81 708 ASP A CA 1
ATOM 5164 C C . ASP A 1 708 ? -15.562 3.741 40.874 1.00 95.81 708 ASP A C 1
ATOM 5166 O O . ASP A 1 708 ? -15.307 4.930 41.100 1.00 95.81 708 ASP A O 1
ATOM 5170 N N . ALA A 1 709 ? -15.544 3.204 39.648 1.00 94.12 709 ALA A N 1
ATOM 5171 C CA . ALA A 1 709 ? -15.187 3.913 38.417 1.00 94.12 709 ALA A CA 1
ATOM 5172 C C . ALA A 1 709 ? -16.214 4.980 37.995 1.00 94.12 709 ALA A C 1
ATOM 5174 O O . ALA A 1 709 ? -15.828 6.010 37.448 1.00 94.12 709 ALA A O 1
ATOM 5175 N N . ALA A 1 710 ? -17.504 4.793 38.307 1.00 94.69 710 ALA A N 1
ATOM 5176 C CA . ALA A 1 710 ? -18.554 5.752 37.952 1.00 94.69 710 ALA A CA 1
ATOM 5177 C C . ALA A 1 710 ? -18.236 7.196 38.425 1.00 94.69 710 ALA A C 1
ATOM 5179 O O . ALA A 1 710 ? -17.767 7.396 39.553 1.00 94.69 710 ALA A O 1
ATOM 5180 N N . PRO A 1 711 ? -18.526 8.238 37.630 1.00 93.69 711 PRO A N 1
ATOM 5181 C CA . PRO A 1 711 ? -18.134 9.607 37.957 1.00 93.69 711 PRO A CA 1
ATOM 5182 C C . PRO A 1 711 ? -18.841 10.155 39.213 1.00 93.69 711 PRO A C 1
ATOM 5184 O O . PRO A 1 711 ? -19.982 9.812 39.529 1.00 93.69 711 PRO A O 1
ATOM 5187 N N . THR A 1 712 ? -18.158 11.039 39.951 1.00 94.81 712 THR A N 1
ATOM 5188 C CA . THR A 1 712 ? -18.678 11.698 41.173 1.00 94.81 712 THR A CA 1
ATOM 5189 C C . THR A 1 712 ? -19.177 13.127 40.925 1.00 94.81 712 THR A C 1
ATOM 5191 O O . THR A 1 712 ? -19.200 13.948 41.844 1.00 94.81 712 THR A O 1
ATOM 5194 N N . ASP A 1 713 ? -19.499 13.468 39.678 1.00 92.38 713 ASP A N 1
ATOM 5195 C CA . ASP A 1 713 ? -19.951 14.800 39.256 1.00 92.38 713 ASP A CA 1
ATOM 5196 C C . ASP A 1 713 ? -21.469 14.878 38.994 1.00 92.38 713 ASP A C 1
ATOM 5198 O O . ASP A 1 713 ? -21.982 15.924 38.591 1.00 92.38 713 ASP A O 1
ATOM 5202 N N . GLY A 1 714 ? -22.196 13.791 39.275 1.00 89.81 714 GLY A N 1
ATOM 5203 C CA . GLY A 1 714 ? -23.637 13.661 39.065 1.00 89.81 714 GLY A CA 1
ATOM 5204 C C . GLY A 1 714 ? -24.051 13.201 37.663 1.00 89.81 714 GLY A C 1
ATOM 5205 O O . GLY A 1 714 ? -25.257 13.059 37.424 1.00 89.81 714 GLY A O 1
ATOM 5206 N N . THR A 1 715 ? -23.101 12.948 36.755 1.00 93.31 715 THR A N 1
ATOM 5207 C CA . THR A 1 715 ? -23.374 12.340 35.443 1.00 93.31 715 THR A CA 1
ATOM 5208 C C . THR A 1 715 ? -23.981 10.953 35.632 1.00 93.31 715 THR A C 1
ATOM 5210 O O . THR A 1 715 ? -23.459 10.144 36.397 1.00 93.31 715 THR A O 1
ATOM 5213 N N . GLN A 1 716 ? -25.118 10.698 34.976 1.00 97.00 716 GLN A N 1
ATOM 5214 C CA . GLN A 1 716 ? -25.773 9.396 35.045 1.00 97.00 716 GLN A CA 1
ATOM 5215 C C . GLN A 1 716 ? -25.013 8.377 34.200 1.00 97.00 716 GLN A C 1
ATOM 5217 O O . GLN A 1 716 ? -24.767 8.632 33.024 1.00 97.00 716 GLN A O 1
ATOM 5222 N N . VAL A 1 717 ? -24.722 7.219 34.783 1.00 96.56 717 VAL A N 1
ATOM 5223 C CA . VAL A 1 717 ? -24.200 6.046 34.072 1.00 96.56 717 VAL A CA 1
ATOM 5224 C C . VAL A 1 717 ? -25.081 4.832 34.341 1.00 96.56 717 VAL A C 1
ATOM 5226 O O . VAL A 1 717 ? -25.722 4.747 35.395 1.00 96.56 717 VAL A O 1
ATOM 5229 N N . THR A 1 718 ? -25.110 3.902 33.389 1.00 97.62 718 THR A N 1
ATOM 5230 C CA . THR A 1 718 ? -25.762 2.598 33.551 1.00 97.62 718 THR A CA 1
ATOM 5231 C C . THR A 1 718 ? -24.690 1.529 33.679 1.00 97.62 718 THR A C 1
ATOM 5233 O O . THR A 1 718 ? -23.759 1.497 32.878 1.00 97.62 718 THR A O 1
ATOM 5236 N N . ILE A 1 719 ? -24.819 0.690 34.701 1.00 98.25 719 ILE A N 1
ATOM 5237 C CA . ILE A 1 719 ? -23.997 -0.493 34.922 1.00 98.25 719 ILE A CA 1
ATOM 5238 C C . ILE A 1 719 ? -24.900 -1.701 34.706 1.00 98.25 719 ILE A C 1
ATOM 5240 O O . ILE A 1 719 ? -25.855 -1.881 35.463 1.00 98.25 719 ILE A O 1
ATOM 5244 N N . THR A 1 720 ? -24.595 -2.508 33.697 1.00 97.19 720 THR A N 1
ATOM 5245 C CA . THR A 1 720 ? -25.330 -3.739 33.389 1.00 97.19 720 THR A CA 1
ATOM 5246 C C . THR A 1 720 ? -24.540 -4.940 33.883 1.00 97.19 720 THR A C 1
ATOM 5248 O O . THR A 1 720 ? -23.331 -5.026 33.663 1.00 97.19 720 THR A O 1
ATOM 5251 N N . LEU A 1 721 ? -25.199 -5.856 34.583 1.00 96.69 721 LEU A N 1
ATOM 5252 C CA . LEU A 1 721 ? -24.568 -7.070 35.088 1.00 96.69 721 LEU A CA 1
ATOM 5253 C C . LEU A 1 721 ? -24.390 -8.104 33.965 1.00 96.69 721 LEU A C 1
ATOM 5255 O O . LEU A 1 721 ? -25.246 -8.225 33.096 1.00 96.69 721 LEU A O 1
ATOM 5259 N N . ILE A 1 722 ? -23.286 -8.850 33.990 1.00 94.94 722 ILE A N 1
ATOM 5260 C CA . ILE A 1 722 ? -22.961 -9.865 32.982 1.00 94.94 722 ILE A CA 1
ATOM 5261 C C . ILE A 1 722 ? -22.855 -11.234 33.650 1.00 94.94 722 ILE A C 1
ATOM 5263 O O . ILE A 1 722 ? -22.160 -11.393 34.655 1.00 94.94 722 ILE A O 1
ATOM 5267 N N . ASP A 1 723 ? -23.512 -12.225 33.053 1.00 91.00 723 ASP A N 1
ATOM 5268 C CA . ASP A 1 723 ? -23.403 -13.634 33.420 1.00 91.00 723 ASP A CA 1
ATOM 5269 C C . ASP A 1 723 ? -22.260 -14.295 32.638 1.00 91.00 723 ASP A C 1
ATOM 5271 O O . ASP A 1 723 ? -22.364 -14.517 31.430 1.00 91.00 723 ASP A O 1
ATOM 5275 N N . THR A 1 724 ? -21.147 -14.575 33.315 1.00 85.12 724 THR A N 1
ATOM 5276 C CA . THR A 1 724 ? -19.943 -15.126 32.677 1.00 85.12 724 THR A CA 1
ATOM 5277 C C . THR A 1 724 ? -19.993 -16.639 32.476 1.00 85.12 724 THR A C 1
ATOM 5279 O O . THR A 1 724 ? -19.316 -17.142 31.582 1.00 85.12 724 THR A O 1
ATOM 5282 N N . ASP A 1 725 ? -20.779 -17.387 33.258 1.00 84.06 725 ASP A N 1
ATOM 5283 C CA . ASP A 1 725 ? -20.836 -18.855 33.180 1.00 84.06 725 ASP A CA 1
ATOM 5284 C C . ASP A 1 725 ? -22.187 -19.412 32.689 1.00 84.06 725 ASP A C 1
ATOM 5286 O O . ASP A 1 725 ? -22.298 -20.610 32.388 1.00 84.06 725 ASP A O 1
ATOM 5290 N N . GLY A 1 726 ? -23.179 -18.536 32.507 1.00 85.81 726 GLY A N 1
ATOM 5291 C CA . GLY A 1 726 ? -24.488 -18.846 31.942 1.00 85.81 726 GLY A CA 1
ATOM 5292 C C . GLY A 1 726 ? -25.450 -19.495 32.938 1.00 85.81 726 GLY A C 1
ATOM 5293 O O . GLY A 1 726 ? -26.431 -20.120 32.508 1.00 85.81 726 GLY A O 1
ATOM 5294 N N . ASP A 1 727 ? -25.159 -19.447 34.242 1.00 90.12 727 ASP A N 1
ATOM 5295 C CA . ASP A 1 727 ? -25.991 -20.048 35.285 1.00 90.12 727 ASP A CA 1
ATOM 5296 C C . ASP A 1 727 ? -27.068 -19.102 35.856 1.00 90.12 727 ASP A C 1
ATOM 5298 O O . ASP A 1 727 ? -27.969 -19.550 36.581 1.00 90.12 727 ASP A O 1
ATOM 5302 N N . GLY A 1 728 ? -27.041 -17.827 35.456 1.00 93.12 728 GLY A N 1
ATOM 5303 C CA . GLY A 1 728 ? -27.945 -16.767 35.890 1.00 93.12 728 GLY A CA 1
ATOM 5304 C C . GLY A 1 728 ? -27.591 -16.136 37.242 1.00 93.12 728 GLY A C 1
ATOM 5305 O O . GLY A 1 728 ? -28.407 -15.374 37.776 1.00 93.12 728 GLY A O 1
ATOM 5306 N N . ILE A 1 729 ? -26.434 -16.461 37.832 1.00 95.19 729 ILE A N 1
ATOM 5307 C CA . ILE A 1 729 ? -26.018 -16.058 39.179 1.00 95.19 729 ILE A CA 1
ATOM 5308 C C . ILE A 1 729 ? -24.615 -15.438 39.154 1.00 95.19 729 ILE A C 1
ATOM 5310 O O . ILE A 1 729 ? -23.590 -16.100 39.052 1.00 95.19 729 ILE A O 1
ATOM 5314 N N . VAL A 1 730 ? -24.548 -14.142 39.431 1.00 96.06 730 VAL A N 1
ATOM 5315 C CA . VAL A 1 730 ? -23.296 -13.410 39.617 1.00 96.06 730 VAL A CA 1
ATOM 5316 C C . VAL A 1 730 ? -22.987 -13.306 41.108 1.00 96.06 730 VAL A C 1
ATOM 5318 O O . VAL A 1 730 ? -23.743 -12.725 41.885 1.00 96.06 730 VAL A O 1
ATOM 5321 N N . THR A 1 731 ? -21.853 -13.854 41.541 1.00 94.75 731 THR A N 1
ATOM 5322 C CA . THR A 1 731 ? -21.408 -13.754 42.941 1.00 94.75 731 THR A CA 1
ATOM 5323 C C . THR A 1 731 ? -20.414 -12.610 43.102 1.00 94.75 731 THR A C 1
ATOM 5325 O O . THR A 1 731 ? -19.400 -12.574 42.408 1.00 94.75 731 THR A O 1
ATOM 5328 N N . GLY A 1 732 ? -20.638 -11.711 44.062 1.00 95.00 732 GLY A N 1
ATOM 5329 C CA . GLY A 1 732 ? -19.742 -10.571 44.270 1.00 95.00 732 GLY A CA 1
ATOM 5330 C C . GLY A 1 732 ? -19.682 -10.068 45.708 1.00 95.00 732 GLY A C 1
ATOM 5331 O O . GLY A 1 732 ? -20.387 -10.548 46.596 1.00 95.00 732 GLY A O 1
ATOM 5332 N N . SER A 1 733 ? -18.783 -9.118 45.960 1.00 96.62 733 SER A N 1
ATOM 5333 C CA . SER A 1 733 ? -18.651 -8.441 47.253 1.00 96.62 733 SER A CA 1
ATOM 5334 C C . SER A 1 733 ? -19.769 -7.412 47.465 1.00 96.62 733 SER A C 1
ATOM 5336 O O . SER A 1 733 ? -20.560 -7.109 46.566 1.00 96.62 733 SER A O 1
ATOM 5338 N N . GLY A 1 734 ? -19.845 -6.858 48.677 1.00 97.25 734 GLY A N 1
ATOM 5339 C CA . GLY A 1 734 ? -20.722 -5.724 48.937 1.00 97.25 734 GLY A CA 1
ATOM 5340 C C . GLY A 1 734 ? -20.297 -4.466 48.169 1.00 97.25 734 GLY A C 1
ATOM 5341 O O . GLY A 1 734 ? -19.113 -4.243 47.925 1.00 97.25 734 GLY A O 1
ATOM 5342 N N . VAL A 1 735 ? -21.262 -3.605 47.846 1.00 98.31 735 VAL A N 1
ATOM 5343 C CA . VAL A 1 735 ? -21.073 -2.425 46.986 1.00 98.31 735 VAL A CA 1
ATOM 5344 C C . VAL A 1 735 ? -21.312 -1.135 47.762 1.00 98.31 735 VAL A C 1
ATOM 5346 O O . VAL A 1 735 ? -22.331 -0.964 48.439 1.00 98.31 735 VAL A O 1
ATOM 5349 N N . LYS A 1 736 ? -20.386 -0.181 47.650 1.00 97.81 736 LYS A N 1
ATOM 5350 C CA . LYS A 1 736 ? -20.478 1.111 48.330 1.00 97.81 736 LYS A CA 1
ATOM 5351 C C . LYS A 1 736 ? -20.566 2.255 47.329 1.00 97.81 736 LYS A C 1
ATOM 5353 O O . LYS A 1 736 ? -19.590 2.589 46.677 1.00 97.81 736 LYS A O 1
ATOM 5358 N N . VAL A 1 737 ? -21.705 2.937 47.304 1.00 97.94 737 VAL A N 1
ATOM 5359 C CA . VAL A 1 737 ? -21.882 4.151 46.502 1.00 97.94 737 VAL A CA 1
ATOM 5360 C C . VAL A 1 737 ? -21.516 5.358 47.361 1.00 97.94 737 VAL A C 1
ATOM 5362 O O . VAL A 1 737 ? -22.194 5.659 48.347 1.00 97.94 737 VAL A O 1
ATOM 5365 N N . VAL A 1 738 ? -20.418 6.033 47.017 1.00 96.38 738 VAL A N 1
ATOM 5366 C CA . VAL A 1 738 ? -19.993 7.279 47.680 1.00 96.38 738 VAL A CA 1
ATOM 5367 C C . VAL A 1 738 ? -20.823 8.483 47.224 1.00 96.38 738 VAL A C 1
ATOM 5369 O O . VAL A 1 738 ? -21.573 8.382 46.259 1.00 96.38 738 VAL A O 1
ATOM 5372 N N . GLU A 1 739 ? -20.723 9.601 47.949 1.00 95.44 739 GLU A N 1
ATOM 5373 C CA . GLU A 1 739 ? -21.438 10.856 47.657 1.00 95.44 739 GLU A CA 1
ATOM 5374 C C . GLU A 1 739 ? -21.134 11.377 46.238 1.00 95.44 739 GLU A C 1
ATOM 5376 O O . GLU A 1 739 ? -19.981 11.355 45.806 1.00 95.44 739 GLU A O 1
ATOM 5381 N N . GLY A 1 740 ? -22.160 11.883 45.542 1.00 95.50 740 GLY A N 1
ATOM 5382 C CA . GLY A 1 740 ? -22.040 12.556 44.242 1.00 95.50 740 GLY A CA 1
ATOM 5383 C C . GLY A 1 740 ? -22.234 11.667 43.010 1.00 95.50 740 GLY A C 1
ATOM 5384 O O . GLY A 1 740 ? -22.070 12.156 41.895 1.00 95.50 740 GLY A O 1
ATOM 5385 N N . LYS A 1 741 ? -22.580 10.384 43.180 1.00 97.50 741 LYS A N 1
ATOM 5386 C CA . LYS A 1 741 ? -22.789 9.451 42.058 1.00 97.50 741 LYS A CA 1
ATOM 5387 C C . LYS A 1 741 ? -24.253 9.410 41.605 1.00 97.50 741 LYS A C 1
ATOM 5389 O O . LYS A 1 741 ? -25.164 9.526 42.424 1.00 97.50 741 LYS A O 1
ATOM 5394 N N . ASN A 1 742 ? -24.479 9.200 40.311 1.00 98.12 742 ASN A N 1
ATOM 5395 C CA . ASN A 1 742 ? -25.800 8.996 39.714 1.00 98.12 742 ASN A CA 1
ATOM 5396 C C . ASN A 1 742 ? -25.752 7.709 38.880 1.00 98.12 742 ASN A C 1
ATOM 5398 O O . ASN A 1 742 ? -25.163 7.696 37.805 1.00 98.12 742 ASN A O 1
ATOM 5402 N N . ILE A 1 743 ? -26.273 6.606 39.416 1.00 98.38 743 ILE A N 1
ATOM 5403 C CA . ILE A 1 743 ? -26.046 5.263 38.861 1.00 98.38 743 ILE A CA 1
ATOM 5404 C C . ILE A 1 743 ? -27.379 4.548 38.661 1.00 98.38 743 ILE A C 1
ATOM 5406 O O . ILE A 1 743 ? -28.202 4.483 39.577 1.00 98.38 743 ILE A O 1
ATOM 5410 N N . VAL A 1 744 ? -27.557 3.961 37.482 1.00 98.62 744 VAL A N 1
ATOM 5411 C CA . VAL A 1 744 ? -28.539 2.904 37.233 1.00 98.62 744 VAL A CA 1
ATOM 5412 C C . VAL A 1 744 ? -27.791 1.575 37.243 1.00 98.62 744 VAL A C 1
ATOM 5414 O O . VAL A 1 744 ? -26.844 1.408 36.486 1.00 98.62 744 VAL A O 1
ATOM 5417 N N . ILE A 1 745 ? -28.176 0.652 38.117 1.00 98.62 745 ILE A N 1
ATOM 5418 C CA . ILE A 1 745 ? -27.686 -0.727 38.117 1.00 98.62 745 ILE A CA 1
ATOM 5419 C C . ILE A 1 745 ? -28.802 -1.585 37.530 1.00 98.62 745 ILE A C 1
ATOM 5421 O O . ILE A 1 745 ? -29.842 -1.766 38.170 1.00 98.62 745 ILE A O 1
ATOM 5425 N N . ASP A 1 746 ? -28.592 -2.059 36.308 1.00 98.44 746 ASP A N 1
ATOM 5426 C CA . ASP A 1 746 ? -29.468 -3.010 35.636 1.00 98.44 746 ASP A CA 1
ATOM 5427 C C . ASP A 1 746 ? -28.911 -4.419 35.853 1.00 98.44 746 ASP A C 1
ATOM 5429 O O . ASP A 1 746 ? -27.782 -4.729 35.472 1.00 98.44 746 ASP A O 1
ATOM 5433 N N . PHE A 1 747 ? -29.680 -5.261 36.532 1.00 98.00 747 PHE A N 1
ATOM 5434 C CA . PHE A 1 747 ? -29.284 -6.633 36.825 1.00 98.00 747 PHE A CA 1
ATOM 5435 C C . PHE A 1 747 ? -29.597 -7.586 35.660 1.00 98.00 747 PHE A C 1
ATOM 5437 O O . PHE A 1 747 ? -29.244 -8.754 35.758 1.00 98.00 747 PHE A O 1
ATOM 5444 N N . ASP A 1 748 ? -30.232 -7.116 34.578 1.00 96.31 748 ASP A N 1
ATOM 5445 C CA . ASP A 1 748 ? -30.524 -7.872 33.346 1.00 96.31 748 ASP A CA 1
ATOM 5446 C C . ASP A 1 748 ? -31.212 -9.241 33.565 1.00 96.31 748 ASP A C 1
ATOM 5448 O O . ASP A 1 748 ? -30.963 -10.252 32.914 1.00 96.31 748 ASP A O 1
ATOM 5452 N N . GLY A 1 749 ? -32.088 -9.305 34.563 1.00 96.81 749 GLY A N 1
ATOM 5453 C CA . GLY A 1 749 ? -32.789 -10.510 35.004 1.00 96.81 749 GLY A CA 1
ATOM 5454 C C . GLY A 1 749 ? -31.939 -11.490 35.823 1.00 96.81 749 GLY A C 1
ATOM 5455 O O . GLY A 1 749 ? -32.466 -12.517 36.259 1.00 96.81 749 GLY A O 1
ATOM 5456 N N . LEU A 1 750 ? -30.662 -11.186 36.063 1.00 97.69 750 LEU A N 1
ATOM 5457 C CA . LEU A 1 750 ? -29.714 -12.033 36.785 1.00 97.69 750 LEU A CA 1
ATOM 5458 C C . LEU A 1 750 ? -29.891 -11.944 38.305 1.00 97.69 750 LEU A C 1
ATOM 5460 O O . LEU A 1 750 ? -30.495 -11.017 38.856 1.00 97.69 750 LEU A O 1
ATOM 5464 N N . THR A 1 751 ? -29.334 -12.931 39.007 1.00 98.25 751 THR A N 1
ATOM 5465 C CA . THR A 1 751 ? -29.213 -12.923 40.469 1.00 98.25 751 THR A CA 1
ATOM 5466 C C . THR A 1 751 ? -27.831 -12.433 40.873 1.00 98.25 751 THR A C 1
ATOM 5468 O O . THR A 1 751 ? -26.844 -13.040 40.485 1.00 98.25 751 THR A O 1
ATOM 5471 N N . TYR A 1 752 ? -27.738 -11.396 41.704 1.00 98.12 752 TYR A N 1
ATOM 5472 C CA . TYR A 1 752 ? -26.489 -11.014 42.360 1.00 98.12 752 TYR A CA 1
ATOM 5473 C C . TYR A 1 752 ? -26.474 -11.521 43.810 1.00 98.12 752 TYR A C 1
ATOM 5475 O O . TYR A 1 752 ? -27.224 -11.032 44.664 1.00 98.12 752 TYR A O 1
ATOM 5483 N N . ASP A 1 753 ? -25.625 -12.517 44.083 1.00 97.25 753 ASP A N 1
ATOM 5484 C CA . ASP A 1 753 ? -25.403 -13.069 45.424 1.00 97.25 753 ASP A CA 1
ATOM 5485 C C . ASP A 1 753 ? -24.289 -12.299 46.140 1.00 97.25 753 ASP A C 1
ATOM 5487 O O . ASP A 1 753 ? -23.099 -12.402 45.812 1.00 97.25 753 ASP A O 1
ATOM 5491 N N . VAL A 1 754 ? -24.682 -11.504 47.139 1.00 97.50 754 VAL A N 1
ATOM 5492 C CA . VAL A 1 754 ? -23.744 -10.689 47.906 1.00 97.50 754 VAL A CA 1
ATOM 5493 C C . VAL A 1 754 ? -23.033 -11.533 48.957 1.00 97.50 754 VAL A C 1
ATOM 5495 O O . VAL A 1 754 ? -23.613 -11.987 49.953 1.00 97.50 754 VAL A O 1
ATOM 5498 N N . THR A 1 755 ? -21.722 -11.644 48.804 1.00 95.44 755 THR A N 1
ATOM 5499 C CA . THR A 1 755 ? -20.835 -12.401 49.686 1.00 95.44 755 THR A CA 1
ATOM 5500 C C . THR A 1 755 ? -19.801 -11.500 50.369 1.00 95.44 755 THR A C 1
ATOM 5502 O O . THR A 1 755 ? -19.825 -10.272 50.271 1.00 95.44 755 THR A O 1
ATOM 5505 N N . ASN A 1 756 ? -18.899 -12.101 51.151 1.00 93.00 756 ASN A N 1
ATOM 5506 C CA . ASN A 1 756 ? -17.853 -11.346 51.835 1.00 93.00 756 ASN A CA 1
ATOM 5507 C C . ASN A 1 756 ? -16.758 -10.873 50.857 1.00 93.00 756 ASN A C 1
ATOM 5509 O O . ASN A 1 756 ? -16.328 -11.660 50.017 1.00 93.00 756 ASN A O 1
ATOM 5513 N N . PRO A 1 757 ? -16.181 -9.675 51.064 1.00 95.56 757 PRO A N 1
ATOM 5514 C CA . PRO A 1 757 ? -16.483 -8.757 52.160 1.00 95.56 757 PRO A CA 1
ATOM 5515 C C . PRO A 1 757 ? -17.780 -7.969 51.925 1.00 95.56 757 PRO A C 1
ATOM 5517 O O . PRO A 1 757 ? -17.995 -7.408 50.857 1.00 95.56 757 PRO A O 1
ATOM 5520 N N . THR A 1 758 ? -18.612 -7.876 52.962 1.00 96.00 758 THR A N 1
ATOM 5521 C CA . THR A 1 758 ? -19.684 -6.876 53.045 1.00 96.00 758 THR A CA 1
ATOM 5522 C C . THR A 1 758 ? -19.094 -5.468 53.197 1.00 96.00 758 THR A C 1
ATOM 5524 O O . THR A 1 758 ? -17.920 -5.314 53.540 1.00 96.00 758 THR A O 1
ATOM 5527 N N . VAL A 1 759 ? -19.900 -4.425 52.988 1.00 97.19 759 VAL A N 1
ATOM 5528 C CA . VAL A 1 759 ? -19.481 -3.013 53.087 1.00 97.19 759 VAL A CA 1
ATOM 5529 C C . VAL A 1 759 ? -20.088 -2.298 54.292 1.00 97.19 759 VAL A C 1
ATOM 5531 O O . VAL A 1 759 ? -21.041 -2.758 54.921 1.00 97.19 759 VAL A O 1
ATOM 5534 N N . GLY A 1 760 ? -19.521 -1.148 54.656 1.00 93.31 760 GLY A N 1
ATOM 5535 C CA . GLY A 1 760 ? -20.038 -0.301 55.725 1.00 93.31 760 GLY A CA 1
ATOM 5536 C C . GLY A 1 760 ? -19.037 0.747 56.198 1.00 93.31 760 GLY A C 1
ATOM 5537 O O . GLY A 1 760 ? -18.036 1.054 55.545 1.00 93.31 760 GLY A O 1
ATOM 5538 N N . SER A 1 761 ? -19.319 1.325 57.365 1.00 85.75 761 SER A N 1
ATOM 5539 C CA . SER A 1 761 ? -18.337 2.147 58.072 1.00 85.75 761 SER A CA 1
ATOM 5540 C C . SER A 1 761 ? -17.183 1.280 58.598 1.00 85.75 761 SER A C 1
ATOM 5542 O O . SER A 1 761 ? -17.424 0.124 58.950 1.00 85.75 761 SER A O 1
ATOM 5544 N N . PRO A 1 762 ? -15.956 1.832 58.709 1.00 87.44 762 PRO A N 1
ATOM 5545 C CA . PRO A 1 762 ? -14.797 1.082 59.186 1.00 87.44 762 PRO A CA 1
ATOM 5546 C C . PRO A 1 762 ? -15.056 0.354 60.514 1.00 87.44 762 PRO A C 1
ATOM 5548 O O . PRO A 1 762 ? -15.347 0.991 61.530 1.00 87.44 762 PRO A O 1
ATOM 5551 N N . GLY A 1 763 ? -14.918 -0.973 60.513 1.00 86.25 763 GLY A N 1
ATOM 5552 C CA . GLY A 1 763 ? -15.130 -1.850 61.668 1.00 86.25 763 GLY A CA 1
ATOM 5553 C C . GLY A 1 763 ? -16.575 -2.319 61.894 1.00 86.25 763 GLY A C 1
ATOM 5554 O O . GLY A 1 763 ? -16.828 -3.016 62.883 1.00 86.25 763 GLY A O 1
ATOM 5555 N N . THR A 1 764 ? -17.517 -1.944 61.025 1.00 86.56 764 THR A N 1
ATOM 5556 C CA . THR A 1 764 ? -18.923 -2.385 61.038 1.00 86.56 764 THR A CA 1
ATOM 5557 C C . THR A 1 764 ? -19.430 -2.694 59.627 1.00 86.56 764 THR A C 1
ATOM 5559 O O . THR A 1 764 ? -20.557 -2.353 59.277 1.00 86.56 764 THR A O 1
ATOM 5562 N N . GLU A 1 765 ? -18.591 -3.288 58.789 1.00 95.31 765 GLU A N 1
ATOM 5563 C CA . GLU A 1 765 ? -18.916 -3.640 57.412 1.00 95.31 765 GLU A CA 1
ATOM 5564 C C . GLU A 1 765 ? -19.879 -4.833 57.388 1.00 95.31 765 GLU A C 1
ATOM 5566 O O . GLU A 1 765 ? -19.461 -5.985 57.430 1.00 95.31 765 GLU A O 1
ATOM 5571 N N . THR A 1 766 ? -21.185 -4.568 57.408 1.00 95.81 766 THR A N 1
ATOM 5572 C CA . THR A 1 766 ? -22.238 -5.593 57.538 1.00 95.81 766 THR A CA 1
ATOM 5573 C C . THR A 1 766 ? -23.301 -5.532 56.448 1.00 95.81 766 THR A C 1
ATOM 5575 O O . THR A 1 766 ? -24.283 -6.272 56.524 1.00 95.81 766 THR A O 1
ATOM 5578 N N . ASN A 1 767 ? -23.144 -4.632 55.481 1.00 97.81 767 ASN A N 1
ATOM 5579 C CA . ASN A 1 767 ? -24.175 -4.308 54.508 1.00 97.81 767 ASN A CA 1
ATOM 5580 C C . ASN A 1 767 ? -23.856 -4.959 53.163 1.00 97.81 767 ASN A C 1
ATOM 5582 O O . ASN A 1 767 ? -22.683 -5.040 52.792 1.00 97.81 767 ASN A O 1
ATOM 5586 N N . GLY A 1 768 ? -24.888 -5.385 52.434 1.00 97.81 768 GLY A N 1
ATOM 5587 C CA . GLY A 1 768 ? -24.728 -5.792 51.043 1.00 97.81 768 GLY A CA 1
ATOM 5588 C C . GLY A 1 768 ? -24.426 -4.576 50.170 1.00 97.81 768 GLY A C 1
ATOM 5589 O O . GLY A 1 768 ? -23.378 -4.501 49.545 1.00 97.81 768 GLY A O 1
ATOM 5590 N N . PHE A 1 769 ? -25.284 -3.562 50.247 1.00 98.62 769 PHE A N 1
ATOM 5591 C CA . PHE A 1 769 ? -25.111 -2.269 49.597 1.00 98.62 769 PHE A CA 1
ATOM 5592 C C . PHE A 1 769 ? -25.099 -1.147 50.641 1.00 98.62 769 PHE A C 1
ATOM 5594 O O . PHE A 1 769 ? -25.945 -1.107 51.537 1.00 98.62 769 PHE A O 1
ATOM 5601 N N . GLN A 1 770 ? -24.146 -0.216 50.545 1.00 98.00 770 GLN A N 1
ATOM 5602 C CA . GLN A 1 770 ? -24.126 1.023 51.330 1.00 98.00 770 GLN A CA 1
ATOM 5603 C C . GLN A 1 770 ? -24.229 2.226 50.391 1.00 98.00 770 GLN A C 1
ATOM 5605 O O . GLN A 1 770 ? -23.254 2.580 49.732 1.00 98.00 770 GLN A O 1
ATOM 5610 N N . LEU A 1 771 ? -25.389 2.880 50.376 1.00 98.19 771 LEU A N 1
ATOM 5611 C CA . LEU A 1 771 ? -25.686 3.995 49.477 1.00 98.19 771 LEU A CA 1
ATOM 5612 C C . LEU A 1 771 ? -25.613 5.314 50.249 1.00 98.19 771 LEU A C 1
ATOM 5614 O O . LEU A 1 771 ? -26.462 5.582 51.100 1.00 98.19 771 LEU A O 1
ATOM 5618 N N . LEU A 1 772 ? -24.563 6.111 50.034 1.00 96.25 772 LEU A N 1
ATOM 5619 C CA . LEU A 1 772 ? -24.313 7.324 50.817 1.00 96.25 772 LEU A CA 1
ATOM 5620 C C . LEU A 1 772 ? -25.106 8.540 50.315 1.00 96.25 772 LEU A C 1
ATOM 5622 O O . LEU A 1 772 ? -25.490 8.638 49.154 1.00 96.25 772 LEU A O 1
ATOM 5626 N N . LYS A 1 773 ? -25.340 9.487 51.232 1.00 94.94 773 LYS A N 1
ATOM 5627 C CA . LYS A 1 773 ? -26.061 10.740 50.970 1.00 94.94 773 LYS A CA 1
ATOM 5628 C C . LYS A 1 773 ? -25.413 11.527 49.829 1.00 94.94 773 LYS A C 1
ATOM 5630 O O . LYS A 1 773 ? -24.192 11.599 49.757 1.00 94.94 773 LYS A O 1
ATOM 5635 N N . GLY A 1 774 ? -26.249 12.170 49.012 1.00 94.31 774 GLY A N 1
ATOM 5636 C CA . GLY A 1 774 ? -25.827 13.014 47.889 1.00 94.31 774 GLY A CA 1
ATOM 5637 C C . GLY A 1 774 ? -25.722 12.274 46.555 1.00 94.31 774 GLY A C 1
ATOM 5638 O O . GLY A 1 774 ? -25.293 12.877 45.577 1.00 94.31 774 GLY A O 1
ATOM 5639 N N . SER A 1 775 ? -26.121 11.003 46.521 1.00 97.75 775 SER A N 1
ATOM 5640 C CA . SER A 1 775 ? -26.175 10.178 45.313 1.00 97.75 775 SER A CA 1
ATOM 5641 C C . SER A 1 775 ? -27.620 9.866 44.912 1.00 97.75 775 SER A C 1
ATOM 5643 O O . SER A 1 775 ? -28.541 9.979 45.728 1.00 97.75 775 SER A O 1
ATOM 5645 N N . THR A 1 776 ? -27.809 9.464 43.660 1.00 98.38 776 THR A N 1
ATOM 5646 C CA . THR A 1 776 ? -29.079 8.962 43.122 1.00 98.38 776 THR A CA 1
ATOM 5647 C C . THR A 1 776 ? -28.826 7.577 42.546 1.00 98.38 776 THR A C 1
ATOM 5649 O O . THR A 1 776 ? -27.938 7.413 41.712 1.00 98.38 776 THR A O 1
ATOM 5652 N N . VAL A 1 777 ? -29.559 6.572 43.021 1.00 98.75 777 VAL A N 1
ATOM 5653 C CA . VAL A 1 777 ? -29.347 5.174 42.632 1.00 98.75 777 VAL A CA 1
ATOM 5654 C C . VAL A 1 777 ? -30.662 4.563 42.171 1.00 98.75 777 VAL A C 1
ATOM 5656 O O . VAL A 1 777 ? -31.659 4.619 42.889 1.00 98.75 777 VAL A O 1
ATOM 5659 N N . LYS A 1 778 ? -30.666 3.947 40.990 1.00 98.62 778 LYS A N 1
ATOM 5660 C CA . LYS A 1 778 ? -31.744 3.065 40.532 1.00 98.62 778 LYS A CA 1
ATOM 5661 C C . LYS A 1 778 ? -31.213 1.636 40.467 1.00 98.62 778 LYS A C 1
ATOM 5663 O O . LYS A 1 778 ? -30.134 1.425 39.933 1.00 98.62 778 LYS A O 1
ATOM 5668 N N . MET A 1 779 ? -31.955 0.677 41.005 1.00 98.75 779 MET A N 1
ATOM 5669 C CA . MET A 1 779 ? -31.686 -0.758 40.868 1.00 98.75 779 MET A CA 1
ATOM 5670 C C . MET A 1 779 ? -32.866 -1.393 40.142 1.00 98.75 779 MET A C 1
ATOM 5672 O O . MET A 1 779 ? -34.005 -1.175 40.571 1.00 98.75 779 MET A O 1
ATOM 5676 N N . MET A 1 780 ? -32.613 -2.127 39.056 1.00 98.56 780 MET A N 1
ATOM 5677 C CA . MET A 1 780 ? -33.691 -2.695 38.246 1.00 98.56 780 MET A CA 1
ATOM 5678 C C . MET A 1 780 ? -33.418 -4.065 37.635 1.00 98.56 780 MET A C 1
ATOM 5680 O O . MET A 1 780 ? -32.264 -4.449 37.478 1.00 98.56 780 MET A O 1
ATOM 5684 N N . ASN A 1 781 ? -34.507 -4.761 37.290 1.00 97.50 781 ASN A N 1
ATOM 5685 C CA . ASN A 1 781 ? -34.539 -6.024 36.550 1.00 97.50 781 ASN A CA 1
ATOM 5686 C C . ASN A 1 781 ? -33.627 -7.115 37.125 1.00 97.50 781 ASN A C 1
ATOM 5688 O O . ASN A 1 781 ? -32.660 -7.507 36.489 1.00 97.50 781 ASN A O 1
ATOM 5692 N N . GLY A 1 782 ? -33.904 -7.670 38.297 1.00 97.88 782 GLY A N 1
ATOM 5693 C CA . GLY A 1 782 ? -33.112 -8.818 38.751 1.00 97.88 782 GLY A CA 1
ATOM 5694 C C . GLY A 1 782 ? -33.310 -9.176 40.201 1.00 97.88 782 GLY A C 1
ATOM 5695 O O . GLY A 1 782 ? -34.235 -8.698 40.852 1.00 97.88 782 GLY A O 1
ATOM 5696 N N . THR A 1 783 ? -32.456 -10.058 40.708 1.00 98.50 783 THR A N 1
ATOM 5697 C CA . THR A 1 783 ? -32.591 -10.617 42.053 1.00 98.50 783 THR A CA 1
ATOM 5698 C C . THR A 1 783 ? -31.380 -10.279 42.915 1.00 98.50 783 THR A C 1
ATOM 5700 O O . THR A 1 783 ? -30.246 -10.486 42.502 1.00 98.50 783 THR A O 1
ATOM 5703 N N . LEU A 1 784 ? -31.604 -9.801 44.139 1.00 98.50 784 LEU A N 1
ATOM 5704 C CA . LEU A 1 784 ? -30.569 -9.673 45.163 1.00 98.50 784 LEU A CA 1
ATOM 5705 C C . LEU A 1 784 ? -30.798 -10.695 46.271 1.00 98.50 784 LEU A C 1
ATOM 5707 O O . LEU A 1 784 ? -31.871 -10.728 46.878 1.00 98.50 784 LEU A O 1
ATOM 5711 N N . VAL A 1 785 ? -29.751 -11.460 46.576 1.00 97.75 785 VAL A N 1
ATOM 5712 C CA . VAL A 1 785 ? -29.708 -12.411 47.694 1.00 97.75 785 VAL A CA 1
ATOM 5713 C C . VAL A 1 785 ? -28.414 -12.241 48.487 1.00 97.75 785 VAL A C 1
ATOM 5715 O O . VAL A 1 785 ? -27.455 -11.622 48.024 1.00 97.75 785 VAL A O 1
ATOM 5718 N N . SER A 1 786 ? -28.383 -12.750 49.719 1.00 96.88 786 SER A N 1
ATOM 5719 C CA . SER A 1 786 ? -27.149 -12.838 50.502 1.00 96.88 786 SER A CA 1
ATOM 5720 C C . SER A 1 786 ? -27.315 -13.741 51.718 1.00 96.88 786 SER A C 1
ATOM 5722 O O . SER A 1 786 ? -28.257 -13.573 52.487 1.00 96.88 786 SER A O 1
ATOM 5724 N N . ASP A 1 787 ? -26.319 -14.579 52.007 1.00 95.31 787 ASP A N 1
ATOM 5725 C CA . ASP A 1 787 ? -26.209 -15.306 53.286 1.00 95.31 787 ASP A CA 1
ATOM 5726 C C . ASP A 1 787 ? -25.366 -14.567 54.350 1.00 95.31 787 ASP A C 1
ATOM 5728 O O . ASP A 1 787 ? -25.222 -15.010 55.502 1.00 95.31 787 ASP A O 1
ATOM 5732 N N . THR A 1 788 ? -24.766 -13.432 53.975 1.00 93.94 788 THR A N 1
ATOM 5733 C CA . THR A 1 788 ? -23.740 -12.748 54.781 1.00 93.94 788 THR A CA 1
ATOM 5734 C C . THR A 1 788 ? -24.156 -11.366 55.275 1.00 93.94 788 THR A C 1
ATOM 5736 O O . THR A 1 788 ? -23.770 -10.982 56.385 1.00 93.94 788 THR A O 1
ATOM 5739 N N . ALA A 1 789 ? -24.968 -10.636 54.508 1.00 96.44 789 ALA A N 1
ATOM 5740 C CA . ALA A 1 789 ? -25.403 -9.290 54.848 1.00 96.44 789 ALA A CA 1
ATOM 5741 C C . ALA A 1 789 ? -26.383 -9.276 56.035 1.00 96.44 789 ALA A C 1
ATOM 5743 O O . ALA A 1 789 ? -27.363 -10.018 56.081 1.00 96.44 789 ALA A O 1
ATOM 5744 N N . LYS A 1 790 ? -26.155 -8.375 57.000 1.00 97.44 790 LYS A N 1
ATOM 5745 C CA . LYS A 1 790 ? -27.150 -8.058 58.044 1.00 97.44 790 LYS A CA 1
ATOM 5746 C C . LYS A 1 790 ? -28.185 -7.056 57.551 1.00 97.44 790 LYS A C 1
ATOM 5748 O O . LYS A 1 790 ? -29.315 -7.062 58.030 1.00 97.44 790 LYS A O 1
ATOM 5753 N N . ILE A 1 791 ? -27.774 -6.183 56.639 1.00 98.12 791 ILE A N 1
ATOM 5754 C CA . ILE A 1 791 ? -28.628 -5.212 55.964 1.00 98.12 791 ILE A CA 1
ATOM 5755 C C . ILE A 1 791 ? -28.359 -5.385 54.476 1.00 98.12 791 ILE A C 1
ATOM 5757 O O . ILE A 1 791 ? -27.229 -5.141 54.057 1.00 98.12 791 ILE A O 1
ATOM 5761 N N . LEU A 1 792 ? -29.333 -5.850 53.691 1.00 98.44 792 LEU A N 1
ATOM 5762 C CA . LEU A 1 792 ? -29.088 -6.062 52.260 1.00 98.44 792 LEU A CA 1
ATOM 5763 C C . LEU A 1 792 ? -28.830 -4.717 51.567 1.00 98.44 792 LEU A C 1
ATOM 5765 O O . LEU A 1 792 ? -27.784 -4.558 50.948 1.00 98.44 792 LEU A O 1
ATOM 5769 N N . ILE A 1 793 ? -29.696 -3.722 51.775 1.00 98.62 793 ILE A N 1
ATOM 5770 C CA . ILE A 1 793 ? -29.513 -2.351 51.282 1.00 98.62 793 ILE A CA 1
ATOM 5771 C C . ILE A 1 793 ? -29.579 -1.367 52.450 1.00 98.62 793 ILE A C 1
ATOM 5773 O O . ILE A 1 793 ? -30.615 -1.204 53.088 1.00 98.62 793 ILE A O 1
ATOM 5777 N N . GLN A 1 794 ? -28.473 -0.678 52.719 1.00 98.06 794 GLN A N 1
ATOM 5778 C CA . GLN A 1 794 ? -28.430 0.460 53.629 1.00 98.06 794 GLN A CA 1
ATOM 5779 C C . GLN A 1 794 ? -28.500 1.758 52.819 1.00 98.06 794 GLN A C 1
ATOM 5781 O O . GLN A 1 794 ? -27.516 2.138 52.178 1.00 98.06 794 GLN A O 1
ATOM 5786 N N . ASN A 1 795 ? -29.630 2.458 52.898 1.00 98.19 795 ASN A N 1
ATOM 5787 C CA . ASN A 1 795 ? -29.917 3.641 52.100 1.00 98.19 795 ASN A CA 1
ATOM 5788 C C . ASN A 1 795 ? -29.817 4.958 52.897 1.00 98.19 795 ASN A C 1
ATOM 5790 O O . ASN A 1 795 ? -30.455 5.138 53.940 1.00 98.19 795 ASN A O 1
ATOM 5794 N N . TYR A 1 796 ? -29.040 5.904 52.365 1.00 96.94 796 TYR A N 1
ATOM 5795 C CA . TYR A 1 796 ? -28.975 7.304 52.799 1.00 96.94 796 TYR A CA 1
ATOM 5796 C C . TYR A 1 796 ? -29.194 8.299 51.641 1.00 96.94 796 TYR A C 1
ATOM 5798 O O . TYR A 1 796 ? -28.933 9.495 51.809 1.00 96.94 796 TYR A O 1
ATOM 5806 N N . CYS A 1 797 ? -29.598 7.810 50.469 1.00 97.31 797 CYS A N 1
ATOM 5807 C CA . CYS A 1 797 ? -29.639 8.527 49.198 1.00 97.31 797 CYS A CA 1
ATOM 5808 C C . CYS A 1 797 ? -31.047 8.497 48.577 1.00 97.31 797 CYS A C 1
ATOM 5810 O O . CYS A 1 797 ? -31.976 7.934 49.164 1.00 97.31 797 CYS A O 1
ATOM 5812 N N . ASP A 1 798 ? -31.208 9.106 47.401 1.00 98.38 798 ASP A N 1
ATOM 5813 C CA . ASP A 1 798 ? -32.431 8.929 46.618 1.00 98.38 798 ASP A CA 1
ATOM 5814 C C . ASP A 1 798 ? -32.344 7.596 45.864 1.00 98.38 798 ASP A C 1
ATOM 5816 O O . ASP A 1 798 ? -31.454 7.406 45.032 1.00 98.38 798 ASP A O 1
ATOM 5820 N N . LEU A 1 799 ? -33.242 6.665 46.188 1.00 98.69 799 LEU A N 1
ATOM 5821 C CA . LEU A 1 799 ? -33.214 5.276 45.732 1.00 98.69 799 LEU A CA 1
ATOM 5822 C C . LEU A 1 799 ? -34.488 4.939 44.954 1.00 98.69 799 LEU A C 1
ATOM 5824 O O . LEU A 1 799 ? -35.593 5.208 45.413 1.00 98.69 799 LEU A O 1
ATOM 5828 N N . THR A 1 800 ? -34.348 4.307 43.795 1.00 98.75 800 THR A N 1
ATOM 5829 C CA . THR A 1 800 ? -35.465 3.693 43.063 1.00 98.75 800 THR A CA 1
ATOM 5830 C C . THR A 1 800 ? -35.221 2.196 42.915 1.00 98.75 800 THR A C 1
ATOM 5832 O O . THR A 1 800 ? -34.128 1.794 42.521 1.00 98.75 800 THR A O 1
ATOM 5835 N N . ILE A 1 801 ? -36.226 1.383 43.232 1.00 98.81 801 ILE A N 1
ATOM 5836 C CA . ILE A 1 801 ? -36.210 -0.076 43.077 1.00 98.81 801 ILE A CA 1
ATOM 5837 C C . ILE A 1 801 ? -37.361 -0.448 42.141 1.00 98.81 801 ILE A C 1
ATOM 5839 O O . ILE A 1 801 ? -38.514 -0.133 42.438 1.00 98.81 801 ILE A O 1
ATOM 5843 N N . ASP A 1 802 ? -37.035 -1.062 41.009 1.00 98.62 802 ASP A N 1
ATOM 5844 C CA . ASP A 1 802 ? -37.947 -1.232 39.873 1.00 98.62 802 ASP A CA 1
ATOM 5845 C C . ASP A 1 802 ? -37.809 -2.644 39.285 1.00 98.62 802 ASP A C 1
ATOM 5847 O O . ASP A 1 802 ? -36.714 -3.034 38.901 1.00 98.62 802 ASP A O 1
ATOM 5851 N N . ASP A 1 803 ? -38.882 -3.435 39.258 1.00 98.31 803 ASP A N 1
ATOM 5852 C CA . ASP A 1 803 ? -38.861 -4.836 38.792 1.00 98.31 803 ASP A CA 1
ATOM 5853 C C . ASP A 1 803 ? -37.746 -5.712 39.427 1.00 98.31 803 ASP A C 1
ATOM 5855 O O . ASP A 1 803 ? -37.123 -6.555 38.777 1.00 98.31 803 ASP A O 1
ATOM 5859 N N . MET A 1 804 ? -37.476 -5.520 40.725 1.00 98.56 804 MET A N 1
ATOM 5860 C CA . MET A 1 804 ? -36.448 -6.270 41.468 1.00 98.56 804 MET A CA 1
ATOM 5861 C C . MET A 1 804 ? -37.039 -7.344 42.385 1.00 98.56 804 MET A C 1
ATOM 5863 O O . MET A 1 804 ? -38.068 -7.137 43.012 1.00 98.56 804 MET A O 1
ATOM 5867 N N . THR A 1 805 ? -36.332 -8.449 42.602 1.00 98.62 805 THR A N 1
ATOM 5868 C CA . THR A 1 805 ? -36.600 -9.407 43.685 1.00 98.62 805 THR A CA 1
ATOM 5869 C C . THR A 1 805 ? -35.510 -9.308 44.749 1.00 98.62 805 THR A C 1
ATOM 5871 O O . THR A 1 805 ? -34.370 -9.690 44.533 1.00 98.62 805 THR A O 1
ATOM 5874 N N . LEU A 1 806 ? -35.842 -8.802 45.930 1.00 98.62 806 LEU A N 1
ATOM 5875 C CA . LEU A 1 806 ? -34.953 -8.739 47.087 1.00 98.62 806 LEU A CA 1
ATOM 5876 C C . LEU A 1 806 ? -35.322 -9.867 48.050 1.00 98.62 806 LEU A C 1
ATOM 5878 O O . LEU A 1 806 ? -36.242 -9.716 48.860 1.00 98.62 806 LEU A O 1
ATOM 5882 N N . ASP A 1 807 ? -34.627 -11.000 47.958 1.00 97.75 807 ASP A N 1
ATOM 5883 C CA . ASP A 1 807 ? -34.954 -12.197 48.733 1.00 97.75 807 ASP A CA 1
ATOM 5884 C C . ASP A 1 807 ? -33.889 -12.494 49.791 1.00 97.75 807 ASP A C 1
ATOM 5886 O O . ASP A 1 807 ? -32.780 -12.947 49.516 1.00 97.75 807 ASP A O 1
ATOM 5890 N N . MET A 1 808 ? -34.260 -12.252 51.045 1.00 97.69 808 MET A N 1
ATOM 5891 C CA . MET A 1 808 ? -33.453 -12.572 52.219 1.00 97.69 808 MET A CA 1
ATOM 5892 C C . MET A 1 808 ? -34.127 -13.637 53.089 1.00 97.69 808 MET A C 1
ATOM 5894 O O . MET A 1 808 ? -33.791 -13.757 54.269 1.00 97.69 808 MET A O 1
ATOM 5898 N N . SER A 1 809 ? -35.094 -14.389 52.553 1.00 94.88 809 SER A N 1
ATOM 5899 C CA . SER A 1 809 ? -35.894 -15.363 53.306 1.00 94.88 809 SER A CA 1
ATOM 5900 C C . SER A 1 809 ? -35.052 -16.463 53.964 1.00 94.88 809 SER A C 1
ATOM 5902 O O . SER A 1 809 ? -35.344 -16.861 55.099 1.00 94.88 809 SER A O 1
ATOM 5904 N N . ASP A 1 810 ? -33.975 -16.882 53.296 1.00 91.31 810 ASP A N 1
ATOM 5905 C CA . ASP A 1 810 ? -33.049 -17.924 53.749 1.00 91.31 810 ASP A CA 1
ATOM 5906 C C . ASP A 1 810 ? -31.816 -17.381 54.509 1.00 91.31 810 ASP A C 1
ATOM 5908 O O . ASP A 1 810 ? -31.064 -18.150 55.119 1.00 91.31 810 ASP A O 1
ATOM 5912 N N . CYS A 1 811 ? -31.646 -16.054 54.594 1.00 92.75 811 CYS A N 1
ATOM 5913 C CA . CYS A 1 811 ? -30.498 -15.444 55.262 1.00 92.75 811 CYS A CA 1
ATOM 5914 C C . CYS A 1 811 ? -30.618 -15.492 56.794 1.00 92.75 811 CYS A C 1
ATOM 5916 O O . CYS A 1 811 ? -31.334 -14.713 57.428 1.00 92.75 811 CYS A O 1
ATOM 5918 N N . GLY A 1 812 ? -29.831 -16.352 57.444 1.00 90.62 812 GLY A N 1
ATOM 5919 C CA . GLY A 1 812 ? -29.857 -16.507 58.905 1.00 90.62 812 GLY A CA 1
ATOM 5920 C C . GLY A 1 812 ? -29.327 -15.313 59.722 1.00 90.62 812 GLY A C 1
ATOM 5921 O O . GLY A 1 812 ? -29.450 -15.323 60.951 1.00 90.62 812 GLY A O 1
ATOM 5922 N N . GLN A 1 813 ? -28.704 -14.316 59.084 1.00 92.81 813 GLN A N 1
ATOM 5923 C CA . GLN A 1 813 ? -28.088 -13.154 59.745 1.00 92.81 813 GLN A CA 1
ATOM 5924 C C . GLN A 1 813 ? -28.798 -11.826 59.461 1.00 92.81 813 GLN A C 1
ATOM 5926 O O . GLN A 1 813 ? -28.490 -10.838 60.141 1.00 92.81 813 GLN A O 1
ATOM 5931 N N . VAL A 1 814 ? -29.717 -11.799 58.491 1.00 95.88 814 VAL A N 1
ATOM 5932 C CA . VAL A 1 814 ? -30.409 -10.577 58.082 1.00 95.88 814 VAL A CA 1
ATOM 5933 C C . VAL A 1 814 ? -31.196 -9.981 59.241 1.00 95.88 814 VAL A C 1
ATOM 5935 O O . VAL A 1 814 ? -31.780 -10.684 60.067 1.00 95.88 814 VAL A O 1
ATOM 5938 N N . GLN A 1 815 ? -31.177 -8.659 59.302 1.00 97.00 815 GLN A N 1
ATOM 5939 C CA . GLN A 1 815 ? -31.971 -7.837 60.205 1.00 97.00 815 GLN A CA 1
ATOM 5940 C C . GLN A 1 815 ? -32.926 -6.958 59.397 1.00 97.00 815 GLN A C 1
ATOM 5942 O O . GLN A 1 815 ? -34.098 -6.855 59.751 1.00 97.00 815 GLN A O 1
ATOM 5947 N N . TYR A 1 816 ? -32.430 -6.396 58.290 1.00 98.12 816 TYR A N 1
ATOM 5948 C CA . TYR A 1 816 ? -33.179 -5.532 57.382 1.00 98.12 816 TYR A CA 1
ATOM 5949 C C . TYR A 1 816 ? -32.918 -5.946 55.932 1.00 98.12 816 TYR A C 1
ATOM 5951 O O . TYR A 1 816 ? -31.762 -6.143 55.551 1.00 98.12 816 TYR A O 1
ATOM 5959 N N . VAL A 1 817 ? -33.963 -6.045 55.108 1.00 98.56 817 VAL A N 1
ATOM 5960 C CA . VAL A 1 817 ? -33.772 -6.114 53.649 1.00 98.56 817 VAL A CA 1
ATOM 5961 C C . VAL A 1 817 ? -33.395 -4.720 53.148 1.00 98.56 817 VAL A C 1
ATOM 5963 O O . VAL A 1 817 ? -32.318 -4.542 52.591 1.00 98.56 817 VAL A O 1
ATOM 5966 N N . ILE A 1 818 ? -34.191 -3.698 53.469 1.00 98.56 818 ILE A N 1
ATOM 5967 C CA . ILE A 1 818 ? -33.851 -2.297 53.182 1.00 98.56 818 ILE A CA 1
ATOM 5968 C C . ILE A 1 818 ? -33.887 -1.482 54.480 1.00 98.56 818 ILE A C 1
ATOM 5970 O O . ILE A 1 818 ? -34.899 -1.463 55.171 1.00 98.56 818 ILE A O 1
ATOM 5974 N N . SER A 1 819 ? -32.806 -0.782 54.820 1.00 98.06 819 SER A N 1
ATOM 5975 C CA . SER A 1 819 ? -32.809 0.214 55.899 1.00 98.06 819 SER A CA 1
ATOM 5976 C C . SER A 1 819 ? -32.699 1.620 55.301 1.00 98.06 819 SER A C 1
ATOM 5978 O O . SER A 1 819 ? -31.662 1.968 54.734 1.00 98.06 819 SER A O 1
ATOM 5980 N N . ASN A 1 820 ? -33.779 2.402 55.373 1.00 98.12 820 ASN A N 1
ATOM 5981 C CA . ASN A 1 820 ? -33.914 3.759 54.855 1.00 98.12 820 ASN A CA 1
ATOM 5982 C C . ASN A 1 820 ? -33.737 4.784 55.978 1.00 98.12 820 ASN A C 1
ATOM 5984 O O . ASN A 1 820 ? -34.603 4.962 56.842 1.00 98.12 820 ASN A O 1
ATOM 5988 N N . ASN A 1 821 ? -32.632 5.529 55.918 1.00 96.31 821 ASN A N 1
ATOM 5989 C CA . ASN A 1 821 ? -32.253 6.474 56.970 1.00 96.31 821 ASN A CA 1
ATOM 5990 C C . ASN A 1 821 ? -32.197 7.936 56.499 1.00 96.31 821 ASN A C 1
ATOM 5992 O O . ASN A 1 821 ? -31.990 8.838 57.316 1.00 96.31 821 ASN A O 1
ATOM 5996 N N . SER A 1 822 ? -32.321 8.178 55.191 1.00 95.44 822 SER A N 1
ATOM 5997 C CA . SER A 1 822 ? -32.349 9.504 54.563 1.00 95.44 822 SER A CA 1
ATOM 5998 C C . SER A 1 822 ? -32.755 9.385 53.094 1.00 95.44 822 SER A C 1
ATOM 6000 O O . SER A 1 822 ? -32.509 8.347 52.488 1.00 95.44 822 SER A O 1
ATOM 6002 N N . GLY A 1 823 ? -33.264 10.476 52.517 1.00 95.56 823 GLY A N 1
ATOM 6003 C CA . GLY A 1 823 ? -33.565 10.568 51.083 1.00 95.56 823 GLY A CA 1
ATOM 6004 C C . GLY A 1 823 ? -34.934 10.001 50.718 1.00 95.56 823 GLY A C 1
ATOM 6005 O O . GLY A 1 823 ? -35.712 9.608 51.595 1.00 95.56 823 GLY A O 1
ATOM 6006 N N . ASN A 1 824 ? -35.240 10.011 49.423 1.00 97.31 824 ASN A N 1
ATOM 6007 C CA . ASN A 1 824 ? -36.494 9.501 48.888 1.00 97.31 824 ASN A CA 1
ATOM 6008 C C . ASN A 1 824 ? -36.307 8.118 48.260 1.00 97.31 824 ASN A C 1
ATOM 6010 O O . ASN A 1 824 ? -35.556 7.969 47.302 1.00 97.31 824 ASN A O 1
ATOM 6014 N N . THR A 1 825 ? -37.022 7.122 48.778 1.00 98.56 825 THR A N 1
ATOM 6015 C CA . THR A 1 825 ? -37.060 5.763 48.228 1.00 98.56 825 THR A CA 1
ATOM 6016 C C . THR A 1 825 ? -38.376 5.534 47.498 1.00 98.56 825 THR A C 1
ATOM 6018 O O . THR A 1 825 ? -39.442 5.702 48.091 1.00 98.56 825 THR A O 1
ATOM 6021 N N . VAL A 1 826 ? -38.313 5.136 46.231 1.00 98.69 826 VAL A N 1
ATOM 6022 C CA . VAL A 1 826 ? -39.475 4.760 45.417 1.00 98.69 826 VAL A CA 1
ATOM 6023 C C . VAL A 1 826 ? -39.359 3.287 45.047 1.00 98.69 826 VAL A C 1
ATOM 6025 O O . VAL A 1 826 ? -38.326 2.855 44.543 1.00 98.69 826 VAL A O 1
ATOM 6028 N N . ILE A 1 827 ? -40.410 2.520 45.316 1.00 98.81 827 ILE A N 1
ATOM 6029 C CA . ILE A 1 827 ? -40.544 1.121 44.925 1.00 98.81 827 ILE A CA 1
ATOM 6030 C C . ILE A 1 827 ? -41.688 1.026 43.919 1.00 98.81 827 ILE A C 1
ATOM 6032 O O . ILE A 1 827 ? -42.795 1.491 44.198 1.00 98.81 827 ILE A O 1
ATOM 6036 N N . THR A 1 828 ? -41.411 0.435 42.761 1.00 98.31 828 THR A N 1
ATOM 6037 C CA . THR A 1 828 ? -42.351 0.355 41.639 1.00 98.31 828 THR A CA 1
ATOM 6038 C C . THR A 1 828 ? -42.225 -0.977 40.889 1.00 98.31 828 THR A C 1
ATOM 6040 O O . THR A 1 828 ? -41.451 -1.855 41.291 1.00 98.31 828 THR A O 1
ATOM 6043 N N . GLY A 1 829 ? -43.042 -1.165 39.853 1.00 97.12 829 GLY A N 1
ATO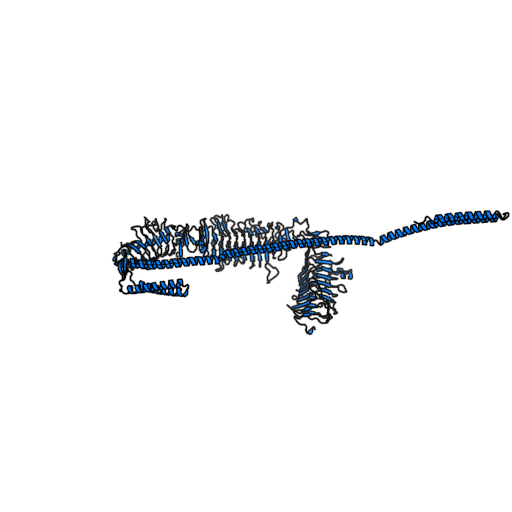M 6044 C CA . GLY A 1 829 ? -43.060 -2.376 39.031 1.00 97.12 829 GLY A CA 1
ATOM 6045 C C . GLY A 1 829 ? -43.485 -3.637 39.796 1.00 97.12 829 GLY A C 1
ATOM 6046 O O . GLY A 1 829 ? -44.136 -3.575 40.847 1.00 97.12 829 GLY A O 1
ATOM 6047 N N . ASP A 1 830 ? -43.112 -4.804 39.282 1.00 97.19 830 ASP A N 1
ATOM 6048 C CA . ASP A 1 830 ? -43.283 -6.123 39.907 1.00 97.19 830 ASP A CA 1
ATOM 6049 C C . ASP A 1 830 ? -42.165 -6.416 40.927 1.00 97.19 830 ASP A C 1
ATOM 6051 O O . ASP A 1 830 ? -41.576 -7.497 40.978 1.00 97.19 830 ASP A O 1
ATOM 6055 N N . THR A 1 831 ? -41.837 -5.421 41.759 1.00 98.50 831 THR A N 1
ATOM 6056 C CA . THR A 1 831 ? -40.795 -5.575 42.777 1.00 98.50 831 THR A CA 1
ATOM 6057 C C . THR A 1 831 ? -41.266 -6.479 43.924 1.00 98.50 831 THR A C 1
ATOM 6059 O O . THR A 1 831 ? -42.304 -6.254 44.546 1.00 98.50 831 THR A O 1
ATOM 6062 N N . THR A 1 832 ? -40.472 -7.485 44.278 1.00 98.62 832 THR A N 1
ATOM 6063 C CA . THR A 1 832 ? -40.719 -8.392 45.402 1.00 98.62 832 THR A CA 1
ATOM 6064 C C . THR A 1 832 ? -39.685 -8.192 46.508 1.00 98.62 832 THR A C 1
ATOM 6066 O O . THR A 1 832 ? -38.490 -8.183 46.251 1.00 98.62 832 THR A O 1
ATOM 6069 N N . ILE A 1 833 ? -40.124 -8.045 47.759 1.00 98.75 833 ILE A N 1
ATOM 6070 C CA . ILE A 1 833 ? -39.260 -7.860 48.935 1.00 98.75 833 ILE A CA 1
ATOM 6071 C C . ILE A 1 833 ? -39.625 -8.911 49.981 1.00 98.75 833 ILE A C 1
ATOM 6073 O O . ILE A 1 833 ? -40.734 -8.902 50.518 1.00 98.75 833 ILE A O 1
ATOM 6077 N N . VAL A 1 834 ? -38.687 -9.796 50.317 1.00 97.75 834 VAL A N 1
ATOM 6078 C CA . VAL A 1 834 ? -38.923 -10.909 51.245 1.00 97.75 834 VAL A CA 1
ATOM 6079 C C . VAL A 1 834 ? -37.892 -10.900 52.367 1.00 97.75 834 VAL A C 1
ATOM 6081 O O . VAL A 1 834 ? -36.714 -11.189 52.168 1.00 97.75 834 VAL A O 1
ATOM 6084 N N . ALA A 1 835 ? -38.339 -10.591 53.583 1.00 96.69 835 ALA A N 1
ATOM 6085 C CA . ALA A 1 835 ? -37.514 -10.721 54.779 1.00 96.69 835 ALA A CA 1
ATOM 6086 C C . ALA A 1 835 ? -37.513 -12.160 55.317 1.00 96.69 835 ALA A C 1
ATOM 6088 O O . ALA A 1 835 ? -38.522 -12.868 55.248 1.00 96.69 835 ALA A O 1
ATOM 6089 N N . ALA A 1 836 ? -36.416 -12.564 55.967 1.00 94.94 836 ALA A N 1
ATOM 6090 C CA . ALA A 1 836 ? -36.411 -13.770 56.792 1.00 94.94 836 ALA A CA 1
ATOM 6091 C C . ALA A 1 836 ? -37.506 -13.707 57.878 1.00 94.94 836 ALA A C 1
ATOM 6093 O O . ALA A 1 836 ? -37.863 -12.621 58.354 1.00 94.94 836 ALA A O 1
ATOM 6094 N N . PRO A 1 837 ? -38.025 -14.857 58.348 1.00 92.62 837 PRO A N 1
ATOM 6095 C CA . PRO A 1 837 ? -39.081 -14.885 59.354 1.00 92.62 837 PRO A CA 1
ATOM 6096 C C . PRO A 1 837 ? -38.770 -14.030 60.596 1.00 92.62 837 PRO A C 1
ATOM 6098 O O . PRO A 1 837 ? -37.799 -14.279 61.314 1.00 92.62 837 PRO A O 1
ATOM 6101 N N . ASN A 1 838 ? -39.670 -13.094 60.918 1.00 89.69 838 ASN A N 1
ATOM 6102 C CA . ASN A 1 838 ? -39.561 -12.111 62.013 1.00 89.69 838 ASN A CA 1
ATOM 6103 C C . ASN A 1 838 ? -38.474 -11.031 61.841 1.00 89.69 838 ASN A C 1
ATOM 6105 O O . ASN A 1 838 ? -38.126 -10.383 62.827 1.00 89.69 838 ASN A O 1
ATOM 6109 N N . GLN A 1 839 ? -37.936 -10.840 60.638 1.00 97.12 839 GLN A N 1
ATOM 6110 C CA . GLN A 1 839 ? -37.031 -9.731 60.324 1.00 97.12 839 GLN A CA 1
ATOM 6111 C C . GLN A 1 839 ? -37.771 -8.589 59.618 1.00 97.12 839 GLN A C 1
ATOM 6113 O O . GLN A 1 839 ? -38.978 -8.666 59.347 1.00 97.12 839 GLN A O 1
ATOM 6118 N N . VAL A 1 840 ? -37.052 -7.495 59.378 1.00 98.12 840 VAL A N 1
ATOM 6119 C CA . VAL A 1 840 ? -37.604 -6.254 58.836 1.00 98.12 840 VAL A CA 1
ATOM 6120 C C . VAL A 1 840 ? -37.465 -6.253 57.314 1.00 98.12 840 VAL A C 1
ATOM 6122 O O . VAL A 1 840 ? -36.365 -6.396 56.784 1.00 98.12 840 VAL A O 1
ATOM 6125 N N . ALA A 1 841 ? -38.586 -6.099 56.609 1.00 97.94 841 ALA A N 1
ATOM 6126 C CA . ALA A 1 841 ? -38.600 -5.924 55.159 1.00 97.94 841 ALA A CA 1
ATOM 6127 C C . ALA A 1 841 ? -38.030 -4.550 54.803 1.00 97.94 841 ALA A C 1
ATOM 6129 O O . ALA A 1 841 ? -37.055 -4.446 54.067 1.00 97.94 841 ALA A O 1
ATOM 6130 N N . PHE A 1 842 ? -38.575 -3.496 55.405 1.00 98.56 842 PHE A N 1
ATOM 6131 C CA . PHE A 1 842 ? -37.982 -2.172 55.321 1.00 98.56 842 PHE A CA 1
ATOM 6132 C C . PHE A 1 842 ? -38.308 -1.322 56.547 1.00 98.56 842 PHE A C 1
ATOM 6134 O O . PHE A 1 842 ? -39.320 -1.545 57.217 1.00 98.56 842 PHE A O 1
ATOM 6141 N N . ASP A 1 843 ? -37.450 -0.353 56.852 1.00 97.81 843 ASP A N 1
ATOM 6142 C CA . ASP A 1 843 ? -37.736 0.674 57.851 1.00 97.81 843 ASP A CA 1
ATOM 6143 C C . ASP A 1 843 ? -37.940 2.060 57.212 1.00 97.81 843 ASP A C 1
ATOM 6145 O O . ASP A 1 843 ? -37.644 2.303 56.038 1.00 97.81 843 ASP A O 1
ATOM 6149 N N . ILE A 1 844 ? -38.509 2.957 58.015 1.00 96.81 844 ILE A N 1
ATOM 6150 C CA . ILE A 1 844 ? -38.581 4.396 57.787 1.00 96.81 844 ILE A CA 1
ATOM 6151 C C . ILE A 1 844 ? -37.985 5.036 59.036 1.00 96.81 844 ILE A C 1
ATOM 6153 O O . ILE A 1 844 ? -38.688 5.277 60.026 1.00 96.81 844 ILE A O 1
ATOM 6157 N N . TYR A 1 845 ? -36.666 5.237 59.026 1.00 96.19 845 TYR A N 1
ATOM 6158 C CA . TYR A 1 845 ? -35.929 5.644 60.216 1.00 96.19 845 TYR A CA 1
ATOM 6159 C C . TYR A 1 845 ? -35.339 7.051 60.098 1.00 96.19 845 TYR A C 1
ATOM 6161 O O . TYR A 1 845 ? -34.310 7.279 59.466 1.00 96.19 845 TYR A O 1
ATOM 6169 N N . TYR A 1 846 ? -35.953 8.022 60.775 1.00 95.56 846 TYR A N 1
ATOM 6170 C CA . TYR A 1 846 ? -35.416 9.380 60.821 1.00 95.56 846 TYR A CA 1
ATOM 6171 C C . TYR A 1 846 ? -34.185 9.461 61.741 1.00 95.56 846 TYR A C 1
ATOM 6173 O O . TYR A 1 846 ? -34.280 9.253 62.954 1.00 95.56 846 TYR A O 1
ATOM 6181 N N . TRP A 1 847 ? -33.006 9.778 61.188 1.00 94.69 847 TRP A N 1
ATOM 6182 C CA . TRP A 1 847 ? -31.739 9.739 61.938 1.00 94.69 847 TRP A CA 1
ATOM 6183 C C . TRP A 1 847 ? -30.975 11.078 62.017 1.00 94.69 847 TRP A C 1
ATOM 6185 O O . TRP A 1 847 ? -29.813 11.177 61.598 1.00 94.69 847 TRP A O 1
ATOM 6195 N N . PRO A 1 848 ? -31.566 12.136 62.600 1.00 93.31 848 PRO A N 1
ATOM 6196 C CA . PRO A 1 848 ? -30.939 13.457 62.632 1.00 93.31 848 PRO A CA 1
ATOM 6197 C C . PRO A 1 848 ? -29.680 13.524 63.505 1.00 93.31 848 PRO A C 1
ATOM 6199 O O . PRO A 1 848 ? -28.789 14.327 63.223 1.00 93.31 848 PRO A O 1
ATOM 6202 N N . GLY A 1 849 ? -29.542 12.667 64.522 1.00 91.81 849 GLY A N 1
ATOM 6203 C CA . GLY A 1 849 ? -28.389 12.668 65.427 1.00 91.81 849 GLY A CA 1
ATOM 6204 C C . GLY A 1 849 ? -27.073 12.285 64.756 1.00 91.81 849 GLY A C 1
ATOM 6205 O O . GLY A 1 849 ? -26.012 12.538 65.328 1.00 91.81 849 GLY A O 1
ATOM 6206 N N . ASN A 1 850 ? -27.134 11.735 63.538 1.00 90.00 850 ASN A N 1
ATOM 6207 C CA . ASN A 1 850 ? -25.972 11.427 62.708 1.00 90.00 850 ASN A CA 1
ATOM 6208 C C . ASN A 1 850 ? -25.894 12.279 61.424 1.00 90.00 850 ASN A C 1
ATOM 6210 O O . ASN A 1 850 ? -25.157 11.943 60.504 1.00 90.00 850 ASN A O 1
ATOM 6214 N N . GLY A 1 851 ? -26.626 13.400 61.364 1.00 90.06 851 GLY A N 1
ATOM 6215 C CA . GLY A 1 851 ? -26.532 14.387 60.279 1.00 90.06 851 GLY A CA 1
ATOM 6216 C C . GLY A 1 851 ? -27.570 14.252 59.158 1.00 90.06 851 GLY A C 1
ATOM 6217 O O . GLY A 1 851 ? -27.576 15.074 58.241 1.00 90.06 851 GLY A O 1
ATOM 6218 N N . TYR A 1 852 ? -28.484 13.282 59.234 1.00 93.25 852 TYR A N 1
ATOM 6219 C CA . TYR A 1 852 ? -29.550 13.068 58.245 1.00 93.25 852 TYR A CA 1
ATOM 6220 C C . TYR A 1 852 ? -30.811 13.875 58.589 1.00 93.25 852 TYR A C 1
ATOM 6222 O O . TYR A 1 852 ? -31.877 13.336 58.869 1.00 93.25 852 TYR A O 1
ATOM 6230 N N . THR A 1 853 ? -30.681 15.203 58.633 1.00 93.00 853 THR A N 1
ATOM 6231 C CA . THR A 1 853 ? -31.744 16.110 59.114 1.00 93.00 853 THR A CA 1
ATOM 6232 C C . THR A 1 853 ? -32.882 16.339 58.121 1.00 93.00 853 THR A C 1
ATOM 6234 O O . THR A 1 853 ? -33.945 16.833 58.513 1.00 93.00 853 THR A O 1
ATOM 6237 N N . ASP A 1 854 ? -32.666 16.023 56.845 1.00 91.31 854 ASP A N 1
ATOM 6238 C CA . ASP A 1 854 ? -33.599 16.342 55.759 1.00 91.31 854 ASP A CA 1
ATOM 6239 C C . ASP A 1 854 ? -34.865 15.480 55.831 1.00 91.31 854 ASP A C 1
ATOM 6241 O O . ASP A 1 854 ? -35.956 15.990 55.582 1.00 91.31 854 ASP A O 1
ATOM 6245 N N . GLY A 1 855 ? -34.734 14.255 56.343 1.00 93.50 855 GLY A N 1
ATOM 6246 C CA . GLY A 1 855 ? -35.818 13.293 56.492 1.00 93.50 855 GLY A CA 1
ATOM 6247 C C . GLY A 1 855 ? -35.644 12.090 55.570 1.00 93.50 855 GLY A C 1
ATOM 6248 O O . GLY A 1 855 ? -34.676 11.999 54.813 1.00 93.50 855 GLY A O 1
ATOM 6249 N N . VAL A 1 856 ? -36.594 11.171 55.666 1.00 96.94 856 VAL A N 1
ATOM 6250 C CA . VAL A 1 856 ? -36.698 9.949 54.875 1.00 96.94 856 VAL A CA 1
ATOM 6251 C C . VAL A 1 856 ? -38.131 9.802 54.364 1.00 96.94 856 VAL A C 1
ATOM 6253 O O . VAL A 1 856 ? -39.095 10.066 55.092 1.00 96.94 856 VAL A O 1
ATOM 6256 N N . SER A 1 857 ? -38.277 9.382 53.113 1.00 97.38 857 SER A N 1
ATOM 6257 C CA . SER A 1 857 ? -39.559 8.980 52.538 1.00 97.38 857 SER A CA 1
ATOM 6258 C C . SER A 1 857 ? -39.435 7.647 51.817 1.00 97.38 857 SER A C 1
ATOM 6260 O O . SER A 1 857 ? -38.426 7.375 51.173 1.00 97.38 857 SER A O 1
ATOM 6262 N N . VAL A 1 858 ? -40.473 6.824 51.930 1.00 98.56 858 VAL A N 1
ATOM 6263 C CA . VAL A 1 858 ? -40.630 5.569 51.195 1.00 98.56 858 VAL A CA 1
ATOM 6264 C C . VAL A 1 858 ? -41.986 5.601 50.497 1.00 98.56 858 VAL A C 1
ATOM 6266 O O . VAL A 1 858 ? -43.000 5.868 51.139 1.00 98.56 858 VAL A O 1
ATOM 6269 N N . THR A 1 859 ? -42.011 5.351 49.192 1.00 98.44 859 THR A N 1
ATOM 6270 C CA . THR A 1 859 ? -43.230 5.358 48.373 1.00 98.44 859 THR A CA 1
ATOM 6271 C C . THR A 1 859 ? -43.326 4.056 47.595 1.00 98.44 859 THR A C 1
ATOM 6273 O O . THR A 1 859 ? -42.424 3.747 46.826 1.00 98.44 859 THR A O 1
ATOM 6276 N N . PHE A 1 860 ? -44.415 3.319 47.783 1.00 98.56 860 PHE A N 1
ATOM 6277 C CA . PHE A 1 860 ? -44.866 2.281 46.858 1.00 98.56 860 PHE A CA 1
ATOM 6278 C C . PHE A 1 860 ? -45.902 2.932 45.951 1.00 98.56 860 PHE A C 1
ATOM 6280 O O . PHE A 1 860 ? -47.005 3.236 46.415 1.00 98.56 860 PHE A O 1
ATOM 6287 N N . ASP A 1 861 ? -45.505 3.244 44.721 1.00 97.38 861 ASP A N 1
ATOM 6288 C CA . ASP A 1 861 ? -46.298 4.083 43.821 1.00 97.38 861 ASP A CA 1
ATOM 6289 C C . ASP A 1 861 ? -47.479 3.335 43.178 1.00 97.38 861 ASP A C 1
ATOM 6291 O O . ASP A 1 861 ? -47.698 2.143 43.403 1.00 97.38 861 ASP A O 1
ATOM 6295 N N . GLU A 1 862 ? -48.274 4.050 42.383 1.00 94.75 862 GLU A N 1
ATOM 6296 C CA . GLU A 1 862 ? -49.435 3.490 41.683 1.00 94.75 862 GLU A CA 1
ATOM 6297 C C . GLU A 1 862 ? -49.103 2.312 40.745 1.00 94.75 862 GLU A C 1
ATOM 6299 O O . GLU A 1 862 ? -49.952 1.438 40.534 1.00 94.75 862 GLU A O 1
ATOM 6304 N N . ASN A 1 863 ? -47.872 2.251 40.222 1.00 95.44 863 ASN A N 1
ATOM 6305 C CA . ASN A 1 863 ? -47.411 1.205 39.308 1.00 95.44 863 ASN A CA 1
ATOM 6306 C C . ASN A 1 863 ? -46.843 -0.017 40.045 1.00 95.44 863 ASN A C 1
ATOM 6308 O O . ASN A 1 863 ? -46.595 -1.045 39.414 1.00 95.44 863 ASN A O 1
ATOM 6312 N N . PHE A 1 864 ? -46.661 0.055 41.366 1.00 97.50 864 PHE A N 1
ATOM 6313 C CA . PHE A 1 864 ? -46.210 -1.079 42.158 1.00 97.50 864 PHE A CA 1
ATOM 6314 C C . PHE A 1 864 ? -47.255 -2.204 42.163 1.00 97.50 864 PHE A C 1
ATOM 6316 O O . PHE A 1 864 ? -48.372 -2.062 42.665 1.00 97.50 864 PHE A O 1
ATOM 6323 N N . THR A 1 865 ? -46.879 -3.361 41.623 1.00 95.56 865 THR A N 1
ATOM 6324 C CA . THR A 1 865 ? -47.746 -4.549 41.526 1.00 95.56 865 THR A CA 1
ATOM 6325 C C . THR A 1 865 ? -47.223 -5.749 42.305 1.00 95.56 865 THR A C 1
ATOM 6327 O O . THR A 1 865 ? -47.984 -6.693 42.542 1.00 95.56 865 THR A O 1
ATOM 6330 N N . GLY A 1 866 ? -45.965 -5.688 42.744 1.00 95.19 866 GLY A N 1
ATOM 6331 C CA . GLY A 1 866 ? -45.285 -6.791 43.398 1.00 95.19 866 GLY A CA 1
ATOM 6332 C C . GLY A 1 866 ? -45.678 -7.007 44.863 1.00 95.19 866 GLY A C 1
ATOM 6333 O O . GLY A 1 866 ? -46.765 -6.630 45.329 1.00 95.19 866 GLY A O 1
ATOM 6334 N N . THR A 1 867 ? -44.802 -7.695 45.599 1.00 97.75 867 THR A N 1
ATOM 6335 C CA . THR A 1 867 ? -45.123 -8.238 46.925 1.00 97.75 867 THR A CA 1
ATOM 6336 C C . THR A 1 867 ? -44.119 -7.848 48.001 1.00 97.75 867 THR A C 1
ATOM 6338 O O . THR A 1 867 ? -42.918 -7.809 47.762 1.00 97.75 867 THR A O 1
ATOM 6341 N N . VAL A 1 868 ? -44.590 -7.594 49.224 1.00 98.50 868 VAL A N 1
ATOM 6342 C CA . VAL A 1 868 ? -43.714 -7.331 50.376 1.00 98.50 868 VAL A CA 1
ATOM 6343 C C . VAL A 1 868 ? -44.064 -8.248 51.536 1.00 98.50 868 VAL A C 1
ATOM 6345 O O . VAL A 1 868 ? -45.217 -8.288 51.956 1.00 98.50 868 VAL A O 1
ATOM 6348 N N . THR A 1 869 ? -43.072 -8.948 52.086 1.00 97.81 869 THR A N 1
ATOM 6349 C CA . THR A 1 869 ? -43.228 -9.859 53.228 1.00 97.81 869 THR A CA 1
ATOM 6350 C C . THR A 1 869 ? -42.250 -9.510 54.345 1.00 97.81 869 THR A C 1
ATOM 6352 O O . THR A 1 869 ? -41.037 -9.507 54.132 1.00 97.81 869 THR A O 1
ATOM 6355 N N . GLY A 1 870 ? -42.759 -9.262 55.556 1.00 96.44 870 GLY A N 1
ATOM 6356 C CA . GLY A 1 870 ? -41.935 -9.021 56.748 1.00 96.44 870 GLY A CA 1
ATOM 6357 C C . GLY A 1 870 ? -42.445 -7.904 57.658 1.00 96.44 870 GLY A C 1
ATOM 6358 O O . GLY A 1 870 ? -43.590 -7.470 57.578 1.00 96.44 870 GLY A O 1
ATOM 6359 N N . THR A 1 871 ? -41.595 -7.427 58.565 1.00 97.06 871 THR A N 1
ATOM 6360 C CA . THR A 1 871 ? -41.955 -6.305 59.453 1.00 97.06 871 THR A CA 1
ATOM 6361 C C . THR A 1 871 ? -41.636 -4.973 58.780 1.00 97.06 871 THR A C 1
ATOM 6363 O O . THR A 1 871 ? -40.581 -4.848 58.165 1.00 97.06 871 THR A O 1
ATOM 6366 N N . VAL A 1 872 ? -42.508 -3.974 58.926 1.00 97.25 872 VAL A N 1
ATOM 6367 C CA . VAL A 1 872 ? -42.227 -2.579 58.561 1.00 97.25 872 VAL A CA 1
ATOM 6368 C C . VAL A 1 872 ? -42.010 -1.778 59.831 1.00 97.25 872 VAL A C 1
ATOM 6370 O O . VAL A 1 872 ? -42.914 -1.674 60.663 1.00 97.25 872 VAL A O 1
ATOM 6373 N N . GLN A 1 873 ? -40.811 -1.226 59.990 1.00 96.69 873 GLN A N 1
ATOM 6374 C CA . GLN A 1 873 ? -40.444 -0.471 61.183 1.00 96.69 873 GLN A CA 1
ATOM 6375 C C . GLN A 1 873 ? -40.514 1.032 60.949 1.00 96.69 873 GLN A C 1
ATOM 6377 O O . GLN A 1 873 ? -40.033 1.546 59.946 1.00 96.69 873 GLN A O 1
ATOM 6382 N N . TYR A 1 874 ? -41.090 1.749 61.909 1.00 95.12 874 TYR A N 1
ATOM 6383 C CA . TYR A 1 874 ? -41.214 3.200 61.852 1.00 95.12 874 TYR A CA 1
ATOM 6384 C C . TYR A 1 874 ? -40.627 3.818 63.114 1.00 95.12 874 TYR A C 1
ATOM 6386 O O . TYR A 1 874 ? -41.049 3.504 64.236 1.00 95.12 874 TYR A O 1
ATOM 6394 N N . GLY A 1 875 ? -39.664 4.723 62.951 1.00 94.19 875 GLY A N 1
ATOM 6395 C CA . GLY A 1 875 ? -39.043 5.331 64.112 1.00 94.19 875 GLY A CA 1
ATOM 6396 C C . GLY A 1 875 ? -38.065 6.458 63.831 1.00 94.19 875 GLY A C 1
ATOM 6397 O O . GLY A 1 875 ? -37.888 6.934 62.715 1.00 94.19 875 GLY A O 1
ATOM 6398 N N . THR A 1 876 ? -37.431 6.893 64.911 1.00 94.56 876 THR A N 1
ATOM 6399 C CA . THR A 1 876 ? -36.397 7.922 64.908 1.00 94.56 876 THR A CA 1
ATOM 6400 C C . THR A 1 876 ? -35.389 7.620 66.003 1.00 94.56 876 THR A C 1
ATOM 6402 O O . THR A 1 876 ? -35.692 6.922 66.975 1.00 94.56 876 THR A O 1
ATOM 6405 N N . ASP A 1 877 ? -34.203 8.208 65.907 1.00 93.88 877 ASP A N 1
ATOM 6406 C CA . ASP A 1 877 ? -33.280 8.221 67.035 1.00 93.88 877 ASP A CA 1
ATOM 6407 C C . ASP A 1 877 ? -33.757 9.136 68.182 1.00 93.88 877 ASP A C 1
ATOM 6409 O O . ASP A 1 877 ? -34.711 9.909 68.065 1.00 93.88 877 ASP A O 1
ATOM 6413 N N . SER A 1 878 ? -33.047 9.101 69.314 1.00 92.25 878 SER A N 1
ATOM 6414 C CA . SER A 1 878 ? -33.397 9.913 70.488 1.00 92.25 878 SER A CA 1
ATOM 6415 C C . SER A 1 878 ? -33.364 11.428 70.252 1.00 92.25 878 SER A C 1
ATOM 6417 O O . SER A 1 878 ? -33.895 12.168 71.077 1.00 92.25 878 SER A O 1
ATOM 6419 N N . THR A 1 879 ? -32.707 11.899 69.186 1.00 91.25 879 THR A N 1
ATOM 6420 C CA . THR A 1 879 ? -32.631 13.330 68.872 1.00 91.25 879 THR A CA 1
ATOM 6421 C C . THR A 1 879 ? -33.836 13.774 68.050 1.00 91.25 879 THR A C 1
ATOM 6423 O O . THR A 1 879 ? -34.474 14.757 68.424 1.00 91.25 879 THR A O 1
ATOM 6426 N N . GLY A 1 880 ? -34.234 13.007 67.032 1.00 86.69 880 GLY A N 1
ATOM 6427 C CA . GLY A 1 880 ? -35.444 13.283 66.258 1.00 86.69 880 GLY A CA 1
ATOM 6428 C C . GLY A 1 880 ? -36.716 13.105 67.082 1.00 86.69 880 GLY A C 1
ATOM 6429 O O . GLY A 1 880 ? -37.641 13.891 66.934 1.00 86.69 880 GLY A O 1
ATOM 6430 N N . ALA A 1 881 ? -36.713 12.222 68.091 1.00 86.44 881 ALA A N 1
ATOM 6431 C CA . ALA A 1 881 ? -37.814 12.100 69.056 1.00 86.44 881 ALA A CA 1
ATOM 6432 C C . ALA A 1 881 ? -38.092 13.389 69.864 1.00 86.44 881 ALA A C 1
ATOM 6434 O O . ALA A 1 881 ? -39.112 13.478 70.549 1.00 86.44 881 ALA A O 1
ATOM 6435 N N . THR A 1 882 ? -37.180 14.369 69.832 1.00 86.19 882 THR A N 1
ATOM 6436 C CA . THR A 1 882 ? -37.353 15.688 70.465 1.00 86.19 882 THR A CA 1
ATOM 6437 C C . THR A 1 882 ? -37.697 16.807 69.480 1.00 86.19 882 THR A C 1
ATOM 6439 O O . THR A 1 882 ? -37.948 17.929 69.919 1.00 86.19 882 THR A O 1
ATOM 6442 N N . GLU A 1 883 ? -37.697 16.525 68.176 1.00 87.62 883 GLU A N 1
ATOM 6443 C CA . GLU A 1 883 ? -38.053 17.478 67.128 1.00 87.62 883 GLU A CA 1
ATOM 6444 C C . GLU A 1 883 ? -39.575 17.524 66.947 1.00 87.62 883 GLU A C 1
ATOM 6446 O O . GLU A 1 883 ? -40.236 16.494 66.812 1.00 87.62 883 GLU A O 1
ATOM 6451 N N . ASP A 1 884 ? -40.151 18.728 66.967 1.00 84.88 884 ASP A N 1
ATOM 6452 C CA . ASP A 1 884 ? -41.593 18.904 66.791 1.00 84.88 884 ASP A CA 1
ATOM 6453 C C . ASP A 1 884 ? -42.023 18.388 65.408 1.00 84.88 884 ASP A C 1
ATOM 6455 O O . ASP A 1 884 ? -41.473 18.798 64.385 1.00 84.88 884 ASP A O 1
ATOM 6459 N N . ASN A 1 885 ? -43.069 17.556 65.366 1.00 86.12 885 ASN A N 1
ATOM 6460 C CA . ASN A 1 885 ? -43.685 17.058 64.131 1.00 86.12 885 ASN A CA 1
ATOM 6461 C C . ASN A 1 885 ? -42.740 16.254 63.216 1.00 86.12 885 ASN A C 1
ATOM 6463 O O . ASN A 1 885 ? -42.964 16.209 62.002 1.00 86.12 885 ASN A O 1
ATOM 6467 N N . TRP A 1 886 ? -41.704 15.607 63.761 1.00 90.00 886 TRP A N 1
ATOM 6468 C CA . TRP A 1 886 ? -40.845 14.728 62.963 1.00 90.00 886 TRP A CA 1
ATOM 6469 C C . TRP A 1 886 ? -41.660 13.597 62.316 1.00 90.00 886 TRP A C 1
ATOM 6471 O O . TRP A 1 886 ? -41.457 13.309 61.138 1.00 90.00 886 TRP A O 1
ATOM 6481 N N . GLN A 1 887 ? -42.662 13.044 63.022 1.00 87.94 887 GLN A N 1
ATOM 6482 C CA . GLN A 1 887 ? -43.515 11.984 62.473 1.00 87.94 887 GLN A CA 1
ATOM 6483 C C . GLN A 1 887 ? -44.346 12.422 61.268 1.00 87.94 887 GLN A C 1
ATOM 6485 O O . GLN A 1 887 ? -44.819 11.562 60.549 1.00 87.94 887 GLN A O 1
ATOM 6490 N N . THR A 1 888 ? -44.571 13.723 61.066 1.00 83.00 888 THR A N 1
ATOM 6491 C CA . THR A 1 888 ? -45.423 14.221 59.972 1.00 83.00 888 THR A CA 1
ATOM 6492 C C . THR A 1 888 ? -44.656 14.923 58.860 1.00 83.00 888 THR A C 1
ATOM 6494 O O . THR A 1 888 ? -45.237 15.211 57.822 1.00 83.00 888 THR A O 1
ATOM 6497 N N . ASN A 1 889 ? -43.364 15.213 59.058 1.00 86.38 889 ASN A N 1
ATOM 6498 C CA . ASN A 1 889 ? -42.552 15.944 58.079 1.00 86.38 889 ASN A CA 1
ATOM 6499 C C . ASN A 1 889 ? -41.217 15.272 57.737 1.00 86.38 889 ASN A C 1
ATOM 6501 O O . ASN A 1 889 ? -40.591 15.668 56.757 1.00 86.38 889 ASN A O 1
ATOM 6505 N N . LYS A 1 890 ? -40.730 14.334 58.560 1.00 93.88 890 LYS A N 1
ATOM 6506 C CA . LYS A 1 890 ? -39.356 13.808 58.476 1.00 93.88 890 LYS A CA 1
ATOM 6507 C C . LYS A 1 890 ? -39.267 12.308 58.234 1.00 93.88 890 LYS A C 1
ATOM 6509 O O . LYS A 1 890 ? -38.204 11.849 57.839 1.00 93.88 890 LYS A O 1
ATOM 6514 N N . ALA A 1 891 ? -40.345 11.570 58.454 1.00 94.94 891 ALA A N 1
ATOM 6515 C CA . ALA A 1 891 ? -40.463 10.155 58.139 1.00 94.94 891 ALA A CA 1
ATOM 6516 C C . ALA A 1 891 ? -41.815 9.962 57.452 1.00 94.94 891 ALA A C 1
ATOM 6518 O O . ALA A 1 891 ? -42.835 10.222 58.076 1.00 94.94 891 ALA A O 1
ATOM 6519 N N . ASN A 1 892 ? -41.829 9.583 56.175 1.00 95.75 892 ASN A N 1
ATOM 6520 C CA . ASN A 1 892 ? -43.068 9.435 55.408 1.00 95.75 892 ASN A CA 1
ATOM 6521 C C . ASN A 1 892 ? -43.112 8.071 54.720 1.00 95.75 892 ASN A C 1
ATOM 6523 O O . ASN A 1 892 ? -42.130 7.658 54.108 1.00 95.75 892 ASN A O 1
ATOM 6527 N N . LEU A 1 893 ? -44.260 7.404 54.787 1.00 97.31 893 LEU A N 1
ATOM 6528 C CA . LEU A 1 893 ? -44.561 6.206 54.012 1.00 97.31 893 LEU A CA 1
ATOM 6529 C C . LEU A 1 893 ? -45.841 6.438 53.208 1.00 97.31 893 LEU A C 1
ATOM 6531 O O . LEU A 1 893 ? -46.875 6.765 53.790 1.00 97.31 893 LEU A O 1
ATOM 6535 N N . ALA A 1 894 ? -45.781 6.229 51.898 1.00 97.25 894 ALA A N 1
ATOM 6536 C CA . ALA A 1 894 ? -46.942 6.199 51.017 1.00 97.25 894 ALA A CA 1
ATOM 6537 C C . ALA A 1 894 ? -47.073 4.811 50.377 1.00 97.25 894 ALA A C 1
ATOM 6539 O O . ALA A 1 894 ? -46.090 4.267 49.877 1.00 97.25 894 ALA A O 1
ATOM 6540 N N . ILE A 1 895 ? -48.274 4.231 50.424 1.00 97.81 895 ILE A N 1
ATOM 6541 C CA . ILE A 1 895 ? -48.611 2.974 49.749 1.00 97.81 895 ILE A CA 1
ATOM 6542 C C . ILE A 1 895 ? -49.849 3.200 48.886 1.00 97.81 895 ILE A C 1
ATOM 6544 O O . ILE A 1 895 ? -50.956 3.389 49.401 1.00 97.81 895 ILE A O 1
ATOM 6548 N N . GLU A 1 896 ? -49.649 3.167 47.575 1.00 95.88 896 GLU A N 1
ATOM 6549 C CA . GLU A 1 896 ? -50.689 3.441 46.585 1.00 95.88 896 GLU A CA 1
ATOM 6550 C C . GLU A 1 896 ? -51.209 2.162 45.917 1.00 95.88 896 GLU A C 1
ATOM 6552 O O . GLU A 1 896 ? -52.379 2.111 45.544 1.00 95.88 896 GLU A O 1
ATOM 6557 N N . ASN A 1 897 ? -50.396 1.103 45.823 1.00 94.31 897 ASN A N 1
ATOM 6558 C CA . ASN A 1 897 ? -50.782 -0.174 45.213 1.00 94.31 897 ASN A CA 1
ATOM 6559 C C . ASN A 1 897 ? -49.933 -1.355 45.746 1.00 94.31 897 ASN A C 1
ATOM 6561 O O . ASN A 1 897 ? -49.107 -1.148 46.631 1.00 94.31 897 ASN A O 1
ATOM 6565 N N . GLY A 1 898 ? -50.160 -2.590 45.270 1.00 95.31 898 GLY A N 1
ATOM 6566 C CA . GLY A 1 898 ? -49.348 -3.790 45.554 1.00 95.31 898 GLY A CA 1
ATOM 6567 C C . GLY A 1 898 ? -49.945 -4.796 46.548 1.00 95.31 898 GLY A C 1
ATOM 6568 O O . GLY A 1 898 ? -51.085 -4.657 47.001 1.00 95.31 898 GLY A O 1
ATOM 6569 N N . THR A 1 899 ? -49.182 -5.840 46.897 1.00 96.31 899 THR A N 1
ATOM 6570 C CA . THR A 1 899 ? -49.588 -6.860 47.888 1.00 96.31 899 THR A CA 1
ATOM 6571 C C . THR A 1 899 ? -48.623 -6.914 49.073 1.00 96.31 899 THR A C 1
ATOM 6573 O O . THR A 1 899 ? -47.421 -7.076 48.910 1.00 96.31 899 THR A O 1
ATOM 6576 N N . PHE A 1 900 ? -49.151 -6.850 50.292 1.00 97.62 900 PHE A N 1
ATOM 6577 C CA . PHE A 1 900 ? -48.370 -6.736 51.518 1.00 97.62 900 PHE A CA 1
ATOM 6578 C C . PHE A 1 900 ? -48.749 -7.825 52.527 1.00 97.62 900 PHE A C 1
ATOM 6580 O O . PHE A 1 900 ? -49.837 -7.822 53.109 1.00 97.62 900 PHE A O 1
ATOM 6587 N N . ASP A 1 901 ? -47.816 -8.734 52.787 1.00 96.19 901 ASP A N 1
ATOM 6588 C CA . ASP A 1 901 ? -47.827 -9.640 53.935 1.00 96.19 901 ASP A CA 1
ATOM 6589 C C . ASP A 1 901 ? -46.935 -9.088 55.052 1.00 96.19 901 ASP A C 1
ATOM 6591 O O . ASP A 1 901 ? -45.845 -9.592 55.338 1.00 96.19 901 ASP A O 1
ATOM 6595 N N . ILE A 1 902 ? -47.378 -7.971 55.636 1.00 96.00 902 ILE A N 1
ATOM 6596 C CA . ILE A 1 902 ? -46.566 -7.183 56.566 1.00 96.00 902 ILE A CA 1
ATOM 6597 C C . ILE A 1 902 ? -47.233 -6.944 57.917 1.00 96.00 902 ILE A C 1
ATOM 6599 O O . ILE A 1 902 ? -48.457 -6.945 58.053 1.00 96.00 902 ILE A O 1
ATOM 6603 N N . THR A 1 903 ? -46.404 -6.630 58.911 1.00 94.19 903 THR A N 1
ATOM 6604 C CA . THR A 1 903 ? -46.835 -6.049 60.189 1.00 94.19 903 THR A CA 1
ATOM 6605 C C . THR A 1 903 ? -46.117 -4.734 60.449 1.00 94.19 903 THR A C 1
ATOM 6607 O O . THR A 1 903 ? -44.899 -4.669 60.290 1.00 94.19 903 THR A O 1
ATOM 6610 N N . PHE A 1 904 ? -46.843 -3.715 60.909 1.00 93.81 904 PHE A N 1
ATOM 6611 C CA . PHE A 1 904 ? -46.256 -2.438 61.316 1.00 93.81 904 PHE A CA 1
ATOM 6612 C C . PHE A 1 904 ? -45.752 -2.492 62.765 1.00 93.81 904 PHE A C 1
ATOM 6614 O O . PHE A 1 904 ? -46.474 -2.923 63.664 1.00 93.81 904 PHE A O 1
ATOM 6621 N N . ASP A 1 905 ? -44.526 -2.023 62.985 1.00 94.12 905 ASP A N 1
ATOM 6622 C CA . ASP A 1 905 ? -43.897 -1.853 64.297 1.00 94.12 905 ASP A CA 1
ATOM 6623 C C . ASP A 1 905 ? -43.460 -0.389 64.474 1.00 94.12 905 ASP A C 1
ATOM 6625 O O . ASP A 1 905 ? -42.374 0.028 64.061 1.00 94.12 905 ASP A O 1
ATOM 6629 N N . VAL A 1 906 ? -44.350 0.414 65.068 1.00 90.81 906 VAL A N 1
ATOM 6630 C CA . VAL A 1 906 ? -44.071 1.806 65.447 1.00 90.81 906 VAL A CA 1
ATOM 6631 C C . VAL A 1 906 ? -43.504 1.818 66.864 1.00 90.81 906 VAL A C 1
ATOM 6633 O O . VAL A 1 906 ? -44.242 1.761 67.848 1.00 90.81 906 VAL A O 1
ATOM 6636 N N . TYR A 1 907 ? -42.179 1.895 66.983 1.00 87.25 907 TYR A N 1
ATOM 6637 C CA . TYR A 1 907 ? -41.493 1.800 68.279 1.00 87.25 907 TYR A CA 1
ATOM 6638 C C . TYR A 1 907 ? -41.015 3.154 68.826 1.00 87.25 907 TYR A C 1
ATOM 6640 O O . TYR A 1 907 ? -40.610 3.240 69.989 1.00 87.25 907 TYR A O 1
ATOM 6648 N N . SER A 1 908 ? -41.061 4.215 68.012 1.00 79.75 908 SER A N 1
ATOM 6649 C CA . SER A 1 908 ? -40.757 5.592 68.424 1.00 79.75 908 SER A CA 1
ATOM 6650 C C . SER A 1 908 ? -41.894 6.530 68.015 1.00 79.75 908 SER A C 1
ATOM 6652 O O . SER A 1 908 ? -42.105 6.762 66.830 1.00 79.75 908 SER A O 1
ATOM 6654 N N . GLY A 1 909 ? -42.601 7.095 68.998 1.00 76.88 909 GLY A N 1
ATOM 6655 C CA . GLY A 1 909 ? -43.769 7.960 68.780 1.00 76.88 909 GLY A CA 1
ATOM 6656 C C . GLY A 1 909 ? -45.107 7.242 68.987 1.00 76.88 909 GLY A C 1
ATOM 6657 O O . GLY A 1 909 ? -45.146 6.050 69.281 1.00 76.88 909 GLY A O 1
ATOM 6658 N N . GLU A 1 910 ? -46.205 7.991 68.887 1.00 80.00 910 GLU A N 1
ATOM 6659 C CA . GLU A 1 910 ? -47.562 7.434 68.934 1.00 80.00 910 GLU A CA 1
ATOM 6660 C C . GLU A 1 910 ? -47.955 6.889 67.553 1.00 80.00 910 GLU A C 1
ATOM 6662 O O . GLU A 1 910 ? -47.800 7.576 66.544 1.00 80.00 910 GLU A O 1
ATOM 6667 N N . GLU A 1 911 ? -48.511 5.675 67.513 1.00 81.31 911 GLU A N 1
ATOM 6668 C CA . GLU A 1 911 ? -48.914 4.973 66.282 1.00 81.31 911 GLU A CA 1
ATOM 6669 C C . GLU A 1 911 ? -49.838 5.821 65.390 1.00 81.31 911 GLU A C 1
ATOM 6671 O O . GLU A 1 911 ? -49.717 5.800 64.170 1.00 81.31 911 GLU A O 1
ATOM 6676 N N . THR A 1 912 ? -50.718 6.626 65.993 1.00 82.94 912 THR A N 1
ATOM 6677 C CA . THR A 1 912 ? -51.677 7.490 65.284 1.00 82.94 912 THR A CA 1
ATOM 6678 C C . THR A 1 912 ? -51.072 8.761 64.687 1.00 82.94 912 THR A C 1
ATOM 6680 O O . THR A 1 912 ? -51.775 9.479 63.984 1.00 82.94 912 THR A O 1
ATOM 6683 N N . GLU A 1 913 ? -49.822 9.091 65.020 1.00 83.94 913 GLU A N 1
ATOM 6684 C CA . GLU A 1 913 ? -49.121 10.284 64.521 1.00 83.94 913 GLU A CA 1
ATOM 6685 C C . GLU A 1 913 ? -48.108 9.964 63.413 1.00 83.94 913 GLU A C 1
ATOM 6687 O O . GLU A 1 913 ? -47.550 10.893 62.832 1.00 83.94 913 GLU A O 1
ATOM 6692 N N . ALA A 1 914 ? -47.851 8.683 63.124 1.00 88.56 914 ALA A N 1
ATOM 6693 C CA . ALA A 1 914 ? -46.960 8.273 62.041 1.00 88.56 914 ALA A CA 1
ATOM 6694 C C . ALA A 1 914 ? -47.525 8.714 60.679 1.00 88.56 914 ALA A C 1
ATOM 6696 O O . ALA A 1 914 ? -48.683 8.417 60.380 1.00 88.56 914 ALA A O 1
ATOM 6697 N N . ALA A 1 915 ? -46.723 9.387 59.841 1.00 92.19 915 ALA A N 1
ATOM 6698 C CA . ALA A 1 915 ? -47.112 9.751 58.476 1.00 92.19 915 ALA A CA 1
ATOM 6699 C C . ALA A 1 915 ? -47.024 8.550 57.533 1.00 92.19 915 ALA A C 1
ATOM 6701 O O . ALA A 1 915 ? -46.205 8.492 56.617 1.00 92.19 915 ALA A O 1
ATOM 6702 N N . ILE A 1 916 ? -47.899 7.583 57.786 1.00 94.88 916 ILE A N 1
ATOM 6703 C CA . ILE A 1 916 ? -48.172 6.452 56.913 1.00 94.88 916 ILE A CA 1
ATOM 6704 C C . ILE A 1 916 ? -49.491 6.759 56.202 1.00 94.88 916 ILE A C 1
ATOM 6706 O O . ILE A 1 916 ? -50.503 6.983 56.862 1.00 94.88 916 ILE A O 1
ATOM 6710 N N . THR A 1 917 ? -49.465 6.794 54.872 1.00 95.06 917 THR A N 1
ATOM 6711 C CA . THR A 1 917 ? -50.624 7.076 54.017 1.00 95.06 917 THR A CA 1
ATOM 6712 C C . THR A 1 917 ? -50.856 5.905 53.071 1.00 95.06 917 THR A C 1
ATOM 6714 O O . THR A 1 917 ? -50.009 5.601 52.239 1.00 95.06 917 THR A O 1
ATOM 6717 N N . ILE A 1 918 ? -52.006 5.251 53.197 1.00 95.62 918 ILE A N 1
ATOM 6718 C CA . ILE A 1 918 ? -52.396 4.072 52.425 1.00 95.62 918 ILE A CA 1
ATOM 6719 C C . ILE A 1 918 ? -53.660 4.420 51.639 1.00 95.62 918 ILE A C 1
ATOM 6721 O O . ILE A 1 918 ? -54.739 4.584 52.219 1.00 95.62 918 ILE A O 1
ATOM 6725 N N . SER A 1 919 ? -53.517 4.554 50.323 1.00 92.69 919 SER A N 1
ATOM 6726 C CA . SER A 1 919 ? -54.606 4.819 49.373 1.00 92.69 919 SER A CA 1
ATOM 6727 C C . SER A 1 919 ? -54.980 3.591 48.539 1.00 92.69 919 SER A C 1
ATOM 6729 O O . SER A 1 919 ? -56.083 3.559 48.000 1.00 92.69 919 SER A O 1
ATOM 6731 N N . GLY A 1 920 ? -54.135 2.556 48.495 1.00 89.44 920 GLY A N 1
ATOM 6732 C CA . GLY A 1 920 ? -54.437 1.287 47.827 1.00 89.44 920 GLY A CA 1
ATOM 6733 C C . GLY A 1 920 ? -53.603 0.109 48.340 1.00 89.44 920 GLY A C 1
ATOM 6734 O O . GLY A 1 920 ? -53.005 0.177 49.414 1.00 89.44 920 GLY A O 1
ATOM 6735 N N . GLY A 1 921 ? -53.618 -1.000 47.596 1.00 91.69 921 GLY A N 1
ATOM 6736 C CA . GLY A 1 921 ? -52.921 -2.247 47.935 1.00 91.69 921 GLY A CA 1
ATOM 6737 C C . GLY A 1 921 ? -53.735 -3.261 48.758 1.00 91.69 921 GLY A C 1
ATOM 6738 O O . GLY A 1 921 ? -54.806 -2.964 49.293 1.00 91.69 921 GLY A O 1
ATOM 6739 N N . LYS A 1 922 ? -53.226 -4.499 48.838 1.00 94.44 922 LYS A N 1
ATOM 6740 C CA . LYS A 1 922 ? -53.849 -5.658 49.510 1.00 94.44 922 LYS A CA 1
ATOM 6741 C C . LYS A 1 922 ? -53.014 -6.131 50.690 1.00 94.44 922 LYS A C 1
ATOM 6743 O O . LYS A 1 922 ? -51.884 -6.555 50.491 1.00 94.44 922 LYS A O 1
ATOM 6748 N N . PHE A 1 923 ? -53.582 -6.150 51.895 1.00 96.31 923 PHE A N 1
ATOM 6749 C CA . PHE A 1 923 ? -52.844 -6.478 53.121 1.00 96.31 923 PHE A CA 1
ATOM 6750 C C . PHE A 1 923 ? -53.341 -7.777 53.762 1.00 96.31 923 PHE A C 1
ATOM 6752 O O . PHE A 1 923 ? -54.539 -7.940 53.968 1.00 96.31 923 PHE A O 1
ATOM 6759 N N . THR A 1 924 ? -52.461 -8.709 54.126 1.00 93.75 924 THR A N 1
ATOM 6760 C CA . THR A 1 924 ? -52.862 -9.958 54.822 1.00 93.75 924 THR A CA 1
ATOM 6761 C C . THR A 1 924 ? -53.227 -9.725 56.292 1.00 93.75 924 THR A C 1
ATOM 6763 O O . THR A 1 924 ? -53.992 -10.488 56.886 1.00 93.75 924 THR A O 1
ATOM 6766 N N . THR A 1 925 ? -52.687 -8.659 56.887 1.00 91.50 925 THR A N 1
ATOM 6767 C CA . THR A 1 925 ? -52.861 -8.303 58.296 1.00 91.50 925 THR A CA 1
ATOM 6768 C C . THR A 1 925 ? -53.548 -6.950 58.420 1.00 91.50 925 THR A C 1
ATOM 6770 O O . THR A 1 925 ? -53.269 -6.016 57.669 1.00 91.50 925 THR A O 1
ATOM 6773 N N . LYS A 1 926 ? -54.464 -6.830 59.387 1.00 92.25 926 LYS A N 1
ATOM 6774 C CA . LYS A 1 926 ? -55.172 -5.575 59.644 1.00 92.25 926 LYS A CA 1
ATOM 6775 C C . LYS A 1 926 ? -54.200 -4.506 60.150 1.00 92.25 926 LYS A C 1
ATOM 6777 O O . LYS A 1 926 ? -53.501 -4.746 61.131 1.00 92.25 926 LYS A O 1
ATOM 6782 N N . PHE A 1 927 ? -54.243 -3.319 59.552 1.00 92.19 927 PHE A N 1
ATOM 6783 C CA . PHE A 1 927 ? -53.492 -2.136 59.984 1.00 92.19 927 PHE A CA 1
ATOM 6784 C C . PHE A 1 927 ? -54.399 -1.075 60.641 1.00 92.19 927 PHE A C 1
ATOM 6786 O O . PHE A 1 927 ? -55.622 -1.242 60.709 1.00 92.19 927 PHE A O 1
ATOM 6793 N N . SER A 1 928 ? -53.797 -0.012 61.187 1.00 90.88 928 SER A N 1
ATOM 6794 C CA . SER A 1 928 ? -54.527 1.082 61.841 1.00 90.88 928 SER A CA 1
ATOM 6795 C C . SER A 1 928 ? -55.335 1.903 60.833 1.00 90.88 928 SER A C 1
ATOM 6797 O O . SER A 1 928 ? -54.794 2.381 59.840 1.00 90.88 928 SER A O 1
ATOM 6799 N N . ASP A 1 929 ? -56.609 2.170 61.135 1.00 88.56 929 ASP A N 1
ATOM 6800 C CA . ASP A 1 929 ? -57.465 3.042 60.316 1.00 88.56 929 ASP A CA 1
ATOM 6801 C C . ASP A 1 929 ? -56.882 4.471 60.176 1.00 88.56 929 ASP A C 1
ATOM 6803 O O . ASP A 1 929 ? -57.246 5.189 59.250 1.00 88.56 929 ASP A O 1
ATOM 6807 N N . SER A 1 930 ? -55.972 4.894 61.071 1.00 89.50 930 SER A N 1
ATOM 6808 C CA . SER A 1 930 ? -55.279 6.192 60.981 1.00 89.50 930 SER A CA 1
ATOM 6809 C C . SER A 1 930 ? -54.301 6.298 59.813 1.00 89.50 930 SER A C 1
ATOM 6811 O O . SER A 1 930 ? -53.860 7.402 59.522 1.00 89.50 930 SER A O 1
ATOM 6813 N N . TYR A 1 931 ? -53.937 5.177 59.185 1.00 93.75 931 TYR A N 1
ATOM 6814 C CA . TYR A 1 931 ? -53.031 5.157 58.036 1.00 93.75 931 TYR A CA 1
ATOM 6815 C C . TYR A 1 931 ? -53.750 5.348 56.704 1.00 93.75 931 TYR A C 1
ATOM 6817 O O . TYR A 1 931 ? -53.099 5.509 55.681 1.00 93.75 931 TYR A O 1
ATOM 6825 N N . LEU A 1 932 ? -55.083 5.303 56.677 1.00 91.12 932 LEU A N 1
ATOM 6826 C CA . LEU A 1 932 ? -55.841 5.473 55.440 1.00 91.12 932 LEU A CA 1
ATOM 6827 C C . LEU A 1 932 ? -55.720 6.905 54.914 1.00 91.12 932 LEU A C 1
ATOM 6829 O O . LEU A 1 932 ? -55.858 7.867 55.672 1.00 91.12 932 LEU A O 1
ATOM 6833 N N . ALA A 1 933 ? -55.544 7.039 53.602 1.00 90.38 933 ALA A N 1
ATOM 6834 C CA . ALA A 1 933 ? -55.636 8.324 52.926 1.00 90.38 933 ALA A CA 1
ATOM 6835 C C . ALA A 1 933 ? -57.047 8.936 53.051 1.00 90.38 933 ALA A C 1
ATOM 6837 O O . ALA A 1 933 ? -58.059 8.231 53.155 1.00 90.38 933 ALA A O 1
ATOM 6838 N N . ASP A 1 934 ? -57.133 10.267 52.988 1.00 84.06 934 ASP A N 1
ATOM 6839 C CA . ASP A 1 934 ? -58.408 10.987 53.038 1.00 84.06 934 ASP A CA 1
ATOM 6840 C C . ASP A 1 934 ? -59.374 10.500 51.939 1.00 84.06 934 ASP A C 1
ATOM 6842 O O . ASP A 1 934 ? -59.052 10.500 50.753 1.00 84.06 934 ASP A O 1
ATOM 6846 N N . GLY A 1 935 ? -60.595 10.117 52.334 1.00 81.25 935 GLY A N 1
ATOM 6847 C CA . GLY A 1 935 ? -61.642 9.631 51.422 1.00 81.25 935 GLY A CA 1
ATOM 6848 C C . GLY A 1 935 ? -61.796 8.106 51.347 1.00 81.25 935 GLY A C 1
ATOM 6849 O O . GLY A 1 935 ? -62.779 7.643 50.754 1.00 81.25 935 GLY A O 1
ATOM 6850 N N . TYR A 1 936 ? -60.903 7.355 52.003 1.00 81.94 936 TYR A N 1
ATOM 6851 C CA . TYR A 1 936 ? -60.886 5.890 52.027 1.00 81.94 936 TYR A CA 1
ATOM 6852 C C . TYR A 1 936 ? -61.372 5.301 53.363 1.00 81.94 936 TYR A C 1
ATOM 6854 O O . TYR A 1 936 ? -61.276 5.921 54.423 1.00 81.94 936 TYR A O 1
ATOM 6862 N N . ALA A 1 937 ? -61.905 4.079 53.315 1.00 84.00 937 ALA A N 1
ATOM 6863 C CA . ALA A 1 937 ? -62.285 3.269 54.470 1.00 84.00 937 ALA A CA 1
ATOM 6864 C C . ALA A 1 937 ? -61.704 1.852 54.347 1.00 84.00 937 ALA A C 1
ATOM 6866 O O . ALA A 1 937 ? -61.652 1.302 53.252 1.00 84.00 937 ALA A O 1
ATOM 6867 N N . LEU A 1 938 ? -61.303 1.239 55.464 1.00 85.06 938 LEU A N 1
ATOM 6868 C CA . LEU A 1 938 ? -60.765 -0.123 55.458 1.00 85.06 938 LEU A CA 1
ATOM 6869 C C . LEU A 1 938 ? -61.889 -1.160 55.336 1.00 85.06 938 LEU A C 1
ATOM 6871 O O . LEU A 1 938 ? -62.812 -1.182 56.156 1.00 85.06 938 LEU A O 1
ATOM 6875 N N . SER A 1 939 ? -61.777 -2.056 54.359 1.00 82.00 939 SER A N 1
ATOM 6876 C CA . SER A 1 939 ? -62.667 -3.204 54.170 1.00 82.00 939 SER A CA 1
ATOM 6877 C C . SER A 1 939 ? -61.876 -4.509 54.195 1.00 82.00 939 SER A C 1
ATOM 6879 O O . SER A 1 939 ? -60.702 -4.538 53.840 1.00 82.00 939 SER A O 1
ATOM 6881 N N . GLU A 1 940 ? -62.516 -5.597 54.623 1.00 81.31 940 GLU A N 1
ATOM 6882 C CA . GLU A 1 940 ? -61.964 -6.949 54.508 1.00 81.31 940 GLU A CA 1
ATOM 6883 C C . GLU A 1 940 ? -62.641 -7.650 53.327 1.00 81.31 940 GLU A C 1
ATOM 6885 O O . GLU A 1 940 ? -63.863 -7.815 53.304 1.00 81.31 940 GLU A O 1
ATOM 6890 N N . TYR A 1 941 ? -61.845 -8.054 52.345 1.00 67.94 941 TYR A N 1
ATOM 6891 C CA . TYR A 1 941 ? -62.285 -8.712 51.124 1.00 67.94 941 TYR A CA 1
ATOM 6892 C C . TYR A 1 941 ? -61.233 -9.740 50.722 1.00 67.94 941 TYR A C 1
ATOM 6894 O O . TYR A 1 941 ? -60.043 -9.448 50.768 1.00 67.94 941 TYR A O 1
ATOM 6902 N N . ASN A 1 942 ? -61.612 -10.965 50.358 1.00 70.31 942 ASN A N 1
ATOM 6903 C CA . ASN A 1 942 ? -60.610 -11.927 49.889 1.00 70.31 942 ASN A CA 1
ATOM 6904 C C . ASN A 1 942 ? -59.891 -12.751 50.968 1.00 70.31 942 ASN A C 1
ATOM 6906 O O . ASN A 1 942 ? -59.133 -13.656 50.640 1.00 70.31 942 ASN A O 1
ATOM 6910 N N . GLY A 1 943 ? -60.029 -12.366 52.243 1.00 77.81 943 GLY A N 1
ATOM 6911 C CA . GLY A 1 943 ? -59.004 -12.633 53.264 1.00 77.81 943 GLY A CA 1
ATOM 6912 C C . GLY A 1 943 ? -57.877 -11.585 53.309 1.00 77.81 943 GLY A C 1
ATOM 6913 O O . GLY A 1 943 ? -56.899 -11.800 54.019 1.00 77.81 943 GLY A O 1
ATOM 6914 N N . TYR A 1 944 ? -58.027 -10.465 52.591 1.00 85.88 944 TYR A N 1
ATOM 6915 C CA . TYR A 1 944 ? -57.153 -9.293 52.639 1.00 85.88 944 TYR A CA 1
ATOM 6916 C C . TYR A 1 944 ? -57.896 -8.075 53.210 1.00 85.88 944 TYR A C 1
ATOM 6918 O O . TYR A 1 944 ? -59.119 -7.971 53.120 1.00 85.88 944 TYR A O 1
ATOM 6926 N N . TYR A 1 945 ? -57.152 -7.127 53.768 1.00 87.25 945 TYR A N 1
ATOM 6927 C CA . TYR A 1 945 ? -57.613 -5.795 54.141 1.00 87.25 945 TYR A CA 1
ATOM 6928 C C . TYR A 1 945 ? -57.248 -4.814 53.024 1.00 87.25 945 TYR A C 1
ATOM 6930 O O . TYR A 1 945 ? -56.092 -4.776 52.607 1.00 87.25 945 TYR A O 1
ATOM 6938 N N . ILE A 1 946 ? -58.224 -4.049 52.533 1.00 86.38 946 ILE A N 1
ATOM 6939 C CA . ILE A 1 946 ? -58.076 -3.128 51.397 1.00 86.38 946 ILE A CA 1
ATOM 6940 C C . ILE A 1 946 ? -58.695 -1.749 51.697 1.00 86.38 946 ILE A C 1
ATOM 6942 O O . ILE A 1 946 ? -59.757 -1.688 52.331 1.00 86.38 946 ILE A O 1
ATOM 6946 N N . PRO A 1 947 ? -58.072 -0.638 51.266 1.00 83.06 947 PRO A N 1
ATOM 6947 C CA . PRO A 1 947 ? -58.683 0.692 51.273 1.00 83.06 947 PRO A CA 1
ATOM 6948 C C . PRO A 1 947 ? -59.767 0.800 50.192 1.00 83.06 947 PRO A C 1
ATOM 6950 O O . PRO A 1 947 ? -59.546 0.415 49.049 1.00 83.06 947 PRO A O 1
ATOM 6953 N N . VAL A 1 948 ? -60.937 1.339 50.536 1.00 72.50 948 VAL A N 1
ATOM 6954 C CA . VAL A 1 948 ? -62.093 1.469 49.630 1.00 72.50 948 VAL A CA 1
ATOM 6955 C C . VAL A 1 948 ? -62.603 2.906 49.612 1.00 72.50 948 VAL A C 1
ATOM 6957 O O . VAL A 1 948 ? -62.778 3.507 50.676 1.00 72.50 948 VAL A O 1
ATOM 6960 N N . SER A 1 949 ? -62.870 3.459 48.427 1.00 59.22 949 SER A N 1
ATOM 6961 C CA . SER A 1 949 ? -63.362 4.835 48.275 1.00 59.22 949 SER A CA 1
ATOM 6962 C C . SER A 1 949 ? -64.875 4.940 48.554 1.00 59.22 949 SER A C 1
ATOM 6964 O O . SER A 1 949 ? -65.659 4.040 48.281 1.00 59.22 949 SER A O 1
ATOM 6966 N N . SER A 1 950 ? -65.337 6.036 49.158 1.00 48.38 950 SER A N 1
ATOM 6967 C CA . SER A 1 950 ? -66.690 6.126 49.751 1.00 48.38 950 SER A CA 1
ATOM 6968 C C . SER A 1 950 ? -67.860 6.482 48.799 1.00 48.38 950 SER A C 1
ATOM 6970 O O . SER A 1 950 ? -68.872 7.026 49.253 1.00 48.38 950 SER A O 1
ATOM 6972 N N . SER A 1 951 ? -67.802 6.158 47.500 1.00 47.94 951 SER A N 1
ATOM 6973 C CA . SER A 1 951 ? -68.883 6.479 46.544 1.00 47.94 951 SER A CA 1
ATOM 6974 C C . SER A 1 951 ? -69.237 5.341 45.583 1.00 47.94 951 SER A C 1
ATOM 6976 O O . SER A 1 951 ? -68.497 5.089 44.642 1.00 47.94 951 SER A O 1
ATOM 6978 N N . THR A 1 952 ? -70.423 4.734 45.725 1.00 40.78 952 THR A N 1
ATOM 6979 C CA . THR A 1 952 ? -70.997 3.881 44.664 1.00 40.78 952 THR A CA 1
ATOM 6980 C C . THR A 1 952 ? -72.530 3.957 44.607 1.00 40.78 952 THR A C 1
ATOM 6982 O O . THR A 1 952 ? -73.231 3.694 45.587 1.00 40.78 952 THR A O 1
ATOM 6985 N N . ASP A 1 953 ? -73.037 4.338 43.427 1.00 38.59 953 ASP A N 1
ATOM 6986 C CA . ASP A 1 953 ? -74.447 4.368 43.011 1.00 38.59 953 ASP A CA 1
ATOM 6987 C C . ASP A 1 953 ? -74.695 3.204 42.028 1.00 38.59 953 ASP A C 1
ATOM 6989 O O . ASP A 1 953 ? -73.890 2.934 41.138 1.00 38.59 953 ASP A O 1
ATOM 6993 N N . GLY A 1 954 ? -75.786 2.462 42.218 1.00 46.84 954 GLY A N 1
ATOM 6994 C CA . GLY A 1 954 ? -76.010 1.114 41.670 1.00 46.84 954 GLY A CA 1
ATOM 6995 C C . GLY A 1 954 ? -76.394 1.019 40.187 1.00 46.84 954 GLY A C 1
ATOM 6996 O O . GLY A 1 954 ? -77.100 0.082 39.822 1.00 46.84 954 GLY A O 1
ATOM 6997 N N . THR A 1 955 ? -75.981 1.962 39.336 1.00 52.09 955 THR A N 1
ATOM 6998 C CA . THR A 1 955 ? -76.367 2.022 37.909 1.00 52.09 955 THR A CA 1
ATOM 6999 C C . THR A 1 955 ? -75.299 1.499 36.938 1.00 52.09 955 THR A C 1
ATOM 7001 O O . THR A 1 955 ? -75.643 1.104 35.828 1.00 52.09 955 THR A O 1
ATOM 7004 N N . LEU A 1 956 ? -74.027 1.411 37.347 1.00 51.25 956 LEU A N 1
ATOM 7005 C CA . LEU A 1 956 ? -72.907 1.002 36.476 1.00 51.25 956 LEU A CA 1
ATOM 7006 C C . LEU A 1 956 ? -72.904 -0.490 36.085 1.00 51.25 956 LEU A C 1
ATOM 7008 O O . LEU A 1 956 ? -72.522 -0.848 34.971 1.00 51.25 956 LEU A O 1
ATOM 7012 N N . LEU A 1 957 ? -73.395 -1.370 36.963 1.00 47.03 957 LEU A N 1
ATOM 7013 C CA . LEU A 1 957 ? -73.442 -2.821 36.721 1.00 47.03 957 LEU A CA 1
ATOM 7014 C C . LEU A 1 957 ? -74.387 -3.217 35.571 1.00 47.03 957 LEU A C 1
ATOM 7016 O O . LEU A 1 957 ? -74.115 -4.185 34.861 1.00 47.03 957 LEU A O 1
ATOM 7020 N N . GLU A 1 958 ? -75.479 -2.474 35.356 1.00 51.09 958 GLU A N 1
ATOM 7021 C CA . GLU A 1 958 ? -76.396 -2.722 34.232 1.00 51.09 958 GLU A CA 1
ATOM 7022 C C . GLU A 1 958 ? -75.797 -2.265 32.892 1.00 51.09 958 GLU A C 1
ATOM 7024 O O . GLU A 1 958 ? -76.037 -2.897 31.863 1.00 51.09 958 GLU A O 1
ATOM 7029 N N . GLU A 1 959 ? -74.959 -1.227 32.892 1.00 54.88 959 GLU A N 1
ATOM 7030 C CA . GLU A 1 959 ? -74.312 -0.727 31.677 1.00 54.88 959 GLU A CA 1
ATOM 7031 C C . GLU A 1 959 ? -73.142 -1.608 31.215 1.00 54.88 959 GLU A C 1
ATOM 7033 O O . GLU A 1 959 ? -72.947 -1.799 30.014 1.00 54.88 959 GLU A O 1
ATOM 7038 N N . ILE A 1 960 ? -72.407 -2.212 32.152 1.00 53.50 960 ILE A N 1
ATOM 7039 C CA . ILE A 1 960 ? -71.320 -3.160 31.856 1.00 53.50 960 ILE A CA 1
ATOM 7040 C C . ILE A 1 960 ? -71.865 -4.494 31.340 1.00 53.50 960 ILE A C 1
ATOM 7042 O O . ILE A 1 960 ? -71.280 -5.105 30.442 1.00 53.50 960 ILE A O 1
ATOM 7046 N N . ALA A 1 961 ? -73.022 -4.932 31.845 1.00 54.44 961 ALA A N 1
ATOM 7047 C CA . ALA A 1 961 ? -73.716 -6.102 31.313 1.00 54.44 961 ALA A CA 1
ATOM 7048 C C . ALA A 1 961 ? -74.148 -5.900 29.847 1.00 54.44 961 ALA A C 1
ATOM 7050 O O . ALA A 1 961 ? -74.084 -6.841 29.054 1.00 54.44 961 ALA A O 1
ATOM 7051 N N . GLN A 1 962 ? -74.531 -4.674 29.475 1.00 63.41 962 GLN A N 1
ATOM 7052 C CA . GLN A 1 962 ? -74.888 -4.315 28.101 1.00 63.41 962 GLN A CA 1
ATOM 7053 C C . GLN A 1 962 ? -73.653 -4.276 27.180 1.00 63.41 962 GLN A C 1
ATOM 7055 O O . GLN A 1 962 ? -73.683 -4.853 26.095 1.00 63.41 962 GLN A O 1
ATOM 7060 N N . LEU A 1 963 ? -72.544 -3.677 27.630 1.00 65.56 963 LEU A N 1
ATOM 7061 C CA . LEU A 1 963 ? -71.283 -3.620 26.874 1.00 65.56 963 LEU A CA 1
ATOM 7062 C C . LEU A 1 963 ? -70.656 -5.001 26.638 1.00 65.56 963 LEU A C 1
ATOM 7064 O O . LEU A 1 963 ? -70.128 -5.257 25.558 1.00 65.56 963 LEU A O 1
ATOM 7068 N N . ARG A 1 964 ? -70.784 -5.929 27.596 1.00 58.75 964 ARG A N 1
ATOM 7069 C CA . ARG A 1 964 ? -70.376 -7.334 27.407 1.00 58.75 964 ARG A CA 1
ATOM 7070 C C . ARG A 1 964 ? -71.083 -8.003 26.233 1.00 58.75 964 ARG A C 1
ATOM 7072 O O . ARG A 1 964 ? -70.446 -8.729 25.478 1.00 58.75 964 ARG A O 1
ATOM 7079 N N . GLN A 1 965 ? -72.377 -7.740 26.068 1.00 67.94 965 GLN A N 1
ATOM 7080 C CA . GLN A 1 965 ? -73.151 -8.306 24.968 1.00 67.94 965 GLN A CA 1
ATOM 7081 C C . GLN A 1 965 ? -72.701 -7.744 23.608 1.00 67.94 965 GLN A C 1
ATOM 7083 O O . GLN A 1 965 ? -72.635 -8.482 22.630 1.00 67.94 965 GLN A O 1
ATOM 7088 N N . GLU A 1 966 ? -72.336 -6.462 23.554 1.00 68.12 966 GLU A N 1
ATOM 7089 C CA . GLU A 1 966 ? -71.847 -5.805 22.333 1.00 68.12 966 GLU A CA 1
ATOM 7090 C C . GLU A 1 966 ? -70.432 -6.268 21.931 1.00 68.12 966 GLU A C 1
ATOM 7092 O O . GLU A 1 966 ? -70.133 -6.382 20.742 1.00 68.12 966 GLU A O 1
ATOM 7097 N N . ILE A 1 967 ? -69.569 -6.597 22.900 1.00 64.69 967 ILE A N 1
ATOM 7098 C CA . ILE A 1 967 ? -68.222 -7.143 22.646 1.00 64.69 967 ILE A CA 1
ATOM 7099 C C . ILE A 1 967 ? -68.290 -8.563 22.070 1.00 64.69 967 ILE A C 1
ATOM 7101 O O . ILE A 1 967 ? -67.580 -8.866 21.109 1.00 64.69 967 ILE A O 1
ATOM 7105 N N . ASP A 1 968 ? -69.179 -9.415 22.587 1.00 62.09 968 ASP A N 1
ATOM 7106 C CA . ASP A 1 968 ? -69.387 -10.766 22.046 1.00 62.09 968 ASP A CA 1
ATOM 7107 C C . ASP A 1 968 ? -69.845 -10.724 20.573 1.00 62.09 968 ASP A C 1
ATOM 7109 O O . ASP A 1 968 ? -69.428 -11.547 19.750 1.00 62.09 968 ASP A O 1
ATOM 7113 N N . GLU A 1 969 ? -70.660 -9.730 20.210 1.00 70.69 969 GLU A N 1
ATOM 7114 C CA . GLU A 1 969 ? -71.091 -9.491 18.829 1.00 70.69 969 GLU A CA 1
ATOM 7115 C C . GLU A 1 969 ? -69.939 -8.996 17.931 1.00 70.69 969 GLU A C 1
ATOM 7117 O O . GLU A 1 969 ? -69.815 -9.448 16.787 1.00 70.69 969 GLU A O 1
ATOM 7122 N N . ALA A 1 970 ? -69.049 -8.138 18.443 1.00 67.88 970 ALA A N 1
ATOM 7123 C CA . ALA A 1 970 ? -67.861 -7.671 17.720 1.00 67.88 970 ALA A CA 1
ATOM 7124 C C . ALA A 1 970 ? -66.836 -8.798 17.474 1.00 67.88 970 ALA A C 1
ATOM 7126 O O . ALA A 1 970 ? -66.300 -8.928 16.371 1.00 67.88 970 ALA A O 1
ATOM 7127 N N . ILE A 1 971 ? -66.625 -9.683 18.455 1.00 63.25 971 ILE A N 1
ATOM 7128 C CA . ILE A 1 971 ? -65.760 -10.868 18.314 1.00 63.25 971 ILE A CA 1
ATOM 7129 C C . ILE A 1 971 ? -66.327 -11.840 17.265 1.00 63.25 971 ILE A C 1
ATOM 7131 O O . ILE A 1 971 ? -65.582 -12.401 16.456 1.00 63.25 971 ILE A O 1
ATOM 7135 N N . ALA A 1 972 ? -67.651 -12.020 17.218 1.00 66.94 972 ALA A N 1
ATOM 7136 C CA . ALA A 1 972 ? -68.295 -12.837 16.189 1.00 66.94 972 ALA A CA 1
ATOM 7137 C C . ALA A 1 972 ? -68.092 -12.269 14.768 1.00 66.94 972 ALA A C 1
ATOM 7139 O O . ALA A 1 972 ? -67.924 -13.041 13.820 1.00 66.94 972 ALA A O 1
ATOM 7140 N N . ALA A 1 973 ? -68.054 -10.941 14.614 1.00 66.69 973 ALA A N 1
ATOM 7141 C CA . ALA A 1 973 ? -67.780 -10.283 13.336 1.00 66.69 973 ALA A CA 1
ATOM 7142 C C . ALA A 1 973 ? -66.323 -10.469 12.868 1.00 66.69 973 ALA A C 1
ATOM 7144 O O . ALA A 1 973 ? -66.095 -10.733 11.686 1.00 66.69 973 ALA A O 1
ATOM 7145 N N . ILE A 1 974 ? -65.349 -10.425 13.786 1.00 65.44 974 ILE A N 1
ATOM 7146 C CA . ILE A 1 974 ? -63.932 -10.719 13.497 1.00 65.44 974 ILE A CA 1
ATOM 7147 C C . ILE A 1 974 ? -63.763 -12.160 12.998 1.00 65.44 974 ILE A C 1
ATOM 7149 O O . ILE A 1 974 ? -63.117 -12.389 11.975 1.00 65.44 974 ILE A O 1
ATOM 7153 N N . ASN A 1 975 ? -64.408 -13.126 13.660 1.00 65.44 975 ASN A N 1
ATOM 7154 C CA . ASN A 1 975 ? -64.378 -14.530 13.238 1.00 65.44 975 ASN A CA 1
ATOM 7155 C C . ASN A 1 975 ? -64.951 -14.728 11.821 1.00 65.44 975 ASN A C 1
ATOM 7157 O O . ASN A 1 975 ? -64.411 -15.512 11.045 1.00 65.44 975 ASN A O 1
ATOM 7161 N N . GLY A 1 976 ? -65.996 -13.981 11.449 1.00 63.91 976 GLY A N 1
ATOM 7162 C CA . GLY A 1 976 ? -66.538 -13.989 10.085 1.00 63.91 976 GLY A CA 1
ATOM 7163 C C . GLY A 1 976 ? -65.617 -13.343 9.039 1.00 63.91 976 GLY A C 1
ATOM 7164 O O . GLY A 1 976 ? -65.555 -13.817 7.905 1.00 63.91 976 GLY A O 1
ATOM 7165 N N . GLY A 1 977 ? -64.876 -12.289 9.402 1.00 62.16 977 GLY A N 1
ATOM 7166 C CA . GLY A 1 977 ? -63.887 -11.642 8.527 1.00 62.16 977 GLY A CA 1
ATOM 7167 C C . GLY A 1 977 ? -62.653 -12.514 8.257 1.00 62.16 977 GLY A C 1
ATOM 7168 O O . GLY A 1 977 ? -62.171 -12.569 7.124 1.00 62.16 977 GLY A O 1
ATOM 7169 N N . LEU A 1 978 ? -62.200 -13.263 9.270 1.00 55.75 978 LEU A N 1
ATOM 7170 C CA . LEU A 1 978 ? -61.089 -14.221 9.182 1.00 55.75 978 LEU A CA 1
ATOM 7171 C C . LEU A 1 978 ? -61.385 -15.405 8.243 1.00 55.75 978 LEU A C 1
ATOM 7173 O O . LEU A 1 978 ? -60.483 -15.877 7.556 1.00 55.75 978 LEU A O 1
ATOM 7177 N N . GLU A 1 979 ? -62.639 -15.863 8.157 1.00 60.66 979 GLU A N 1
ATOM 7178 C CA . GLU A 1 979 ? -63.047 -16.908 7.199 1.00 60.66 979 GLU A CA 1
ATOM 7179 C C . GLU A 1 979 ? -63.186 -16.385 5.752 1.00 60.66 979 GLU A C 1
ATOM 7181 O O . GLU A 1 979 ? -63.156 -17.173 4.804 1.00 60.66 979 GLU A O 1
ATOM 7186 N N . GLY A 1 980 ? -63.333 -15.065 5.566 1.00 58.16 980 GLY A N 1
ATOM 7187 C CA . GLY A 1 980 ? -63.564 -14.415 4.269 1.00 58.16 980 GLY A CA 1
ATOM 7188 C C . GLY A 1 980 ? -62.316 -13.864 3.565 1.00 58.16 980 GLY A C 1
ATOM 7189 O O . GLY A 1 980 ? -62.352 -13.676 2.350 1.00 58.16 980 GLY A O 1
ATOM 7190 N N . GLY A 1 981 ? -61.220 -13.628 4.296 1.00 53.72 981 GLY A N 1
ATOM 7191 C CA . GLY A 1 981 ? -59.915 -13.240 3.738 1.00 53.72 981 GLY A CA 1
ATOM 7192 C C . GLY A 1 981 ? -59.780 -11.786 3.257 1.00 53.72 981 GLY A C 1
ATOM 7193 O O . GLY A 1 981 ? -58.846 -11.488 2.516 1.00 53.72 981 GLY A O 1
ATOM 7194 N N . ASP A 1 982 ? -60.682 -10.879 3.646 1.00 61.22 982 ASP A N 1
ATOM 7195 C CA . ASP A 1 982 ? -60.593 -9.450 3.310 1.00 61.22 982 ASP A CA 1
ATOM 7196 C C . ASP A 1 982 ? -60.017 -8.638 4.483 1.00 61.22 982 ASP A C 1
ATOM 7198 O O . ASP A 1 982 ? -60.692 -8.389 5.487 1.00 61.22 982 ASP A O 1
ATOM 7202 N N . ALA A 1 983 ? -58.763 -8.206 4.329 1.00 55.31 983 ALA A N 1
ATOM 7203 C CA . ALA A 1 983 ? -58.009 -7.463 5.335 1.00 55.31 983 ALA A CA 1
ATOM 7204 C C . ALA A 1 983 ? -58.658 -6.123 5.725 1.00 55.31 983 ALA A C 1
ATOM 7206 O O . ALA A 1 983 ? -58.531 -5.710 6.875 1.00 55.31 983 ALA A O 1
ATOM 7207 N N . ALA A 1 984 ? -59.391 -5.463 4.819 1.00 60.22 984 ALA A N 1
ATOM 7208 C CA . ALA A 1 984 ? -60.074 -4.208 5.140 1.00 60.22 984 ALA A CA 1
ATOM 7209 C C . ALA A 1 984 ? -61.281 -4.449 6.061 1.00 60.22 984 ALA A C 1
ATOM 7211 O O . ALA A 1 984 ? -61.501 -3.712 7.017 1.00 60.22 984 ALA A O 1
ATOM 7212 N N . THR A 1 985 ? -62.011 -5.543 5.829 1.00 62.09 985 THR A N 1
ATOM 7213 C CA . THR A 1 985 ? -63.175 -5.911 6.648 1.00 62.09 985 THR A CA 1
ATOM 7214 C C . THR A 1 985 ? -62.746 -6.429 8.026 1.00 62.09 985 THR A C 1
ATOM 7216 O O . THR A 1 985 ? -63.435 -6.201 9.020 1.00 62.09 985 THR A O 1
ATOM 7219 N N . LEU A 1 986 ? -61.585 -7.092 8.103 1.00 63.84 986 LEU A N 1
ATOM 7220 C CA . LEU A 1 986 ? -60.971 -7.511 9.363 1.00 63.84 986 LEU A CA 1
ATOM 7221 C C . LEU A 1 986 ? -60.452 -6.311 10.169 1.00 63.84 986 LEU A C 1
ATOM 7223 O O . LEU A 1 986 ? -60.701 -6.245 11.369 1.00 63.84 986 LEU A O 1
ATOM 7227 N N . ALA A 1 987 ? -59.791 -5.350 9.520 1.00 61.53 987 ALA A N 1
ATOM 7228 C CA . ALA A 1 987 ? -59.304 -4.135 10.170 1.00 61.53 987 ALA A CA 1
ATOM 7229 C C . ALA A 1 987 ? -60.450 -3.296 10.763 1.00 61.53 987 ALA A C 1
ATOM 7231 O O . ALA A 1 987 ? -60.356 -2.868 11.912 1.00 61.53 987 ALA A O 1
ATOM 7232 N N . ASP A 1 988 ? -61.560 -3.136 10.036 1.00 68.31 988 ASP A N 1
ATOM 7233 C CA . ASP A 1 988 ? -62.746 -2.423 10.531 1.00 68.31 988 ASP A CA 1
ATOM 7234 C C . ASP A 1 988 ? -63.410 -3.149 11.719 1.00 68.31 988 ASP A C 1
ATOM 7236 O O . ASP A 1 988 ? -63.847 -2.514 12.681 1.00 68.31 988 ASP A O 1
ATOM 7240 N N . ALA A 1 989 ? -63.454 -4.487 11.692 1.00 66.38 989 ALA A N 1
ATOM 7241 C CA . ALA A 1 989 ? -64.000 -5.295 12.785 1.00 66.38 989 ALA A CA 1
ATOM 7242 C C . ALA A 1 989 ? -63.106 -5.267 14.041 1.00 66.38 989 ALA A C 1
ATOM 7244 O O . ALA A 1 989 ? -63.616 -5.201 15.160 1.00 66.38 989 ALA A O 1
ATOM 7245 N N . VAL A 1 990 ? -61.780 -5.257 13.861 1.00 64.31 990 VAL A N 1
ATOM 7246 C CA . VAL A 1 990 ? -60.798 -5.101 14.947 1.00 64.31 990 VAL A CA 1
ATOM 7247 C C . VAL A 1 990 ? -60.865 -3.694 15.543 1.00 64.31 990 VAL A C 1
ATOM 7249 O O . VAL A 1 990 ? -60.900 -3.558 16.763 1.00 64.31 990 VAL A O 1
ATOM 7252 N N . ALA A 1 991 ? -60.979 -2.648 14.720 1.00 68.62 991 ALA A N 1
ATOM 7253 C CA . ALA A 1 991 ? -61.144 -1.275 15.200 1.00 68.62 991 ALA A CA 1
ATOM 7254 C C . ALA A 1 991 ? -62.445 -1.087 16.007 1.00 68.62 991 ALA A C 1
ATOM 7256 O O . ALA A 1 991 ? -62.450 -0.384 17.018 1.00 68.62 991 ALA A O 1
ATOM 7257 N N . ALA A 1 992 ? -63.537 -1.747 15.606 1.00 67.88 992 ALA A N 1
ATOM 7258 C CA . ALA A 1 992 ? -64.798 -1.739 16.348 1.00 67.88 992 ALA A CA 1
ATOM 7259 C C . ALA A 1 992 ? -64.703 -2.478 17.697 1.00 67.88 992 ALA A C 1
ATOM 7261 O O . ALA A 1 992 ? -65.271 -2.007 18.683 1.00 67.88 992 ALA A O 1
ATOM 7262 N N . LEU A 1 993 ? -63.964 -3.595 17.760 1.00 72.44 993 LEU A N 1
ATOM 7263 C CA . LEU A 1 993 ? -63.690 -4.302 19.014 1.00 72.44 993 LEU A CA 1
ATOM 7264 C C . LEU A 1 993 ? -62.836 -3.446 19.958 1.00 72.44 993 LEU A C 1
ATOM 7266 O O . LEU A 1 993 ? -63.200 -3.306 21.120 1.00 72.44 993 LEU A O 1
ATOM 7270 N N . ILE A 1 994 ? -61.765 -2.824 19.456 1.00 67.00 994 ILE A N 1
ATOM 7271 C CA . ILE A 1 994 ? -60.902 -1.929 20.247 1.00 67.00 994 ILE A CA 1
ATOM 7272 C C . ILE A 1 994 ? -61.714 -0.751 20.796 1.00 67.00 994 ILE A C 1
ATOM 7274 O O . ILE A 1 994 ? -61.651 -0.463 21.986 1.00 67.00 994 ILE A O 1
ATOM 7278 N N . GLY A 1 995 ? -62.553 -0.117 19.969 1.00 70.12 995 GLY A N 1
ATOM 7279 C CA . GLY A 1 995 ? -63.424 0.969 20.425 1.00 70.12 995 GLY A CA 1
ATOM 7280 C C . GLY A 1 995 ? -64.373 0.551 21.556 1.00 70.12 995 GLY A C 1
ATOM 7281 O O . GLY A 1 995 ? -64.590 1.324 22.484 1.00 70.12 995 GLY A O 1
ATOM 7282 N N . LYS A 1 996 ? -64.903 -0.679 21.515 1.00 71.38 996 LYS A N 1
ATOM 7283 C CA . LYS A 1 996 ? -65.789 -1.227 22.557 1.00 71.38 996 LYS A CA 1
ATOM 7284 C C . LYS A 1 996 ? -65.045 -1.719 23.796 1.00 71.38 996 LYS A C 1
ATOM 7286 O O . LYS A 1 996 ? -65.605 -1.664 24.886 1.00 71.38 996 LYS A O 1
ATOM 7291 N N . MET A 1 997 ? -63.803 -2.172 23.640 1.00 62.47 997 MET A N 1
ATOM 7292 C CA . MET A 1 997 ? -62.922 -2.530 24.751 1.00 62.47 997 MET A CA 1
ATOM 7293 C C . MET A 1 997 ? -62.484 -1.293 25.535 1.00 62.47 997 MET A C 1
ATOM 7295 O O . MET A 1 997 ? -62.586 -1.317 26.754 1.00 62.47 997 MET A O 1
ATOM 7299 N N . ASN A 1 998 ? -62.135 -0.195 24.862 1.00 64.75 998 ASN A N 1
ATOM 7300 C CA . ASN A 1 998 ? -61.806 1.067 25.531 1.00 64.75 998 ASN A CA 1
ATOM 7301 C C . ASN A 1 998 ? -63.030 1.647 26.268 1.00 64.75 998 ASN A C 1
ATOM 7303 O O . ASN A 1 998 ? -62.928 2.078 27.407 1.00 64.75 998 ASN A O 1
ATOM 7307 N N . GLU A 1 999 ? -64.222 1.579 25.660 1.00 65.25 999 GLU A N 1
ATOM 7308 C CA . GLU A 1 999 ? -65.482 2.011 26.292 1.00 65.25 999 GLU A CA 1
ATOM 7309 C C . GLU A 1 999 ? -65.875 1.113 27.492 1.00 65.25 999 GLU A C 1
ATOM 7311 O O . GLU A 1 999 ? -66.590 1.549 28.395 1.00 65.25 999 GLU A O 1
ATOM 7316 N N . LEU A 1 1000 ? -65.400 -0.141 27.525 1.00 63.53 1000 LEU A N 1
ATOM 7317 C CA . LEU A 1 1000 ? -65.522 -1.039 28.674 1.00 63.53 1000 LEU A CA 1
ATOM 7318 C C . LEU A 1 1000 ? -64.467 -0.732 29.749 1.00 63.53 1000 LEU A C 1
ATOM 7320 O O . LEU A 1 1000 ? -64.821 -0.746 30.923 1.00 63.53 1000 LEU A O 1
ATOM 7324 N N . GLU A 1 1001 ? -63.216 -0.450 29.374 1.00 59.16 1001 GLU A N 1
ATOM 7325 C CA . GLU A 1 1001 ? -62.152 -0.019 30.295 1.00 59.16 1001 GLU A CA 1
ATOM 7326 C C . GLU A 1 1001 ? -62.530 1.278 31.012 1.00 59.16 1001 GLU A C 1
ATOM 7328 O O . GLU A 1 1001 ? -62.462 1.320 32.237 1.00 59.16 1001 GLU A O 1
ATOM 7333 N N . ASP A 1 1002 ? -63.057 2.271 30.291 1.00 58.69 1002 ASP A N 1
ATOM 7334 C CA . ASP A 1 1002 ? -63.538 3.531 30.870 1.00 58.69 1002 ASP A CA 1
ATOM 7335 C C . ASP A 1 1002 ? -64.670 3.299 31.893 1.00 58.69 1002 ASP A C 1
ATOM 7337 O O . ASP A 1 1002 ? -64.692 3.915 32.958 1.00 58.69 1002 ASP A O 1
ATOM 7341 N N . LYS A 1 1003 ? -65.598 2.366 31.623 1.00 61.28 1003 LYS A N 1
ATOM 7342 C CA . LYS A 1 1003 ? -66.682 2.024 32.569 1.00 61.28 1003 LYS A CA 1
ATOM 7343 C C . LYS A 1 1003 ? -66.247 1.112 33.714 1.00 61.28 1003 LYS A C 1
ATOM 7345 O O . LYS A 1 1003 ? -66.874 1.130 34.769 1.00 61.28 1003 LYS A O 1
ATOM 7350 N N . ILE A 1 1004 ? -65.208 0.301 33.522 1.00 54.59 1004 ILE A N 1
ATOM 7351 C CA . ILE A 1 1004 ? -64.589 -0.496 34.588 1.00 54.59 1004 ILE A CA 1
ATOM 7352 C C . ILE A 1 1004 ? -63.765 0.410 35.509 1.00 54.59 1004 ILE A C 1
ATOM 7354 O O . ILE A 1 1004 ? -63.797 0.202 36.716 1.00 54.59 1004 ILE A O 1
ATOM 7358 N N . ALA A 1 1005 ? -63.109 1.445 34.982 1.00 54.94 1005 ALA A N 1
ATOM 7359 C CA . ALA A 1 1005 ? -62.422 2.462 35.778 1.00 54.94 1005 ALA A CA 1
ATOM 7360 C C . ALA A 1 1005 ? -63.389 3.277 36.666 1.00 54.94 1005 ALA A C 1
ATOM 7362 O O . ALA A 1 1005 ? -62.990 3.789 37.708 1.00 54.94 1005 ALA A O 1
ATOM 7363 N N . GLU A 1 1006 ? -64.673 3.362 36.294 1.00 51.66 1006 GLU A N 1
ATOM 7364 C CA . GLU A 1 1006 ? -65.747 3.954 37.110 1.00 51.66 1006 GLU A CA 1
ATOM 7365 C C . GLU A 1 1006 ? -66.357 2.985 38.162 1.00 51.66 1006 GLU A C 1
ATOM 7367 O O . GLU A 1 1006 ? -67.188 3.407 38.973 1.00 51.66 1006 GLU A O 1
ATOM 7372 N N . LEU A 1 1007 ? -65.971 1.698 38.189 1.00 54.12 1007 LEU A N 1
ATOM 7373 C CA . LEU A 1 1007 ? -66.373 0.726 39.219 1.00 54.12 1007 LEU A CA 1
ATOM 7374 C C . LEU A 1 1007 ? -65.366 0.711 40.381 1.00 54.12 1007 LEU A C 1
ATOM 7376 O O . LEU A 1 1007 ? -64.231 0.276 40.223 1.00 54.12 1007 LEU A O 1
ATOM 7380 N N . ASP A 1 1008 ? -65.815 1.071 41.584 1.00 50.19 1008 ASP A N 1
ATOM 7381 C CA . ASP A 1 1008 ? -65.076 0.786 42.821 1.00 50.19 1008 ASP A CA 1
ATOM 7382 C C . ASP A 1 1008 ? -65.005 -0.743 43.046 1.00 50.19 1008 ASP A C 1
ATOM 7384 O O . ASP A 1 1008 ? -66.029 -1.435 42.993 1.00 50.19 1008 ASP A O 1
ATOM 7388 N N . GLU A 1 1009 ? -63.800 -1.277 43.273 1.00 52.59 1009 GLU A N 1
ATOM 7389 C CA . GLU A 1 1009 ? -63.384 -2.691 43.120 1.00 52.59 1009 GLU A CA 1
ATOM 7390 C C . GLU A 1 1009 ? -64.078 -3.707 44.069 1.00 52.59 1009 GLU A C 1
ATOM 7392 O O . GLU A 1 1009 ? -63.723 -4.882 44.125 1.00 52.59 1009 GLU A O 1
ATOM 7397 N N . ASN A 1 1010 ? -65.108 -3.292 44.812 1.00 48.62 1010 ASN A N 1
ATOM 7398 C CA . ASN A 1 1010 ? -65.615 -3.979 46.004 1.00 48.62 1010 ASN A CA 1
ATOM 7399 C C . ASN A 1 1010 ? -66.979 -4.693 45.873 1.00 48.62 1010 ASN A C 1
ATOM 7401 O O . ASN A 1 1010 ? -67.564 -5.072 46.892 1.00 48.62 1010 ASN A O 1
ATOM 7405 N N . MET A 1 1011 ? -67.534 -4.900 44.668 1.00 43.22 1011 MET A N 1
ATOM 7406 C CA . MET A 1 1011 ? -68.919 -5.413 44.525 1.00 43.22 1011 MET A CA 1
ATOM 7407 C C . MET A 1 1011 ? -69.178 -6.570 43.537 1.00 43.22 1011 MET A C 1
ATOM 7409 O O . MET A 1 1011 ? -70.342 -6.868 43.260 1.00 43.22 1011 MET A O 1
ATOM 7413 N N . VAL A 1 1012 ? -68.166 -7.302 43.059 1.00 47.75 1012 VAL A N 1
ATOM 7414 C CA . VAL A 1 1012 ? -68.379 -8.533 42.260 1.00 47.75 1012 VAL A CA 1
ATOM 7415 C C . VAL A 1 1012 ? -67.707 -9.708 42.958 1.00 47.75 1012 VAL A C 1
ATOM 7417 O O . VAL A 1 1012 ? -66.589 -9.563 43.426 1.00 47.75 1012 VAL A O 1
ATOM 7420 N N . THR A 1 1013 ? -68.372 -10.866 43.069 1.00 52.22 1013 THR A N 1
ATOM 7421 C CA . THR A 1 1013 ? -67.742 -12.022 43.729 1.00 52.22 1013 THR A CA 1
ATOM 7422 C C . THR A 1 1013 ? -66.474 -12.430 42.978 1.00 52.22 1013 THR A C 1
ATOM 7424 O O . THR A 1 1013 ? -66.500 -12.518 41.751 1.00 52.22 1013 THR A O 1
ATOM 7427 N N . ASP A 1 1014 ? -65.383 -12.720 43.693 1.00 48.28 1014 ASP A N 1
ATOM 7428 C CA . ASP A 1 1014 ? -64.122 -13.169 43.081 1.00 48.28 1014 ASP A CA 1
ATOM 7429 C C . ASP A 1 1014 ? -64.298 -14.346 42.129 1.00 48.28 1014 ASP A C 1
ATOM 7431 O O . ASP A 1 1014 ? -63.554 -14.453 41.174 1.00 48.28 1014 ASP A O 1
ATOM 7435 N N . ALA A 1 1015 ? -65.302 -15.203 42.314 1.00 43.75 1015 ALA A N 1
ATOM 7436 C CA . ALA A 1 1015 ? -65.573 -16.285 41.374 1.00 43.75 1015 ALA A CA 1
ATOM 7437 C C . ALA A 1 1015 ? -66.096 -15.780 40.016 1.00 43.75 1015 ALA A C 1
ATOM 7439 O O . ALA A 1 1015 ? -65.750 -16.357 38.992 1.00 43.75 1015 ALA A O 1
ATOM 7440 N N . ASP A 1 1016 ? -66.891 -14.707 39.992 1.00 45.66 1016 ASP A N 1
ATOM 7441 C CA . ASP A 1 1016 ? -67.426 -14.108 38.766 1.00 45.66 1016 ASP A CA 1
ATOM 7442 C C . ASP A 1 1016 ? -66.423 -13.127 38.138 1.00 45.66 1016 ASP A C 1
ATOM 7444 O O . ASP A 1 1016 ? -66.271 -13.116 36.918 1.00 45.66 1016 ASP A O 1
ATOM 7448 N N . LEU A 1 1017 ? -65.680 -12.357 38.948 1.00 48.09 1017 LEU A N 1
ATOM 7449 C CA . LEU A 1 1017 ? -64.584 -11.506 38.472 1.00 48.09 1017 LEU A CA 1
ATOM 7450 C C . LEU A 1 1017 ? -63.408 -12.347 37.971 1.00 48.09 1017 LEU A C 1
ATOM 7452 O O . LEU A 1 1017 ? -62.870 -12.027 36.919 1.00 48.09 1017 LEU A O 1
ATOM 7456 N N . GLN A 1 1018 ? -63.057 -13.443 38.651 1.00 52.38 1018 GLN A N 1
ATOM 7457 C CA . GLN A 1 1018 ? -62.046 -14.399 38.199 1.00 52.38 1018 GLN A CA 1
ATOM 7458 C C . GLN A 1 1018 ? -62.562 -15.243 37.041 1.00 52.38 1018 GLN A C 1
ATOM 7460 O O . GLN A 1 1018 ? -61.800 -15.471 36.129 1.00 52.38 1018 GLN A O 1
ATOM 7465 N N . ALA A 1 1019 ? -63.836 -15.642 36.965 1.00 51.31 1019 ALA A N 1
ATOM 7466 C CA . ALA A 1 1019 ? -64.345 -16.300 35.756 1.00 51.31 1019 ALA A CA 1
ATOM 7467 C C . ALA A 1 1019 ? -64.361 -15.344 34.552 1.00 51.31 1019 ALA A C 1
ATOM 7469 O O . ALA A 1 1019 ? -64.086 -15.765 33.430 1.00 51.31 1019 ALA A O 1
ATOM 7470 N N . MET A 1 1020 ? -64.649 -14.054 34.765 1.00 50.09 1020 MET A N 1
ATOM 7471 C CA . MET A 1 1020 ? -64.551 -13.012 33.738 1.00 50.09 1020 MET A CA 1
ATOM 7472 C C . MET A 1 1020 ? -63.103 -12.719 33.349 1.00 50.09 1020 MET A C 1
ATOM 7474 O O . MET A 1 1020 ? -62.832 -12.670 32.154 1.00 50.09 1020 MET A O 1
ATOM 7478 N N . LYS A 1 1021 ? -62.199 -12.542 34.322 1.00 52.00 1021 LYS A N 1
ATOM 7479 C CA . LYS A 1 1021 ? -60.758 -12.358 34.115 1.00 52.00 1021 LYS A CA 1
ATOM 7480 C C . LYS A 1 1021 ? -60.169 -13.610 33.487 1.00 52.00 1021 LYS A C 1
ATOM 7482 O O . LYS A 1 1021 ? -59.536 -13.476 32.475 1.00 52.00 1021 LYS A O 1
ATOM 7487 N N . ASP A 1 1022 ? -60.472 -14.820 33.932 1.00 53.00 1022 ASP A N 1
ATOM 7488 C CA . ASP A 1 1022 ? -60.027 -16.077 33.318 1.00 53.00 1022 ASP A CA 1
ATOM 7489 C C . ASP A 1 1022 ? -60.581 -16.243 31.910 1.00 53.00 1022 ASP A C 1
ATOM 7491 O O . ASP A 1 1022 ? -59.867 -16.727 31.048 1.00 53.00 1022 ASP A O 1
ATOM 7495 N N . THR A 1 1023 ? -61.823 -15.839 31.630 1.00 52.31 1023 THR A N 1
ATOM 7496 C CA . THR A 1 1023 ? -62.376 -15.911 30.267 1.00 52.31 1023 THR A CA 1
ATOM 7497 C C . THR A 1 1023 ? -61.733 -14.864 29.358 1.00 52.31 1023 THR A C 1
ATOM 7499 O O . THR A 1 1023 ? -61.371 -15.195 28.232 1.00 52.31 1023 THR A O 1
ATOM 7502 N N . ILE A 1 1024 ? -61.534 -13.633 29.844 1.00 52.12 1024 ILE A N 1
ATOM 7503 C CA . ILE A 1 1024 ? -60.852 -12.548 29.123 1.00 52.12 1024 ILE A CA 1
ATOM 7504 C C . ILE A 1 1024 ? -59.372 -12.873 28.955 1.00 52.12 1024 ILE A C 1
ATOM 7506 O O . ILE A 1 1024 ? -58.898 -12.839 27.841 1.00 52.12 1024 ILE A O 1
ATOM 7510 N N . THR A 1 1025 ? -58.661 -13.268 30.002 1.00 52.31 1025 THR A N 1
ATOM 7511 C CA . THR A 1 1025 ? -57.267 -13.723 30.021 1.00 52.31 1025 THR A CA 1
ATOM 7512 C C . THR A 1 1025 ? -57.091 -14.997 29.212 1.00 52.31 1025 THR A C 1
ATOM 7514 O O . THR A 1 1025 ? -56.101 -15.114 28.518 1.00 52.31 1025 THR A O 1
ATOM 7517 N N . THR A 1 1026 ? -58.036 -15.941 29.193 1.00 53.22 1026 THR A N 1
ATOM 7518 C CA . THR A 1 1026 ? -57.961 -17.109 28.295 1.00 53.22 1026 THR A CA 1
ATOM 7519 C C . THR A 1 1026 ? -58.185 -16.693 26.846 1.00 53.22 1026 THR A C 1
ATOM 7521 O O . THR A 1 1026 ? -57.481 -17.190 25.976 1.00 53.22 1026 THR A O 1
ATOM 7524 N N . ALA A 1 1027 ? -59.118 -15.780 26.558 1.00 49.41 1027 ALA A N 1
ATOM 7525 C CA . ALA A 1 1027 ? -59.367 -15.282 25.203 1.00 49.41 1027 ALA A CA 1
ATOM 7526 C C . ALA A 1 1027 ? -58.236 -14.370 24.696 1.00 49.41 1027 ALA A C 1
ATOM 7528 O O . ALA A 1 1027 ? -57.797 -14.521 23.562 1.00 49.41 1027 ALA A O 1
ATOM 7529 N N . TYR A 1 1028 ? -57.720 -13.491 25.551 1.00 52.59 1028 TYR A N 1
ATOM 7530 C CA . TYR A 1 1028 ? -56.581 -12.604 25.347 1.00 52.59 1028 TYR A CA 1
ATOM 7531 C C . TYR A 1 1028 ? -55.300 -13.416 25.240 1.00 52.59 1028 TYR A C 1
ATOM 7533 O O . TYR A 1 1028 ? -54.605 -13.274 24.253 1.00 52.59 1028 TYR A O 1
ATOM 7541 N N . ASN A 1 1029 ? -55.025 -14.364 26.139 1.00 52.53 1029 ASN A N 1
ATOM 7542 C CA . ASN A 1 1029 ? -53.868 -15.253 26.013 1.00 52.53 1029 ASN A CA 1
ATOM 7543 C C . ASN A 1 1029 ? -54.013 -16.201 24.830 1.00 52.53 1029 ASN A C 1
ATOM 7545 O O . ASN A 1 1029 ? -53.001 -16.530 24.234 1.00 52.53 1029 ASN A O 1
ATOM 7549 N N . ALA A 1 1030 ? -55.212 -16.632 24.434 1.00 51.41 1030 ALA A N 1
ATOM 7550 C CA . ALA A 1 1030 ? -55.392 -17.405 23.205 1.00 51.41 1030 ALA A CA 1
ATOM 7551 C C . ALA A 1 1030 ? -55.160 -16.539 21.958 1.00 51.41 1030 ALA A C 1
ATOM 7553 O O . ALA A 1 1030 ? -54.500 -16.999 21.030 1.00 51.41 1030 ALA A O 1
ATOM 7554 N N . ALA A 1 1031 ? -55.643 -15.293 21.946 1.00 50.59 1031 ALA A N 1
ATOM 7555 C CA . ALA A 1 1031 ? -55.405 -14.325 20.880 1.00 50.59 1031 ALA A CA 1
ATOM 7556 C C . ALA A 1 1031 ? -53.926 -13.922 20.811 1.00 50.59 1031 ALA A C 1
ATOM 7558 O O . ALA A 1 1031 ? -53.341 -13.999 19.744 1.00 50.59 1031 ALA A O 1
ATOM 7559 N N . VAL A 1 1032 ? -53.286 -13.610 21.937 1.00 51.34 1032 VAL A N 1
ATOM 7560 C CA . VAL A 1 1032 ? -51.858 -13.293 22.075 1.00 51.34 1032 VAL A CA 1
ATOM 7561 C C . VAL A 1 1032 ? -50.992 -14.510 21.781 1.00 51.34 1032 VAL A C 1
ATOM 7563 O O . VAL A 1 1032 ? -50.013 -14.368 21.072 1.00 51.34 1032 VAL A O 1
ATOM 7566 N N . THR A 1 1033 ? -51.332 -15.718 22.240 1.00 56.75 1033 THR A N 1
ATOM 7567 C CA . THR A 1 1033 ? -50.598 -16.953 21.886 1.00 56.75 1033 THR A CA 1
ATOM 7568 C C . THR A 1 1033 ? -50.712 -17.232 20.396 1.00 56.75 1033 THR A C 1
ATOM 7570 O O . THR A 1 1033 ? -49.754 -17.701 19.793 1.00 56.75 1033 THR A O 1
ATOM 7573 N N . ARG A 1 1034 ? -51.858 -16.926 19.778 1.00 57.56 1034 ARG A N 1
ATOM 7574 C CA . ARG A 1 1034 ? -52.076 -17.162 18.351 1.00 57.56 1034 ARG A CA 1
ATOM 7575 C C . ARG A 1 1034 ? -51.482 -16.067 17.471 1.00 57.56 1034 ARG A C 1
ATOM 7577 O O . ARG A 1 1034 ? -50.889 -16.414 16.465 1.00 57.56 1034 ARG A O 1
ATOM 7584 N N . VAL A 1 1035 ? -51.515 -14.804 17.889 1.00 56.38 1035 VAL A N 1
ATOM 7585 C CA . VAL A 1 1035 ? -50.771 -13.697 17.273 1.00 56.38 1035 VAL A CA 1
ATOM 7586 C C . VAL A 1 1035 ? -49.275 -13.892 17.482 1.00 56.38 1035 VAL A C 1
ATOM 7588 O O . VAL A 1 1035 ? -48.539 -13.721 16.534 1.00 56.38 1035 VAL A O 1
ATOM 7591 N N . LYS A 1 1036 ? -48.797 -14.348 18.647 1.00 56.38 1036 LYS A N 1
ATOM 7592 C CA . LYS A 1 1036 ? -47.395 -14.758 18.844 1.00 56.38 1036 LYS A CA 1
ATOM 7593 C C . LYS A 1 1036 ? -47.043 -15.971 17.992 1.00 56.38 1036 LYS A C 1
ATOM 7595 O O . LYS A 1 1036 ? -45.931 -16.026 17.501 1.00 56.38 1036 LYS A O 1
ATOM 7600 N N . ALA A 1 1037 ? -47.940 -16.937 17.795 1.00 56.34 1037 ALA A N 1
ATOM 7601 C CA . ALA A 1 1037 ? -47.686 -18.086 16.927 1.00 56.34 1037 ALA A CA 1
ATOM 7602 C C . ALA A 1 1037 ? -47.703 -17.709 15.439 1.00 56.34 1037 ALA A C 1
ATOM 7604 O O . ALA A 1 1037 ? -46.906 -18.254 14.689 1.00 56.34 1037 ALA A O 1
ATOM 7605 N N . GLU A 1 1038 ? -48.565 -16.782 15.018 1.00 62.62 1038 GLU A N 1
ATOM 7606 C CA . GLU A 1 1038 ? -48.619 -16.255 13.650 1.00 62.62 1038 GLU A CA 1
ATOM 7607 C C . GLU A 1 1038 ? -47.500 -15.245 13.391 1.00 62.62 1038 GLU A C 1
ATOM 7609 O O . GLU A 1 1038 ? -46.910 -15.299 12.329 1.00 62.62 1038 GLU A O 1
ATOM 7614 N N . LEU A 1 1039 ? -47.112 -14.424 14.368 1.00 60.28 1039 LEU A N 1
ATOM 7615 C CA . LEU A 1 1039 ? -45.934 -13.558 14.325 1.00 60.28 1039 LEU A CA 1
ATOM 7616 C C . LEU A 1 1039 ? -44.657 -14.390 14.392 1.00 60.28 1039 LEU A C 1
ATOM 7618 O O . LEU A 1 1039 ? -43.723 -14.074 13.692 1.00 60.28 1039 LEU A O 1
ATOM 7622 N N . LYS A 1 1040 ? -44.605 -15.489 15.152 1.00 65.00 1040 LYS A N 1
ATOM 7623 C CA . LYS A 1 1040 ? -43.487 -16.446 15.119 1.00 65.00 1040 LYS A CA 1
ATOM 7624 C C . LYS A 1 1040 ? -43.468 -17.229 13.812 1.00 65.00 1040 LYS A C 1
ATOM 7626 O O . LYS A 1 1040 ? -42.396 -17.504 13.302 1.00 65.00 1040 LYS A O 1
ATOM 7631 N N . ALA A 1 1041 ? -44.626 -17.574 13.251 1.00 65.38 1041 ALA A N 1
ATOM 7632 C CA . ALA A 1 1041 ? -44.705 -18.179 11.929 1.00 65.38 1041 ALA A CA 1
ATOM 7633 C C . ALA A 1 1041 ? -44.297 -17.182 10.842 1.00 65.38 1041 ALA A C 1
ATOM 7635 O O . ALA A 1 1041 ? -43.610 -17.599 9.930 1.00 65.38 1041 ALA A O 1
ATOM 7636 N N . GLU A 1 1042 ? -44.648 -15.901 10.960 1.00 62.91 1042 GLU A N 1
ATOM 7637 C CA . GLU A 1 1042 ? -44.296 -14.833 10.023 1.00 62.91 1042 GLU A CA 1
ATOM 7638 C C . GLU A 1 1042 ? -42.875 -14.314 10.247 1.00 62.91 1042 GLU A C 1
ATOM 7640 O O . GLU A 1 1042 ? -42.248 -13.953 9.278 1.00 62.91 1042 GLU A O 1
ATOM 7645 N N . ILE A 1 1043 ? -42.312 -14.354 11.458 1.00 58.88 1043 ILE A N 1
ATOM 7646 C CA . ILE A 1 1043 ? -40.882 -14.152 11.762 1.00 58.88 1043 ILE A CA 1
ATOM 7647 C C . ILE A 1 1043 ? -40.086 -15.350 11.270 1.00 58.88 1043 ILE A C 1
ATOM 7649 O O . ILE A 1 1043 ? -38.996 -15.165 10.767 1.00 58.88 1043 ILE A O 1
ATOM 7653 N N . ASN A 1 1044 ? -40.613 -16.572 11.353 1.00 66.69 1044 ASN A N 1
ATOM 7654 C CA . ASN A 1 1044 ? -39.990 -17.722 10.706 1.00 66.69 1044 ASN A CA 1
ATOM 7655 C C . ASN A 1 1044 ? -40.142 -17.638 9.187 1.00 66.69 1044 ASN A C 1
ATOM 7657 O O . ASN A 1 1044 ? -39.240 -18.057 8.493 1.00 66.69 1044 ASN A O 1
ATOM 7661 N N . ARG A 1 1045 ? -41.233 -17.076 8.653 1.00 65.75 1045 ARG A N 1
ATOM 7662 C CA . ARG A 1 1045 ? -41.449 -16.906 7.209 1.00 65.75 1045 ARG A CA 1
ATOM 7663 C C . ARG A 1 1045 ? -40.660 -15.732 6.639 1.00 65.75 1045 ARG A C 1
ATOM 7665 O O . ARG A 1 1045 ? -40.173 -15.830 5.526 1.00 65.75 1045 ARG A O 1
ATOM 7672 N N . LEU A 1 1046 ? -40.524 -14.649 7.400 1.00 62.12 1046 LEU A N 1
ATOM 7673 C CA . LEU A 1 1046 ? -39.643 -13.512 7.161 1.00 62.12 1046 LEU A CA 1
ATOM 7674 C C . LEU A 1 1046 ? -38.208 -13.901 7.449 1.00 62.12 1046 LEU A C 1
ATOM 7676 O O . LEU A 1 1046 ? -37.358 -13.398 6.766 1.00 62.12 1046 LEU A O 1
ATOM 7680 N N . GLY A 1 1047 ? -37.928 -14.799 8.385 1.00 62.78 1047 GLY A N 1
ATOM 7681 C CA . GLY A 1 1047 ? -36.613 -15.367 8.676 1.00 62.78 1047 GLY A CA 1
ATOM 7682 C C . GLY A 1 1047 ? -36.193 -16.395 7.633 1.00 62.78 1047 GLY A C 1
ATOM 7683 O O . GLY A 1 1047 ? -35.033 -16.442 7.278 1.00 62.78 1047 GLY A O 1
ATOM 7684 N N . GLU A 1 1048 ? -37.133 -17.151 7.064 1.00 63.00 1048 GLU A N 1
ATOM 7685 C CA . GLU A 1 1048 ? -36.956 -17.960 5.854 1.00 63.00 1048 GLU A CA 1
ATOM 7686 C C . GLU A 1 1048 ? -36.826 -17.046 4.626 1.00 63.00 1048 GLU A C 1
ATOM 7688 O O . GLU A 1 1048 ? -35.974 -17.293 3.787 1.00 63.00 1048 GLU A O 1
ATOM 7693 N N . ALA A 1 1049 ? -37.580 -15.942 4.542 1.00 56.44 1049 ALA A N 1
ATOM 7694 C CA . ALA A 1 1049 ? -37.455 -14.956 3.467 1.00 56.44 1049 ALA A CA 1
ATOM 7695 C C . ALA A 1 1049 ? -36.223 -14.041 3.606 1.00 56.44 1049 ALA A C 1
ATOM 7697 O O . ALA A 1 1049 ? -35.769 -13.540 2.592 1.00 56.44 1049 ALA A O 1
ATOM 7698 N N . ILE A 1 1050 ? -35.694 -13.829 4.819 1.00 53.97 1050 ILE A N 1
ATOM 7699 C CA . ILE A 1 1050 ? -34.440 -13.145 5.197 1.00 53.97 1050 ILE A CA 1
ATOM 7700 C C . ILE A 1 1050 ? -33.288 -14.145 5.162 1.00 53.97 1050 ILE A C 1
ATOM 7702 O O . ILE A 1 1050 ? -32.170 -13.725 4.965 1.00 53.97 1050 ILE A O 1
ATOM 7706 N N . ALA A 1 1051 ? -33.509 -15.453 5.267 1.00 54.28 1051 ALA A N 1
ATOM 7707 C CA . ALA A 1 1051 ? -32.522 -16.459 4.880 1.00 54.28 1051 ALA A CA 1
ATOM 7708 C C . ALA A 1 1051 ? -32.439 -16.555 3.346 1.00 54.28 1051 ALA A C 1
ATOM 7710 O O . ALA A 1 1051 ? -31.343 -16.655 2.812 1.00 54.28 1051 ALA A O 1
ATOM 7711 N N . ASP A 1 1052 ? -33.567 -16.405 2.638 1.00 54.06 1052 ASP A N 1
ATOM 7712 C CA . ASP A 1 1052 ? -33.616 -16.262 1.175 1.00 54.06 1052 ASP A CA 1
ATOM 7713 C C . ASP A 1 1052 ? -33.153 -14.858 0.691 1.00 54.06 1052 ASP A C 1
ATOM 7715 O O . ASP A 1 1052 ? -32.711 -14.733 -0.451 1.00 54.06 1052 ASP A O 1
ATOM 7719 N N . LEU A 1 1053 ? -33.228 -13.795 1.518 1.00 51.47 1053 LEU A N 1
ATOM 7720 C CA . LEU A 1 1053 ? -32.678 -12.445 1.233 1.00 51.47 1053 LEU A CA 1
ATOM 7721 C C . LEU A 1 1053 ? -31.243 -12.255 1.749 1.00 51.47 1053 LEU A C 1
ATOM 7723 O O . LEU A 1 1053 ? -30.508 -11.435 1.216 1.00 51.47 1053 LEU A O 1
ATOM 7727 N N . GLY A 1 1054 ? -30.895 -12.945 2.829 1.00 49.75 1054 GLY A N 1
ATOM 7728 C CA . GLY A 1 1054 ? -29.652 -12.896 3.607 1.00 49.75 1054 GLY A CA 1
ATOM 7729 C C . GLY A 1 1054 ? -28.689 -14.009 3.230 1.00 49.75 1054 GLY A C 1
ATOM 7730 O O . GLY A 1 1054 ? -27.587 -14.099 3.766 1.00 49.75 1054 GLY A O 1
ATOM 7731 N N . ASP A 1 1055 ? -29.014 -14.728 2.167 1.00 52.91 1055 ASP A N 1
ATOM 7732 C CA . ASP A 1 1055 ? -28.008 -15.232 1.264 1.00 52.91 1055 ASP A CA 1
ATOM 7733 C C . ASP A 1 1055 ? -27.294 -14.082 0.533 1.00 52.91 1055 ASP A C 1
ATOM 7735 O O . ASP A 1 1055 ? -26.923 -14.239 -0.603 1.00 52.91 1055 ASP A O 1
ATOM 7739 N N . VAL A 1 1056 ? -27.072 -12.899 1.117 1.00 54.09 1056 VAL A N 1
ATOM 7740 C CA . VAL A 1 1056 ? -26.059 -11.983 0.575 1.00 54.09 1056 VAL A CA 1
ATOM 7741 C C . VAL A 1 1056 ? -24.692 -12.587 0.824 1.00 54.09 1056 VAL A C 1
ATOM 7743 O O . VAL A 1 1056 ? -23.841 -12.439 -0.025 1.00 54.09 1056 VAL A O 1
ATOM 7746 N N . LYS A 1 1057 ? -24.482 -13.319 1.928 1.00 57.91 1057 LYS A N 1
ATOM 7747 C CA . LYS A 1 1057 ? -23.221 -14.021 2.179 1.00 57.91 1057 LYS A CA 1
ATOM 7748 C C . LYS A 1 1057 ? -23.052 -15.243 1.289 1.00 57.91 1057 LYS A C 1
ATOM 7750 O O . LYS A 1 1057 ? -21.972 -15.391 0.755 1.00 57.91 1057 LYS A O 1
ATOM 7755 N N . GLY A 1 1058 ? -24.077 -16.066 1.065 1.00 58.69 1058 GLY A N 1
ATOM 7756 C CA . GLY A 1 1058 ? -23.952 -17.189 0.136 1.00 58.69 1058 GLY A CA 1
ATOM 7757 C C . GLY A 1 1058 ? -24.283 -16.844 -1.320 1.00 58.69 1058 GLY A C 1
ATOM 7758 O O . GLY A 1 1058 ? -23.750 -17.519 -2.176 1.00 58.69 1058 GLY A O 1
ATOM 7759 N N . GLN A 1 1059 ? -24.966 -15.741 -1.656 1.00 61.50 1059 GLN A N 1
ATOM 7760 C CA . GLN A 1 1059 ? -24.909 -15.126 -2.995 1.00 61.50 1059 GLN A CA 1
ATOM 7761 C C . GLN A 1 1059 ? -23.594 -14.393 -3.191 1.00 61.50 1059 GLN A C 1
ATOM 7763 O O . GLN A 1 1059 ? -23.174 -14.298 -4.326 1.00 61.50 1059 GLN A O 1
ATOM 7768 N N . LEU A 1 1060 ? -22.928 -13.882 -2.150 1.00 54.31 1060 LEU A N 1
ATOM 7769 C CA . LEU A 1 1060 ? -21.554 -13.382 -2.226 1.00 54.31 1060 LEU A CA 1
ATOM 7770 C C . LEU A 1 1060 ? -20.578 -14.546 -2.298 1.00 54.31 1060 LEU A C 1
ATOM 7772 O O . LEU A 1 1060 ? -19.630 -14.413 -3.038 1.00 54.31 1060 LEU A O 1
ATOM 7776 N N . ASP A 1 1061 ? -20.812 -15.681 -1.638 1.00 63.91 1061 ASP A N 1
ATOM 7777 C CA . ASP A 1 1061 ? -19.986 -16.886 -1.747 1.00 63.91 1061 ASP A CA 1
ATOM 7778 C C . ASP A 1 1061 ? -20.291 -17.638 -3.048 1.00 63.91 1061 ASP A C 1
ATOM 7780 O O . ASP A 1 1061 ? -19.388 -18.235 -3.606 1.00 63.91 1061 ASP A O 1
ATOM 7784 N N . GLU A 1 1062 ? -21.509 -17.578 -3.594 1.00 69.31 1062 GLU A N 1
ATOM 7785 C CA . GLU A 1 1062 ? -21.874 -18.078 -4.926 1.00 69.31 1062 GLU A CA 1
ATOM 7786 C C . GLU A 1 1062 ? -21.441 -17.095 -6.012 1.00 69.31 1062 GLU A C 1
ATOM 7788 O O . GLU A 1 1062 ? -21.034 -17.547 -7.070 1.00 69.31 1062 GLU A O 1
ATOM 7793 N N . LEU A 1 1063 ? -21.468 -15.777 -5.781 1.00 64.25 1063 LEU A N 1
ATOM 7794 C CA . LEU A 1 1063 ? -20.925 -14.757 -6.687 1.00 64.25 1063 LEU A CA 1
ATOM 7795 C C . LEU A 1 1063 ? -19.407 -14.755 -6.636 1.00 64.25 1063 LEU A C 1
ATOM 7797 O O . LEU A 1 1063 ? -18.818 -14.559 -7.681 1.00 64.25 1063 LEU A O 1
ATOM 7801 N N . LYS A 1 1064 ? -18.785 -15.007 -5.481 1.00 74.62 1064 LYS A N 1
ATOM 7802 C CA . LYS A 1 1064 ? -17.342 -15.190 -5.281 1.00 74.62 1064 LYS A CA 1
ATOM 7803 C C . LYS A 1 1064 ? -16.910 -16.544 -5.799 1.00 74.62 1064 LYS A C 1
ATOM 7805 O O . LYS A 1 1064 ? -15.935 -16.575 -6.514 1.00 74.62 1064 LYS A O 1
ATOM 7810 N N . ALA A 1 1065 ? -17.658 -17.625 -5.592 1.00 70.19 1065 ALA A N 1
ATOM 7811 C CA . ALA A 1 1065 ? -17.393 -18.908 -6.244 1.00 70.19 1065 ALA A CA 1
ATOM 7812 C C . ALA A 1 1065 ? -17.675 -18.842 -7.749 1.00 70.19 1065 ALA A C 1
ATOM 7814 O O . ALA A 1 1065 ? -17.001 -19.516 -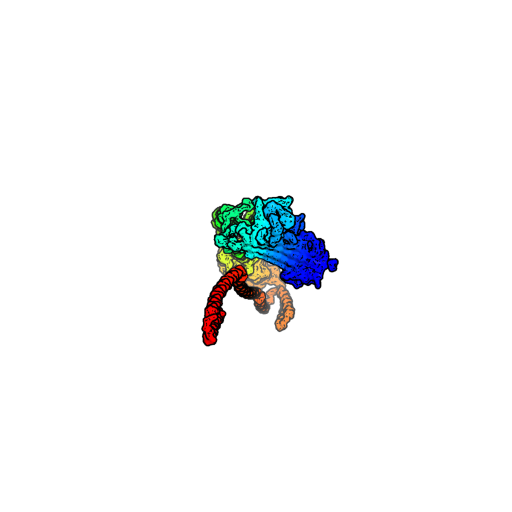8.514 1.00 70.19 1065 ALA A O 1
ATOM 7815 N N . ALA A 1 1066 ? -18.632 -18.030 -8.207 1.00 70.06 1066 ALA A N 1
ATOM 7816 C CA . ALA A 1 1066 ? -18.853 -17.760 -9.624 1.00 70.06 1066 ALA A CA 1
ATOM 7817 C C . ALA A 1 1066 ? -17.796 -16.812 -10.187 1.00 70.06 1066 ALA A C 1
ATOM 7819 O O . ALA A 1 1066 ? -17.451 -16.982 -11.346 1.00 70.06 1066 ALA A O 1
ATOM 7820 N N . TYR A 1 1067 ? -17.260 -15.868 -9.406 1.00 65.00 1067 TYR A N 1
ATOM 7821 C CA . TYR A 1 1067 ? -16.132 -15.017 -9.782 1.00 65.00 1067 TYR A CA 1
ATOM 7822 C C . TYR A 1 1067 ? -14.844 -15.821 -9.794 1.00 65.00 1067 TYR A C 1
ATOM 7824 O O . TYR A 1 1067 ? -14.121 -15.698 -10.750 1.00 65.00 1067 TYR A O 1
ATOM 7832 N N . GLU A 1 1068 ? -14.585 -16.686 -8.819 1.00 72.00 1068 GLU A N 1
ATOM 7833 C CA . GLU A 1 1068 ? -13.446 -17.604 -8.751 1.00 72.00 1068 GLU A CA 1
ATOM 7834 C C . GLU A 1 1068 ? -13.569 -18.700 -9.811 1.00 72.00 1068 GLU A C 1
ATOM 7836 O O . GLU A 1 1068 ? -12.569 -19.103 -10.382 1.00 72.00 1068 GLU A O 1
ATOM 7841 N N . ALA A 1 1069 ? -14.776 -19.172 -10.143 1.00 71.69 1069 ALA A N 1
ATOM 7842 C CA . ALA A 1 1069 ? -14.988 -20.092 -11.260 1.00 71.69 1069 ALA A CA 1
ATOM 7843 C C . ALA A 1 1069 ? -14.918 -19.378 -12.614 1.00 71.69 1069 ALA A C 1
ATOM 7845 O O . ALA A 1 1069 ? -14.455 -19.982 -13.576 1.00 71.69 1069 ALA A O 1
ATOM 7846 N N . ALA A 1 1070 ? -15.371 -18.125 -12.711 1.00 63.28 1070 ALA A N 1
ATOM 7847 C CA . ALA A 1 1070 ? -15.226 -17.295 -13.903 1.00 63.28 1070 ALA A CA 1
ATOM 7848 C C . ALA A 1 1070 ? -13.782 -16.838 -14.082 1.00 63.28 1070 ALA A C 1
ATOM 7850 O O . ALA A 1 1070 ? -13.337 -16.803 -15.210 1.00 63.28 1070 ALA A O 1
ATOM 7851 N N . ASP A 1 1071 ? -13.054 -16.561 -13.008 1.00 66.19 1071 ASP A N 1
ATOM 7852 C CA . ASP A 1 1071 ? -11.634 -16.223 -12.966 1.00 66.19 1071 ASP A CA 1
ATOM 7853 C C . ASP A 1 1071 ? -10.793 -17.473 -13.192 1.00 66.19 1071 ASP A C 1
ATOM 7855 O O . ASP A 1 1071 ? -9.842 -17.415 -13.939 1.00 66.19 1071 ASP A O 1
ATOM 7859 N N . ALA A 1 1072 ? -11.197 -18.651 -12.711 1.00 67.19 1072 ALA A N 1
ATOM 7860 C CA . ALA A 1 1072 ? -10.573 -19.917 -13.090 1.00 67.19 1072 ALA A CA 1
ATOM 7861 C C . ALA A 1 1072 ? -10.902 -20.318 -14.535 1.00 67.19 1072 ALA A C 1
ATOM 7863 O O . ALA A 1 1072 ? -10.075 -20.949 -15.181 1.00 67.19 1072 ALA A O 1
ATOM 7864 N N . LEU A 1 1073 ? -12.082 -19.976 -15.067 1.00 70.69 1073 LEU A N 1
ATOM 7865 C CA . LEU A 1 1073 ? -12.423 -20.159 -16.483 1.00 70.69 1073 LEU A CA 1
ATOM 7866 C C . LEU A 1 1073 ? -11.704 -19.144 -17.362 1.00 70.69 1073 LEU A C 1
ATOM 7868 O O . LEU A 1 1073 ? -11.241 -19.526 -18.424 1.00 70.69 1073 LEU A O 1
ATOM 7872 N N . LEU A 1 1074 ? -11.588 -17.892 -16.924 1.00 65.38 1074 LEU A N 1
ATOM 7873 C CA . LEU A 1 1074 ? -10.875 -16.825 -17.610 1.00 65.38 1074 LEU A CA 1
ATOM 7874 C C . LEU A 1 1074 ? -9.376 -17.069 -17.514 1.00 65.38 1074 LEU A C 1
ATOM 7876 O O . LEU A 1 1074 ? -8.702 -16.885 -18.502 1.00 65.38 1074 LEU A O 1
ATOM 7880 N N . SER A 1 1075 ? -8.865 -17.568 -16.392 1.00 64.88 1075 SER A N 1
ATOM 7881 C CA . SER A 1 1075 ? -7.495 -18.044 -16.212 1.00 64.88 1075 SER A CA 1
ATOM 7882 C C . SER A 1 1075 ? -7.270 -19.316 -17.006 1.00 64.88 1075 SER A C 1
ATOM 7884 O O . SER A 1 1075 ? -6.213 -19.442 -17.577 1.00 64.88 1075 SER A O 1
ATOM 7886 N N . ALA A 1 1076 ? -8.234 -20.231 -17.138 1.00 66.00 1076 ALA A N 1
ATOM 7887 C CA . ALA A 1 1076 ? -8.099 -21.396 -18.016 1.00 66.00 1076 ALA A CA 1
ATOM 7888 C C . ALA A 1 1076 ? -8.241 -21.036 -19.505 1.00 66.00 1076 ALA A C 1
ATOM 7890 O O . ALA A 1 1076 ? -7.672 -21.719 -20.349 1.00 66.00 1076 ALA A O 1
ATOM 7891 N N . GLU A 1 1077 ? -8.989 -19.985 -19.848 1.00 69.44 1077 GLU A N 1
ATOM 7892 C CA . GLU A 1 1077 ? -9.056 -19.399 -21.188 1.00 69.44 1077 GLU A CA 1
ATOM 7893 C C . GLU A 1 1077 ? -7.827 -18.538 -21.467 1.00 69.44 1077 GLU A C 1
ATOM 7895 O O . GLU A 1 1077 ? -7.372 -18.539 -22.594 1.00 69.44 1077 GLU A O 1
ATOM 7900 N N . ILE A 1 1078 ? -7.249 -17.857 -20.478 1.00 62.75 1078 ILE A N 1
ATOM 7901 C CA . ILE A 1 1078 ? -5.986 -17.121 -20.565 1.00 62.75 1078 ILE A CA 1
ATOM 7902 C C . ILE A 1 1078 ? -4.841 -18.116 -20.619 1.00 62.75 1078 ILE A C 1
ATOM 7904 O O . ILE A 1 1078 ? -3.968 -17.920 -21.438 1.00 62.75 1078 ILE A O 1
ATOM 7908 N N . ASP A 1 1079 ? -4.851 -19.199 -19.850 1.00 69.69 1079 ASP A N 1
ATOM 7909 C CA . ASP A 1 1079 ? -3.895 -20.306 -19.912 1.00 69.69 1079 ASP A CA 1
ATOM 7910 C C . ASP A 1 1079 ? -4.087 -21.089 -21.202 1.00 69.69 1079 ASP A C 1
ATOM 7912 O O . ASP A 1 1079 ? -3.119 -21.549 -21.782 1.00 69.69 1079 ASP A O 1
ATOM 7916 N N . GLY A 1 1080 ? -5.325 -21.229 -21.676 1.00 72.31 1080 GLY A N 1
ATOM 7917 C CA . GLY A 1 1080 ? -5.668 -21.837 -22.955 1.00 72.31 1080 GLY A CA 1
ATOM 7918 C C . GLY A 1 1080 ? -5.217 -20.974 -24.125 1.00 72.31 1080 GLY A C 1
ATOM 7919 O O . GLY A 1 1080 ? -4.601 -21.489 -25.039 1.00 72.31 1080 GLY A O 1
ATOM 7920 N N . VAL A 1 1081 ? -5.429 -19.659 -24.067 1.00 64.19 1081 VAL A N 1
ATOM 7921 C CA . VAL A 1 1081 ? -4.937 -18.673 -25.036 1.00 64.19 1081 VAL A CA 1
ATOM 7922 C C . VAL A 1 1081 ? -3.435 -18.490 -24.897 1.00 64.19 1081 VAL A C 1
ATOM 7924 O O . VAL A 1 1081 ? -2.794 -18.253 -25.901 1.00 64.19 1081 VAL A O 1
ATOM 7927 N N . SER A 1 1082 ? -2.851 -18.646 -23.711 1.00 63.88 1082 SER A N 1
ATOM 7928 C CA . SER A 1 1082 ? -1.404 -18.607 -23.469 1.00 63.88 1082 SER A CA 1
ATOM 7929 C C . SER A 1 1082 ? -0.749 -19.908 -23.902 1.00 63.88 1082 SER A C 1
ATOM 7931 O O . SER A 1 1082 ? 0.377 -19.879 -24.368 1.00 63.88 1082 SER A O 1
ATOM 7933 N N . ALA A 1 1083 ? -1.442 -21.042 -23.809 1.00 65.94 1083 ALA A N 1
ATOM 7934 C CA . ALA A 1 1083 ? -1.014 -22.323 -24.351 1.00 65.94 1083 ALA A CA 1
ATOM 7935 C C . ALA A 1 1083 ? -1.194 -22.353 -25.867 1.00 65.94 1083 ALA A C 1
ATOM 7937 O O . ALA A 1 1083 ? -0.304 -22.831 -26.546 1.00 65.94 1083 ALA A O 1
ATOM 7938 N N . ASP A 1 1084 ? -2.276 -21.792 -26.405 1.00 70.88 1084 ASP A N 1
ATOM 7939 C CA . ASP A 1 1084 ? -2.493 -21.602 -27.839 1.00 70.88 1084 ASP A CA 1
ATOM 7940 C C . ASP A 1 1084 ? -1.518 -20.559 -28.390 1.00 70.88 1084 ASP A C 1
ATOM 7942 O O . ASP A 1 1084 ? -1.036 -20.720 -29.503 1.00 70.88 1084 ASP A O 1
ATOM 7946 N N . LEU A 1 1085 ? -1.184 -19.516 -27.625 1.00 65.62 1085 LEU A N 1
ATOM 7947 C CA . LEU A 1 1085 ? -0.155 -18.531 -27.948 1.00 65.62 1085 LEU A CA 1
ATOM 7948 C C . LEU A 1 1085 ? 1.219 -19.173 -27.848 1.00 65.62 1085 LEU A C 1
ATOM 7950 O O . LEU A 1 1085 ? 1.996 -18.970 -28.756 1.00 65.62 1085 LEU A O 1
ATOM 7954 N N . ALA A 1 1086 ? 1.505 -20.001 -26.845 1.00 66.56 1086 ALA A N 1
ATOM 7955 C CA . ALA A 1 1086 ? 2.758 -20.742 -26.733 1.00 66.56 1086 ALA A CA 1
ATOM 7956 C C . ALA A 1 1086 ? 2.870 -21.834 -27.805 1.00 66.56 1086 ALA A C 1
ATOM 7958 O O . ALA A 1 1086 ? 3.962 -22.093 -28.298 1.00 66.56 1086 ALA A O 1
ATOM 7959 N N . GLU A 1 1087 ? 1.767 -22.467 -28.212 1.00 71.62 1087 GLU A N 1
ATOM 7960 C CA . GLU A 1 1087 ? 1.697 -23.397 -29.340 1.00 71.62 1087 GLU A CA 1
ATOM 7961 C C . GLU A 1 1087 ? 1.811 -22.647 -30.664 1.00 71.62 1087 GLU A C 1
ATOM 7963 O O . GLU A 1 1087 ? 2.463 -23.149 -31.571 1.00 71.62 1087 GLU A O 1
ATOM 7968 N N . LEU A 1 1088 ? 1.243 -21.445 -30.784 1.00 64.56 1088 LEU A N 1
ATOM 7969 C CA . LEU A 1 1088 ? 1.360 -20.578 -31.952 1.00 64.56 1088 LEU A CA 1
ATOM 7970 C C . LEU A 1 1088 ? 2.749 -19.952 -32.039 1.00 64.56 1088 LEU A C 1
ATOM 7972 O O . LEU A 1 1088 ? 3.266 -19.854 -33.138 1.00 64.56 1088 LEU A O 1
ATOM 7976 N N . GLU A 1 1089 ? 3.374 -19.589 -30.925 1.00 71.62 1089 GLU A N 1
ATOM 7977 C CA . GLU A 1 1089 ? 4.753 -19.121 -30.800 1.00 71.62 1089 GLU A CA 1
ATOM 7978 C C . GLU A 1 1089 ? 5.711 -20.274 -31.040 1.00 71.62 1089 GLU A C 1
ATOM 7980 O O . GLU A 1 1089 ? 6.672 -20.092 -31.766 1.00 71.62 1089 GLU A O 1
ATOM 7985 N N . SER A 1 1090 ? 5.426 -21.479 -30.545 1.00 67.50 1090 SER A N 1
ATOM 7986 C CA . SER A 1 1090 ? 6.192 -22.687 -30.870 1.00 67.50 1090 SER A CA 1
ATOM 7987 C C . SER A 1 1090 ? 5.994 -23.092 -32.326 1.00 67.50 1090 SER A C 1
ATOM 7989 O O . SER A 1 1090 ? 6.925 -23.579 -32.953 1.00 67.50 1090 SER A O 1
ATOM 7991 N N . ALA A 1 1091 ? 4.806 -22.896 -32.902 1.00 65.25 1091 ALA A N 1
ATOM 7992 C CA . ALA A 1 1091 ? 4.530 -23.150 -34.311 1.00 65.25 1091 ALA A CA 1
ATOM 7993 C C . ALA A 1 1091 ? 5.118 -22.056 -35.199 1.00 65.25 1091 ALA A C 1
ATOM 7995 O O . ALA A 1 1091 ? 5.556 -22.368 -36.298 1.00 65.25 1091 ALA A O 1
ATOM 7996 N N . TYR A 1 1092 ? 5.162 -20.808 -34.734 1.00 67.88 1092 TYR A N 1
ATOM 7997 C CA . TYR A 1 1092 ? 5.797 -19.677 -35.395 1.00 67.88 1092 TYR A CA 1
ATOM 7998 C C . TYR A 1 1092 ? 7.308 -19.817 -35.309 1.00 67.88 1092 TYR A C 1
ATOM 8000 O O . TYR A 1 1092 ? 7.949 -19.692 -36.331 1.00 67.88 1092 TYR A O 1
ATOM 8008 N N . GLN A 1 1093 ? 7.873 -20.193 -34.162 1.00 72.88 1093 GLN A N 1
ATOM 8009 C CA . GLN A 1 1093 ? 9.280 -20.552 -33.996 1.00 72.88 1093 GLN A CA 1
ATOM 8010 C C . GLN A 1 1093 ? 9.618 -21.794 -34.802 1.00 72.88 1093 GLN A C 1
ATOM 8012 O O . GLN A 1 1093 ? 10.622 -21.789 -35.482 1.00 72.88 1093 GLN A O 1
ATOM 8017 N N . ALA A 1 1094 ? 8.789 -22.837 -34.828 1.00 69.50 1094 ALA A N 1
ATOM 8018 C CA . ALA A 1 1094 ? 9.040 -24.006 -35.670 1.00 69.50 1094 ALA A CA 1
ATOM 8019 C C . ALA A 1 1094 ? 8.884 -23.677 -37.160 1.00 69.50 1094 ALA A C 1
ATOM 8021 O O . ALA A 1 1094 ? 9.591 -24.249 -37.988 1.00 69.50 1094 ALA A O 1
ATOM 8022 N N . ALA A 1 1095 ? 7.970 -22.775 -37.526 1.00 61.50 1095 ALA A N 1
ATOM 8023 C CA . ALA A 1 1095 ? 7.804 -22.285 -38.888 1.00 61.50 1095 ALA A CA 1
ATOM 8024 C C . ALA A 1 1095 ? 8.936 -21.342 -39.284 1.00 61.50 1095 ALA A C 1
ATOM 8026 O O . ALA A 1 1095 ? 9.360 -21.405 -40.428 1.00 61.50 1095 ALA A O 1
ATOM 8027 N N . ASP A 1 1096 ? 9.446 -20.530 -38.364 1.00 67.88 1096 ASP A N 1
ATOM 8028 C CA . ASP A 1 1096 ? 10.563 -19.611 -38.543 1.00 67.88 1096 ASP A CA 1
ATOM 8029 C C . ASP A 1 1096 ? 11.883 -20.374 -38.521 1.00 67.88 1096 ASP A C 1
ATOM 8031 O O . ASP A 1 1096 ? 12.723 -20.121 -39.354 1.00 67.88 1096 ASP A O 1
ATOM 8035 N N . GLU A 1 1097 ? 12.039 -21.418 -37.712 1.00 71.94 1097 GLU A N 1
ATOM 8036 C CA . GLU A 1 1097 ? 13.139 -22.381 -37.773 1.00 71.94 1097 GLU A CA 1
ATOM 8037 C C . GLU A 1 1097 ? 13.066 -23.209 -39.053 1.00 71.94 1097 GLU A C 1
ATOM 8039 O O . GLU A 1 1097 ? 14.092 -23.477 -39.670 1.00 71.94 1097 GLU A O 1
ATOM 8044 N N . ALA A 1 1098 ? 11.874 -23.624 -39.492 1.00 67.44 1098 ALA A N 1
ATOM 8045 C CA . ALA A 1 1098 ? 11.699 -24.316 -40.764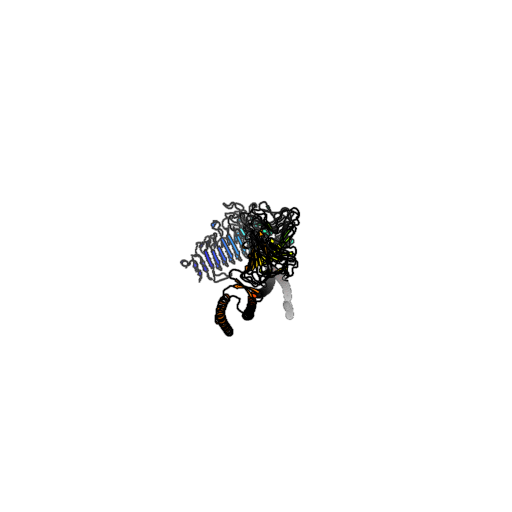 1.00 67.44 1098 ALA A CA 1
ATOM 8046 C C . ALA A 1 1098 ? 11.961 -23.376 -41.942 1.00 67.44 1098 ALA A C 1
ATOM 8048 O O . ALA A 1 1098 ? 12.598 -23.791 -42.907 1.00 67.44 1098 ALA A O 1
ATOM 8049 N N . LEU A 1 1099 ? 11.524 -22.120 -41.865 1.00 60.62 1099 LEU A N 1
ATOM 8050 C CA . LEU A 1 1099 ? 11.765 -21.079 -42.854 1.00 60.62 1099 LEU A CA 1
ATOM 8051 C C . LEU A 1 1099 ? 13.233 -20.678 -42.847 1.00 60.62 1099 LEU A C 1
ATOM 8053 O O . LEU A 1 1099 ? 13.810 -20.573 -43.913 1.00 60.62 1099 LEU A O 1
ATOM 8057 N N . LEU A 1 1100 ? 13.867 -20.552 -41.689 1.00 71.12 1100 LEU A N 1
ATOM 8058 C CA . LEU A 1 1100 ? 15.285 -20.286 -41.500 1.00 71.12 1100 LEU A CA 1
ATOM 8059 C C . LEU A 1 1100 ? 16.096 -21.470 -41.989 1.00 71.12 1100 LEU A C 1
ATOM 8061 O O . LEU A 1 1100 ? 17.112 -21.264 -42.629 1.00 71.12 1100 LEU A O 1
ATOM 8065 N N . LYS A 1 1101 ? 15.648 -22.706 -41.777 1.00 72.06 1101 LYS A N 1
ATOM 8066 C CA . LYS A 1 1101 ? 16.264 -23.913 -42.334 1.00 72.06 1101 LYS A CA 1
ATOM 8067 C C . LYS A 1 1101 ? 16.076 -23.989 -43.840 1.00 72.06 1101 LYS A C 1
ATOM 8069 O O . LYS A 1 1101 ? 16.999 -24.404 -44.523 1.00 72.06 1101 LYS A O 1
ATOM 8074 N N . VAL A 1 1102 ? 14.934 -23.567 -44.377 1.00 68.12 1102 VAL A N 1
ATOM 8075 C CA . VAL A 1 1102 ? 14.713 -23.441 -45.823 1.00 68.12 1102 VAL A CA 1
ATOM 8076 C C . VAL A 1 1102 ? 15.569 -22.319 -46.393 1.00 68.12 1102 VAL A C 1
ATOM 8078 O O . VAL A 1 1102 ? 16.216 -22.549 -47.394 1.00 68.12 1102 VAL A O 1
ATOM 8081 N N . ILE A 1 1103 ? 15.650 -21.153 -45.756 1.00 62.91 1103 ILE A N 1
ATOM 8082 C CA . ILE A 1 1103 ? 16.498 -20.018 -46.137 1.00 62.91 1103 ILE A CA 1
ATOM 8083 C C . ILE A 1 1103 ? 17.966 -20.399 -46.007 1.00 62.91 1103 ILE A C 1
ATOM 8085 O O . ILE A 1 1103 ? 18.752 -20.017 -46.856 1.00 62.91 1103 ILE A O 1
ATOM 8089 N N . THR A 1 1104 ? 18.348 -21.159 -44.985 1.00 71.06 1104 THR A N 1
ATOM 8090 C CA . THR A 1 1104 ? 19.715 -21.640 -44.768 1.00 71.06 1104 THR A CA 1
ATOM 8091 C C . THR A 1 1104 ? 20.051 -22.690 -45.803 1.00 71.06 1104 THR A C 1
ATOM 8093 O O . THR A 1 1104 ? 21.065 -22.539 -46.454 1.00 71.06 1104 THR A O 1
ATOM 8096 N N . ASN A 1 1105 ? 19.187 -23.678 -46.046 1.00 72.00 1105 ASN A N 1
ATOM 8097 C CA . ASN A 1 1105 ? 19.372 -24.645 -47.124 1.00 72.00 1105 ASN A CA 1
ATOM 8098 C C . ASN A 1 1105 ? 19.411 -23.947 -48.481 1.00 72.00 1105 ASN A C 1
ATOM 8100 O O . ASN A 1 1105 ? 20.291 -24.246 -49.260 1.00 72.00 1105 ASN A O 1
ATOM 8104 N N . LEU A 1 1106 ? 18.527 -22.985 -48.744 1.00 68.88 1106 LEU A N 1
ATOM 8105 C CA . LEU A 1 1106 ? 18.501 -22.216 -49.985 1.00 68.88 1106 LEU A CA 1
ATOM 8106 C C . LEU A 1 1106 ? 19.727 -21.315 -50.091 1.00 68.88 1106 LEU A C 1
ATOM 8108 O O . LEU A 1 1106 ? 20.216 -21.123 -51.185 1.00 68.88 1106 LEU A O 1
ATOM 8112 N N . ARG A 1 1107 ? 20.245 -20.766 -48.985 1.00 68.81 1107 ARG A N 1
ATOM 8113 C CA . ARG A 1 1107 ? 21.510 -20.020 -48.935 1.00 68.81 1107 ARG A CA 1
ATOM 8114 C C . ARG A 1 1107 ? 22.697 -20.946 -49.109 1.00 68.81 1107 ARG A C 1
ATOM 8116 O O . ARG A 1 1107 ? 23.656 -20.513 -49.720 1.00 68.81 1107 ARG A O 1
ATOM 8123 N N . THR A 1 1108 ? 22.663 -22.167 -48.586 1.00 71.44 1108 THR A N 1
ATOM 8124 C CA . THR A 1 1108 ? 23.699 -23.187 -48.764 1.00 71.44 1108 THR A CA 1
ATOM 8125 C C . THR A 1 1108 ? 23.685 -23.681 -50.198 1.00 71.44 1108 THR A C 1
ATOM 8127 O O . THR A 1 1108 ? 24.734 -23.658 -50.809 1.00 71.44 1108 THR A O 1
ATOM 8130 N N . GLU A 1 1109 ? 22.523 -23.997 -50.764 1.00 76.12 1109 GLU A N 1
ATOM 8131 C CA . GLU A 1 1109 ? 22.321 -24.327 -52.176 1.00 76.12 1109 GLU A CA 1
ATOM 8132 C C . GLU A 1 1109 ? 22.697 -23.140 -53.061 1.00 76.12 1109 GLU A C 1
ATOM 8134 O O . GLU A 1 1109 ? 23.451 -23.331 -53.994 1.00 76.12 1109 GLU A O 1
ATOM 8139 N N . LEU A 1 1110 ? 22.300 -21.898 -52.743 1.00 71.31 1110 LEU A N 1
ATOM 8140 C CA . LEU A 1 1110 ? 22.773 -20.715 -53.472 1.00 71.31 1110 LEU A CA 1
ATOM 8141 C C . LEU A 1 1110 ? 24.269 -20.502 -53.282 1.00 71.31 1110 LEU A C 1
ATOM 8143 O O . LEU A 1 1110 ? 24.891 -19.968 -54.178 1.00 71.31 1110 LEU A O 1
ATOM 8147 N N . SER A 1 1111 ? 24.852 -20.832 -52.131 1.00 72.12 1111 SER A N 1
ATOM 8148 C CA . SER A 1 1111 ? 26.288 -20.673 -51.883 1.00 72.12 1111 SER A CA 1
ATOM 8149 C C . SER A 1 1111 ? 27.081 -21.757 -52.589 1.00 72.12 1111 SER A C 1
ATOM 8151 O O . SER A 1 1111 ? 28.159 -21.461 -53.077 1.00 72.12 1111 SER A O 1
ATOM 8153 N N . GLU A 1 1112 ? 26.552 -22.975 -52.675 1.00 74.50 1112 GLU A N 1
ATOM 8154 C CA . GLU A 1 1112 ? 27.066 -24.083 -53.474 1.00 74.50 1112 GLU A CA 1
ATOM 8155 C C . GLU A 1 1112 ? 26.898 -23.768 -54.956 1.00 74.50 1112 GLU A C 1
ATOM 8157 O O . GLU A 1 1112 ? 27.876 -23.863 -55.672 1.00 74.50 1112 GLU A O 1
ATOM 8162 N N . ASP A 1 1113 ? 25.751 -23.260 -55.403 1.00 73.38 1113 ASP A N 1
ATOM 8163 C CA . ASP A 1 1113 ? 25.505 -22.790 -56.767 1.00 73.38 1113 ASP A CA 1
ATOM 8164 C C . ASP A 1 1113 ? 26.371 -21.575 -57.095 1.00 73.38 1113 ASP A C 1
ATOM 8166 O O . ASP A 1 1113 ? 26.888 -21.495 -58.196 1.00 73.38 1113 ASP A O 1
ATOM 8170 N N . ILE A 1 1114 ? 26.569 -20.623 -56.176 1.00 71.06 1114 ILE A N 1
ATOM 8171 C CA . ILE A 1 1114 ? 27.479 -19.475 -56.333 1.00 71.06 1114 ILE A CA 1
ATOM 8172 C C . ILE A 1 1114 ? 28.922 -19.955 -56.301 1.00 71.06 1114 ILE A C 1
ATOM 8174 O O . ILE A 1 1114 ? 29.742 -19.372 -56.996 1.00 71.06 1114 ILE A O 1
ATOM 8178 N N . TYR A 1 1115 ? 29.259 -20.983 -55.526 1.00 73.75 1115 TYR A N 1
ATOM 8179 C CA . TYR A 1 1115 ? 30.584 -21.590 -55.501 1.00 73.75 1115 TYR A CA 1
ATOM 8180 C C . TYR A 1 1115 ? 30.832 -22.392 -56.776 1.00 73.75 1115 TYR A C 1
ATOM 8182 O O . TYR A 1 1115 ? 31.906 -22.269 -57.339 1.00 73.75 1115 TYR A O 1
ATOM 8190 N N . GLU A 1 1116 ? 29.851 -23.125 -57.296 1.00 74.94 1116 GLU A N 1
ATOM 8191 C CA . GLU A 1 1116 ? 29.881 -23.830 -58.576 1.00 74.94 1116 GLU A CA 1
ATOM 8192 C C . GLU A 1 1116 ? 29.886 -22.838 -59.736 1.00 74.94 1116 GLU A C 1
ATOM 8194 O O . GLU A 1 1116 ? 30.656 -23.019 -60.667 1.00 74.94 1116 GLU A O 1
ATOM 8199 N N . LEU A 1 1117 ? 29.118 -21.745 -59.674 1.00 68.38 1117 LEU A N 1
ATOM 8200 C CA . LEU A 1 1117 ? 29.165 -20.650 -60.641 1.00 68.38 1117 LEU A CA 1
ATOM 8201 C C . LEU A 1 1117 ? 30.467 -19.880 -60.534 1.00 68.38 1117 LEU A C 1
ATOM 8203 O O . LEU A 1 1117 ? 30.983 -19.508 -61.568 1.00 68.38 1117 LEU A O 1
ATOM 8207 N N . ARG A 1 1118 ? 31.021 -19.630 -59.344 1.00 71.19 1118 ARG A N 1
ATOM 8208 C CA . ARG A 1 1118 ? 32.344 -19.009 -59.173 1.00 71.19 1118 ARG A CA 1
ATOM 8209 C C . ARG A 1 1118 ? 33.434 -19.936 -59.671 1.00 71.19 1118 ARG A C 1
ATOM 8211 O O . ARG A 1 1118 ? 34.303 -19.456 -60.372 1.00 71.19 1118 ARG A O 1
ATOM 8218 N N . THR A 1 1119 ? 33.343 -21.233 -59.397 1.00 65.31 1119 THR A N 1
ATOM 8219 C CA . THR A 1 1119 ? 34.241 -22.268 -59.925 1.00 65.31 1119 THR A CA 1
ATOM 8220 C C . THR A 1 1119 ? 34.117 -22.332 -61.445 1.00 65.31 1119 THR A C 1
ATOM 8222 O O . THR A 1 1119 ? 35.122 -22.300 -62.136 1.00 65.31 1119 THR A O 1
ATOM 8225 N N . ALA A 1 1120 ? 32.902 -22.291 -61.996 1.00 60.38 1120 ALA A N 1
ATOM 8226 C CA . ALA A 1 1120 ? 32.640 -22.247 -63.431 1.00 60.38 1120 ALA A CA 1
ATOM 8227 C C . ALA A 1 1120 ? 33.021 -20.895 -64.061 1.00 60.38 1120 ALA A C 1
ATOM 8229 O O . ALA A 1 1120 ? 33.387 -20.850 -65.226 1.00 60.38 1120 ALA A O 1
ATOM 8230 N N . ILE A 1 1121 ? 32.957 -19.786 -63.321 1.00 60.69 1121 ILE A N 1
ATOM 8231 C CA . ILE A 1 1121 ? 33.411 -18.444 -63.721 1.00 60.69 1121 ILE A CA 1
ATOM 8232 C C . ILE A 1 1121 ? 34.934 -18.346 -63.612 1.00 60.69 1121 ILE A C 1
ATOM 8234 O O . ILE A 1 1121 ? 35.525 -17.636 -64.409 1.00 60.69 1121 ILE A O 1
ATOM 8238 N N . GLU A 1 1122 ? 35.584 -19.065 -62.701 1.00 57.53 1122 GLU A N 1
ATOM 8239 C C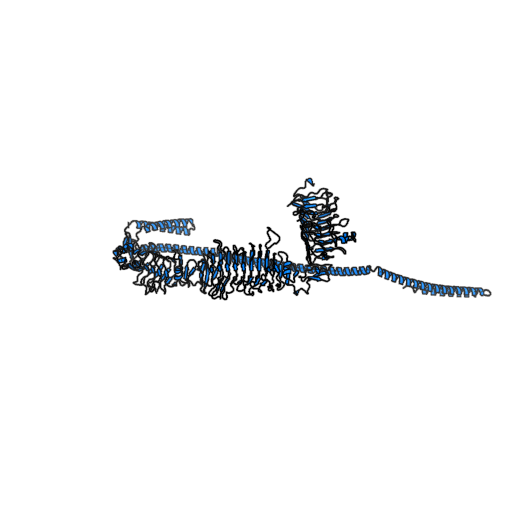A . GLU A 1 1122 ? 37.036 -19.252 -62.648 1.00 57.53 1122 GLU A CA 1
ATOM 8240 C C . GLU A 1 1122 ? 37.492 -20.174 -63.794 1.00 57.53 1122 GLU A C 1
ATOM 8242 O O . GLU A 1 1122 ? 38.458 -19.850 -64.479 1.00 57.53 1122 GLU A O 1
ATOM 8247 N N . GLU A 1 1123 ? 36.737 -21.232 -64.116 1.00 56.16 1123 GLU A N 1
ATOM 8248 C CA . GLU A 1 1123 ? 36.947 -22.100 -65.289 1.00 56.16 1123 GLU A CA 1
ATOM 8249 C C . GLU A 1 1123 ? 36.621 -21.398 -66.629 1.00 56.16 1123 GLU A C 1
ATOM 8251 O O . GLU A 1 1123 ? 37.250 -21.688 -67.647 1.00 56.16 1123 GLU A O 1
ATOM 8256 N N . MET A 1 1124 ? 35.683 -20.439 -66.660 1.00 53.31 1124 MET A N 1
ATOM 8257 C CA . MET A 1 1124 ? 35.428 -19.544 -67.808 1.00 53.31 1124 MET A CA 1
ATOM 8258 C C . MET A 1 1124 ? 36.350 -18.312 -67.818 1.00 53.31 1124 MET A C 1
ATOM 8260 O O . MET A 1 1124 ? 36.534 -17.687 -68.863 1.00 53.31 1124 MET A O 1
ATOM 8264 N N . GLY A 1 1125 ? 36.909 -17.947 -66.664 1.00 51.16 1125 GLY A N 1
ATOM 8265 C CA . GLY A 1 1125 ? 37.860 -16.857 -66.435 1.00 51.16 1125 GLY A CA 1
ATOM 8266 C C . GLY A 1 1125 ? 39.290 -17.251 -66.784 1.00 51.16 1125 GLY A C 1
ATOM 8267 O O . GLY A 1 1125 ? 40.152 -16.386 -66.949 1.00 51.16 1125 GLY A O 1
ATOM 8268 N N . ASP A 1 1126 ? 39.518 -18.537 -67.036 1.00 54.09 1126 ASP A N 1
ATOM 8269 C CA . ASP A 1 1126 ? 40.723 -19.060 -67.651 1.00 54.09 1126 ASP A CA 1
ATOM 8270 C C . ASP A 1 1126 ? 40.780 -18.793 -69.164 1.00 54.09 1126 ASP A C 1
ATOM 8272 O O . ASP A 1 1126 ? 41.188 -19.630 -69.959 1.00 54.09 1126 ASP A O 1
ATOM 8276 N N . VAL A 1 1127 ? 40.407 -17.593 -69.615 1.00 56.66 1127 VAL A N 1
ATOM 8277 C CA . VAL A 1 1127 ? 40.691 -17.180 -70.999 1.00 56.66 1127 VAL A CA 1
ATOM 8278 C C . VAL A 1 1127 ? 42.205 -17.182 -71.237 1.00 56.66 1127 VAL A C 1
ATOM 8280 O O . VAL A 1 1127 ? 42.637 -17.439 -72.354 1.00 56.66 1127 VAL A O 1
ATOM 8283 N N . ASN A 1 1128 ? 43.019 -16.955 -70.198 1.00 58.00 1128 ASN A N 1
ATOM 8284 C CA . ASN A 1 1128 ? 44.478 -17.004 -70.294 1.00 58.00 1128 ASN A CA 1
ATOM 8285 C C . ASN A 1 1128 ? 45.051 -18.429 -70.287 1.00 58.00 1128 ASN A C 1
ATOM 8287 O O . ASN A 1 1128 ? 45.949 -18.682 -71.079 1.00 58.00 1128 ASN A O 1
ATOM 8291 N N . GLY A 1 1129 ? 44.544 -19.367 -69.488 1.00 59.09 1129 GLY A N 1
ATOM 8292 C CA . GLY A 1 1129 ? 44.983 -20.766 -69.512 1.00 59.09 1129 GLY A CA 1
ATOM 8293 C C . GLY A 1 1129 ? 44.345 -21.579 -70.634 1.00 59.09 1129 GLY A C 1
ATOM 8294 O O . GLY A 1 1129 ? 45.040 -22.397 -71.216 1.00 59.09 1129 GLY A O 1
ATOM 8295 N N . GLN A 1 1130 ? 43.138 -21.253 -71.110 1.00 60.50 1130 GLN A N 1
ATOM 8296 C CA . GLN A 1 1130 ? 42.630 -21.733 -72.402 1.00 60.50 1130 GLN A CA 1
ATOM 8297 C C . GLN A 1 1130 ? 43.406 -21.122 -73.576 1.00 60.50 1130 GLN A C 1
ATOM 8299 O O . GLN A 1 1130 ? 43.583 -21.788 -74.591 1.00 60.50 1130 GLN A O 1
ATOM 8304 N N . LEU A 1 1131 ? 43.913 -19.885 -73.470 1.00 59.81 1131 LEU A N 1
ATOM 8305 C CA . LEU A 1 1131 ? 44.836 -19.300 -74.453 1.00 59.81 1131 LEU A CA 1
ATOM 8306 C C . LEU A 1 1131 ? 46.234 -19.925 -74.369 1.00 59.81 1131 LEU A C 1
ATOM 8308 O O . LEU A 1 1131 ? 46.884 -20.041 -75.407 1.00 59.81 1131 LEU A O 1
ATOM 8312 N N . ASP A 1 1132 ? 46.685 -20.351 -73.189 1.00 67.44 1132 ASP A N 1
ATOM 8313 C CA . ASP A 1 1132 ? 47.965 -21.035 -72.984 1.00 67.44 1132 ASP A CA 1
ATOM 8314 C C . ASP A 1 1132 ? 47.888 -22.524 -73.360 1.00 67.44 1132 ASP A C 1
ATOM 8316 O O . ASP A 1 1132 ? 48.828 -23.041 -73.956 1.00 67.44 1132 ASP A O 1
ATOM 8320 N N . GLU A 1 1133 ? 46.752 -23.193 -73.154 1.00 66.06 1133 GLU A N 1
ATOM 8321 C CA . GLU A 1 1133 ? 46.448 -24.532 -73.665 1.00 66.06 1133 GLU A CA 1
ATOM 8322 C C . GLU A 1 1133 ? 46.179 -24.507 -75.170 1.00 66.06 1133 GLU A C 1
ATOM 8324 O O . GLU A 1 1133 ? 46.652 -25.389 -75.880 1.00 66.06 1133 GLU A O 1
ATOM 8329 N N . LEU A 1 1134 ? 45.505 -23.480 -75.703 1.00 65.50 1134 LEU A N 1
ATOM 8330 C CA . LEU A 1 1134 ? 45.359 -23.276 -77.146 1.00 65.50 1134 LEU A CA 1
ATOM 8331 C C . LEU A 1 1134 ? 46.700 -22.905 -77.783 1.00 65.50 1134 LEU A C 1
ATOM 8333 O O . LEU A 1 1134 ? 46.979 -23.394 -78.870 1.00 65.50 1134 LEU A O 1
ATOM 8337 N N . LYS A 1 1135 ? 47.562 -22.113 -77.129 1.00 76.12 1135 LYS A N 1
ATOM 8338 C CA . LYS A 1 1135 ? 48.952 -21.883 -77.566 1.00 76.12 1135 LYS A CA 1
ATOM 8339 C C . LYS A 1 1135 ? 49.770 -23.159 -77.505 1.00 76.12 1135 LYS A C 1
ATOM 8341 O O . LYS A 1 1135 ? 50.455 -23.443 -78.474 1.00 76.12 1135 LYS A O 1
ATOM 8346 N N . ALA A 1 1136 ? 49.687 -23.942 -76.432 1.00 73.19 1136 ALA A N 1
ATOM 8347 C CA . ALA A 1 1136 ? 50.408 -25.204 -76.305 1.00 73.19 1136 ALA A CA 1
ATOM 8348 C C . ALA A 1 1136 ? 49.905 -26.241 -77.320 1.00 73.19 1136 ALA A C 1
ATOM 8350 O O . ALA A 1 1136 ? 50.702 -26.961 -77.913 1.00 73.19 1136 ALA A O 1
ATOM 8351 N N . ALA A 1 1137 ? 48.599 -26.279 -77.591 1.00 69.56 1137 ALA A N 1
ATOM 8352 C CA . ALA A 1 1137 ? 47.995 -27.104 -78.630 1.00 69.56 1137 ALA A CA 1
ATOM 8353 C C . ALA A 1 1137 ? 48.346 -26.599 -80.034 1.00 69.56 1137 ALA A C 1
ATOM 8355 O O . ALA A 1 1137 ? 48.566 -27.416 -80.923 1.00 69.56 1137 ALA A O 1
ATOM 8356 N N . TYR A 1 1138 ? 48.450 -25.283 -80.245 1.00 69.12 1138 TYR A N 1
ATOM 8357 C CA . TYR A 1 1138 ? 48.887 -24.686 -81.506 1.00 69.12 1138 TYR A CA 1
ATOM 8358 C C . TYR A 1 1138 ? 50.386 -24.910 -81.737 1.00 69.12 1138 TYR A C 1
ATOM 8360 O O . TYR A 1 1138 ? 50.762 -25.267 -82.842 1.00 69.12 1138 TYR A O 1
ATOM 8368 N N . GLU A 1 1139 ? 51.236 -24.802 -80.714 1.00 75.94 1139 GLU A N 1
ATOM 8369 C CA . GLU A 1 1139 ? 52.669 -25.126 -80.770 1.00 75.94 1139 GLU A CA 1
ATOM 8370 C C . GLU A 1 1139 ? 52.904 -26.633 -80.942 1.00 75.94 1139 GLU A C 1
ATOM 8372 O O . GLU A 1 1139 ? 53.776 -27.032 -81.708 1.00 75.94 1139 GLU A O 1
ATOM 8377 N N . ALA A 1 1140 ? 52.102 -27.493 -80.306 1.00 73.19 1140 ALA A N 1
ATOM 8378 C CA . ALA A 1 1140 ? 52.157 -28.942 -80.504 1.00 73.19 1140 ALA A CA 1
ATOM 8379 C C . ALA A 1 1140 ? 51.628 -29.357 -81.886 1.00 73.19 1140 ALA A C 1
ATOM 8381 O O . ALA A 1 1140 ? 52.200 -30.247 -82.517 1.00 73.19 1140 ALA A O 1
ATOM 8382 N N . ALA A 1 1141 ? 50.572 -28.707 -82.383 1.00 67.88 1141 ALA A N 1
ATOM 8383 C CA . ALA A 1 1141 ? 50.056 -28.903 -83.734 1.00 67.88 1141 ALA A CA 1
ATOM 8384 C C . ALA A 1 1141 ? 51.018 -28.354 -84.793 1.00 67.88 1141 ALA A C 1
ATOM 8386 O O . ALA A 1 1141 ? 51.186 -28.996 -85.822 1.00 67.88 1141 ALA A O 1
ATOM 8387 N N . ASP A 1 1142 ? 51.693 -27.232 -84.539 1.00 74.88 1142 ASP A N 1
ATOM 8388 C CA . ASP A 1 1142 ? 52.740 -26.674 -85.401 1.00 74.88 1142 ASP A CA 1
ATOM 8389 C C . ASP A 1 1142 ? 53.999 -27.554 -85.376 1.00 74.88 1142 ASP A C 1
ATOM 8391 O O . ASP A 1 1142 ? 54.596 -27.803 -86.416 1.00 74.88 1142 ASP A O 1
ATOM 8395 N N . ALA A 1 1143 ? 54.363 -28.138 -84.230 1.00 72.25 1143 ALA A N 1
ATOM 8396 C CA . ALA A 1 1143 ? 55.436 -29.126 -84.129 1.00 72.25 1143 ALA A CA 1
ATOM 8397 C C . ALA A 1 1143 ? 55.093 -30.448 -84.840 1.00 72.25 1143 ALA A C 1
ATOM 8399 O O . ALA A 1 1143 ? 55.958 -31.026 -85.494 1.00 72.25 1143 ALA A O 1
ATOM 8400 N N . LEU A 1 1144 ? 53.841 -30.915 -84.764 1.00 71.38 1144 LEU A N 1
ATOM 8401 C CA . LEU A 1 1144 ? 53.344 -32.070 -85.526 1.00 71.38 1144 LEU A CA 1
ATOM 8402 C C . LEU A 1 1144 ? 53.270 -31.771 -87.024 1.00 71.38 1144 LEU A C 1
ATOM 8404 O O . LEU A 1 1144 ? 53.685 -32.602 -87.823 1.00 71.38 1144 LEU A O 1
ATOM 8408 N N . LEU A 1 1145 ? 52.802 -30.583 -87.406 1.00 70.25 1145 LEU A N 1
ATOM 8409 C CA . LEU A 1 1145 ? 52.740 -30.136 -88.793 1.00 70.25 1145 LEU A CA 1
ATOM 8410 C C . LEU A 1 1145 ? 54.146 -29.970 -89.373 1.00 70.25 1145 LEU A C 1
ATOM 8412 O O . LEU A 1 1145 ? 54.380 -30.401 -90.494 1.00 70.25 1145 LEU A O 1
ATOM 8416 N N . ASN A 1 1146 ? 55.096 -29.425 -88.612 1.00 69.06 1146 ASN A N 1
ATOM 8417 C CA . ASN A 1 1146 ? 56.499 -29.336 -89.007 1.00 69.06 1146 ASN A CA 1
ATOM 8418 C C . ASN A 1 1146 ? 57.164 -30.718 -89.049 1.00 69.06 1146 ASN A C 1
ATOM 8420 O O . ASN A 1 1146 ? 57.916 -30.982 -89.978 1.00 69.06 1146 ASN A O 1
ATOM 8424 N N . ALA A 1 1147 ? 56.835 -31.642 -88.139 1.00 68.94 1147 ALA A N 1
ATOM 8425 C CA . ALA A 1 1147 ? 57.300 -33.030 -88.205 1.00 68.94 1147 ALA A CA 1
ATOM 8426 C C . ALA A 1 1147 ? 56.707 -33.796 -89.404 1.00 68.94 1147 ALA A C 1
ATOM 8428 O O . ALA A 1 1147 ? 57.401 -34.603 -90.024 1.00 68.94 1147 ALA A O 1
ATOM 8429 N N . ASP A 1 1148 ? 55.453 -33.526 -89.774 1.00 68.62 1148 ASP A N 1
ATOM 8430 C CA . ASP A 1 1148 ? 54.817 -34.054 -90.982 1.00 68.62 1148 ASP A CA 1
ATOM 8431 C C . ASP A 1 1148 ? 55.385 -33.397 -92.247 1.00 68.62 1148 ASP A C 1
ATOM 8433 O O . ASP A 1 1148 ? 55.607 -34.092 -93.236 1.00 68.62 1148 ASP A O 1
ATOM 8437 N N . ILE A 1 1149 ? 55.691 -32.096 -92.229 1.00 67.62 1149 ILE A N 1
ATOM 8438 C CA . ILE A 1 1149 ? 56.393 -31.388 -93.310 1.00 67.62 1149 ILE A CA 1
ATOM 8439 C C . ILE A 1 1149 ? 57.814 -31.929 -93.458 1.00 67.62 1149 ILE A C 1
ATOM 8441 O O . ILE A 1 1149 ? 58.238 -32.159 -94.586 1.00 67.62 1149 ILE A O 1
ATOM 8445 N N . ASP A 1 1150 ? 58.531 -32.208 -92.371 1.00 71.75 1150 ASP A N 1
ATOM 8446 C CA . ASP A 1 1150 ? 59.865 -32.814 -92.382 1.00 71.75 1150 ASP A CA 1
ATOM 8447 C C . ASP A 1 1150 ? 59.806 -34.275 -92.842 1.00 71.75 1150 ASP A C 1
ATOM 8449 O O . ASP A 1 1150 ? 60.644 -34.710 -93.630 1.00 71.75 1150 ASP A O 1
ATOM 8453 N N . SER A 1 1151 ? 58.780 -35.028 -92.436 1.00 67.19 1151 SER A N 1
ATOM 8454 C CA . SER A 1 1151 ? 58.519 -36.393 -92.909 1.00 67.19 1151 SER A CA 1
ATOM 8455 C C . SER A 1 1151 ? 58.180 -36.422 -94.401 1.00 67.19 1151 SER A C 1
ATOM 8457 O O . SER A 1 1151 ? 58.705 -37.255 -95.139 1.00 67.19 1151 SER A O 1
ATOM 8459 N N . VAL A 1 1152 ? 57.345 -35.493 -94.874 1.00 63.34 1152 VAL A N 1
ATOM 8460 C CA . VAL A 1 1152 ? 56.993 -35.335 -96.290 1.00 63.34 1152 VAL A CA 1
ATOM 8461 C C . VAL A 1 1152 ? 58.180 -34.805 -97.087 1.00 63.34 1152 VAL A C 1
ATOM 8463 O O . VAL A 1 1152 ? 58.385 -35.258 -98.205 1.00 63.34 1152 VAL A O 1
ATOM 8466 N N . SER A 1 1153 ? 59.006 -33.927 -96.521 1.00 66.62 1153 SER A N 1
ATOM 8467 C CA . SER A 1 1153 ? 60.239 -33.433 -97.145 1.00 66.62 1153 SER A CA 1
ATOM 8468 C C . SER A 1 1153 ? 61.299 -34.529 -97.228 1.00 66.62 1153 SER A C 1
ATOM 8470 O O . SER A 1 1153 ? 61.976 -34.644 -98.246 1.00 66.62 1153 SER A O 1
ATOM 8472 N N . ALA A 1 1154 ? 61.401 -35.397 -96.218 1.00 63.56 1154 ALA A N 1
ATOM 8473 C CA . ALA A 1 1154 ? 62.253 -36.583 -96.240 1.00 63.56 1154 ALA A CA 1
ATOM 8474 C C . ALA A 1 1154 ? 61.746 -37.625 -97.251 1.00 63.56 1154 ALA A C 1
ATOM 8476 O O . ALA A 1 1154 ? 62.538 -38.151 -98.030 1.00 63.56 1154 ALA A O 1
ATOM 8477 N N . ALA A 1 1155 ? 60.433 -37.867 -97.310 1.00 60.56 1155 ALA A N 1
ATOM 8478 C CA . ALA A 1 1155 ? 59.817 -38.745 -98.304 1.00 60.56 1155 ALA A CA 1
ATOM 8479 C C . ALA A 1 1155 ? 59.920 -38.173 -99.729 1.00 60.56 1155 ALA A C 1
ATOM 8481 O O . ALA A 1 1155 ? 60.101 -38.929 -100.680 1.00 60.56 1155 ALA A O 1
ATOM 8482 N N . LEU A 1 1156 ? 59.850 -36.848 -99.891 1.00 64.62 1156 LEU A N 1
ATOM 8483 C CA . LEU A 1 1156 ? 60.073 -36.153 -101.157 1.00 64.62 1156 LEU A CA 1
ATOM 8484 C C . LEU A 1 1156 ? 61.544 -36.233 -101.567 1.00 64.62 1156 LEU A C 1
ATOM 8486 O O . LEU A 1 1156 ? 61.812 -36.524 -102.723 1.00 64.62 1156 LEU A O 1
ATOM 8490 N N . ALA A 1 1157 ? 62.491 -36.070 -100.640 1.00 63.44 1157 ALA A N 1
ATOM 8491 C CA . ALA A 1 1157 ? 63.919 -36.247 -100.907 1.00 63.44 1157 ALA A CA 1
ATOM 8492 C C . ALA A 1 1157 ? 64.264 -37.706 -101.265 1.00 63.44 1157 ALA A C 1
ATOM 8494 O O . ALA A 1 1157 ? 65.092 -37.958 -102.142 1.00 63.44 1157 ALA A O 1
ATOM 8495 N N . GLU A 1 1158 ? 63.606 -38.683 -100.635 1.00 63.75 1158 GLU A N 1
ATOM 8496 C CA . GLU A 1 1158 ? 63.748 -40.106 -100.954 1.00 63.75 1158 GLU A CA 1
ATOM 8497 C C . GLU A 1 1158 ? 63.089 -40.455 -102.300 1.00 63.75 1158 GLU A C 1
ATOM 8499 O O . GLU A 1 1158 ? 63.663 -41.204 -103.095 1.00 63.75 1158 GLU A O 1
ATOM 8504 N N . LEU A 1 1159 ? 61.941 -39.849 -102.623 1.00 61.28 1159 LEU A N 1
ATOM 8505 C CA . LEU A 1 1159 ? 61.282 -39.970 -103.923 1.00 61.28 1159 LEU A CA 1
ATOM 8506 C C . LEU A 1 1159 ? 62.080 -39.278 -105.034 1.00 61.28 1159 LEU A C 1
ATOM 8508 O O . LEU A 1 1159 ? 62.212 -39.854 -106.105 1.00 61.28 1159 LEU A O 1
ATOM 8512 N N . GLU A 1 1160 ? 62.652 -38.099 -104.797 1.00 66.31 1160 GLU A N 1
ATOM 8513 C CA . GLU A 1 1160 ? 63.543 -37.403 -105.732 1.00 66.31 1160 GLU A CA 1
ATOM 8514 C C . GLU A 1 1160 ? 64.833 -38.195 -105.951 1.00 66.31 1160 GLU A C 1
ATOM 8516 O O . GLU A 1 1160 ? 65.271 -38.336 -107.090 1.00 66.31 1160 GLU A O 1
ATOM 8521 N N . SER A 1 1161 ? 65.408 -38.782 -104.897 1.00 65.69 1161 SER A N 1
ATOM 8522 C CA . SER A 1 1161 ? 66.549 -39.702 -104.992 1.00 65.69 1161 SER A CA 1
ATOM 8523 C C . SER A 1 1161 ? 66.202 -40.952 -105.808 1.00 65.69 1161 SER A C 1
ATOM 8525 O O . SER A 1 1161 ? 66.955 -41.346 -106.698 1.00 65.69 1161 SER A O 1
ATOM 8527 N N . THR A 1 1162 ? 65.025 -41.540 -105.577 1.00 64.69 1162 THR A N 1
ATOM 8528 C CA . THR A 1 1162 ? 64.548 -42.733 -106.295 1.00 64.69 1162 THR A CA 1
ATOM 8529 C C . THR A 1 1162 ? 64.184 -42.416 -107.746 1.00 64.69 1162 THR A C 1
ATOM 8531 O O . THR A 1 1162 ? 64.509 -43.189 -108.644 1.00 64.69 1162 THR A O 1
ATOM 8534 N N . TYR A 1 1163 ? 63.558 -41.266 -108.001 1.00 62.81 1163 TYR A N 1
ATOM 8535 C CA . TYR A 1 1163 ? 63.239 -40.774 -109.338 1.00 62.81 1163 TYR A CA 1
ATOM 8536 C C . TYR A 1 1163 ? 64.517 -40.447 -110.104 1.00 62.81 1163 TYR A C 1
ATOM 8538 O O . TYR A 1 1163 ? 64.640 -40.846 -111.252 1.00 62.81 1163 TYR A O 1
ATOM 8546 N N . LYS A 1 1164 ? 65.506 -39.815 -109.463 1.00 68.88 1164 LYS A N 1
ATOM 8547 C CA . LYS A 1 1164 ? 66.822 -39.553 -110.053 1.00 68.88 1164 LYS A CA 1
ATOM 8548 C C . LYS A 1 1164 ? 67.595 -40.843 -110.321 1.00 68.88 1164 LYS A C 1
ATOM 8550 O O . LYS A 1 1164 ? 68.173 -40.972 -111.387 1.00 68.88 1164 LYS A O 1
ATOM 8555 N N . ALA A 1 1165 ? 67.536 -41.835 -109.430 1.00 64.62 1165 ALA A N 1
ATOM 8556 C CA . ALA A 1 1165 ? 68.121 -43.155 -109.668 1.00 64.62 1165 ALA A CA 1
ATOM 8557 C C . ALA A 1 1165 ? 67.416 -43.915 -110.807 1.00 64.62 1165 ALA A C 1
ATOM 8559 O O . ALA A 1 1165 ? 68.074 -44.605 -111.585 1.00 64.62 1165 ALA A O 1
ATOM 8560 N N . ALA A 1 1166 ? 66.092 -43.782 -110.933 1.00 58.69 1166 ALA A N 1
ATOM 8561 C CA . ALA A 1 1166 ? 65.322 -44.350 -112.036 1.00 58.69 1166 ALA A CA 1
ATOM 8562 C C . ALA A 1 1166 ? 65.590 -43.620 -113.362 1.00 58.69 1166 ALA A C 1
ATOM 8564 O O . ALA A 1 1166 ? 65.753 -44.278 -114.386 1.00 58.69 1166 ALA A O 1
ATOM 8565 N N . ASP A 1 1167 ? 65.689 -42.291 -113.345 1.00 61.28 1167 ASP A N 1
ATOM 8566 C CA . ASP A 1 1167 ? 66.031 -41.454 -114.497 1.00 61.28 1167 ASP A CA 1
ATOM 8567 C C . ASP A 1 1167 ? 67.473 -41.716 -114.952 1.00 61.28 1167 ASP A C 1
ATOM 8569 O O . ASP A 1 1167 ? 67.699 -41.941 -116.135 1.00 61.28 1167 ASP A O 1
ATOM 8573 N N . ASP A 1 1168 ? 68.427 -41.845 -114.024 1.00 65.38 1168 ASP A N 1
ATOM 8574 C CA . ASP A 1 1168 ? 69.807 -42.260 -114.300 1.00 65.38 1168 ASP A CA 1
ATOM 8575 C C . ASP A 1 1168 ? 69.865 -43.700 -114.834 1.00 65.38 1168 ASP A C 1
ATOM 8577 O O . ASP A 1 1168 ? 70.643 -43.991 -115.741 1.00 65.38 1168 ASP A O 1
ATOM 8581 N N . ALA A 1 1169 ? 69.051 -44.627 -114.318 1.00 63.00 1169 ALA A N 1
ATOM 8582 C CA . ALA A 1 1169 ? 68.975 -45.999 -114.828 1.00 63.00 1169 ALA A CA 1
ATOM 8583 C C . ALA A 1 1169 ? 68.364 -46.059 -116.239 1.00 63.00 1169 ALA A C 1
ATOM 8585 O O . ALA A 1 1169 ? 68.856 -46.806 -117.088 1.00 63.00 1169 ALA A O 1
ATOM 8586 N N . ILE A 1 1170 ? 67.336 -45.251 -116.512 1.00 61.28 1170 ILE A N 1
ATOM 8587 C CA . ILE A 1 1170 ? 66.728 -45.092 -117.837 1.00 61.28 1170 ILE A CA 1
ATOM 8588 C C . ILE A 1 1170 ? 67.726 -44.441 -118.794 1.00 61.28 1170 ILE A C 1
ATOM 8590 O O . ILE A 1 1170 ? 67.938 -44.964 -119.886 1.00 61.28 1170 ILE A O 1
ATOM 8594 N N . TRP A 1 1171 ? 68.402 -43.366 -118.391 1.00 56.66 1171 TRP A N 1
ATOM 8595 C CA . TRP A 1 1171 ? 69.438 -42.721 -119.191 1.00 56.66 1171 TRP A CA 1
ATOM 8596 C C . TRP A 1 1171 ? 70.623 -43.647 -119.443 1.00 56.66 1171 TRP A C 1
ATOM 8598 O O . TRP A 1 1171 ? 71.081 -43.721 -120.577 1.00 56.66 1171 TRP A O 1
ATOM 8608 N N . ASN A 1 1172 ? 71.080 -44.419 -118.455 1.00 62.78 1172 ASN A N 1
ATOM 8609 C CA . ASN A 1 1172 ? 72.126 -45.428 -118.636 1.00 62.78 1172 ASN A CA 1
ATOM 8610 C C . ASN A 1 1172 ? 71.684 -46.551 -119.583 1.00 62.78 1172 ASN A C 1
ATOM 8612 O O . ASN A 1 1172 ? 72.475 -46.983 -120.419 1.00 62.78 1172 ASN A O 1
ATOM 8616 N N . ALA A 1 1173 ? 70.426 -46.994 -119.517 1.00 60.31 1173 ALA A N 1
ATOM 8617 C CA . ALA A 1 1173 ? 69.872 -47.956 -120.468 1.00 60.31 1173 ALA A CA 1
ATOM 8618 C C . ALA A 1 1173 ? 69.760 -47.365 -121.888 1.00 60.31 1173 ALA A C 1
ATOM 8620 O O . ALA A 1 1173 ? 70.082 -48.046 -122.861 1.00 60.31 1173 ALA A O 1
ATOM 8621 N N . ILE A 1 1174 ? 69.375 -46.090 -122.020 1.00 58.84 1174 ILE A N 1
ATOM 8622 C CA . ILE A 1 1174 ? 69.340 -45.350 -123.291 1.00 58.84 1174 ILE A CA 1
ATOM 8623 C C . ILE A 1 1174 ? 70.759 -45.159 -123.850 1.00 58.84 1174 ILE A C 1
ATOM 8625 O O . ILE A 1 1174 ? 70.969 -45.380 -125.040 1.00 58.84 1174 ILE A O 1
ATOM 8629 N N . TYR A 1 1175 ? 71.748 -44.809 -123.022 1.00 58.69 1175 TYR A N 1
ATOM 8630 C CA . TYR A 1 1175 ? 73.154 -44.693 -123.424 1.00 58.69 1175 TYR A CA 1
ATOM 8631 C C . TYR A 1 1175 ? 73.745 -46.051 -123.828 1.00 58.69 1175 TYR A C 1
ATOM 8633 O O . TYR A 1 1175 ? 74.405 -46.132 -124.861 1.00 58.69 1175 TYR A O 1
ATOM 8641 N N . ALA A 1 1176 ? 73.439 -47.129 -123.098 1.00 58.97 1176 ALA A N 1
ATOM 8642 C CA . ALA A 1 1176 ? 73.849 -48.489 -123.451 1.00 58.97 1176 ALA A CA 1
ATOM 8643 C C . ALA A 1 1176 ? 73.200 -48.989 -124.758 1.00 58.97 1176 ALA A C 1
ATOM 8645 O O . ALA A 1 1176 ? 73.837 -49.713 -125.521 1.00 58.97 1176 ALA A O 1
ATOM 8646 N N . LEU A 1 1177 ? 71.959 -48.579 -125.053 1.00 57.59 1177 LEU A N 1
ATOM 8647 C CA . LEU A 1 1177 ? 71.292 -48.844 -126.334 1.00 57.59 1177 LEU A CA 1
ATOM 8648 C C . LEU A 1 1177 ? 71.845 -47.976 -127.477 1.00 57.59 1177 LEU A C 1
ATOM 8650 O O . LEU A 1 1177 ? 71.927 -48.450 -128.608 1.00 57.59 1177 LEU A O 1
ATOM 8654 N N . ARG A 1 1178 ? 72.258 -46.735 -127.194 1.00 52.88 1178 ARG A N 1
ATOM 8655 C CA . ARG A 1 1178 ? 72.864 -45.816 -128.170 1.00 52.88 1178 ARG A CA 1
ATOM 8656 C C . ARG A 1 1178 ? 74.285 -46.231 -128.570 1.00 52.88 1178 ARG A C 1
ATOM 8658 O O . ARG A 1 1178 ? 74.631 -46.119 -129.740 1.00 52.88 1178 ARG A O 1
ATOM 8665 N N . ASP A 1 1179 ? 75.089 -46.744 -127.639 1.00 53.91 1179 ASP A N 1
ATOM 8666 C CA . ASP A 1 1179 ? 76.460 -47.205 -127.922 1.00 53.91 1179 ASP A CA 1
ATOM 8667 C C . ASP A 1 1179 ? 76.504 -48.608 -128.574 1.00 53.91 1179 ASP A C 1
ATOM 8669 O O . ASP A 1 1179 ? 77.539 -49.021 -129.100 1.00 53.91 1179 ASP A O 1
ATOM 8673 N N . ALA A 1 1180 ? 75.375 -49.326 -128.620 1.00 51.66 1180 ALA A N 1
ATOM 8674 C CA . ALA A 1 1180 ? 75.226 -50.623 -129.292 1.00 51.66 1180 ALA A CA 1
ATOM 8675 C C . ALA A 1 1180 ? 74.716 -50.530 -130.754 1.00 51.66 1180 ALA A C 1
ATOM 8677 O O . ALA A 1 1180 ? 74.445 -51.559 -131.383 1.00 51.66 1180 ALA A O 1
ATOM 8678 N N . ASP A 1 1181 ? 74.629 -49.325 -131.335 1.00 45.88 1181 ASP A N 1
ATOM 8679 C CA . ASP A 1 1181 ? 74.118 -49.068 -132.695 1.00 45.88 1181 ASP A CA 1
ATOM 8680 C C . ASP A 1 1181 ? 75.174 -49.260 -133.806 1.00 45.88 1181 ASP A C 1
ATOM 8682 O O . ASP A 1 1181 ? 75.383 -48.441 -134.699 1.00 45.88 1181 ASP A O 1
ATOM 8686 N N . SER A 1 1182 ? 75.879 -50.390 -133.748 1.00 44.09 1182 SER A N 1
ATOM 8687 C CA . SER A 1 1182 ? 76.601 -50.946 -134.898 1.00 44.09 1182 SER A CA 1
ATOM 8688 C C . SER A 1 1182 ? 76.619 -52.476 -134.833 1.00 44.09 1182 SER A C 1
ATOM 8690 O O . SER A 1 1182 ? 77.667 -53.115 -134.795 1.00 44.09 1182 SER A O 1
ATOM 8692 N N . GLY A 1 1183 ? 75.431 -53.093 -134.817 1.00 54.31 1183 GLY A N 1
ATOM 8693 C CA . GLY A 1 1183 ? 75.335 -54.543 -135.035 1.00 54.31 1183 GLY A CA 1
ATOM 8694 C C . GLY A 1 1183 ? 74.085 -55.282 -134.556 1.00 54.31 1183 GLY A C 1
ATOM 8695 O O . GLY A 1 1183 ? 74.069 -56.509 -134.648 1.00 54.31 1183 GLY A O 1
ATOM 8696 N N . MET A 1 1184 ? 73.041 -54.614 -134.050 1.00 44.31 1184 MET A N 1
ATOM 8697 C CA . MET A 1 1184 ? 71.853 -55.313 -133.535 1.00 44.31 1184 MET A CA 1
ATOM 8698 C C . MET A 1 1184 ? 70.808 -55.628 -134.619 1.00 44.31 1184 MET A C 1
ATOM 8700 O O . MET A 1 1184 ? 70.357 -54.764 -135.365 1.00 44.31 1184 MET A O 1
ATOM 8704 N N . THR A 1 1185 ? 70.400 -56.899 -134.678 1.00 53.94 1185 THR A N 1
ATOM 8705 C CA . THR A 1 1185 ? 69.365 -57.432 -135.577 1.00 53.94 1185 THR A CA 1
ATOM 8706 C C . THR A 1 1185 ? 67.978 -57.405 -134.919 1.00 53.94 1185 THR A C 1
ATOM 8708 O O . THR A 1 1185 ? 67.839 -57.470 -133.696 1.00 53.94 1185 THR A O 1
ATOM 8711 N N . THR A 1 1186 ? 66.930 -57.335 -135.743 1.00 51.88 1186 THR A N 1
ATOM 8712 C CA . THR A 1 1186 ? 65.511 -57.109 -135.390 1.00 51.88 1186 THR A CA 1
ATOM 8713 C C . THR A 1 1186 ? 64.888 -58.093 -134.385 1.00 51.88 1186 THR A C 1
ATOM 8715 O O . THR A 1 1186 ? 63.834 -57.796 -133.830 1.00 51.88 1186 THR A O 1
ATOM 8718 N N . ALA A 1 1187 ? 65.532 -59.223 -134.081 1.00 51.44 1187 ALA A N 1
ATOM 8719 C CA . ALA A 1 1187 ? 65.071 -60.182 -133.072 1.00 51.44 1187 ALA A CA 1
ATOM 8720 C C . ALA A 1 1187 ? 65.503 -59.833 -131.629 1.00 51.44 1187 ALA A C 1
ATOM 8722 O O . ALA A 1 1187 ? 64.837 -60.251 -130.685 1.00 51.44 1187 ALA A O 1
ATOM 8723 N N . LEU A 1 1188 ? 66.562 -59.033 -131.431 1.00 52.53 1188 LEU A N 1
ATOM 8724 C CA . LEU A 1 1188 ? 66.958 -58.557 -130.094 1.00 52.53 1188 LEU A CA 1
ATOM 8725 C C . LEU A 1 1188 ? 66.199 -57.294 -129.652 1.00 52.53 1188 LEU A C 1
ATOM 8727 O O . LEU A 1 1188 ? 66.056 -57.059 -128.454 1.00 52.53 1188 LEU A O 1
ATOM 8731 N N . TRP A 1 1189 ? 65.659 -56.517 -130.595 1.00 51.75 1189 TRP A N 1
ATOM 8732 C CA . TRP A 1 1189 ? 64.880 -55.305 -130.302 1.00 51.75 1189 TRP A CA 1
ATOM 8733 C C . TRP A 1 1189 ? 63.593 -55.626 -129.520 1.00 51.75 1189 TRP A C 1
ATOM 8735 O O . TRP A 1 1189 ? 63.220 -54.920 -128.589 1.00 51.75 1189 TRP A O 1
ATOM 8745 N N . VAL A 1 1190 ? 62.959 -56.762 -129.827 1.00 50.44 1190 VAL A N 1
ATOM 8746 C CA . VAL A 1 1190 ? 61.737 -57.230 -129.150 1.00 50.44 1190 VAL A CA 1
ATOM 8747 C C . VAL A 1 1190 ? 62.025 -57.735 -127.727 1.00 50.44 1190 VAL A C 1
ATOM 8749 O O . VAL A 1 1190 ? 61.207 -57.541 -126.834 1.00 50.44 1190 VAL A O 1
ATOM 8752 N N . ILE A 1 1191 ? 63.205 -58.312 -127.476 1.00 54.28 1191 ILE A N 1
ATOM 8753 C CA . ILE A 1 1191 ? 63.610 -58.785 -126.139 1.00 54.28 1191 ILE A CA 1
ATOM 8754 C C . ILE A 1 1191 ? 63.999 -57.602 -125.230 1.00 54.28 1191 ILE A C 1
ATOM 8756 O O . ILE A 1 1191 ? 63.676 -57.615 -124.044 1.00 54.28 1191 ILE A O 1
ATOM 8760 N N . GLY A 1 1192 ? 64.593 -56.538 -125.787 1.00 54.25 1192 GLY A N 1
ATOM 8761 C CA . GLY A 1 1192 ? 64.859 -55.286 -125.065 1.00 54.25 1192 GLY A CA 1
ATOM 8762 C C . GLY A 1 1192 ? 63.587 -54.524 -124.671 1.00 54.25 1192 GLY A C 1
ATOM 8763 O O . GLY A 1 1192 ? 63.475 -54.054 -123.542 1.00 54.25 1192 GLY A O 1
ATOM 8764 N N . VAL A 1 1193 ? 62.581 -54.475 -125.550 1.00 53.88 1193 VAL A N 1
ATOM 8765 C CA . VAL A 1 1193 ? 61.288 -53.818 -125.266 1.00 53.88 1193 VAL A CA 1
ATOM 8766 C C . VAL A 1 1193 ? 60.456 -54.592 -124.228 1.00 53.88 1193 VAL A C 1
ATOM 8768 O O . VAL A 1 1193 ? 59.768 -53.982 -123.411 1.00 53.88 1193 VAL A O 1
ATOM 8771 N N . ILE A 1 1194 ? 60.562 -55.926 -124.178 1.00 51.44 1194 ILE A N 1
ATOM 8772 C CA . ILE A 1 1194 ? 59.883 -56.756 -123.162 1.00 51.44 1194 ILE A CA 1
ATOM 8773 C C . ILE A 1 1194 ? 60.540 -56.620 -121.773 1.00 51.44 1194 ILE A C 1
ATOM 8775 O O . ILE A 1 1194 ? 59.834 -56.641 -120.766 1.00 51.44 1194 ILE A O 1
ATOM 8779 N N . ALA A 1 1195 ? 61.857 -56.394 -121.691 1.00 54.12 1195 ALA A N 1
ATOM 8780 C CA . ALA A 1 1195 ? 62.541 -56.104 -120.425 1.00 54.12 1195 ALA A CA 1
ATOM 8781 C C . ALA A 1 1195 ? 62.184 -54.710 -119.861 1.00 54.12 1195 ALA A C 1
ATOM 8783 O O . ALA A 1 1195 ? 62.045 -54.556 -118.648 1.00 54.12 1195 ALA A O 1
ATOM 8784 N N . VAL A 1 1196 ? 61.939 -53.724 -120.734 1.00 52.03 1196 VAL A N 1
ATOM 8785 C CA . VAL A 1 1196 ? 61.430 -52.391 -120.354 1.00 52.03 1196 VAL A CA 1
ATOM 8786 C C . VAL A 1 1196 ? 59.978 -52.464 -119.855 1.00 52.03 1196 VAL A C 1
ATOM 8788 O O . VAL A 1 1196 ? 59.636 -51.819 -118.869 1.00 52.03 1196 VAL A O 1
ATOM 8791 N N . LEU A 1 1197 ? 59.134 -53.323 -120.436 1.00 49.53 1197 LEU A N 1
ATOM 8792 C CA . LEU A 1 1197 ? 57.754 -53.523 -119.965 1.00 49.53 1197 LEU A CA 1
ATOM 8793 C C . LEU A 1 1197 ? 57.658 -54.307 -118.639 1.00 49.53 1197 LEU A C 1
ATOM 8795 O O . LEU A 1 1197 ? 56.737 -54.068 -117.859 1.00 49.53 1197 LEU A O 1
ATOM 8799 N N . ALA A 1 1198 ? 58.614 -55.195 -118.340 1.00 49.53 1198 ALA A N 1
ATOM 8800 C CA . ALA A 1 1198 ? 58.663 -55.936 -117.074 1.00 49.53 1198 ALA A CA 1
ATOM 8801 C C . ALA A 1 1198 ? 59.140 -55.080 -115.880 1.00 49.53 1198 ALA A C 1
ATOM 8803 O O . ALA A 1 1198 ? 58.682 -55.293 -114.758 1.00 49.53 1198 ALA A O 1
ATOM 8804 N N . LEU A 1 1199 ? 59.992 -54.071 -116.113 1.00 51.56 1199 LEU A N 1
ATOM 8805 C CA . LEU A 1 1199 ? 60.379 -53.086 -115.091 1.00 51.56 1199 LEU A CA 1
ATOM 8806 C C . LEU A 1 1199 ? 59.255 -52.079 -114.785 1.00 51.56 1199 LEU A C 1
ATOM 8808 O O . LEU A 1 1199 ? 59.064 -51.717 -113.626 1.00 51.56 1199 LEU A O 1
ATOM 8812 N N . CYS A 1 1200 ? 58.438 -51.701 -115.775 1.00 48.50 1200 CYS A N 1
ATOM 8813 C CA . CYS A 1 1200 ? 57.269 -50.838 -115.556 1.00 48.50 1200 CYS A CA 1
ATOM 8814 C C . CYS A 1 1200 ? 56.157 -51.505 -114.717 1.00 48.50 1200 CYS A C 1
ATOM 8816 O O . CYS A 1 1200 ? 55.408 -50.810 -114.032 1.00 48.50 1200 CYS A O 1
ATOM 8818 N N . ALA A 1 1201 ? 56.066 -52.841 -114.707 1.00 47.41 1201 ALA A N 1
ATOM 8819 C CA . ALA A 1 1201 ? 55.087 -53.578 -113.899 1.00 47.41 1201 ALA A CA 1
ATOM 8820 C C . ALA A 1 1201 ? 55.459 -53.667 -112.400 1.00 47.41 1201 ALA A C 1
ATOM 8822 O O . ALA A 1 1201 ? 54.572 -53.802 -111.559 1.00 47.41 1201 ALA A O 1
ATOM 8823 N N . GLY A 1 1202 ? 56.746 -53.540 -112.045 1.00 52.22 1202 GLY A N 1
ATOM 8824 C CA . GLY A 1 1202 ? 57.213 -53.521 -110.650 1.00 52.22 1202 GLY A CA 1
ATOM 8825 C C . GLY A 1 1202 ? 56.937 -52.199 -109.922 1.00 52.22 1202 GLY A C 1
ATOM 8826 O O . GLY A 1 1202 ? 56.642 -52.198 -108.729 1.00 52.22 1202 GLY A O 1
ATOM 8827 N N . VAL A 1 1203 ? 56.940 -51.077 -110.649 1.00 52.44 1203 VAL A N 1
ATOM 8828 C CA . VAL A 1 1203 ? 56.694 -49.727 -110.100 1.00 52.44 1203 VAL A CA 1
ATOM 8829 C C . VAL A 1 1203 ? 55.208 -49.506 -109.766 1.00 52.44 1203 VAL A C 1
ATOM 8831 O O . VAL A 1 1203 ? 54.880 -48.837 -108.788 1.00 52.44 1203 VAL A O 1
ATOM 8834 N N . ALA A 1 1204 ? 54.291 -50.160 -110.489 1.00 46.38 1204 ALA A N 1
ATOM 8835 C CA . ALA A 1 1204 ? 52.856 -50.134 -110.184 1.00 46.38 1204 ALA A CA 1
ATOM 8836 C C . ALA A 1 1204 ? 52.480 -50.926 -108.908 1.00 46.38 1204 ALA A C 1
ATOM 8838 O O . ALA A 1 1204 ? 51.475 -50.620 -108.266 1.00 46.38 1204 ALA A O 1
ATOM 8839 N N . GLY A 1 1205 ? 53.292 -51.914 -108.504 1.00 50.31 1205 GLY A N 1
ATOM 8840 C CA . GLY A 1 1205 ? 53.073 -52.710 -107.287 1.00 50.31 1205 GLY A CA 1
ATOM 8841 C C . GLY A 1 1205 ? 53.446 -51.987 -105.986 1.00 50.31 1205 GLY A C 1
ATOM 8842 O O . GLY A 1 1205 ? 52.820 -52.219 -104.955 1.00 50.31 1205 GLY A O 1
ATOM 8843 N N . VAL A 1 1206 ? 54.413 -51.064 -106.037 1.00 52.16 1206 VAL A N 1
ATOM 8844 C CA . VAL A 1 1206 ? 54.846 -50.259 -104.878 1.00 52.16 1206 VAL A CA 1
ATOM 8845 C C . VAL A 1 1206 ? 53.882 -49.091 -104.621 1.00 52.16 1206 VAL A C 1
ATOM 8847 O O . VAL A 1 1206 ? 53.561 -48.798 -103.471 1.00 52.16 1206 VAL A O 1
ATOM 8850 N N . ALA A 1 1207 ? 53.302 -48.507 -105.676 1.00 47.69 1207 ALA A N 1
ATOM 8851 C CA . ALA A 1 1207 ? 52.278 -47.462 -105.561 1.00 47.69 1207 ALA A CA 1
ATOM 8852 C C . ALA A 1 1207 ? 50.965 -47.950 -104.902 1.00 47.69 1207 ALA A C 1
ATOM 8854 O O . ALA A 1 1207 ? 50.278 -47.169 -104.249 1.00 47.69 1207 ALA A O 1
ATOM 8855 N N . PHE A 1 1208 ? 50.627 -49.243 -105.007 1.00 44.31 1208 PHE A N 1
ATOM 8856 C CA . PHE A 1 1208 ? 49.423 -49.819 -104.384 1.00 44.31 1208 PHE A CA 1
ATOM 8857 C C . PHE A 1 1208 ? 49.618 -50.189 -102.898 1.00 44.31 1208 PHE A C 1
ATOM 8859 O O . PHE A 1 1208 ? 48.645 -50.282 -102.151 1.00 44.31 1208 PHE A O 1
ATOM 8866 N N . ALA A 1 1209 ? 50.865 -50.361 -102.441 1.00 48.47 1209 ALA A N 1
ATOM 8867 C CA . ALA A 1 1209 ? 51.187 -50.658 -101.042 1.00 48.47 1209 ALA A CA 1
ATOM 8868 C C . ALA A 1 1209 ? 51.219 -49.400 -100.147 1.00 48.47 1209 ALA A C 1
ATOM 8870 O O . ALA A 1 1209 ? 50.930 -49.498 -98.959 1.00 48.47 1209 ALA A O 1
ATOM 8871 N N . ILE A 1 1210 ? 51.486 -48.219 -100.717 1.00 51.50 1210 ILE A N 1
ATOM 8872 C CA . ILE A 1 1210 ? 51.565 -46.937 -99.985 1.00 51.50 1210 ILE A CA 1
ATOM 8873 C C . ILE A 1 1210 ? 50.169 -46.348 -99.680 1.00 51.50 1210 ILE A C 1
ATOM 8875 O O . ILE A 1 1210 ? 49.994 -45.634 -98.697 1.00 51.50 1210 ILE A O 1
ATOM 8879 N N . VAL A 1 1211 ? 49.132 -46.713 -100.444 1.00 49.28 1211 VAL A N 1
ATOM 8880 C CA . VAL A 1 1211 ? 47.750 -46.219 -100.245 1.00 49.28 1211 VAL A CA 1
ATOM 8881 C C . VAL A 1 1211 ? 47.009 -46.933 -99.094 1.00 49.28 1211 VAL A C 1
ATOM 8883 O O . VAL A 1 1211 ? 45.973 -46.452 -98.639 1.00 49.28 1211 VAL A O 1
ATOM 8886 N N . ARG A 1 1212 ? 47.520 -48.058 -98.561 1.00 40.66 1212 ARG A N 1
ATOM 8887 C CA . ARG A 1 1212 ? 46.810 -48.866 -97.542 1.00 40.66 1212 ARG A CA 1
ATOM 8888 C C . ARG A 1 1212 ? 47.225 -48.605 -96.082 1.00 40.66 1212 ARG A C 1
ATOM 8890 O O . ARG A 1 1212 ? 46.605 -49.176 -95.193 1.00 40.66 1212 ARG A O 1
ATOM 8897 N N . THR A 1 1213 ? 48.203 -47.736 -95.814 1.00 45.69 1213 THR A N 1
ATOM 8898 C CA . THR A 1 1213 ? 48.770 -47.528 -94.458 1.00 45.69 1213 THR A CA 1
ATOM 8899 C C . THR A 1 1213 ? 48.633 -46.111 -93.885 1.00 45.69 1213 THR A C 1
ATOM 8901 O O . THR A 1 1213 ? 49.273 -45.810 -92.886 1.00 45.69 1213 THR A O 1
ATOM 8904 N N . LYS A 1 1214 ? 47.769 -45.248 -94.440 1.00 46.34 1214 LYS A N 1
ATOM 8905 C CA . LYS A 1 1214 ? 47.409 -43.948 -93.826 1.00 46.34 1214 LYS A CA 1
ATOM 8906 C C . LYS A 1 1214 ? 45.894 -43.669 -93.865 1.00 46.34 1214 LYS A C 1
ATOM 8908 O O . LYS A 1 1214 ? 45.431 -42.689 -94.439 1.00 46.34 1214 LYS A O 1
ATOM 8913 N N . ARG A 1 1215 ? 45.113 -44.577 -93.267 1.00 42.22 1215 ARG A N 1
ATOM 8914 C CA . ARG A 1 1215 ? 43.739 -44.335 -92.780 1.00 42.22 1215 ARG A CA 1
ATOM 8915 C C . ARG A 1 1215 ? 43.637 -44.873 -91.345 1.00 42.22 1215 ARG A C 1
ATOM 8917 O O . ARG A 1 1215 ? 43.134 -45.973 -91.131 1.00 42.22 1215 ARG A O 1
ATOM 8924 N N . SER A 1 1216 ? 44.178 -44.107 -90.405 1.00 36.88 1216 SER A N 1
ATOM 8925 C CA . SER A 1 1216 ? 43.793 -44.039 -88.990 1.00 36.88 1216 SER A CA 1
ATOM 8926 C C . SER A 1 1216 ? 44.389 -42.760 -88.436 1.00 36.88 1216 SER A C 1
ATOM 8928 O O . SER A 1 1216 ? 45.641 -42.691 -88.471 1.00 36.88 1216 SER A O 1
#

pLDDT: mean 84.89, std 15.88, range [36.88, 98.94]

Foldseek 3Di:
DQVPFEALDEAEDPEEDEDCDDAWYFNYEYEQQQYEYEHQHADAHEDADAPGEYEYEHPNDDDLAAGYEDHYDHDYDLADENYEFHAHYYYYRYEYEHAHAHYEQFAQHGEYAAENYEYEYLGQEPYEYDVPDLRRANHHYAAESYEFEHDHPLQNHEHEYQQAAYEAEAYLYEFEGQQERYEHAFYEYEHENYEQDHAVNNVVSCPVCQCVQVPDDAQDPDSSHHRESYEWHHAAAQYPHATHYEHELYEQEYDPPGASYEYDWYFAAHPPRRDTYAYEYEYDYQNYERHGHHHDPCVVPDGYHYAAEYQWYAYPDACQVNHPPQWQWDQDPRRTIDGNPVCVVQFFKDWPNTTGNAPQVQLVPDDAATEIETPAAAEQAAFDADPNATERHEHQGAYEYHDVQHEHEHNYPRHQHYYEYEPDDPPDDDDDRPEHEYAYANYEFYFANEAQHEGYEYEYEAYEYHYHNYEQDRQNHPDHAHARYEYDYAYAHYEYHAENYEQYHHLRYESHEYQYAYEYEADHAYEAEYCASAHFADDDVGNTHAQHEYEHEQYEQEYPAADEPDAAEENHEHQEARYEEEHELYEQYFHYPYPPYAYEPYEYDPHDYDPQRAYEAEHELYEYHFYDPRYYHYDYPDPHDHQAEYAANYKYQDDDDPSRHDQQWAWAQFQVNIIGIHGPVVVVVDQGGQAFKDKRRYGHNAPQVVLVPADLQQDEIEIETDDNPPPLEAEHEAHEHDARGEYEYEPQAGEYEYDPPAQDPPPPRQESYHYAARYAYEYDRYEYEYLGHQEDAEDAYHYEYEHYEQDDQVRPRHQEPYEWAAHEYEYAAQYHFYHHPAHYSYEQEHEPVVPRNQAYEYEDDQRHAHETAHEYEYYYPPVCLPPPLCQPGHTAYYYQEYEYAYDYDYPRDDQLSHRAEYDWYWYLDDDDQSNYHPQWDWDQDPSTITTWGDDDDDPLVVVLVVLVVVLVVLVVQLVVCVVVVDPVSNVVSVVSNVVSVVVNVVSVVVDTPPPDHCVVVVVVCVVCCVVVCVVVVVVVVVVVVVCVVVVVVCVVVVCPVVVVVVVVVVVVVVVVVVVVVVVVVVVVVVVVVVVVVVVVVVVVVVVVVVVVVVVVVVVVVVVVVVVVVVPVVVVVVVVVVVVVVVVVVVVVVVVVVVVVVVVVVVVVVVVVVVVVLVVVVVVPPPDDDPVVVVVSVVVVVVVVVVVVVVVVVVVPPPDD

Radius of gyration: 59.73 Å; chains: 1; bounding box: 153×96×206 Å